Protein AF-0000000078080221 (afdb_homodimer)

Radius of gyration: 34.97 Å; Cα contacts (8 Å, |Δi|>4): 1311; chains: 2; bounding box: 66×114×72 Å

Secondary structure (DSSP, 8-state):
----HHHHHHHHHHHTB-SSSB-S-SSTTTTEEEHHIIIIIIHHHHHH-TTT--HHHHHHHHHHHHHT--TTSPPPSEEES-HHHHHHHHHHHHHHHTS--HHHHHHHTT-GGGS-TTB--HHHHHHHHHHHHHHHHHHH----THHHHHHHHHHHHHHHIIIIIEETTEE-BBSS-TT-GGGTTSB-HHHHHHHHHHHHHHHHHHHHHHHHHHHH-----GGG--HHHHHHHHHHHHHHHHHHTB-SSSBBSSTT---B-HHHHHHHHHTT-S-HHHHHHHHHHHHTTEETTEE-EES--PPPSSHHHHHHHHHHSEEB-HHHHHHHHHHHHTT--HHHHHHHHHHHHHHHHS-S--SEE-TTT--EESSTT-HHHHHHHHHHHHHHHTSPP-/----HHHHHHHHHHHTB-SSSB-S-SSTTTTEEEHHIIIIIIHHHHHH-TTT--HHHHHHHHHHHHHT--TTSPPPSEEES-HHHHHHHHHHHHHHHTS--HHHHHHHTT-GGGS-TTB--HHHHHHHHHHHHHHHHHHH----THHHHHHHHHHHHHHHIIIIIEETTEE-BBSS-TT-GGGTTSB-HHHHHHHHHHHHHHHHHHHHHHHHHHHH-----GGGG-HHHHHHHHHHHHHHHHHHTB-SSSBBSSTT---B-HHHHHHHHHTT-S-HHHHHHHHHHHHTTEETTEE-EES--PPPSSHHHHHHHHHHSEEB-HHHHHHHHHHHHTT--HHHHHHHHHHHHHHHHS-S--SEE-TTT--EESSTT-HHHHHHHHHHHHHHHTSPP-

Nearest PDB structures (foldseek):
  4wvb-assembly1_A  TM=6.548E-01  e=2.867E-08  Thermus thermophilus HB8
  4wva-assembly2_B  TM=7.108E-01  e=1.464E-07  Thermus thermophilus HB8
  4wva-assembly1_A  TM=6.804E-01  e=8.934E-08  Thermus thermophilus HB8
  4wvc-assembly1_A  TM=6.606E-01  e=2.284E-07  Thermus thermophilus HB8
  4wvb-assembly2_B  TM=6.445E-01  e=1.263E-07  Thermus thermophilus HB8

Structure (mmCIF, N/CA/C/O backbone):
data_AF-0000000078080221-model_v1
#
loop_
_entity.id
_entity.type
_entity.pdbx_description
1 polymer 'Glycogen debranching enzyme alpha-1,6-glucosidase'
#
loop_
_atom_site.group_PDB
_atom_site.id
_atom_site.type_symbol
_atom_site.label_atom_id
_atom_site.label_alt_id
_atom_site.label_comp_id
_atom_site.label_asym_id
_atom_site.label_entity_id
_atom_site.label_seq_id
_atom_site.pdbx_PDB_ins_code
_atom_site.Cartn_x
_atom_site.Cartn_y
_atom_site.Cartn_z
_atom_site.occupancy
_atom_site.B_iso_or_equiv
_atom_site.auth_seq_id
_atom_site.auth_comp_id
_atom_site.auth_asym_id
_atom_site.auth_atom_id
_atom_site.pdbx_PDB_model_num
ATOM 1 N N . MET A 1 1 ? 22.641 -38.875 10.961 1 31.67 1 MET A N 1
ATOM 2 C CA . MET A 1 1 ? 21.188 -39.031 11.008 1 31.67 1 MET A CA 1
ATOM 3 C C . MET A 1 1 ? 20.562 -38.875 9.625 1 31.67 1 MET A C 1
ATOM 5 O O . MET A 1 1 ? 20.875 -37.906 8.906 1 31.67 1 MET A O 1
ATOM 9 N N . SER A 1 2 ? 20.422 -39.812 8.773 1 41.62 2 SER A N 1
ATOM 10 C CA . SER A 1 2 ? 19.969 -39.844 7.391 1 41.62 2 SER A CA 1
ATOM 11 C C . SER A 1 2 ? 18.953 -38.719 7.113 1 41.62 2 SER A C 1
ATOM 13 O O . SER A 1 2 ? 17.938 -38.656 7.789 1 41.62 2 SER A O 1
ATOM 15 N N . PHE A 1 3 ? 19.375 -37.594 6.84 1 57.16 3 PHE A N 1
ATOM 16 C CA . PHE A 1 3 ? 18.609 -36.344 6.637 1 57.16 3 PHE A CA 1
ATOM 17 C C . PHE A 1 3 ? 17.344 -36.625 5.848 1 57.16 3 PHE A C 1
ATOM 19 O O . PHE A 1 3 ? 17.391 -37.125 4.723 1 57.16 3 PHE A O 1
ATOM 26 N N . ASP A 1 4 ? 16.094 -36.906 6.492 1 86.5 4 ASP A N 1
ATOM 27 C CA . ASP A 1 4 ? 14.781 -37.25 5.953 1 86.5 4 ASP A CA 1
ATOM 28 C C . ASP A 1 4 ? 14.266 -36.188 4.996 1 86.5 4 ASP A C 1
ATOM 30 O O . ASP A 1 4 ? 13.812 -35.125 5.426 1 86.5 4 ASP A O 1
ATOM 34 N N . LYS A 1 5 ? 14.758 -36.344 3.729 1 95 5 LYS A N 1
ATOM 35 C CA . LYS A 1 5 ? 14.391 -35.406 2.672 1 95 5 LYS A CA 1
ATOM 36 C C . LYS A 1 5 ? 12.883 -35.156 2.648 1 95 5 LYS A C 1
ATOM 38 O O . LYS A 1 5 ? 12.43 -34.062 2.328 1 95 5 LYS A O 1
ATOM 43 N N . LYS A 1 6 ? 12.156 -36.125 3.027 1 95.88 6 LYS A N 1
ATOM 44 C CA . LYS A 1 6 ? 10.711 -35.969 3.123 1 95.88 6 LYS A CA 1
ATOM 45 C C . LYS A 1 6 ? 10.336 -34.938 4.188 1 95.88 6 LYS A C 1
ATOM 47 O O . LYS A 1 6 ? 9.508 -34.062 3.947 1 95.88 6 LYS A O 1
ATOM 52 N N . LYS A 1 7 ? 10.945 -35.062 5.34 1 96.38 7 LYS A N 1
ATOM 53 C CA . LYS A 1 7 ? 10.695 -34.125 6.418 1 96.38 7 LYS A CA 1
ATOM 54 C C . LYS A 1 7 ? 11.109 -32.719 6.012 1 96.38 7 LYS A C 1
ATOM 56 O O . LYS A 1 7 ? 10.414 -31.734 6.324 1 96.38 7 LYS A O 1
ATOM 61 N N . GLN A 1 8 ? 12.234 -32.625 5.348 1 96.81 8 GLN A N 1
ATOM 62 C CA . GLN A 1 8 ? 12.695 -31.328 4.871 1 96.81 8 GLN A CA 1
ATOM 63 C C . GLN A 1 8 ? 11.68 -30.703 3.932 1 96.81 8 GLN A C 1
ATOM 65 O O . GLN A 1 8 ? 11.414 -29.5 4.016 1 96.81 8 GLN A O 1
ATOM 70 N N . ALA A 1 9 ? 11.188 -31.469 3.023 1 97.69 9 ALA A N 1
ATOM 71 C CA . ALA A 1 9 ? 10.188 -30.969 2.08 1 97.69 9 ALA A CA 1
ATOM 72 C C . ALA A 1 9 ? 8.938 -30.484 2.811 1 97.69 9 ALA A C 1
ATOM 74 O O . ALA A 1 9 ? 8.406 -29.422 2.504 1 97.69 9 ALA A O 1
ATOM 75 N N . ILE A 1 10 ? 8.461 -31.234 3.777 1 97.88 10 ILE A N 1
ATOM 76 C CA . ILE A 1 10 ? 7.285 -30.875 4.562 1 97.88 10 ILE A CA 1
ATOM 77 C C . ILE A 1 10 ? 7.551 -29.562 5.312 1 97.88 10 ILE A C 1
ATOM 79 O O . ILE A 1 10 ? 6.699 -28.672 5.336 1 97.88 10 ILE A O 1
ATOM 83 N N . ASP A 1 11 ? 8.703 -29.453 5.852 1 97.69 11 ASP A N 1
ATOM 84 C CA . ASP A 1 11 ? 9.07 -28.266 6.609 1 97.69 11 ASP A CA 1
ATOM 85 C C . ASP A 1 11 ? 9.094 -27.031 5.711 1 97.69 11 ASP A C 1
ATOM 87 O O . ASP A 1 11 ? 8.695 -25.938 6.129 1 97.69 11 ASP A O 1
ATOM 91 N N . ILE A 1 12 ? 9.586 -27.188 4.547 1 97.75 12 ILE A N 1
ATOM 92 C CA . ILE A 1 12 ? 9.633 -26.078 3.602 1 97.75 12 ILE A CA 1
ATOM 93 C C . ILE A 1 12 ? 8.211 -25.625 3.279 1 97.75 12 ILE A C 1
ATOM 95 O O . ILE A 1 12 ? 7.914 -24.422 3.309 1 97.75 12 ILE A O 1
ATOM 99 N N . ILE A 1 13 ? 7.316 -26.578 2.986 1 98.25 13 ILE A N 1
ATOM 100 C CA . ILE A 1 13 ? 5.934 -26.25 2.666 1 98.25 13 ILE A CA 1
ATOM 101 C C . ILE A 1 13 ? 5.297 -25.5 3.84 1 98.25 13 ILE A C 1
ATOM 103 O O . ILE A 1 13 ? 4.668 -24.453 3.656 1 98.25 13 ILE A O 1
ATOM 107 N N . LYS A 1 14 ? 5.488 -25.969 5.023 1 98.25 14 LYS A N 1
ATOM 108 C CA . LYS A 1 14 ? 4.91 -25.359 6.219 1 98.25 14 LYS A CA 1
ATOM 109 C C . LYS A 1 14 ? 5.473 -23.969 6.457 1 98.25 14 LYS A C 1
ATOM 111 O O . LYS A 1 14 ? 4.746 -23.062 6.871 1 98.25 14 LYS A O 1
ATOM 116 N N . SER A 1 15 ? 6.766 -23.828 6.172 1 98 15 SER A N 1
ATOM 117 C CA . SER A 1 15 ? 7.418 -22.531 6.406 1 98 15 SER A CA 1
ATOM 118 C C . SER A 1 15 ? 6.957 -21.484 5.402 1 98 15 SER A C 1
ATOM 120 O O . SER A 1 15 ? 7.168 -20.297 5.602 1 98 15 SER A O 1
ATOM 122 N N . CYS A 1 16 ? 6.289 -21.906 4.352 1 98.19 16 CYS A N 1
ATOM 123 C CA . CYS A 1 16 ? 5.84 -20.984 3.307 1 98.19 16 CYS A CA 1
ATOM 124 C C . CYS A 1 16 ? 4.379 -20.609 3.506 1 98.19 16 CYS A C 1
ATOM 126 O O . CYS A 1 16 ? 3.816 -19.859 2.711 1 98.19 16 CYS A O 1
ATOM 128 N N . ILE A 1 17 ? 3.732 -21.156 4.562 1 98.31 17 ILE A N 1
ATOM 129 C CA . ILE A 1 17 ? 2.344 -20.812 4.852 1 98.31 17 ILE A CA 1
ATOM 130 C C . ILE A 1 17 ? 2.275 -19.453 5.531 1 98.31 17 ILE A C 1
ATOM 132 O O . ILE A 1 17 ? 2.783 -19.281 6.641 1 98.31 17 ILE A O 1
ATOM 136 N N . GLY A 1 18 ? 1.7 -18.5 4.879 1 97.5 18 GLY A N 1
ATOM 137 C CA . GLY A 1 18 ? 1.503 -17.172 5.438 1 97.5 18 GLY A CA 1
ATOM 138 C C . GLY A 1 18 ? 0.118 -16.969 6.02 1 97.5 18 GLY A C 1
ATOM 139 O O . GLY A 1 18 ? -0.591 -17.938 6.301 1 97.5 18 GLY A O 1
ATOM 140 N N . LYS A 1 19 ? -0.291 -15.758 6.246 1 96.12 19 LYS A N 1
ATOM 141 C CA . LYS A 1 19 ? -1.579 -15.414 6.84 1 96.12 19 LYS A CA 1
ATOM 142 C C . LYS A 1 19 ? -2.715 -15.594 5.832 1 96.12 19 LYS A C 1
ATOM 144 O O . LYS A 1 19 ? -3.807 -16.031 6.195 1 96.12 19 LYS A O 1
ATOM 149 N N . ASN A 1 20 ? -2.385 -15.227 4.555 1 94.69 20 ASN A N 1
ATOM 150 C CA . ASN A 1 20 ? -3.459 -15.156 3.57 1 94.69 20 ASN A CA 1
ATOM 151 C C . ASN A 1 20 ? -3.26 -16.172 2.445 1 94.69 20 ASN A C 1
ATOM 153 O O . ASN A 1 20 ? -4.141 -16.344 1.604 1 94.69 20 ASN A O 1
ATOM 157 N N . GLY A 1 21 ? -2.137 -16.844 2.402 1 97.56 21 GLY A N 1
ATOM 158 C CA . GLY A 1 21 ? -1.833 -17.797 1.346 1 97.56 21 GLY A CA 1
ATOM 159 C C . GLY A 1 21 ? -0.464 -18.422 1.493 1 97.56 21 GLY A C 1
ATOM 160 O O . GLY A 1 21 ? 0.172 -18.312 2.543 1 97.56 21 GLY A O 1
ATOM 161 N N . VAL A 1 22 ? -0.02 -19.109 0.498 1 98.56 22 VAL A N 1
ATOM 162 C CA . VAL A 1 22 ? 1.23 -19.859 0.522 1 98.56 22 VAL A CA 1
ATOM 163 C C . VAL A 1 22 ? 2.258 -19.188 -0.384 1 98.56 22 VAL A C 1
ATOM 165 O O . VAL A 1 22 ? 1.988 -18.938 -1.562 1 98.56 22 VAL A O 1
ATOM 168 N N . TRP A 1 23 ? 3.404 -18.875 0.203 1 98.5 23 TRP A N 1
ATOM 169 C CA . TRP A 1 23 ? 4.488 -18.219 -0.526 1 98.5 23 TRP A CA 1
ATOM 170 C C . TRP A 1 23 ? 5.164 -19.203 -1.48 1 98.5 23 TRP A C 1
ATOM 172 O O . TRP A 1 23 ? 5.059 -20.422 -1.309 1 98.5 23 TRP A O 1
ATOM 182 N N . ALA A 1 24 ? 5.836 -18.688 -2.496 1 97.81 24 ALA A N 1
ATOM 183 C CA . ALA A 1 24 ? 6.523 -19.547 -3.455 1 97.81 24 ALA A CA 1
ATOM 184 C C . ALA A 1 24 ? 7.871 -20 -2.912 1 97.81 24 ALA A C 1
ATOM 186 O O . ALA A 1 24 ? 8.461 -20.953 -3.424 1 97.81 24 ALA A O 1
ATOM 187 N N . SER A 1 25 ? 8.398 -19.359 -1.951 1 97.31 25 SER A N 1
ATOM 188 C CA . SER A 1 25 ? 9.578 -19.734 -1.187 1 97.31 25 SER A CA 1
ATOM 189 C C . SER A 1 25 ? 9.75 -18.844 0.04 1 97.31 25 SER A C 1
ATOM 191 O O . SER A 1 25 ? 9.062 -17.828 0.181 1 97.31 25 SER A O 1
ATOM 193 N N . THR A 1 26 ? 10.641 -19.172 0.917 1 94.62 26 THR A N 1
ATOM 194 C CA . THR A 1 26 ? 10.844 -18.391 2.131 1 94.62 26 THR A CA 1
ATOM 195 C C . THR A 1 26 ? 11.898 -17.312 1.908 1 94.62 26 THR A C 1
ATOM 197 O O . THR A 1 26 ? 12.078 -16.438 2.756 1 94.62 26 THR A O 1
ATOM 200 N N . ASP A 1 27 ? 12.578 -17.391 0.81 1 91.25 27 ASP A N 1
ATOM 201 C CA . ASP A 1 27 ? 13.68 -16.453 0.581 1 91.25 27 ASP A CA 1
ATOM 202 C C . ASP A 1 27 ? 13.352 -15.484 -0.549 1 91.25 27 ASP A C 1
ATOM 204 O O . ASP A 1 27 ? 12.688 -14.469 -0.328 1 91.25 27 ASP A O 1
ATOM 208 N N . ARG A 1 28 ? 13.523 -15.891 -1.798 1 90.75 28 ARG A N 1
ATOM 209 C CA . ARG A 1 28 ? 13.359 -15.039 -2.973 1 90.75 28 ARG A CA 1
ATOM 210 C C . ARG A 1 28 ? 11.906 -14.609 -3.141 1 90.75 28 ARG A C 1
ATOM 212 O O . ARG A 1 28 ? 11.633 -13.477 -3.561 1 90.75 28 ARG A O 1
ATOM 219 N N . TYR A 1 29 ? 11.039 -15.492 -2.795 1 95.5 29 TYR A N 1
ATOM 220 C CA . TYR A 1 29 ? 9.625 -15.234 -3.043 1 95.5 29 TYR A CA 1
ATOM 221 C C . TYR A 1 29 ? 8.852 -15.133 -1.734 1 95.5 29 TYR A C 1
ATOM 223 O O . TYR A 1 29 ? 7.66 -15.453 -1.682 1 95.5 29 TYR A O 1
ATOM 231 N N . ALA A 1 30 ? 9.562 -14.703 -0.684 1 96.06 30 ALA A N 1
ATOM 232 C CA . ALA A 1 30 ? 8.891 -14.461 0.588 1 96.06 30 ALA A CA 1
ATOM 233 C C . ALA A 1 30 ? 7.742 -13.469 0.417 1 96.06 30 ALA A C 1
ATOM 235 O O . ALA A 1 30 ? 7.875 -12.477 -0.31 1 96.06 30 ALA A O 1
ATOM 236 N N . TYR A 1 31 ? 6.594 -13.812 1.03 1 97.5 31 TYR A N 1
ATOM 237 C CA . TYR A 1 31 ? 5.383 -13.008 1.087 1 97.5 31 TYR A CA 1
ATOM 238 C C . TYR A 1 31 ? 4.699 -12.945 -0.275 1 97.5 31 TYR A C 1
ATOM 240 O O . TYR A 1 31 ? 3.719 -12.227 -0.456 1 97.5 31 TYR A O 1
ATOM 248 N N . GLN A 1 32 ? 5.18 -13.648 -1.252 1 97.75 32 GLN A N 1
ATOM 249 C CA . GLN A 1 32 ? 4.578 -13.695 -2.58 1 97.75 32 GLN A CA 1
ATOM 250 C C . GLN A 1 32 ? 3.789 -14.984 -2.779 1 97.75 32 GLN A C 1
ATOM 252 O O . GLN A 1 32 ? 4.359 -16.078 -2.742 1 97.75 32 GLN A O 1
ATOM 257 N N . CYS A 1 33 ? 2.537 -14.828 -2.992 1 98.44 33 CYS A N 1
ATOM 258 C CA . CYS A 1 33 ? 1.66 -15.969 -3.26 1 98.44 33 CYS A CA 1
ATOM 259 C C . CYS A 1 33 ? 1.369 -16.094 -4.75 1 98.44 33 CYS A C 1
ATOM 261 O O . CYS A 1 33 ? 0.434 -15.469 -5.258 1 98.44 33 CYS A O 1
ATOM 263 N N . TRP A 1 34 ? 2.119 -16.875 -5.402 1 97.94 34 TRP A N 1
ATOM 264 C CA . TRP A 1 34 ? 1.994 -17.047 -6.844 1 97.94 34 TRP A CA 1
ATOM 265 C C . TRP A 1 34 ? 0.842 -17.984 -7.184 1 97.94 34 TRP A C 1
ATOM 267 O O . TRP A 1 34 ? 0.762 -19.094 -6.652 1 97.94 34 TRP A O 1
ATOM 277 N N . THR A 1 35 ? -0.024 -17.547 -8.078 1 98.25 35 THR A N 1
ATOM 278 C CA . THR A 1 35 ? -1.202 -18.312 -8.453 1 98.25 35 THR A CA 1
ATOM 279 C C . THR A 1 35 ? -0.801 -19.672 -9.031 1 98.25 35 THR A C 1
ATOM 281 O O . THR A 1 35 ? -1.319 -20.719 -8.609 1 98.25 35 THR A O 1
ATOM 284 N N . ARG A 1 36 ? 0.125 -19.672 -9.875 1 97.94 36 ARG A N 1
ATOM 285 C CA . ARG A 1 36 ? 0.559 -20.906 -10.531 1 97.94 36 ARG A CA 1
ATOM 286 C C . ARG A 1 36 ? 1.149 -21.891 -9.516 1 97.94 36 ARG A C 1
ATOM 288 O O . ARG A 1 36 ? 0.767 -23.062 -9.484 1 97.94 36 ARG A O 1
ATOM 295 N N . ASP A 1 37 ? 2.092 -21.406 -8.672 1 97.69 37 ASP A N 1
ATOM 296 C CA . ASP A 1 37 ? 2.785 -22.266 -7.727 1 97.69 37 ASP A CA 1
ATOM 297 C C . ASP A 1 37 ? 1.798 -22.969 -6.793 1 97.69 37 ASP A C 1
ATOM 299 O O . ASP A 1 37 ? 1.928 -24.156 -6.52 1 97.69 37 ASP A O 1
ATOM 303 N N . PHE A 1 38 ? 0.861 -22.219 -6.395 1 98.56 38 PHE A N 1
ATOM 304 C CA . PHE A 1 38 ? -0.135 -22.766 -5.488 1 98.56 38 PHE A CA 1
ATOM 305 C C . PHE A 1 38 ? -1.037 -23.766 -6.215 1 98.56 38 PHE A C 1
ATOM 307 O O . PHE A 1 38 ? -1.249 -24.875 -5.742 1 98.56 38 PHE A O 1
ATOM 314 N N . CYS A 1 39 ? -1.528 -23.406 -7.359 1 98.5 39 CYS A N 1
ATOM 315 C CA . CYS A 1 39 ? -2.576 -24.172 -8.031 1 98.5 39 CYS A CA 1
ATOM 316 C C . CYS A 1 39 ? -2.014 -25.453 -8.641 1 98.5 39 CYS A C 1
ATOM 318 O O . CYS A 1 39 ? -2.637 -26.5 -8.562 1 98.5 39 CYS A O 1
ATOM 320 N N . ILE A 1 40 ? -0.868 -25.359 -9.203 1 97.31 40 ILE A N 1
ATOM 321 C CA . ILE A 1 40 ? -0.384 -26.5 -9.969 1 97.31 40 ILE A CA 1
ATOM 322 C C . ILE A 1 40 ? 0.37 -27.453 -9.055 1 97.31 40 ILE A C 1
ATOM 324 O O . ILE A 1 40 ? 0.428 -28.656 -9.32 1 97.31 40 ILE A O 1
ATOM 328 N N . ALA A 1 41 ? 0.916 -26.922 -7.934 1 96.12 41 ALA A N 1
ATOM 329 C CA . ALA A 1 41 ? 1.847 -27.766 -7.184 1 96.12 41 ALA A CA 1
ATOM 330 C C . ALA A 1 41 ? 1.385 -27.953 -5.742 1 96.12 41 ALA A C 1
ATOM 332 O O . ALA A 1 41 ? 1.009 -29.047 -5.336 1 96.12 41 ALA A O 1
ATOM 333 N N . THR A 1 42 ? 1.152 -26.938 -5.023 1 96.38 42 THR A N 1
ATOM 334 C CA . THR A 1 42 ? 1.076 -27.031 -3.568 1 96.38 42 THR A CA 1
ATOM 335 C C . THR A 1 42 ? -0.344 -27.359 -3.121 1 96.38 42 THR A C 1
ATOM 337 O O . THR A 1 42 ? -0.541 -28.031 -2.111 1 96.38 42 THR A O 1
ATOM 340 N N . SER A 1 43 ? -1.343 -26.922 -3.824 1 97.75 43 SER A N 1
ATOM 341 C CA . SER A 1 43 ? -2.729 -27.125 -3.408 1 97.75 43 SER A CA 1
ATOM 342 C C . SER A 1 43 ? -3.041 -28.594 -3.203 1 97.75 43 SER A C 1
ATOM 344 O O . SER A 1 43 ? -3.752 -28.953 -2.262 1 97.75 43 SER A O 1
ATOM 346 N N . TYR A 1 44 ? -2.51 -29.438 -4.074 1 96.12 44 TYR A N 1
ATOM 347 C CA . TYR A 1 44 ? -2.74 -30.875 -3.99 1 96.12 44 TYR A CA 1
ATOM 348 C C . TYR A 1 44 ? -2.355 -31.406 -2.615 1 96.12 44 TYR A C 1
ATOM 350 O O . TYR A 1 44 ? -3.047 -32.281 -2.061 1 96.12 44 TYR A O 1
ATOM 358 N N . LEU A 1 45 ? -1.249 -30.922 -2.098 1 97.44 45 LEU A N 1
ATOM 359 C CA . LEU A 1 45 ? -0.767 -31.391 -0.807 1 97.44 45 LEU A CA 1
ATOM 360 C C . LEU A 1 45 ? -1.735 -31.016 0.309 1 97.44 45 LEU A C 1
ATOM 362 O O . LEU A 1 45 ? -2.014 -31.828 1.197 1 97.44 45 LEU A O 1
ATOM 366 N N . PHE A 1 46 ? -2.252 -29.844 0.255 1 97.38 46 PHE A N 1
ATOM 367 C CA . PHE A 1 46 ? -3.145 -29.344 1.299 1 97.38 46 PHE A CA 1
ATOM 368 C C . PHE A 1 46 ? -4.508 -30.031 1.204 1 97.38 46 PHE A C 1
ATOM 370 O O . PHE A 1 46 ? -5.277 -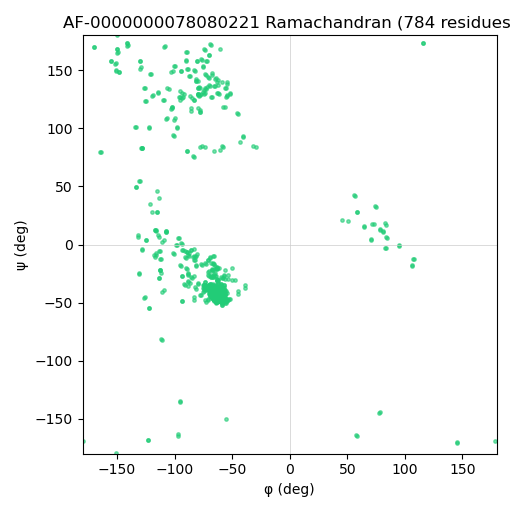30.016 2.166 1 97.38 46 PHE A O 1
ATOM 377 N N . LEU A 1 47 ? -4.781 -30.641 0.094 1 95.25 47 LEU A N 1
ATOM 378 C CA . LEU A 1 47 ? -6.047 -31.344 -0.075 1 95.25 47 LEU A CA 1
ATOM 379 C C . LEU A 1 47 ? -5.906 -32.812 0.335 1 95.25 47 LEU A C 1
ATOM 381 O O . LEU A 1 47 ? -6.816 -33.375 0.939 1 95.25 47 LEU A O 1
ATOM 385 N N . TYR A 1 48 ? -4.676 -33.438 0.089 1 93 48 TYR A N 1
ATOM 386 C CA . TYR A 1 48 ? -4.691 -34.906 0.102 1 93 48 TYR A CA 1
ATOM 387 C C . TYR A 1 48 ? -3.564 -35.438 0.966 1 93 48 TYR A C 1
ATOM 389 O O . TYR A 1 48 ? -3.6 -36.625 1.375 1 93 48 TYR A O 1
ATOM 397 N N . HIS A 1 49 ? -2.537 -34.688 1.124 1 95 49 HIS A N 1
ATOM 398 C CA . HIS A 1 49 ? -1.379 -35.219 1.826 1 95 49 HIS A CA 1
ATOM 399 C C . HIS A 1 49 ? -1.637 -35.312 3.326 1 95 49 HIS A C 1
ATOM 401 O O . HIS A 1 49 ? -2.008 -34.312 3.959 1 95 49 HIS A O 1
ATOM 407 N N . GLU A 1 50 ? -1.404 -36.344 3.936 1 93.31 50 GLU A N 1
ATOM 408 C CA . GLU A 1 50 ? -1.779 -36.656 5.309 1 93.31 50 GLU A CA 1
ATOM 409 C C . GLU A 1 50 ? -1.15 -35.656 6.293 1 93.31 50 GLU A C 1
ATOM 411 O O . GLU A 1 50 ? -1.789 -35.25 7.262 1 93.31 50 GLU A O 1
ATOM 416 N N . ASP A 1 51 ? 0.055 -35.25 6.047 1 94.31 51 ASP A N 1
ATOM 417 C CA . ASP A 1 51 ? 0.785 -34.406 6.988 1 94.31 51 ASP A CA 1
ATOM 418 C C . ASP A 1 51 ? 0.499 -32.906 6.738 1 94.31 51 ASP A C 1
ATOM 420 O O . ASP A 1 51 ? 0.837 -32.062 7.566 1 94.31 51 ASP A O 1
ATOM 424 N N . LEU A 1 52 ? -0.204 -32.656 5.586 1 97.12 52 LEU A N 1
ATOM 425 C CA . LEU A 1 52 ? -0.265 -31.25 5.191 1 97.12 52 LEU A CA 1
ATOM 426 C C . LEU A 1 52 ? -1.705 -30.812 4.93 1 97.12 52 LEU A C 1
ATOM 428 O O . LEU A 1 52 ? -1.982 -29.625 4.766 1 97.12 52 LEU A O 1
ATOM 432 N N . LYS A 1 53 ? -2.617 -31.75 5.012 1 95.25 53 LYS A N 1
ATOM 433 C CA . LYS A 1 53 ? -4.012 -31.453 4.695 1 95.25 53 LYS A CA 1
ATOM 434 C C . LYS A 1 53 ? -4.508 -30.234 5.48 1 95.25 53 LYS A C 1
ATOM 436 O O . LYS A 1 53 ? -4.301 -30.156 6.695 1 95.25 53 LYS A O 1
ATOM 441 N N . ASN A 1 54 ? -5.102 -29.312 4.789 1 95.12 54 ASN A N 1
ATOM 442 C CA . ASN A 1 54 ? -5.594 -28.047 5.332 1 95.12 54 ASN A CA 1
ATOM 443 C C . ASN A 1 54 ? -6.562 -27.359 4.371 1 95.12 54 ASN A C 1
ATOM 445 O O . ASN A 1 54 ? -6.199 -26.391 3.699 1 95.12 54 ASN A O 1
ATOM 449 N N . LEU A 1 55 ? -7.809 -27.812 4.355 1 91.69 55 LEU A N 1
ATOM 450 C CA . LEU A 1 55 ? -8.82 -27.344 3.414 1 91.69 55 LEU A CA 1
ATOM 451 C C . LEU A 1 55 ? -9.086 -25.859 3.59 1 91.69 55 LEU A C 1
ATOM 453 O O . LEU A 1 55 ? -9.211 -25.125 2.605 1 91.69 55 LEU A O 1
ATOM 457 N N . PRO A 1 56 ? -9.141 -25.328 4.801 1 91.75 56 PRO A N 1
ATOM 458 C CA . PRO A 1 56 ? -9.359 -23.891 4.984 1 91.75 56 PRO A CA 1
ATOM 459 C C . PRO A 1 56 ? -8.266 -23.031 4.352 1 91.75 56 PRO A C 1
ATOM 461 O O . PRO A 1 56 ? -8.539 -21.953 3.842 1 91.75 56 PRO A O 1
ATOM 464 N N . LEU A 1 57 ? -7.051 -23.516 4.398 1 96.12 57 LEU A N 1
ATOM 465 C CA . LEU A 1 57 ? -5.945 -22.797 3.775 1 96.12 57 LEU A CA 1
ATOM 466 C C . LEU A 1 57 ? -6.141 -22.688 2.266 1 96.12 57 LEU A C 1
ATOM 468 O O . LEU A 1 57 ? -5.879 -21.641 1.668 1 96.12 57 LEU A O 1
ATOM 472 N N . VAL A 1 58 ? -6.578 -23.812 1.68 1 96.31 58 VAL A N 1
ATOM 473 C CA . VAL A 1 58 ? -6.84 -23.812 0.244 1 96.31 58 VAL A CA 1
ATOM 474 C C . VAL A 1 58 ? -7.941 -22.812 -0.085 1 96.31 58 VAL A C 1
ATOM 476 O O . VAL A 1 58 ? -7.805 -22 -1.011 1 96.31 58 VAL A O 1
ATOM 479 N N . GLN A 1 59 ? -8.969 -22.844 0.696 1 92.94 59 GLN A N 1
ATOM 480 C CA . GLN A 1 59 ? -10.086 -21.922 0.508 1 92.94 59 GLN A CA 1
ATOM 481 C C . GLN A 1 59 ? -9.617 -20.469 0.595 1 92.94 59 GLN A C 1
ATOM 483 O O . GLN A 1 59 ? -9.953 -19.656 -0.262 1 92.94 59 GLN A O 1
ATOM 488 N N . LYS A 1 60 ? -8.906 -20.203 1.618 1 95.31 60 LYS A N 1
ATOM 489 C CA . LYS A 1 60 ? -8.438 -18.844 1.854 1 95.31 60 LYS A CA 1
ATOM 490 C C . LYS A 1 60 ? -7.582 -18.344 0.692 1 95.31 60 LYS A C 1
ATOM 492 O O . LYS A 1 60 ? -7.746 -17.219 0.234 1 95.31 60 LYS A O 1
ATOM 497 N N . HIS A 1 61 ? -6.637 -19.188 0.227 1 97.88 61 HIS A N 1
ATOM 498 C CA . HIS A 1 61 ? -5.781 -18.812 -0.893 1 97.88 61 HIS A CA 1
ATOM 499 C C . HIS A 1 61 ? -6.602 -18.547 -2.15 1 97.88 61 HIS A C 1
ATOM 501 O O . HIS A 1 61 ? -6.387 -17.547 -2.842 1 97.88 61 HIS A O 1
ATOM 507 N N . LEU A 1 62 ? -7.543 -19.375 -2.4 1 97.06 62 LEU A N 1
ATOM 508 C CA . LEU A 1 62 ? -8.375 -19.25 -3.588 1 97.06 62 LEU A CA 1
ATOM 509 C C . LEU A 1 62 ? -9.25 -18 -3.506 1 97.06 62 LEU A C 1
ATOM 511 O O . LEU A 1 62 ? -9.43 -17.297 -4.504 1 97.06 62 LEU A O 1
ATOM 515 N N . PHE A 1 63 ? -9.766 -17.672 -2.373 1 95.38 63 PHE A N 1
ATOM 516 C CA . PHE A 1 63 ? -10.57 -16.469 -2.188 1 95.38 63 PHE A CA 1
ATOM 517 C C . PHE A 1 63 ? -9.742 -15.219 -2.447 1 95.38 63 PHE A C 1
ATOM 519 O O . PHE A 1 63 ? -10.234 -14.258 -3.029 1 95.38 63 PHE A O 1
ATOM 526 N N . ASN A 1 64 ? -8.547 -15.305 -1.98 1 96.75 64 ASN A N 1
ATOM 527 C CA . ASN A 1 64 ? -7.684 -14.141 -2.193 1 96.75 64 ASN A CA 1
ATOM 528 C C . ASN A 1 64 ? -7.375 -13.938 -3.674 1 96.75 64 ASN A C 1
ATOM 530 O O . ASN A 1 64 ? -7.23 -12.805 -4.129 1 96.75 64 ASN A O 1
ATOM 534 N N . ILE A 1 65 ? -7.266 -15.031 -4.414 1 97.5 65 ILE A N 1
ATOM 535 C CA . ILE A 1 65 ? -7.086 -14.922 -5.855 1 97.5 65 ILE A CA 1
ATOM 536 C C . ILE A 1 65 ? -8.32 -14.273 -6.48 1 97.5 65 ILE A C 1
ATOM 538 O O . ILE A 1 65 ? -8.203 -13.305 -7.242 1 97.5 65 ILE A O 1
ATOM 542 N N . VAL A 1 66 ? -9.5 -14.656 -6.098 1 95.06 66 VAL A N 1
ATOM 543 C CA . VAL A 1 66 ? -10.75 -14.188 -6.672 1 95.06 66 VAL A CA 1
ATOM 544 C C . VAL A 1 66 ? -10.945 -12.703 -6.359 1 95.06 66 VAL A C 1
ATOM 546 O O . VAL A 1 66 ? -11.391 -11.938 -7.215 1 95.06 66 VAL A O 1
ATOM 549 N N . HIS A 1 67 ? -10.656 -12.375 -5.195 1 94.44 67 HIS A N 1
ATOM 550 C CA . HIS A 1 67 ? -10.898 -11.016 -4.73 1 94.44 67 HIS A CA 1
ATOM 551 C C . HIS A 1 67 ? -10 -10.016 -5.453 1 94.44 67 HIS A C 1
ATOM 553 O O . HIS A 1 67 ? -10.266 -8.812 -5.449 1 94.44 67 HIS A O 1
ATOM 559 N N . LYS A 1 68 ? -9.008 -10.484 -6.051 1 95.38 68 LYS A N 1
ATOM 560 C CA . LYS A 1 68 ? -8.062 -9.602 -6.719 1 95.38 68 LYS A CA 1
ATOM 561 C C . LYS A 1 68 ? -8.195 -9.688 -8.234 1 95.38 68 LYS A C 1
ATOM 563 O O . LYS A 1 68 ? -7.324 -9.219 -8.969 1 95.38 68 LYS A O 1
ATOM 568 N N . ARG A 1 69 ? -9.25 -10.32 -8.672 1 95.81 69 ARG A N 1
ATOM 569 C CA . ARG A 1 69 ? -9.562 -10.453 -10.094 1 95.81 69 ARG A CA 1
ATOM 570 C C . ARG A 1 69 ? -9.852 -9.094 -10.719 1 95.81 69 ARG A C 1
ATOM 572 O O . ARG A 1 69 ? -10.477 -8.234 -10.094 1 95.81 69 ARG A O 1
ATOM 579 N N . ARG A 1 70 ? -9.445 -8.867 -11.922 1 94.44 70 ARG A N 1
ATOM 580 C CA . ARG A 1 70 ? -9.789 -7.672 -12.688 1 94.44 70 ARG A CA 1
ATOM 581 C C . ARG A 1 70 ? -11.242 -7.727 -13.164 1 94.44 70 ARG A C 1
ATOM 583 O O . ARG A 1 70 ? -11.867 -8.789 -13.141 1 94.44 70 ARG A O 1
ATOM 590 N N . ASP A 1 71 ? -11.727 -6.625 -13.625 1 91.12 71 ASP A N 1
ATOM 591 C CA . ASP A 1 71 ? -13.117 -6.504 -14.047 1 91.12 71 ASP A CA 1
ATOM 592 C C . ASP A 1 71 ? -13.422 -7.438 -15.211 1 91.12 71 ASP A C 1
ATOM 594 O O . ASP A 1 71 ? -14.539 -7.961 -15.32 1 91.12 71 ASP A O 1
ATOM 598 N N . ASN A 1 72 ? -12.477 -7.719 -16.031 1 92.62 72 ASN A N 1
ATOM 599 C CA . ASN A 1 72 ? -12.703 -8.547 -17.203 1 92.62 72 ASN A CA 1
ATOM 600 C C . ASN A 1 72 ? -12.578 -10.031 -16.875 1 92.62 72 ASN A C 1
ATOM 602 O O . ASN A 1 72 ? -12.773 -10.883 -17.75 1 92.62 72 ASN A O 1
ATOM 606 N N . GLY A 1 73 ? -12.195 -10.391 -15.625 1 94.75 73 GLY A N 1
ATOM 607 C CA . GLY A 1 73 ? -12.117 -11.781 -15.203 1 94.75 73 GLY A CA 1
ATOM 608 C C . GLY A 1 73 ? -10.695 -12.289 -15.07 1 94.75 73 GLY A C 1
ATOM 609 O O . GLY A 1 73 ? -10.469 -13.375 -14.531 1 94.75 73 GLY A O 1
ATOM 610 N N . LYS A 1 74 ? -9.734 -11.516 -15.586 1 96.5 74 LYS A N 1
ATOM 611 C CA . LYS A 1 74 ? -8.336 -11.914 -15.5 1 96.5 74 LYS A CA 1
ATOM 612 C C . LYS A 1 74 ? -7.879 -12.008 -14.047 1 96.5 74 LYS A C 1
ATOM 614 O O . LYS A 1 74 ? -8.172 -11.117 -13.242 1 96.5 74 LYS A O 1
ATOM 619 N N . LEU A 1 75 ? -7.262 -13.094 -13.719 1 97.81 75 LEU A N 1
ATOM 620 C CA . LEU A 1 75 ? -6.785 -13.312 -12.359 1 97.81 75 LEU A CA 1
ATOM 621 C C . LEU A 1 75 ? -5.359 -12.797 -12.195 1 97.81 75 LEU A C 1
ATOM 623 O O . LEU A 1 75 ? -4.633 -12.641 -13.18 1 97.81 75 LEU A O 1
ATOM 627 N N . PRO A 1 76 ? -4.98 -12.531 -10.977 1 97.62 76 PRO A N 1
ATOM 628 C CA . PRO A 1 76 ? -3.609 -12.078 -10.734 1 97.62 76 PRO A CA 1
ATOM 629 C C . PRO A 1 76 ? -2.586 -13.203 -10.875 1 97.62 76 PRO A C 1
ATOM 631 O O . PRO A 1 76 ? -2.861 -14.344 -10.492 1 97.62 76 PRO A O 1
ATOM 634 N N . ILE A 1 77 ? -1.457 -12.883 -11.328 1 96.81 77 ILE A N 1
ATOM 635 C CA . ILE A 1 77 ? -0.361 -13.844 -11.391 1 96.81 77 ILE A CA 1
ATOM 636 C C . ILE A 1 77 ? 0.134 -14.156 -9.977 1 96.81 77 ILE A C 1
ATOM 638 O O . ILE A 1 77 ? 0.591 -15.266 -9.703 1 96.81 77 ILE A O 1
ATOM 642 N N . LEU A 1 78 ? 0.092 -13.102 -9.125 1 97.5 78 LEU A N 1
ATOM 643 C CA . LEU A 1 78 ? 0.444 -13.258 -7.719 1 97.5 78 LEU A CA 1
ATOM 644 C C . LEU A 1 78 ? -0.232 -12.188 -6.867 1 97.5 78 LEU A C 1
ATOM 646 O O . LEU A 1 78 ? -0.71 -11.18 -7.391 1 97.5 78 LEU A O 1
ATOM 650 N N . PHE A 1 79 ? -0.378 -12.422 -5.656 1 97.75 79 PHE A N 1
ATOM 651 C CA . PHE A 1 79 ? -0.74 -11.406 -4.676 1 97.75 79 PHE A CA 1
ATOM 652 C C . PHE A 1 79 ? 0.206 -11.445 -3.482 1 97.75 79 PHE A C 1
ATOM 654 O O . PHE A 1 79 ? 0.892 -12.445 -3.26 1 97.75 79 PHE A O 1
ATOM 661 N N . LEU A 1 80 ? 0.295 -10.406 -2.797 1 97.69 80 LEU A N 1
ATOM 662 C CA . LEU A 1 80 ? 1.198 -10.305 -1.655 1 97.69 80 LEU A CA 1
ATOM 663 C C . LEU A 1 80 ? 0.479 -10.664 -0.36 1 97.69 80 LEU A C 1
ATOM 665 O O . LEU A 1 80 ? -0.611 -10.156 -0.088 1 97.69 80 LEU A O 1
ATOM 669 N N . ASP A 1 81 ? 1.099 -11.617 0.351 1 98 81 ASP A N 1
ATOM 670 C CA . ASP A 1 81 ? 0.572 -12.023 1.65 1 98 81 ASP A CA 1
ATOM 671 C C . ASP A 1 81 ? 0.665 -10.883 2.66 1 98 81 ASP A C 1
ATOM 673 O O . ASP A 1 81 ? -0.271 -10.648 3.43 1 98 81 ASP A O 1
ATOM 677 N N . ASN A 1 82 ? 1.785 -10.266 2.73 1 95.81 82 ASN A N 1
ATOM 678 C CA . ASN A 1 82 ? 2.109 -9.125 3.574 1 95.81 82 ASN A CA 1
ATOM 679 C C . ASN A 1 82 ? 2.855 -8.047 2.793 1 95.81 82 ASN A C 1
ATOM 681 O O . ASN A 1 82 ? 4.066 -8.141 2.6 1 95.81 82 ASN A O 1
ATOM 685 N N . LYS A 1 83 ? 2.143 -7.062 2.426 1 94.75 83 LYS A N 1
ATOM 686 C CA . LYS A 1 83 ? 2.65 -6.023 1.534 1 94.75 83 LYS A CA 1
ATOM 687 C C . LYS A 1 83 ? 3.805 -5.262 2.18 1 94.75 83 LYS A C 1
ATOM 689 O O . LYS A 1 83 ? 4.828 -5.012 1.538 1 94.75 83 LYS A O 1
ATOM 694 N N . LEU A 1 84 ? 3.715 -4.906 3.463 1 94.88 84 LEU A N 1
ATOM 695 C CA . LEU A 1 84 ? 4.715 -4.086 4.137 1 94.88 84 LEU A CA 1
ATOM 696 C C . LEU A 1 84 ? 6.02 -4.859 4.312 1 94.88 84 LEU A C 1
ATOM 698 O O . LEU A 1 84 ? 7.105 -4.305 4.113 1 94.88 84 LEU A O 1
ATOM 702 N N . LYS A 1 85 ? 5.922 -6.121 4.656 1 95.31 85 LYS A N 1
ATOM 703 C CA . LYS A 1 85 ? 7.125 -6.93 4.824 1 95.31 85 LYS A CA 1
ATOM 704 C C . LYS A 1 85 ? 7.797 -7.203 3.48 1 95.31 85 LYS A C 1
ATOM 706 O O . LYS A 1 85 ? 9.023 -7.23 3.389 1 95.31 85 LYS A O 1
ATOM 711 N N . PHE A 1 86 ? 7.008 -7.367 2.457 1 96.62 86 PHE A N 1
ATOM 712 C CA . PHE A 1 86 ? 7.535 -7.5 1.103 1 96.62 86 PHE A CA 1
ATOM 713 C C . PHE A 1 86 ? 8.32 -6.258 0.706 1 96.62 86 PHE A C 1
ATOM 715 O O . PHE A 1 86 ? 9.453 -6.363 0.222 1 96.62 86 PHE A O 1
ATOM 722 N N . LEU A 1 87 ? 7.68 -5.098 0.943 1 96.38 87 LEU A N 1
ATOM 723 C CA . LEU A 1 87 ? 8.32 -3.834 0.6 1 96.38 87 LEU A CA 1
ATOM 724 C C . LEU A 1 87 ? 9.609 -3.646 1.393 1 96.38 87 LEU A C 1
ATOM 726 O O . LEU A 1 87 ? 10.641 -3.264 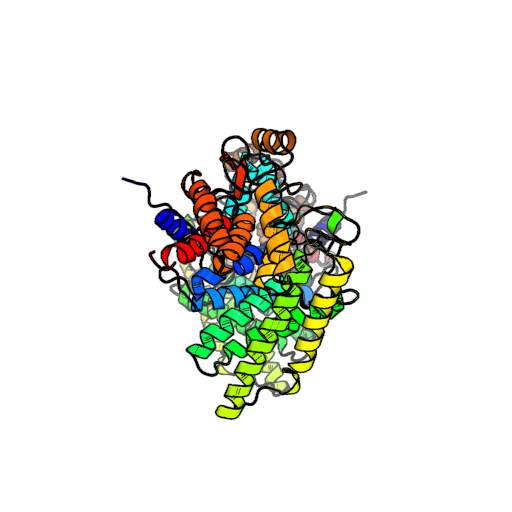0.831 1 96.38 87 LEU A O 1
ATOM 730 N N . GLU A 1 88 ? 9.523 -3.898 2.686 1 96.25 88 GLU A N 1
ATOM 731 C CA . GLU A 1 88 ? 10.703 -3.75 3.535 1 96.25 88 GLU A CA 1
ATOM 732 C C . GLU A 1 88 ? 11.867 -4.59 3.018 1 96.25 88 GLU A C 1
ATOM 734 O O . GLU A 1 88 ? 12.992 -4.094 2.885 1 96.25 88 GLU A O 1
ATOM 739 N N . ASP A 1 89 ? 11.578 -5.824 2.705 1 95.31 89 ASP A N 1
ATOM 740 C CA . ASP A 1 89 ? 12.594 -6.742 2.201 1 95.31 89 ASP A CA 1
ATOM 741 C C . ASP A 1 89 ? 13.195 -6.234 0.893 1 95.31 89 ASP A C 1
ATOM 743 O O . ASP A 1 89 ? 14.422 -6.203 0.735 1 95.31 89 ASP A O 1
ATOM 747 N N . LYS A 1 90 ? 12.359 -5.824 -0.065 1 95.56 90 LYS A N 1
ATOM 748 C CA . LYS A 1 90 ? 12.82 -5.375 -1.376 1 95.56 90 LYS A CA 1
ATOM 749 C C . LYS A 1 90 ? 13.562 -4.047 -1.272 1 95.56 90 LYS A C 1
ATOM 751 O O . LYS A 1 90 ? 14.547 -3.822 -1.987 1 95.56 90 LYS A O 1
ATOM 756 N N . ILE A 1 91 ? 13.109 -3.145 -0.407 1 96.06 91 ILE A N 1
ATOM 757 C CA . ILE A 1 91 ? 13.742 -1.841 -0.222 1 96.06 91 ILE A CA 1
ATOM 758 C C . ILE A 1 91 ? 15.133 -2.021 0.388 1 96.06 91 ILE A C 1
ATOM 760 O O . ILE A 1 91 ? 16.109 -1.434 -0.087 1 96.06 91 ILE A O 1
ATOM 764 N N . ASP A 1 92 ? 15.258 -2.854 1.449 1 95.31 92 ASP A N 1
ATOM 765 C CA . ASP A 1 92 ? 16.547 -3.107 2.084 1 95.31 92 ASP A CA 1
ATOM 766 C C . ASP A 1 92 ? 17.547 -3.662 1.079 1 95.31 92 ASP A C 1
ATOM 768 O O . ASP A 1 92 ? 18.703 -3.234 1.049 1 95.31 92 ASP A O 1
ATOM 772 N N . LYS A 1 93 ? 17.109 -4.602 0.305 1 92.12 93 LYS A N 1
ATOM 773 C CA . LYS A 1 93 ? 17.969 -5.172 -0.723 1 92.12 93 LYS A CA 1
ATOM 774 C C . LYS A 1 93 ? 18.375 -4.117 -1.749 1 92.12 93 LYS A C 1
ATOM 776 O O . LYS A 1 93 ? 19.531 -4.078 -2.186 1 92.12 93 LYS A O 1
ATOM 781 N N . SER A 1 94 ? 17.469 -3.256 -2.148 1 93.62 94 SER A N 1
ATOM 782 C CA . SER A 1 94 ? 17.734 -2.217 -3.139 1 93.62 94 SER A CA 1
ATOM 783 C C . SER A 1 94 ? 18.719 -1.184 -2.611 1 93.62 94 SER A C 1
ATOM 785 O O . SER A 1 94 ? 19.562 -0.692 -3.359 1 93.62 94 SER A O 1
ATOM 787 N N . ILE A 1 95 ? 18.562 -0.836 -1.388 1 94.38 95 ILE A N 1
ATOM 788 C CA . ILE A 1 95 ? 19.5 0.101 -0.77 1 94.38 95 ILE A CA 1
ATOM 789 C C . ILE A 1 95 ? 20.906 -0.502 -0.758 1 94.38 95 ILE A C 1
ATOM 791 O O . ILE A 1 95 ? 21.875 0.169 -1.11 1 94.38 95 ILE A O 1
ATOM 795 N N . LYS A 1 96 ? 21 -1.793 -0.377 1 92.69 96 LYS A N 1
ATOM 796 C CA . LYS A 1 96 ? 22.281 -2.494 -0.332 1 92.69 96 LYS A CA 1
ATOM 797 C C . LYS A 1 96 ? 22.906 -2.588 -1.721 1 92.69 96 LYS A C 1
ATOM 799 O O . LYS A 1 96 ? 24.125 -2.408 -1.877 1 92.69 96 LYS A O 1
ATOM 804 N N . CYS A 1 97 ? 22.109 -2.783 -2.77 1 91.5 97 CYS A N 1
ATOM 805 C CA . CYS A 1 97 ? 22.594 -2.99 -4.133 1 91.5 97 CYS A CA 1
ATOM 806 C C . CYS A 1 97 ? 22.75 -1.662 -4.863 1 91.5 97 CYS A C 1
ATOM 808 O O . CYS A 1 97 ? 23.391 -1.595 -5.91 1 91.5 97 CYS A O 1
ATOM 810 N N . GLY A 1 98 ? 22.031 -0.542 -4.371 1 93.38 98 GLY A N 1
ATOM 811 C CA . GLY A 1 98 ? 22.125 0.777 -4.977 1 93.38 98 GLY A CA 1
ATOM 812 C C . GLY A 1 98 ? 21.188 0.952 -6.156 1 93.38 98 GLY A C 1
ATOM 813 O O . GLY A 1 98 ? 21.281 1.938 -6.891 1 93.38 98 GLY A O 1
ATOM 814 N N . LYS A 1 99 ? 20.344 -0.063 -6.391 1 93.62 99 LYS A N 1
ATOM 815 C CA . LYS A 1 99 ? 19.375 0 -7.48 1 93.62 99 LYS A CA 1
ATOM 816 C C . LYS A 1 99 ? 18.109 -0.768 -7.129 1 93.62 99 LYS A C 1
ATOM 818 O O . LYS A 1 99 ? 18.156 -1.76 -6.398 1 93.62 99 LYS A O 1
ATOM 823 N N . LYS A 1 100 ? 17 -0.318 -7.625 1 94.12 100 LYS A N 1
ATOM 824 C CA . LYS A 1 100 ? 15.727 -0.998 -7.391 1 94.12 100 LYS A CA 1
ATOM 825 C C . LYS A 1 100 ? 15.711 -2.377 -8.039 1 94.12 100 LYS A C 1
ATOM 827 O O . LYS A 1 100 ? 16.188 -2.541 -9.172 1 94.12 100 LYS A O 1
ATOM 832 N N . SER A 1 101 ? 15.219 -3.357 -7.348 1 90.69 101 SER A N 1
ATOM 833 C CA . SER A 1 101 ? 15.016 -4.68 -7.93 1 90.69 101 SER A CA 1
ATOM 834 C C . SER A 1 101 ? 13.875 -4.668 -8.945 1 90.69 101 SER A C 1
ATOM 836 O O . SER A 1 101 ? 13.062 -3.742 -8.969 1 90.69 101 SER A O 1
ATOM 838 N N . PHE A 1 102 ? 13.867 -5.68 -9.719 1 89.38 102 PHE A N 1
ATOM 839 C CA . PHE A 1 102 ? 12.82 -5.836 -10.719 1 89.38 102 PHE A CA 1
ATOM 840 C C . PHE A 1 102 ? 11.445 -5.859 -10.07 1 89.38 102 PHE A C 1
ATOM 842 O O . PHE A 1 102 ? 10.531 -5.152 -10.516 1 89.38 102 PHE A O 1
ATOM 849 N N . MET A 1 103 ? 11.281 -6.605 -9.031 1 92.94 103 MET A N 1
ATOM 850 C CA . MET A 1 103 ? 9.992 -6.766 -8.367 1 92.94 103 MET A CA 1
ATOM 851 C C . MET A 1 103 ? 9.539 -5.457 -7.73 1 92.94 103 MET A C 1
ATOM 853 O O . MET A 1 103 ? 8.352 -5.117 -7.766 1 92.94 103 MET A O 1
ATOM 857 N N . LEU A 1 104 ? 10.469 -4.742 -7.098 1 95.31 104 LEU A N 1
ATOM 858 C CA . LEU A 1 104 ? 10.148 -3.465 -6.473 1 95.31 104 LEU A CA 1
ATOM 859 C C . LEU A 1 104 ? 9.688 -2.453 -7.52 1 95.31 104 LEU A C 1
ATOM 861 O O . LEU A 1 104 ? 8.719 -1.727 -7.301 1 95.31 104 LEU A O 1
ATOM 865 N N . GLU A 1 105 ? 10.359 -2.348 -8.656 1 95.56 105 GLU A N 1
ATOM 866 C CA . GLU A 1 105 ? 9.977 -1.45 -9.734 1 95.56 105 GLU A CA 1
ATOM 867 C C . GLU A 1 105 ? 8.562 -1.754 -10.234 1 95.56 105 GLU A C 1
ATOM 869 O O . GLU A 1 105 ? 7.766 -0.839 -10.461 1 95.56 105 GLU A O 1
ATOM 874 N N . ARG A 1 106 ? 8.305 -3.023 -10.398 1 95.19 106 ARG A N 1
ATOM 875 C CA . ARG A 1 106 ? 6.992 -3.424 -10.883 1 95.19 106 ARG A CA 1
ATOM 876 C C . ARG A 1 106 ? 5.91 -3.109 -9.859 1 95.19 106 ARG A C 1
ATOM 878 O O . ARG A 1 106 ? 4.789 -2.74 -10.219 1 95.19 106 ARG A O 1
ATOM 885 N N . TYR A 1 107 ? 6.227 -3.293 -8.57 1 96.5 107 TYR A N 1
ATOM 886 C CA . TYR A 1 107 ? 5.293 -2.916 -7.52 1 96.5 107 TYR A CA 1
ATOM 887 C C . TYR A 1 107 ? 4.953 -1.432 -7.598 1 96.5 107 TYR A C 1
ATOM 889 O O . TYR A 1 107 ? 3.781 -1.054 -7.535 1 96.5 107 TYR A O 1
ATOM 897 N N . LEU A 1 108 ? 5.98 -0.618 -7.754 1 95.88 108 LEU A N 1
ATOM 898 C CA . LEU A 1 108 ? 5.816 0.832 -7.758 1 95.88 108 LEU A CA 1
ATOM 899 C C . LEU A 1 108 ? 5.031 1.287 -8.984 1 95.88 108 LEU A C 1
ATOM 901 O O . LEU A 1 108 ? 4.434 2.367 -8.977 1 95.88 108 LEU A O 1
ATOM 905 N N . LYS A 1 109 ? 4.996 0.499 -10 1 94.81 109 LYS A N 1
ATOM 906 C CA . LYS A 1 109 ? 4.242 0.812 -11.211 1 94.81 109 LYS A CA 1
ATOM 907 C C . LYS A 1 109 ? 2.84 0.209 -11.156 1 94.81 109 LYS A C 1
ATOM 909 O O . LYS A 1 109 ? 2.053 0.371 -12.094 1 94.81 109 LYS A O 1
ATOM 914 N N . GLY A 1 110 ? 2.527 -0.581 -10.109 1 92.75 110 GLY A N 1
ATOM 915 C CA . GLY A 1 110 ? 1.226 -1.215 -9.961 1 92.75 110 GLY A CA 1
ATOM 916 C C . GLY A 1 110 ? 1.032 -2.395 -10.898 1 92.75 110 GLY A C 1
ATOM 917 O O . GLY A 1 110 ? -0.09 -2.684 -11.32 1 92.75 110 GLY A O 1
ATOM 918 N N . GLU A 1 111 ? 2.127 -3.105 -11.188 1 93.44 111 GLU A N 1
ATOM 919 C CA . GLU A 1 111 ? 2.068 -4.102 -12.258 1 93.44 111 GLU A CA 1
ATOM 920 C C . GLU A 1 111 ? 2.312 -5.504 -11.711 1 93.44 111 GLU A C 1
ATOM 922 O O . GLU A 1 111 ? 2.496 -6.449 -12.484 1 93.44 111 GLU A O 1
ATOM 927 N N . LEU A 1 112 ? 2.301 -5.727 -10.43 1 93.75 112 LEU A N 1
ATOM 928 C CA . LEU A 1 112 ? 2.652 -7.02 -9.852 1 93.75 112 LEU A CA 1
ATOM 929 C C . LEU A 1 112 ? 1.623 -8.078 -10.234 1 93.75 112 LEU A C 1
ATOM 931 O O . LEU A 1 112 ? 1.977 -9.234 -10.477 1 93.75 112 LEU A O 1
ATOM 935 N N . LYS A 1 113 ? 0.352 -7.668 -10.273 1 92.56 113 LYS A N 1
ATOM 936 C CA . LYS A 1 113 ? -0.718 -8.625 -10.547 1 92.56 113 LYS A CA 1
ATOM 937 C C . LYS A 1 113 ? -0.637 -9.141 -11.984 1 92.56 113 LYS A C 1
ATOM 939 O O . LYS A 1 113 ? -1.213 -10.188 -12.305 1 92.56 113 LYS A O 1
ATOM 944 N N . ASP A 1 114 ? 0.034 -8.359 -12.828 1 93.31 114 ASP A N 1
ATOM 945 C CA . ASP A 1 114 ? 0.205 -8.719 -14.227 1 93.31 114 ASP A CA 1
ATOM 946 C C . ASP A 1 114 ? 1.666 -8.586 -14.656 1 93.31 114 ASP A C 1
ATOM 948 O O . ASP A 1 114 ? 1.976 -7.895 -15.625 1 93.31 114 ASP A O 1
ATOM 952 N N . LEU A 1 115 ? 2.502 -9.258 -13.922 1 93.19 115 LEU A N 1
ATOM 953 C CA . LEU A 1 115 ? 3.949 -9.164 -14.07 1 93.19 115 LEU A CA 1
ATOM 954 C C . LEU A 1 115 ? 4.387 -9.656 -15.453 1 93.19 115 LEU A C 1
ATOM 956 O O . LEU A 1 115 ? 5.332 -9.117 -16.031 1 93.19 115 LEU A O 1
ATOM 960 N N . THR A 1 116 ? 3.754 -10.727 -15.93 1 92.81 116 THR A N 1
ATOM 961 C CA . THR A 1 116 ? 4.039 -11.352 -17.219 1 92.81 116 THR A CA 1
ATOM 962 C C . THR A 1 116 ? 2.758 -11.547 -18.016 1 92.81 116 THR A C 1
ATOM 964 O O . THR A 1 116 ? 2.229 -12.656 -18.094 1 92.81 116 THR A O 1
ATOM 967 N N . PRO A 1 117 ? 2.361 -10.492 -18.688 1 91.88 117 PRO A N 1
ATOM 968 C CA . PRO A 1 117 ? 1.055 -10.5 -19.344 1 91.88 117 PRO A CA 1
ATOM 969 C C . PRO A 1 117 ? 0.953 -11.57 -20.438 1 91.88 117 PRO A C 1
ATOM 971 O O . PRO A 1 117 ? -0.15 -12.008 -20.781 1 91.88 117 PRO A O 1
ATOM 974 N N . HIS A 1 118 ? 2.062 -12.07 -20.953 1 94.75 118 HIS A N 1
ATOM 975 C CA . HIS A 1 118 ? 2.047 -13.078 -22.016 1 94.75 118 HIS A CA 1
ATOM 976 C C . HIS A 1 118 ? 1.858 -14.477 -21.438 1 94.75 118 HIS A C 1
ATOM 978 O O . HIS A 1 118 ? 1.62 -15.43 -22.188 1 94.75 118 HIS A O 1
ATOM 984 N N . THR A 1 119 ? 2.004 -14.633 -20.141 1 95.06 119 THR A N 1
ATOM 985 C CA . THR A 1 119 ? 1.741 -15.906 -19.469 1 95.06 119 THR A CA 1
ATOM 986 C C . THR A 1 119 ? 0.253 -16.062 -19.172 1 95.06 119 THR A C 1
ATOM 988 O O . THR A 1 119 ? -0.347 -15.203 -18.516 1 95.06 119 THR A O 1
ATOM 991 N N . ARG A 1 120 ? -0.378 -17.141 -19.625 1 96.62 120 ARG A N 1
ATOM 992 C CA . ARG A 1 120 ? -1.835 -17.234 -19.594 1 96.62 120 ARG A CA 1
ATOM 993 C C . ARG A 1 120 ? -2.291 -18.578 -19.047 1 96.62 120 ARG A C 1
ATOM 995 O O . ARG A 1 120 ? -3.17 -19.219 -19.625 1 96.62 120 ARG A O 1
ATOM 1002 N N . ASP A 1 121 ? -1.749 -18.984 -17.922 1 97.25 121 ASP A N 1
ATOM 1003 C CA . ASP A 1 121 ? -2.125 -20.266 -17.312 1 97.25 121 ASP A CA 1
ATOM 1004 C C . ASP A 1 121 ? -2.848 -20.062 -15.992 1 97.25 121 ASP A C 1
ATOM 1006 O O . ASP A 1 121 ? -3.359 -21.016 -15.398 1 97.25 121 ASP A O 1
ATOM 1010 N N . SER A 1 122 ? -2.963 -18.828 -15.484 1 97.88 122 SER A N 1
ATOM 1011 C CA . SER A 1 122 ? -3.492 -18.578 -14.148 1 97.88 122 SER A CA 1
ATOM 1012 C C . SER A 1 122 ? -4.953 -19.016 -14.039 1 97.88 122 SER A C 1
ATOM 1014 O O . SER A 1 122 ? -5.332 -19.719 -13.109 1 97.88 122 SER A O 1
ATOM 1016 N N . GLU A 1 123 ? -5.773 -18.625 -14.992 1 98.06 123 GLU A N 1
ATOM 1017 C CA . GLU A 1 123 ? -7.215 -18.844 -14.922 1 98.06 123 GLU A CA 1
ATOM 1018 C C . GLU A 1 123 ? -7.551 -20.328 -15 1 98.06 123 GLU A C 1
ATOM 1020 O O . GLU A 1 123 ? -8.375 -20.828 -14.227 1 98.06 123 GLU A O 1
ATOM 1025 N N . ILE A 1 124 ? -6.926 -21.047 -15.859 1 98.06 124 ILE A N 1
ATOM 1026 C CA . ILE A 1 124 ? -7.258 -22.453 -16.031 1 98.06 124 ILE A CA 1
ATOM 1027 C C . ILE A 1 124 ? -6.727 -23.25 -14.844 1 98.06 124 ILE A C 1
ATOM 1029 O O . ILE A 1 124 ? -7.363 -24.219 -14.406 1 98.06 124 ILE A O 1
ATOM 1033 N N . LEU A 1 125 ? -5.586 -22.844 -14.312 1 98.56 125 LEU A N 1
ATOM 1034 C CA . LEU A 1 125 ? -5.07 -23.484 -13.102 1 98.56 125 LEU A CA 1
ATOM 1035 C C . LEU A 1 125 ? -5.996 -23.219 -11.914 1 98.56 125 LEU A C 1
ATOM 1037 O O . LEU A 1 125 ? -6.266 -24.141 -11.125 1 98.56 125 LEU A O 1
ATOM 1041 N N . PHE A 1 126 ? -6.449 -22.047 -11.836 1 98.5 126 PHE A N 1
ATOM 1042 C CA . PHE A 1 126 ? -7.383 -21.672 -10.773 1 98.5 126 PHE A CA 1
ATOM 1043 C C . PHE A 1 126 ? -8.656 -22.5 -10.859 1 98.5 126 PHE A C 1
ATOM 1045 O O . PHE A 1 126 ? -9.109 -23.062 -9.852 1 98.5 126 PHE A O 1
ATOM 1052 N N . ILE A 1 127 ? -9.242 -22.594 -12.039 1 97.38 127 ILE A N 1
ATOM 1053 C CA . ILE A 1 127 ? -10.477 -23.344 -12.25 1 97.38 127 ILE A CA 1
ATOM 1054 C C . ILE A 1 127 ? -10.273 -24.797 -11.797 1 97.38 127 ILE A C 1
ATOM 1056 O O . ILE A 1 127 ? -11.086 -25.328 -11.047 1 97.38 127 ILE A O 1
ATOM 1060 N N . SER A 1 128 ? -9.203 -25.391 -12.227 1 97.94 128 SER A N 1
ATOM 1061 C CA . SER A 1 128 ? -8.914 -26.781 -11.875 1 97.94 128 SER A CA 1
ATOM 1062 C C . SER A 1 128 ? -8.789 -26.953 -10.367 1 97.94 128 SER A C 1
ATOM 1064 O O . SER A 1 128 ? -9.305 -27.922 -9.805 1 97.94 128 SER A O 1
ATOM 1066 N N . THR A 1 129 ? -8.141 -26.031 -9.758 1 97.94 129 THR A N 1
ATOM 1067 C CA . THR A 1 129 ? -7.918 -26.125 -8.312 1 97.94 129 THR A CA 1
ATOM 1068 C C . THR A 1 129 ? -9.227 -25.922 -7.551 1 97.94 129 THR A C 1
ATOM 1070 O O . THR A 1 129 ? -9.484 -26.609 -6.559 1 97.94 129 THR A O 1
ATOM 1073 N N . VAL A 1 130 ? -10.008 -24.969 -7.984 1 95.69 130 VAL A N 1
ATOM 1074 C CA . VAL A 1 130 ? -11.32 -24.766 -7.383 1 95.69 130 VAL A CA 1
ATOM 1075 C C . VAL A 1 130 ? -12.141 -26.047 -7.473 1 95.69 130 VAL A C 1
ATOM 1077 O O . VAL A 1 130 ? -12.781 -26.453 -6.5 1 95.69 130 VAL A O 1
ATOM 1080 N N . CYS A 1 131 ? -12.109 -26.688 -8.633 1 93.81 131 CYS A N 1
ATOM 1081 C CA . CYS A 1 131 ? -12.859 -27.938 -8.82 1 93.81 131 CYS A CA 1
ATOM 1082 C C . CYS A 1 131 ? -12.367 -29.016 -7.879 1 93.81 131 CYS A C 1
ATOM 1084 O O . CYS A 1 131 ? -13.164 -29.719 -7.258 1 93.81 131 CYS A O 1
ATOM 1086 N N . ASP A 1 132 ? -11.055 -29.156 -7.773 1 94.88 132 ASP A N 1
ATOM 1087 C CA . ASP A 1 132 ? -10.5 -30.141 -6.844 1 94.88 132 ASP A CA 1
ATOM 1088 C C . ASP A 1 132 ? -10.938 -29.844 -5.41 1 94.88 132 ASP A C 1
ATOM 1090 O O . ASP A 1 132 ? -11.273 -30.766 -4.66 1 94.88 132 ASP A O 1
ATOM 1094 N N . TYR A 1 133 ? -10.859 -28.609 -5.062 1 94 133 TYR A N 1
ATOM 1095 C CA . TYR A 1 133 ? -11.281 -28.188 -3.732 1 94 133 TYR A CA 1
ATOM 1096 C C . TYR A 1 133 ? -12.742 -28.531 -3.488 1 94 133 TYR A C 1
ATOM 1098 O O . TYR A 1 133 ? -13.094 -29.094 -2.445 1 94 133 TYR A O 1
ATOM 1106 N N . LEU A 1 134 ? -13.586 -28.203 -4.445 1 88.44 134 LEU A N 1
ATOM 1107 C CA . LEU A 1 134 ? -15.016 -28.438 -4.305 1 88.44 134 LEU A CA 1
ATOM 1108 C C . LEU A 1 134 ? -15.32 -29.938 -4.215 1 88.44 134 LEU A C 1
ATOM 1110 O O . LEU A 1 134 ? -16.172 -30.344 -3.428 1 88.44 134 LEU A O 1
ATOM 1114 N N . LEU A 1 135 ? -14.656 -30.719 -4.988 1 87.62 135 LEU A N 1
ATOM 1115 C CA . LEU A 1 135 ? -14.875 -32.156 -4.957 1 87.62 135 LEU A CA 1
ATOM 1116 C C . LEU A 1 135 ? -14.43 -32.75 -3.617 1 87.62 135 LEU A C 1
ATOM 1118 O O . LEU A 1 135 ? -15.047 -33.688 -3.105 1 87.62 135 LEU A O 1
ATOM 1122 N N . CYS A 1 136 ? -13.352 -32.25 -3.074 1 85.25 136 CYS A N 1
ATOM 1123 C CA . CYS A 1 136 ? -12.906 -32.656 -1.752 1 85.25 136 CYS A CA 1
ATOM 1124 C C . CYS A 1 136 ? -13.875 -32.188 -0.674 1 85.25 136 CYS A C 1
ATOM 1126 O O . CYS A 1 136 ? -14.195 -32.938 0.247 1 85.25 136 CYS A O 1
ATOM 1128 N N . TYR A 1 137 ? -14.297 -30.938 -0.784 1 78 137 TYR A N 1
ATOM 1129 C CA . TYR A 1 137 ? -15.211 -30.344 0.177 1 78 137 TYR A CA 1
ATOM 1130 C C . TYR A 1 137 ? -16.562 -31.047 0.165 1 78 137 TYR A C 1
ATOM 1132 O O . TYR A 1 137 ? -17.141 -31.328 1.221 1 78 137 TYR A O 1
ATOM 1140 N N . LEU A 1 138 ? -17.109 -31.203 -1.059 1 68 138 LEU A N 1
ATOM 1141 C CA . LEU A 1 138 ? -18.406 -31.844 -1.219 1 68 138 LEU A CA 1
ATOM 1142 C C . LEU A 1 138 ? -18.406 -33.25 -0.614 1 68 138 LEU A C 1
ATOM 1144 O O . LEU A 1 138 ? -19.453 -33.781 -0.238 1 68 138 LEU A O 1
ATOM 1148 N N . GLN A 1 139 ? -17.328 -33.781 -0.598 1 61.66 139 GLN A N 1
ATOM 1149 C CA . GLN A 1 139 ? -17.219 -35.062 0.048 1 61.66 139 GLN A CA 1
ATOM 1150 C C . GLN A 1 139 ? -17.406 -34.969 1.558 1 61.66 139 GLN A C 1
ATOM 1152 O O . GLN A 1 139 ? -17.938 -35.875 2.197 1 61.66 139 GLN A O 1
ATOM 1157 N N . TYR A 1 140 ? -17.047 -33.781 2.008 1 58.66 140 TYR A N 1
ATOM 1158 C CA . TYR A 1 140 ? -17.031 -33.688 3.463 1 58.66 140 TYR A CA 1
ATOM 1159 C C . TYR A 1 140 ? -18.172 -32.812 3.969 1 58.66 140 TYR A C 1
ATOM 1161 O O . TYR A 1 140 ? -18.641 -33 5.098 1 58.66 140 TYR A O 1
ATOM 1169 N N . TYR A 1 141 ? -18.422 -31.734 3.232 1 58.78 141 TYR A N 1
ATOM 1170 C CA . TYR A 1 141 ? -19.344 -30.766 3.805 1 58.78 141 TYR A CA 1
ATOM 1171 C C . TYR A 1 141 ? -20.578 -30.594 2.914 1 58.78 141 TYR A C 1
ATOM 1173 O O . TYR A 1 141 ? -20.469 -30.688 1.688 1 58.78 141 TYR A O 1
ATOM 1181 N N . LEU A 1 142 ? -21.719 -30.719 3.512 1 50.12 142 LEU A N 1
ATOM 1182 C CA . LEU A 1 142 ? -22.969 -30.375 2.816 1 50.12 142 LEU A CA 1
ATOM 1183 C C . LEU A 1 142 ? -22.969 -28.906 2.406 1 50.12 142 LEU A C 1
ATOM 1185 O O . LEU A 1 142 ? -22.438 -28.062 3.119 1 50.12 142 LEU A O 1
ATOM 1189 N N . TYR A 1 143 ? -23.812 -28.312 1.594 1 48.25 143 TYR A N 1
ATOM 1190 C CA . TYR A 1 143 ? -24 -27.094 0.81 1 48.25 143 TYR A CA 1
ATOM 1191 C C . TYR A 1 143 ? -23.594 -25.875 1.604 1 48.25 143 TYR A C 1
ATOM 1193 O O . TYR A 1 143 ? -24.047 -25.672 2.736 1 48.25 143 TYR A O 1
ATOM 1201 N N . ASP A 1 144 ? -22.438 -25.359 1.671 1 55 144 ASP A N 1
ATOM 1202 C CA . ASP A 1 144 ? -22.203 -24.031 2.23 1 55 144 ASP A CA 1
ATOM 1203 C C . ASP A 1 144 ? -22.172 -22.969 1.133 1 55 144 ASP A C 1
ATOM 1205 O O . ASP A 1 144 ? -21.625 -23.203 0.055 1 55 144 ASP A O 1
ATOM 1209 N N . PRO A 1 145 ? -23.047 -21.906 1.278 1 51.09 145 PRO A N 1
ATOM 1210 C CA . PRO A 1 145 ? -23.094 -20.734 0.403 1 51.09 145 PRO A CA 1
ATOM 1211 C C . PRO A 1 145 ? -21.703 -20.266 -0.025 1 51.09 145 PRO A C 1
ATOM 1213 O O . PRO A 1 145 ? -21.562 -19.531 -1.012 1 51.09 145 PRO A O 1
ATOM 1216 N N . LEU A 1 146 ? -20.75 -20.359 0.906 1 52.38 146 LEU A N 1
ATOM 1217 C CA . LEU A 1 146 ? -19.406 -19.891 0.605 1 52.38 146 LEU A CA 1
ATOM 1218 C C . LEU A 1 146 ? -18.906 -20.469 -0.711 1 52.38 146 LEU A C 1
ATOM 1220 O O . LEU A 1 146 ? -18.172 -19.812 -1.445 1 52.38 146 LEU A O 1
ATOM 1224 N N . ASP A 1 147 ? -19.531 -21.641 -1.22 1 62.38 147 ASP A N 1
ATOM 1225 C CA . ASP A 1 147 ? -19.156 -22.484 -2.35 1 62.38 147 ASP A CA 1
ATOM 1226 C C . ASP A 1 147 ? -19.672 -21.906 -3.664 1 62.38 147 ASP A C 1
ATOM 1228 O O . ASP A 1 147 ? -19.031 -22.062 -4.711 1 62.38 147 ASP A O 1
ATOM 1232 N N . THR A 1 148 ? -20.406 -20.797 -3.305 1 72.62 148 THR A N 1
ATOM 1233 C CA . THR A 1 148 ? -20.984 -20.141 -4.477 1 72.62 148 THR A CA 1
ATOM 1234 C C . THR A 1 148 ? -20.016 -19.109 -5.051 1 72.62 148 THR A C 1
ATOM 1236 O O . THR A 1 148 ? -19.906 -18.953 -6.27 1 72.62 148 THR A O 1
ATOM 1239 N N . HIS A 1 149 ? -19.172 -18.594 -4.195 1 81.06 149 HIS A N 1
ATOM 1240 C CA . HIS A 1 149 ? -18.234 -17.562 -4.633 1 81.06 149 HIS A CA 1
ATOM 1241 C C . HIS A 1 149 ? -17.109 -18.156 -5.484 1 81.06 149 HIS A C 1
ATOM 1243 O O . HIS A 1 149 ? -16.703 -17.562 -6.484 1 81.06 149 HIS A O 1
ATOM 1249 N N . LEU A 1 150 ? -16.656 -19.328 -5.109 1 88.5 150 LEU A N 1
ATOM 1250 C CA . LEU A 1 150 ? -15.578 -19.953 -5.852 1 88.5 150 LEU A CA 1
ATOM 1251 C C . LEU A 1 150 ? -16.078 -20.531 -7.172 1 88.5 150 LEU A C 1
ATOM 1253 O O . LEU A 1 150 ? -15.383 -20.484 -8.188 1 88.5 150 LEU A O 1
ATOM 1257 N N . VAL A 1 151 ? -17.312 -21.031 -7.133 1 85.31 151 VAL A N 1
ATOM 1258 C CA . VAL A 1 151 ? -17.906 -21.516 -8.367 1 85.31 151 VAL A CA 1
ATOM 1259 C C . VAL A 1 151 ? -18.094 -20.359 -9.344 1 85.31 151 VAL A C 1
ATOM 1261 O O . VAL A 1 151 ? -17.75 -20.484 -10.523 1 85.31 151 VAL A O 1
ATOM 1264 N N . LYS A 1 152 ? -18.641 -19.312 -8.773 1 87.56 152 LYS A N 1
ATOM 1265 C CA . LYS A 1 152 ? -18.812 -18.125 -9.602 1 87.56 152 LYS A CA 1
ATOM 1266 C C . LYS A 1 152 ? -17.469 -17.625 -10.125 1 87.56 152 LYS A C 1
ATOM 1268 O O . LYS A 1 152 ? -17.359 -17.219 -11.281 1 87.56 152 LYS A O 1
ATOM 1273 N N . GLY A 1 153 ? -16.484 -17.672 -9.242 1 91.81 153 GLY A N 1
ATOM 1274 C CA . GLY A 1 153 ? -15.148 -17.266 -9.656 1 91.81 153 GLY A CA 1
ATOM 1275 C C . GLY A 1 153 ? -14.594 -18.109 -10.781 1 91.81 153 GLY A C 1
ATOM 1276 O O . GLY A 1 153 ? -14 -17.578 -11.727 1 91.81 153 GLY A O 1
ATOM 1277 N N . ALA A 1 154 ? -14.812 -19.375 -10.711 1 93.31 154 ALA A N 1
ATOM 1278 C CA . ALA A 1 154 ? -14.352 -20.297 -11.758 1 93.31 154 ALA A CA 1
ATOM 1279 C C . ALA A 1 154 ? -15.055 -20.016 -13.078 1 93.31 154 ALA A C 1
ATOM 1281 O O . ALA A 1 154 ? -14.422 -20.016 -14.141 1 93.31 154 ALA A O 1
ATOM 1282 N N . ASN A 1 155 ? -16.312 -19.688 -12.992 1 91.5 155 ASN A N 1
ATOM 1283 C CA . ASN A 1 155 ? -17.078 -19.406 -14.195 1 91.5 155 ASN A CA 1
ATOM 1284 C C . ASN A 1 155 ? -16.625 -18.094 -14.852 1 91.5 155 ASN A C 1
ATOM 1286 O O . ASN A 1 155 ? -16.547 -18.016 -16.078 1 91.5 155 ASN A O 1
ATOM 1290 N N . ILE A 1 156 ? -16.422 -17.172 -14.062 1 94.56 156 ILE A N 1
ATOM 1291 C CA . ILE A 1 156 ? -15.953 -15.891 -14.586 1 94.56 156 ILE A CA 1
ATOM 1292 C C . ILE A 1 156 ? -14.586 -16.062 -15.242 1 94.56 156 ILE A C 1
ATOM 1294 O O . ILE A 1 156 ? -14.336 -15.516 -16.328 1 94.56 156 ILE A O 1
ATOM 1298 N N . SER A 1 157 ? -13.727 -16.828 -14.617 1 96.25 157 SER A N 1
ATOM 1299 C CA . SER A 1 157 ? -12.406 -17.094 -15.18 1 96.25 157 SER A CA 1
ATOM 1300 C C . SER A 1 157 ? -12.516 -17.844 -16.5 1 96.25 157 SER A C 1
ATOM 1302 O O . SER A 1 157 ? -11.781 -17.562 -17.453 1 96.25 157 SER A O 1
ATOM 1304 N N . LEU A 1 158 ? -13.406 -18.797 -16.547 1 95.25 158 LEU A N 1
ATOM 1305 C CA . LEU A 1 158 ? -13.602 -19.531 -17.781 1 95.25 158 LEU A CA 1
ATOM 1306 C C . LEU A 1 158 ? -14.102 -18.625 -18.891 1 95.25 158 LEU A C 1
ATOM 1308 O O . LEU A 1 158 ? -13.656 -18.734 -20.047 1 95.25 158 LEU A O 1
ATOM 1312 N N . ASN A 1 159 ? -15.047 -17.797 -18.516 1 94.56 159 ASN A N 1
ATOM 1313 C CA . ASN A 1 159 ? -15.547 -16.828 -19.484 1 94.56 159 ASN A CA 1
ATOM 1314 C C . ASN A 1 159 ? -14.422 -15.953 -20.031 1 94.56 159 ASN A C 1
ATOM 1316 O O . ASN A 1 159 ? -14.359 -15.688 -21.234 1 94.56 159 ASN A O 1
ATOM 1320 N N . TYR A 1 160 ? -13.586 -15.516 -19.203 1 96.75 160 TYR A N 1
ATOM 1321 C CA . TYR A 1 160 ? -12.43 -14.734 -19.625 1 96.75 160 TYR A CA 1
ATOM 1322 C C . TYR A 1 160 ? -11.555 -15.516 -20.594 1 96.75 160 TYR A C 1
ATOM 1324 O O . TYR A 1 160 ? -11.141 -14.992 -21.625 1 96.75 160 TYR A O 1
ATOM 1332 N N . VAL A 1 161 ? -11.258 -16.75 -20.25 1 97.06 161 VAL A N 1
ATOM 1333 C CA . VAL A 1 161 ? -10.406 -17.609 -21.078 1 97.06 161 VAL A CA 1
ATOM 1334 C C . VAL A 1 161 ? -11.023 -17.766 -22.469 1 97.06 161 VAL A C 1
ATOM 1336 O O . VAL A 1 161 ? -10.352 -17.531 -23.469 1 97.06 161 VAL A O 1
ATOM 1339 N N . GLU A 1 162 ? -12.258 -18.031 -22.516 1 95.5 162 GLU A N 1
ATOM 1340 C CA . GLU A 1 162 ? -12.922 -18.359 -23.766 1 95.5 162 GLU A CA 1
ATOM 1341 C C . GLU A 1 162 ? -13.102 -17.125 -24.641 1 95.5 162 GLU A C 1
ATOM 1343 O O . GLU A 1 162 ? -13.016 -17.203 -25.859 1 95.5 162 GLU A O 1
ATOM 1348 N N . LYS A 1 163 ? -13.289 -16.016 -24 1 94.5 163 LYS A N 1
ATOM 1349 C CA . LYS A 1 163 ? -13.609 -14.812 -24.766 1 94.5 163 LYS A CA 1
ATOM 1350 C C . LYS A 1 163 ? -12.352 -14.016 -25.094 1 94.5 163 LYS A C 1
ATOM 1352 O O . LYS A 1 163 ? -12.289 -13.336 -26.109 1 94.5 163 LYS A O 1
ATOM 1357 N N . CYS A 1 164 ? -11.352 -14.172 -24.25 1 93.38 164 CYS A N 1
ATOM 1358 C CA . CYS A 1 164 ? -10.281 -13.188 -24.359 1 93.38 164 CYS A CA 1
ATOM 1359 C C . CYS A 1 164 ? -8.984 -13.836 -24.844 1 93.38 164 CYS A C 1
ATOM 1361 O O . CYS A 1 164 ? -8.156 -13.18 -25.469 1 93.38 164 CYS A O 1
ATOM 1363 N N . ILE A 1 165 ? -8.797 -15.125 -24.531 1 93.75 165 ILE A N 1
ATOM 1364 C CA . ILE A 1 165 ? -7.434 -15.578 -24.812 1 93.75 165 ILE A CA 1
ATOM 1365 C C . ILE A 1 165 ? -7.477 -16.891 -25.578 1 93.75 165 ILE A C 1
ATOM 1367 O O . ILE A 1 165 ? -6.453 -17.562 -25.734 1 93.75 165 ILE A O 1
ATOM 1371 N N . THR A 1 166 ? -8.609 -17.359 -26.031 1 93.69 166 THR A N 1
ATOM 1372 C CA . THR A 1 166 ? -8.703 -18.578 -26.828 1 93.69 166 THR A CA 1
ATOM 1373 C C . THR A 1 166 ? -8.984 -18.234 -28.297 1 93.69 166 THR A C 1
ATOM 1375 O O . THR A 1 166 ? -9.781 -17.344 -28.578 1 93.69 166 THR A O 1
ATOM 1378 N N . THR A 1 167 ? -8.25 -18.906 -29.125 1 88.75 167 THR A N 1
ATOM 1379 C CA . THR A 1 167 ? -8.508 -18.906 -30.562 1 88.75 167 THR A CA 1
ATOM 1380 C C . THR A 1 167 ? -8.656 -20.328 -31.078 1 88.75 167 THR A C 1
ATOM 1382 O O . THR A 1 167 ? -7.777 -21.172 -30.859 1 88.75 167 THR A O 1
ATOM 1385 N N . ASN A 1 168 ? -9.766 -20.641 -31.703 1 87.81 168 ASN A N 1
ATOM 1386 C CA . ASN A 1 168 ? -10.07 -21.969 -32.25 1 87.81 168 ASN A CA 1
ATOM 1387 C C . ASN A 1 168 ? -10.031 -23.031 -31.172 1 87.81 168 ASN A C 1
ATOM 1389 O O . ASN A 1 168 ? -9.516 -24.141 -31.391 1 87.81 168 ASN A O 1
ATOM 1393 N N . GLY A 1 169 ? -10.305 -22.656 -29.953 1 91.69 169 GLY A N 1
ATOM 1394 C CA . GLY A 1 169 ? -10.477 -23.625 -28.875 1 91.69 169 GLY A CA 1
ATOM 1395 C C . GLY A 1 169 ? -9.203 -23.859 -28.078 1 91.69 169 GLY A C 1
ATOM 1396 O O . GLY A 1 169 ? -9.188 -24.656 -27.156 1 91.69 169 GLY A O 1
ATOM 1397 N N . LEU A 1 170 ? -8.141 -23.188 -28.469 1 96.38 170 LEU A N 1
ATOM 1398 C CA . LEU A 1 170 ? -6.887 -23.312 -27.75 1 96.38 170 LEU A CA 1
ATOM 1399 C C . LEU A 1 170 ? -6.418 -21.969 -27.203 1 96.38 170 LEU A C 1
ATOM 1401 O O . LEU A 1 170 ? -6.617 -20.938 -27.844 1 96.38 170 LEU A O 1
ATOM 1405 N N . ILE A 1 171 ? -5.785 -21.984 -26.094 1 96.69 171 ILE A N 1
ATOM 1406 C CA . ILE A 1 171 ? -5.301 -20.766 -25.438 1 96.69 171 ILE A CA 1
ATOM 1407 C C . ILE A 1 171 ? -4.004 -20.312 -26.094 1 96.69 171 ILE A C 1
ATOM 1409 O O . ILE A 1 171 ? -3.1 -21.125 -26.328 1 96.69 171 ILE A O 1
ATOM 1413 N N . HIS A 1 172 ? -3.869 -19.062 -26.375 1 95.81 172 HIS A N 1
ATOM 1414 C CA . HIS A 1 172 ? -2.607 -18.5 -26.828 1 95.81 172 HIS A CA 1
ATOM 1415 C C . HIS A 1 172 ? -1.803 -17.922 -25.656 1 95.81 172 HIS A C 1
ATOM 1417 O O . HIS A 1 172 ? -2.375 -17.422 -24.688 1 95.81 172 HIS A O 1
ATOM 1423 N N . GLY A 1 173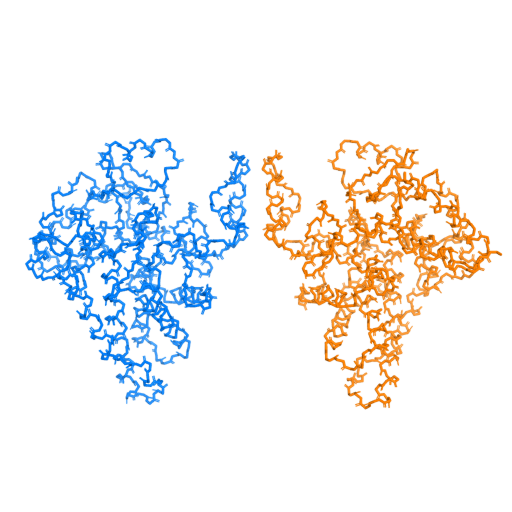 ? -0.517 -18.016 -25.859 1 95.94 173 GLY A N 1
ATOM 1424 C CA . GLY A 1 173 ? 0.349 -17.438 -24.844 1 95.94 173 GLY A CA 1
ATOM 1425 C C . GLY A 1 173 ? 1.21 -18.469 -24.125 1 95.94 173 GLY A C 1
ATOM 1426 O O . GLY A 1 173 ? 1.002 -19.672 -24.281 1 95.94 173 GLY A O 1
ATOM 1427 N N . ALA A 1 174 ? 2.092 -17.969 -23.297 1 95.62 174 ALA A N 1
ATOM 1428 C CA . ALA A 1 174 ? 3.047 -18.812 -22.594 1 95.62 174 ALA A CA 1
ATOM 1429 C C . ALA A 1 174 ? 2.406 -19.469 -21.375 1 95.62 174 ALA A C 1
ATOM 1431 O O . ALA A 1 174 ? 1.352 -19.016 -20.906 1 95.62 174 ALA A O 1
ATOM 1432 N N . ASP A 1 175 ? 2.971 -20.547 -20.938 1 95.94 175 ASP A N 1
ATOM 1433 C CA . ASP A 1 175 ? 2.646 -21.25 -19.703 1 95.94 175 ASP A CA 1
ATOM 1434 C C . ASP A 1 175 ? 3.572 -20.812 -18.562 1 95.94 175 ASP A C 1
ATOM 1436 O O . ASP A 1 175 ? 3.846 -19.609 -18.406 1 95.94 175 ASP A O 1
ATOM 1440 N N . TRP A 1 176 ? 4.113 -21.703 -17.766 1 95.19 176 TRP A N 1
ATOM 1441 C CA . TRP A 1 176 ? 4.945 -21.406 -16.609 1 95.19 176 TRP A CA 1
ATOM 1442 C C . TRP A 1 176 ? 6.262 -20.766 -17.031 1 95.19 176 TRP A C 1
ATOM 1444 O O . TRP A 1 176 ? 6.992 -20.219 -16.203 1 95.19 176 TRP A O 1
ATOM 1454 N N . ARG A 1 177 ? 6.531 -20.766 -18.312 1 94.5 177 ARG A N 1
ATOM 1455 C CA . ARG A 1 177 ? 7.766 -20.203 -18.844 1 94.5 177 ARG A CA 1
ATOM 1456 C C . ARG A 1 177 ? 7.633 -18.703 -19.047 1 94.5 177 ARG A C 1
ATOM 1458 O O . ARG A 1 177 ? 7.672 -18.219 -20.172 1 94.5 177 ARG A O 1
ATOM 1465 N N . ASP A 1 178 ? 7.699 -17.953 -17.984 1 90.25 178 ASP A N 1
ATOM 1466 C CA . ASP A 1 178 ? 7.367 -16.531 -17.875 1 90.25 178 ASP A CA 1
ATOM 1467 C C . ASP A 1 178 ? 8.32 -15.68 -18.719 1 90.25 178 ASP A C 1
ATOM 1469 O O . ASP A 1 178 ? 7.969 -14.57 -19.125 1 90.25 178 ASP A O 1
ATOM 1473 N N . VAL A 1 179 ? 9.484 -16.141 -18.938 1 87.75 179 VAL A N 1
ATOM 1474 C CA . VAL A 1 179 ? 10.492 -15.305 -19.578 1 87.75 179 VAL A CA 1
ATOM 1475 C C . VAL A 1 179 ? 10.43 -15.492 -21.094 1 87.75 179 VAL A C 1
ATOM 1477 O O . VAL A 1 179 ? 11.133 -14.812 -21.844 1 87.75 179 VAL A O 1
ATOM 1480 N N . ARG A 1 180 ? 9.602 -16.422 -21.516 1 91.62 180 ARG A N 1
ATOM 1481 C CA . ARG A 1 180 ? 9.531 -16.75 -22.938 1 91.62 180 ARG A CA 1
ATOM 1482 C C . ARG A 1 180 ? 8.5 -15.875 -23.641 1 91.62 180 ARG A C 1
ATOM 1484 O O . ARG A 1 180 ? 7.438 -16.359 -24.047 1 91.62 180 ARG A O 1
ATOM 1491 N N . LEU A 1 181 ? 8.883 -14.719 -23.953 1 92.06 181 LEU A N 1
ATOM 1492 C CA . LEU A 1 181 ? 8.023 -13.75 -24.625 1 92.06 181 LEU A CA 1
ATOM 1493 C C . LEU A 1 181 ? 7.66 -14.227 -26.031 1 92.06 181 LEU A C 1
ATOM 1495 O O . LEU A 1 181 ? 6.605 -13.875 -26.562 1 92.06 181 LEU A O 1
ATOM 1499 N N . ASP A 1 182 ? 8.5 -15.062 -26.594 1 92.94 182 ASP A N 1
ATOM 1500 C CA . ASP A 1 182 ? 8.305 -15.562 -27.953 1 92.94 182 ASP A CA 1
ATOM 1501 C C . ASP A 1 182 ? 7.105 -16.5 -28.031 1 92.94 182 ASP A C 1
ATOM 1503 O O . ASP A 1 182 ? 6.602 -16.797 -29.109 1 92.94 182 ASP A O 1
ATOM 1507 N N . LEU A 1 183 ? 6.57 -16.906 -26.922 1 94.56 183 LEU A N 1
ATOM 1508 C CA . LEU A 1 183 ? 5.449 -17.844 -26.906 1 94.56 183 LEU A CA 1
ATOM 1509 C C . LEU A 1 183 ? 4.121 -17.094 -26.828 1 94.56 183 LEU A C 1
ATOM 1511 O O . LEU A 1 183 ? 3.057 -17.719 -26.828 1 94.56 183 LEU A O 1
ATOM 1515 N N . ASP A 1 184 ? 4.164 -15.805 -26.812 1 95.38 184 ASP A N 1
ATOM 1516 C CA . ASP A 1 184 ? 2.979 -14.984 -26.609 1 95.38 184 ASP A CA 1
ATOM 1517 C C . ASP A 1 184 ? 1.905 -15.297 -27.656 1 95.38 184 ASP A C 1
ATOM 1519 O O . ASP A 1 184 ? 0.711 -15.266 -27.344 1 95.38 184 ASP A O 1
ATOM 1523 N N . ASP A 1 185 ? 2.264 -15.602 -28.812 1 94 185 ASP A N 1
ATOM 1524 C CA . ASP A 1 185 ? 1.303 -15.812 -29.891 1 94 185 ASP A CA 1
ATOM 1525 C C . ASP A 1 185 ? 1.187 -17.297 -30.25 1 94 185 ASP A C 1
ATOM 1527 O O . ASP A 1 185 ? 0.62 -17.641 -31.281 1 94 185 ASP A O 1
ATOM 1531 N N . LYS A 1 186 ? 1.746 -18.188 -29.453 1 95.88 186 LYS A N 1
ATOM 1532 C CA . LYS A 1 186 ? 1.693 -19.625 -29.688 1 95.88 186 LYS A CA 1
ATOM 1533 C C . LYS A 1 186 ? 0.617 -20.281 -28.844 1 95.88 186 LYS A C 1
ATOM 1535 O O . LYS A 1 186 ? 0.192 -19.734 -27.828 1 95.88 186 LYS A O 1
ATOM 1540 N N . THR A 1 187 ? 0.127 -21.375 -29.328 1 97.12 187 THR A N 1
ATOM 1541 C CA . THR A 1 187 ? -0.681 -22.281 -28.516 1 97.12 187 THR A CA 1
ATOM 1542 C C . THR A 1 187 ? 0.17 -23.422 -27.984 1 97.12 187 THR A C 1
ATOM 1544 O O . THR A 1 187 ? 0.469 -24.375 -28.703 1 97.12 187 THR A O 1
ATOM 1547 N N . VAL A 1 188 ? 0.532 -23.312 -26.781 1 97.19 188 VAL A N 1
ATOM 1548 C CA . VAL A 1 188 ? 1.493 -24.281 -26.25 1 97.19 188 VAL A CA 1
ATOM 1549 C C . VAL A 1 188 ? 0.755 -25.484 -25.672 1 97.19 188 VAL A C 1
ATOM 1551 O O . VAL A 1 188 ? -0.379 -25.359 -25.203 1 97.19 188 VAL A O 1
ATOM 1554 N N . LEU A 1 189 ? 1.369 -26.641 -25.688 1 98.19 189 LEU A N 1
ATOM 1555 C CA . LEU A 1 189 ? 0.792 -27.922 -25.281 1 98.19 189 LEU A CA 1
ATOM 1556 C C . LEU A 1 189 ? 0.322 -27.859 -23.828 1 98.19 189 LEU A C 1
ATOM 1558 O O . LEU A 1 189 ? -0.785 -28.312 -23.516 1 98.19 189 LEU A O 1
ATOM 1562 N N . THR A 1 190 ? 1.141 -27.312 -22.938 1 98.12 190 THR A N 1
ATOM 1563 C CA . THR A 1 190 ? 0.823 -27.25 -21.516 1 98.12 190 THR A CA 1
ATOM 1564 C C . THR A 1 190 ? -0.514 -26.547 -21.297 1 98.12 190 THR A C 1
ATOM 1566 O O . THR A 1 190 ? -1.395 -27.078 -20.625 1 98.12 190 THR A O 1
ATOM 1569 N N . ASN A 1 191 ? -0.673 -25.406 -21.891 1 98.38 191 ASN A N 1
ATOM 1570 C CA . ASN A 1 191 ? -1.917 -24.656 -21.719 1 98.38 191 ASN A CA 1
ATOM 1571 C C . ASN A 1 191 ? -3.104 -25.406 -22.312 1 98.38 191 ASN A C 1
ATOM 1573 O O . ASN A 1 191 ? -4.211 -25.359 -21.781 1 98.38 191 ASN A O 1
ATOM 1577 N N . ALA A 1 192 ? -2.873 -26.062 -23.453 1 98.44 192 ALA A N 1
ATOM 1578 C CA . ALA A 1 192 ? -3.938 -26.844 -24.062 1 98.44 192 ALA A CA 1
ATOM 1579 C C . ALA A 1 192 ? -4.387 -27.984 -23.156 1 98.44 192 ALA A C 1
ATOM 1581 O O . ALA A 1 192 ? -5.586 -28.188 -22.969 1 98.44 192 ALA A O 1
ATOM 1582 N N . CYS A 1 193 ? -3.441 -28.672 -22.594 1 98.62 193 CYS A N 1
ATOM 1583 C CA . CYS A 1 193 ? -3.76 -29.766 -21.688 1 98.62 193 CYS A CA 1
ATOM 1584 C C . CYS A 1 193 ? -4.465 -29.25 -20.438 1 98.62 193 CYS A C 1
ATOM 1586 O O . CYS A 1 193 ? -5.414 -29.875 -19.953 1 98.62 193 CYS A O 1
ATOM 1588 N N . LEU A 1 194 ? -3.998 -28.141 -19.938 1 98.56 194 LEU A N 1
ATOM 1589 C CA . LEU A 1 194 ? -4.609 -27.578 -18.75 1 98.56 194 LEU A CA 1
ATOM 1590 C C . LEU A 1 194 ? -6.035 -27.109 -19.031 1 98.56 194 LEU A C 1
ATOM 1592 O O . LEU A 1 194 ? -6.902 -27.203 -18.156 1 98.56 194 LEU A O 1
ATOM 1596 N N . LEU A 1 195 ? -6.242 -26.562 -20.188 1 98.44 195 LEU A N 1
ATOM 1597 C CA . LEU A 1 195 ? -7.594 -26.172 -20.578 1 98.44 195 LEU A CA 1
ATOM 1598 C C . LEU A 1 195 ? -8.516 -27.391 -20.625 1 98.44 195 LEU A C 1
ATOM 1600 O O . LEU A 1 195 ? -9.633 -27.344 -20.109 1 98.44 195 LEU A O 1
ATOM 1604 N N . TYR A 1 196 ? -8.055 -28.469 -21.266 1 98.38 196 TYR A N 1
ATOM 1605 C CA . TYR A 1 196 ? -8.797 -29.719 -21.281 1 98.38 196 TYR A CA 1
ATOM 1606 C C . TYR A 1 196 ? -9.148 -30.156 -19.859 1 98.38 196 TYR A C 1
ATOM 1608 O O . TYR A 1 196 ? -10.289 -30.531 -19.594 1 98.38 196 TYR A O 1
ATOM 1616 N N . GLN A 1 197 ? -8.203 -30.094 -19.031 1 98.06 197 GLN A N 1
ATOM 1617 C CA . GLN A 1 197 ? -8.391 -30.5 -17.641 1 98.06 197 GLN A CA 1
ATOM 1618 C C . GLN A 1 197 ? -9.445 -29.625 -16.953 1 98.06 197 GLN A C 1
ATOM 1620 O O . GLN A 1 197 ? -10.266 -30.125 -16.188 1 98.06 197 GLN A O 1
ATOM 1625 N N . ALA A 1 198 ? -9.359 -28.328 -17.172 1 97.38 198 ALA A N 1
ATOM 1626 C CA . ALA A 1 198 ? -10.312 -27.406 -16.578 1 97.38 198 ALA A CA 1
ATOM 1627 C C . ALA A 1 198 ? -11.742 -27.75 -16.984 1 97.38 198 ALA A C 1
ATOM 1629 O O . ALA A 1 198 ? -12.641 -27.828 -16.141 1 97.38 198 ALA A O 1
ATOM 1630 N N . TYR A 1 199 ? -11.953 -28 -18.281 1 96.88 199 TYR A N 1
ATOM 1631 C CA . TYR A 1 199 ? -13.273 -28.391 -18.766 1 96.88 199 TYR A CA 1
ATOM 1632 C C . TYR A 1 199 ? -13.734 -29.688 -18.125 1 96.88 199 TYR A C 1
ATOM 1634 O O . TYR A 1 199 ? -14.883 -29.797 -17.688 1 96.88 199 TYR A O 1
ATOM 1642 N N . THR A 1 200 ? -12.875 -30.641 -18.062 1 96.69 200 THR A N 1
ATOM 1643 C CA . THR A 1 200 ? -13.227 -31.953 -17.562 1 96.69 200 THR A CA 1
ATOM 1644 C C . THR A 1 200 ? -13.555 -31.906 -16.062 1 96.69 200 THR A C 1
ATOM 1646 O O . THR A 1 200 ? -14.539 -32.5 -15.625 1 96.69 200 THR A O 1
ATOM 1649 N N . LYS A 1 201 ? -12.75 -31.219 -15.352 1 94.69 201 LYS A N 1
ATOM 1650 C CA . LYS A 1 201 ? -12.984 -31.125 -13.914 1 94.69 201 LYS A CA 1
ATOM 1651 C C . LYS A 1 201 ? -14.25 -30.328 -13.617 1 94.69 201 LYS A C 1
ATOM 1653 O O . LYS A 1 201 ? -14.992 -30.656 -12.688 1 94.69 201 LYS A O 1
ATOM 1658 N N . LEU A 1 202 ? -14.422 -29.266 -14.375 1 92 202 LEU A N 1
ATOM 1659 C CA . LEU A 1 202 ? -15.648 -28.5 -14.203 1 92 202 LEU A CA 1
ATOM 1660 C C . LEU A 1 202 ? -16.875 -29.375 -14.453 1 92 202 LEU A C 1
ATOM 1662 O O . LEU A 1 202 ? -17.875 -29.281 -13.727 1 92 202 LEU A O 1
ATOM 1666 N N . THR A 1 203 ? -16.812 -30.172 -15.469 1 91.56 203 THR A N 1
ATOM 1667 C CA . THR A 1 203 ? -17.891 -31.094 -15.781 1 91.56 203 THR A CA 1
ATOM 1668 C C . THR A 1 203 ? -18.156 -32.031 -14.609 1 91.56 203 THR A C 1
ATOM 1670 O O . THR A 1 203 ? -19.312 -32.25 -14.242 1 91.56 203 THR A O 1
ATOM 1673 N N . LYS A 1 204 ? -17.125 -32.562 -14.047 1 89.19 204 LYS A N 1
ATOM 1674 C CA . LYS A 1 204 ? -17.266 -33.469 -12.906 1 89.19 204 LYS A CA 1
ATOM 1675 C C . LYS A 1 204 ? -17.938 -32.75 -11.727 1 89.19 204 LYS A C 1
ATOM 1677 O O . LYS A 1 204 ? -18.766 -33.344 -11.031 1 89.19 204 LYS A O 1
ATOM 1682 N N . VAL A 1 205 ? -17.547 -31.562 -11.484 1 86.75 205 VAL A N 1
ATOM 1683 C CA . VAL A 1 205 ? -18.109 -30.797 -10.383 1 86.75 205 VAL A CA 1
ATOM 1684 C C . VAL A 1 205 ? -19.594 -30.547 -10.633 1 86.75 205 VAL A C 1
ATOM 1686 O O . VAL A 1 205 ? -20.422 -30.703 -9.727 1 86.75 205 VAL A O 1
ATOM 1689 N N . TYR A 1 206 ? -19.875 -30.172 -11.867 1 83.75 206 TYR A N 1
ATOM 1690 C CA . TYR A 1 206 ? -21.266 -29.922 -12.203 1 83.75 206 TYR A CA 1
ATOM 1691 C C . TYR A 1 206 ? -22.094 -31.188 -12.07 1 83.75 206 TYR A C 1
ATOM 1693 O O . TYR A 1 206 ? -23.219 -31.141 -11.562 1 83.75 206 TYR A O 1
ATOM 1701 N N . GLU A 1 207 ? -21.578 -32.25 -12.492 1 83.44 207 GLU A N 1
ATOM 1702 C CA . GLU A 1 207 ? -22.266 -33.531 -12.344 1 83.44 207 GLU A CA 1
ATOM 1703 C C . GLU A 1 207 ? -22.469 -33.875 -10.875 1 83.44 207 GLU A C 1
ATOM 1705 O O . GLU A 1 207 ? -23.516 -34.375 -10.492 1 83.44 207 GLU A O 1
ATOM 1710 N N . ALA A 1 208 ? -21.453 -33.625 -10.07 1 80.25 208 ALA A N 1
ATOM 1711 C CA . ALA A 1 208 ? -21.547 -33.906 -8.633 1 80.25 208 ALA A CA 1
ATOM 1712 C C . ALA A 1 208 ? -22.609 -33.031 -7.984 1 80.25 208 ALA A C 1
ATOM 1714 O O . ALA A 1 208 ? -23.359 -33.469 -7.117 1 80.25 208 ALA A O 1
ATOM 1715 N N . ILE A 1 209 ? -22.625 -31.797 -8.367 1 74.62 209 ILE A N 1
ATOM 1716 C CA . ILE A 1 209 ? -23.594 -30.859 -7.816 1 74.62 209 ILE A CA 1
ATOM 1717 C C . ILE A 1 209 ? -25.016 -31.266 -8.234 1 74.62 209 ILE A C 1
ATOM 1719 O O . ILE A 1 209 ? -25.938 -31.25 -7.414 1 74.62 209 ILE A O 1
ATOM 1723 N N . MET A 1 210 ? -25.156 -31.562 -9.492 1 73.5 210 MET A N 1
ATOM 1724 C CA . MET A 1 210 ? -26.469 -31.984 -10.008 1 73.5 210 MET A CA 1
ATOM 1725 C C . MET A 1 210 ? -26.969 -33.219 -9.297 1 73.5 210 MET A C 1
ATOM 1727 O O . MET A 1 210 ? -28.156 -33.375 -9.016 1 73.5 210 MET A O 1
ATOM 1731 N N . THR A 1 211 ? -26.109 -34.094 -9.094 1 71.88 211 THR A N 1
ATOM 1732 C CA . THR A 1 211 ? -26.484 -35.312 -8.398 1 71.88 211 THR A CA 1
ATOM 1733 C C . THR A 1 211 ? -26.938 -35.031 -6.973 1 71.88 211 THR A C 1
ATOM 1735 O O . THR A 1 211 ? -27.891 -35.625 -6.473 1 71.88 211 THR A O 1
ATOM 1738 N N . ARG A 1 212 ? -26.375 -34 -6.434 1 67.06 212 ARG A N 1
ATOM 1739 C CA . ARG A 1 212 ? -26.703 -33.656 -5.047 1 67.06 212 ARG A CA 1
ATOM 1740 C C . ARG A 1 212 ? -27.969 -32.844 -4.965 1 67.06 212 ARG A C 1
ATOM 1742 O O . ARG A 1 212 ? -28.781 -33 -4.043 1 67.06 212 ARG A O 1
ATOM 1749 N N . VAL A 1 213 ? -27.984 -31.797 -5.875 1 60.5 213 VAL A N 1
ATOM 1750 C CA . VAL A 1 213 ? -29.188 -30.969 -5.906 1 60.5 213 VAL A CA 1
ATOM 1751 C C . VAL A 1 213 ? -30.422 -31.859 -6.145 1 60.5 213 VAL A C 1
ATOM 1753 O O . VAL A 1 213 ? -31.484 -31.625 -5.566 1 60.5 213 VAL A O 1
ATOM 1756 N N . HIS A 1 214 ? -30.281 -32.656 -7.109 1 56.34 214 HIS A N 1
ATOM 1757 C CA . HIS A 1 214 ? -31.375 -33.562 -7.344 1 56.34 214 HIS A CA 1
ATOM 1758 C C . HIS A 1 214 ? -31.734 -34.344 -6.074 1 56.34 214 HIS A C 1
ATOM 1760 O O . HIS A 1 214 ? -32.906 -34.625 -5.828 1 56.34 214 HIS A O 1
ATOM 1766 N N . ASN A 1 215 ? -30.609 -34.406 -5.32 1 54.5 215 ASN A N 1
ATOM 1767 C CA . ASN A 1 215 ? -30.875 -35.156 -4.094 1 54.5 215 ASN A CA 1
ATOM 1768 C C . ASN A 1 215 ? -31.391 -34.219 -2.988 1 54.5 215 ASN A C 1
ATOM 1770 O O . ASN A 1 215 ? -32.188 -34.656 -2.143 1 54.5 215 ASN A O 1
ATOM 1774 N N . TYR A 1 216 ? -30.797 -32.906 -3.014 1 50 216 TYR A N 1
ATOM 1775 C CA . TYR A 1 216 ? -31.141 -32.062 -1.863 1 50 216 TYR A CA 1
ATOM 1776 C C . TYR A 1 216 ? -31.828 -30.781 -2.303 1 50 216 TYR A C 1
ATOM 1778 O O . TYR A 1 216 ? -32.125 -29.906 -1.479 1 50 216 TYR A O 1
ATOM 1786 N N . GLU A 1 217 ? -32.656 -30.594 -3.303 1 44.06 217 GLU A N 1
ATOM 1787 C CA . GLU A 1 217 ? -33.438 -29.453 -3.793 1 44.06 217 GLU A CA 1
ATOM 1788 C C . GLU A 1 217 ? -32.594 -28.188 -3.826 1 44.06 217 GLU A C 1
ATOM 1790 O O . GLU A 1 217 ? -33.062 -27.094 -3.49 1 44.06 217 GLU A O 1
ATOM 1795 N N . VAL A 1 218 ? -31.266 -28.203 -3.852 1 47.31 218 VAL A N 1
ATOM 1796 C CA . VAL A 1 218 ? -30.531 -26.938 -3.834 1 47.31 218 VAL A CA 1
ATOM 1797 C C . VAL A 1 218 ? -30.562 -26.297 -5.223 1 47.31 218 VAL A C 1
ATOM 1799 O O . VAL A 1 218 ? -30.328 -26.984 -6.227 1 47.31 218 VAL A O 1
ATOM 1802 N N . TYR A 1 219 ? -31.234 -25.047 -5.359 1 41.94 219 TYR A N 1
ATOM 1803 C CA . TYR A 1 219 ? -31.406 -24.281 -6.586 1 41.94 219 TYR A CA 1
ATOM 1804 C C . TYR A 1 219 ? -30.062 -23.781 -7.113 1 41.94 219 TYR A C 1
ATOM 1806 O O . TYR A 1 219 ? -29.391 -23.016 -6.445 1 41.94 219 TYR A O 1
ATOM 1814 N N . PHE A 1 220 ? -29.266 -24.562 -7.797 1 53.78 220 PHE A N 1
ATOM 1815 C CA . PHE A 1 220 ? -28.188 -23.969 -8.586 1 53.78 220 PHE A CA 1
ATOM 1816 C C . PHE A 1 220 ? -28.688 -23.562 -9.969 1 53.78 220 PHE A C 1
ATOM 1818 O O . PHE A 1 220 ? -29.422 -24.312 -10.609 1 53.78 220 PHE A O 1
ATOM 1825 N N . PRO A 1 221 ? -28.656 -22.281 -10.305 1 49.91 221 PRO A N 1
ATOM 1826 C CA . PRO A 1 221 ? -29.156 -21.938 -11.641 1 49.91 221 PRO A CA 1
ATOM 1827 C C . PRO A 1 221 ? -28.625 -22.875 -12.727 1 49.91 221 PRO A C 1
ATOM 1829 O O . PRO A 1 221 ? -27.422 -23.094 -12.812 1 49.91 221 PRO A O 1
ATOM 1832 N N . GLU A 1 222 ? -29.562 -23.656 -13.312 1 49.94 222 GLU A N 1
ATOM 1833 C CA . GLU A 1 222 ? -29.344 -24.656 -14.352 1 49.94 222 GLU A CA 1
ATOM 1834 C C . GLU A 1 222 ? -28.422 -24.109 -15.453 1 49.94 222 GLU A C 1
ATOM 1836 O O . GLU A 1 222 ? -27.609 -24.859 -16.016 1 49.94 222 GLU A O 1
ATOM 1841 N N . LYS A 1 223 ? -28.719 -22.891 -15.695 1 50.78 223 LYS A N 1
ATOM 1842 C CA . LYS A 1 223 ? -28.031 -22.328 -16.859 1 50.78 223 LYS A CA 1
ATOM 1843 C C . LYS A 1 223 ? -26.516 -22.406 -16.703 1 50.78 223 LYS A C 1
ATOM 1845 O O . LYS A 1 223 ? -25.797 -22.516 -17.688 1 50.78 223 LYS A O 1
ATOM 1850 N N . CYS A 1 224 ? -26.062 -22.375 -15.539 1 54.06 224 CYS A N 1
ATOM 1851 C CA . CYS A 1 224 ? -24.641 -22.266 -15.258 1 54.06 224 CYS A CA 1
ATOM 1852 C C . CYS A 1 224 ? -23.953 -23.625 -15.359 1 54.06 224 CYS A C 1
ATOM 1854 O O . CYS A 1 224 ? -22.734 -23.703 -15.445 1 54.06 224 CYS A O 1
ATOM 1856 N N . LEU A 1 225 ? -24.891 -24.656 -15.469 1 59.38 225 LEU A N 1
ATOM 1857 C CA . LEU A 1 225 ? -24.312 -26 -15.328 1 59.38 225 LEU A CA 1
ATOM 1858 C C . LEU A 1 225 ? -24.453 -26.781 -16.625 1 59.38 225 LEU A C 1
ATOM 1860 O O . LEU A 1 225 ? -25.047 -27.859 -16.656 1 59.38 225 LEU A O 1
ATOM 1864 N N . ASP A 1 226 ? -24.125 -26.109 -17.688 1 68.56 226 ASP A N 1
ATOM 1865 C CA . ASP A 1 226 ? -24.203 -26.859 -18.922 1 68.56 226 ASP A CA 1
ATOM 1866 C C . ASP A 1 226 ? -23.016 -27.812 -19.062 1 68.56 226 ASP A C 1
ATOM 1868 O O . ASP A 1 226 ? -22.031 -27.5 -19.719 1 68.56 226 ASP A O 1
ATOM 1872 N N . CYS A 1 227 ? -23.078 -28.953 -18.516 1 72.88 227 CYS A N 1
ATOM 1873 C CA . CYS A 1 227 ? -22.062 -30 -18.531 1 72.88 227 CYS A CA 1
ATOM 1874 C C . CYS A 1 227 ? -21.797 -30.484 -19.953 1 72.88 227 CYS A C 1
ATOM 1876 O O . CYS A 1 227 ? -20.656 -30.766 -20.312 1 72.88 227 CYS A O 1
ATOM 1878 N N . TYR A 1 228 ? -22.797 -30.5 -20.781 1 72.5 228 TYR A N 1
ATOM 1879 C CA . TYR A 1 228 ? -22.656 -30.984 -22.141 1 72.5 228 TYR A CA 1
ATOM 1880 C C . TYR A 1 228 ? -21.734 -30.078 -22.953 1 72.5 228 TYR A C 1
ATOM 1882 O O . TYR A 1 228 ? -20.844 -30.547 -23.656 1 72.5 228 TYR A O 1
ATOM 1890 N N . ASP A 1 229 ? -21.891 -28.922 -22.781 1 87.12 229 ASP A N 1
ATOM 1891 C CA . ASP A 1 229 ? -21.078 -27.938 -23.5 1 87.12 229 ASP A CA 1
ATOM 1892 C C . ASP A 1 229 ? -19.594 -28.062 -23.109 1 87.12 229 ASP A C 1
ATOM 1894 O O . ASP A 1 229 ? -18.719 -28.062 -23.984 1 87.12 229 ASP A O 1
ATOM 1898 N N . LYS A 1 230 ? -19.375 -28.281 -21.828 1 90.81 230 LYS A N 1
ATOM 1899 C CA . LYS A 1 230 ? -18 -28.391 -21.359 1 90.81 230 LYS A CA 1
ATOM 1900 C C . LYS A 1 230 ? -17.359 -29.688 -21.828 1 90.81 230 LYS A C 1
ATOM 1902 O O . LYS A 1 230 ? -16.156 -29.719 -22.125 1 90.81 230 LYS A O 1
ATOM 1907 N N . LYS A 1 231 ? -18.109 -30.719 -21.891 1 92.94 231 LYS A N 1
ATOM 1908 C CA . LYS A 1 231 ? -17.609 -32 -22.406 1 92.94 231 LYS A CA 1
ATOM 1909 C C . LYS A 1 231 ? -17.234 -31.891 -23.875 1 92.94 231 LYS A C 1
ATOM 1911 O O . LYS A 1 231 ? -16.203 -32.406 -24.297 1 92.94 231 LYS A O 1
ATOM 1916 N N . GLN A 1 232 ? -18.062 -31.234 -24.609 1 94.5 232 GLN A N 1
ATOM 1917 C CA . GLN A 1 232 ? -17.781 -31.047 -26.031 1 94.5 232 GLN A CA 1
ATOM 1918 C C . GLN A 1 232 ? -16.547 -30.188 -26.25 1 94.5 232 GLN A C 1
ATOM 1920 O O . GLN A 1 232 ? -15.742 -30.453 -27.141 1 94.5 232 GLN A O 1
ATOM 1925 N N . LYS A 1 233 ? -16.438 -29.234 -25.469 1 95.62 233 LYS A N 1
ATOM 1926 C CA . LYS A 1 233 ? -15.281 -28.359 -25.578 1 95.62 233 LYS A CA 1
ATOM 1927 C C . LYS A 1 233 ? -14 -29.094 -25.203 1 95.62 233 LYS A C 1
ATOM 1929 O O . LYS A 1 233 ? -12.961 -28.891 -25.844 1 95.62 233 LYS A O 1
ATOM 1934 N N . ALA A 1 234 ? -14.039 -29.922 -24.156 1 97.06 234 ALA A N 1
ATOM 1935 C CA . ALA A 1 234 ? -12.891 -30.75 -23.781 1 97.06 234 ALA A CA 1
ATOM 1936 C C . ALA A 1 234 ? -12.492 -31.672 -24.938 1 97.06 234 ALA A C 1
ATOM 1938 O O . ALA A 1 234 ? -11.305 -31.781 -25.266 1 97.06 234 ALA A O 1
ATOM 1939 N N . GLU A 1 235 ? -13.484 -32.25 -25.516 1 96.81 235 GLU A N 1
ATOM 1940 C CA . GLU A 1 235 ? -13.219 -33.156 -26.641 1 96.81 235 GLU A CA 1
ATOM 1941 C C . GLU A 1 235 ? -12.602 -32.406 -27.812 1 96.81 235 GLU A C 1
ATOM 1943 O O . GLU A 1 235 ? -11.734 -32.938 -28.516 1 96.81 235 GLU A O 1
ATOM 1948 N N . HIS A 1 236 ? -13.141 -31.266 -28.031 1 97.19 236 HIS A N 1
ATOM 1949 C CA . HIS A 1 236 ? -12.578 -30.438 -29.094 1 97.19 236 HIS A CA 1
ATOM 1950 C C . HIS A 1 236 ? -11.109 -30.141 -28.844 1 97.19 236 HIS A C 1
ATOM 1952 O O . HIS A 1 236 ? -10.289 -30.234 -29.766 1 97.19 236 HIS A O 1
ATOM 1958 N N . VAL A 1 237 ? -10.734 -29.781 -27.641 1 98.06 237 VAL A N 1
ATOM 1959 C CA . VAL A 1 237 ? -9.344 -29.5 -27.297 1 98.06 237 VAL A CA 1
ATOM 1960 C C . VAL A 1 237 ? -8.492 -30.75 -27.516 1 98.06 237 VAL A C 1
ATOM 1962 O O . VAL A 1 237 ? -7.414 -30.672 -28.109 1 98.06 237 VAL A O 1
ATOM 1965 N N . LYS A 1 238 ? -8.969 -31.875 -27.047 1 98.12 238 LYS A N 1
ATOM 1966 C CA . LYS A 1 238 ? -8.258 -33.125 -27.219 1 98.12 238 LYS A CA 1
ATOM 1967 C C . LYS A 1 238 ? -8.016 -33.438 -28.703 1 98.12 238 LYS A C 1
ATOM 1969 O O . LYS A 1 238 ? -6.914 -33.812 -29.078 1 98.12 238 LYS A O 1
ATOM 1974 N N . ASP A 1 239 ? -9.055 -33.188 -29.484 1 97.75 239 ASP A N 1
ATOM 1975 C CA . ASP A 1 239 ? -8.953 -33.406 -30.922 1 97.75 239 ASP A CA 1
ATOM 1976 C C . ASP A 1 239 ? -7.891 -32.5 -31.547 1 97.75 239 ASP A C 1
ATOM 1978 O O . ASP A 1 239 ? -7.129 -32.938 -32.406 1 97.75 239 ASP A O 1
ATOM 1982 N N . GLN A 1 240 ? -7.906 -31.281 -31.156 1 97.56 240 GLN A N 1
ATOM 1983 C CA . GLN A 1 240 ? -6.922 -30.328 -31.656 1 97.56 240 GLN A CA 1
ATOM 1984 C C . GLN A 1 240 ? -5.504 -30.766 -31.281 1 97.56 240 GLN A C 1
ATOM 1986 O O . GLN A 1 240 ? -4.582 -30.656 -32.094 1 97.56 240 GLN A O 1
ATOM 1991 N N . ILE A 1 241 ? -5.316 -31.25 -30.062 1 98.19 241 ILE A N 1
ATOM 1992 C CA . ILE A 1 241 ? -4.004 -31.703 -29.625 1 98.19 241 ILE A CA 1
ATOM 1993 C C . ILE A 1 241 ? -3.559 -32.906 -30.453 1 98.19 241 ILE A C 1
ATOM 1995 O O . ILE A 1 241 ? -2.443 -32.906 -30.984 1 98.19 241 ILE A O 1
ATOM 1999 N N . GLN A 1 242 ? -4.441 -33.844 -30.703 1 98.19 242 GLN A N 1
ATOM 2000 C CA . GLN A 1 242 ? -4.125 -35.062 -31.469 1 98.19 242 GLN A CA 1
ATOM 2001 C C . GLN A 1 242 ? -3.754 -34.719 -32.906 1 98.19 242 GLN A C 1
ATOM 2003 O O . GLN A 1 242 ? -2.807 -35.281 -33.469 1 98.19 242 GLN A O 1
ATOM 2008 N N . LYS A 1 243 ? -4.445 -33.75 -33.406 1 97.12 243 LYS A N 1
ATOM 2009 C CA . LYS A 1 243 ? -4.309 -33.438 -34.812 1 97.12 243 LYS A CA 1
ATOM 2010 C C . LYS A 1 243 ? -3.074 -32.562 -35.062 1 97.12 243 LYS A C 1
ATOM 2012 O O . LYS A 1 243 ? -2.371 -32.781 -36.062 1 97.12 243 LYS A O 1
ATOM 2017 N N . HIS A 1 244 ? -2.807 -31.672 -34.156 1 97.12 244 HIS A N 1
ATOM 2018 C CA . HIS A 1 244 ? -1.853 -30.641 -34.531 1 97.12 244 HIS A CA 1
ATOM 2019 C C . HIS A 1 244 ? -0.556 -30.781 -33.719 1 97.12 244 HIS A C 1
ATOM 2021 O O . HIS A 1 244 ? 0.46 -30.172 -34.094 1 97.12 244 HIS A O 1
ATOM 2027 N N . PHE A 1 245 ? -0.525 -31.594 -32.656 1 98.31 245 PHE A N 1
ATOM 2028 C CA . PHE A 1 245 ? 0.645 -31.578 -31.797 1 98.31 245 PHE A CA 1
ATOM 2029 C C . PHE A 1 245 ? 1.416 -32.906 -31.891 1 98.31 245 PHE A C 1
ATOM 2031 O O . PHE A 1 245 ? 2.59 -32.969 -31.531 1 98.31 245 PHE A O 1
ATOM 2038 N N . TRP A 1 246 ? 0.808 -34 -32.312 1 98.5 246 TRP A N 1
ATOM 2039 C CA . TRP A 1 246 ? 1.477 -35.281 -32.344 1 98.5 246 TRP A CA 1
ATOM 2040 C C . TRP A 1 246 ? 2.426 -35.375 -33.531 1 98.5 246 TRP A C 1
ATOM 2042 O O . TRP A 1 246 ? 2.021 -35.125 -34.688 1 98.5 246 TRP A O 1
ATOM 2052 N N . ASN A 1 247 ? 3.643 -35.75 -33.344 1 98.25 247 ASN A N 1
ATOM 2053 C CA . ASN A 1 247 ? 4.602 -35.781 -34.438 1 98.25 247 ASN A CA 1
ATOM 2054 C C . ASN A 1 247 ? 5.027 -37.219 -34.75 1 98.25 247 ASN A C 1
ATOM 2056 O O . ASN A 1 247 ? 6.012 -37.438 -35.469 1 98.25 247 ASN A O 1
ATOM 2060 N N . GLY A 1 248 ? 4.383 -38.156 -34.094 1 97.88 248 GLY A N 1
ATOM 2061 C CA . GLY A 1 248 ? 4.723 -39.562 -34.312 1 97.88 248 GLY A CA 1
ATOM 2062 C C . GLY A 1 248 ? 5.492 -40.156 -33.156 1 97.88 248 GLY A C 1
ATOM 2063 O O . GLY A 1 248 ? 5.527 -41.406 -33 1 97.88 248 GLY A O 1
ATOM 2064 N N . THR A 1 249 ? 6.074 -39.312 -32.281 1 98.44 249 THR A N 1
ATOM 2065 C CA . THR A 1 249 ? 6.867 -39.781 -31.156 1 98.44 249 THR A CA 1
ATOM 2066 C C . THR A 1 249 ? 6.363 -39.188 -29.859 1 98.44 249 THR A C 1
ATOM 2068 O O . THR A 1 249 ? 6.25 -39.875 -28.844 1 98.44 249 THR A O 1
ATOM 2071 N N . TYR A 1 250 ? 6.148 -38 -29.891 1 98.62 250 TYR A N 1
ATOM 2072 C CA . TYR A 1 250 ? 5.617 -37.25 -28.766 1 98.62 250 TYR A CA 1
ATOM 2073 C C . TYR A 1 250 ? 4.781 -36.062 -29.234 1 98.62 250 TYR A C 1
ATOM 2075 O O . TYR A 1 250 ? 4.742 -35.75 -30.438 1 98.62 250 TYR A O 1
ATOM 2083 N N . PHE A 1 251 ? 4.012 -35.406 -28.328 1 98.62 251 PHE A N 1
ATOM 2084 C CA . PHE A 1 251 ? 3.338 -34.125 -28.641 1 98.62 251 PHE A CA 1
ATOM 2085 C C . PHE A 1 251 ? 4.316 -32.969 -28.578 1 98.62 251 PHE A C 1
ATOM 2087 O O . PHE A 1 251 ? 5.004 -32.781 -27.578 1 98.62 251 PHE A O 1
ATOM 2094 N N . VAL A 1 252 ? 4.309 -32.219 -29.625 1 98.31 252 VAL A N 1
ATOM 2095 C CA . VAL A 1 252 ? 5.25 -31.094 -29.719 1 98.31 252 VAL A CA 1
ATOM 2096 C C . VAL A 1 252 ? 4.781 -29.938 -28.844 1 98.31 252 VAL A C 1
ATOM 2098 O O . VAL A 1 252 ? 3.605 -29.875 -28.469 1 98.31 252 VAL A O 1
ATOM 2101 N N . ASP A 1 253 ? 5.695 -29.094 -28.516 1 97.25 253 ASP A N 1
ATOM 2102 C CA . ASP A 1 253 ? 5.473 -27.969 -27.625 1 97.25 253 ASP A CA 1
ATOM 2103 C C . ASP A 1 253 ? 4.383 -27.047 -28.172 1 97.25 253 ASP A C 1
ATOM 2105 O O . ASP A 1 253 ? 3.494 -26.625 -27.422 1 97.25 253 ASP A O 1
ATOM 2109 N N . TYR A 1 254 ? 4.473 -26.719 -29.391 1 96.94 254 TYR A N 1
ATOM 2110 C CA . TYR A 1 254 ? 3.465 -25.984 -30.156 1 96.94 254 TYR A CA 1
ATOM 2111 C C . TYR A 1 254 ? 3.535 -26.344 -31.625 1 96.94 254 TYR A C 1
ATOM 2113 O O . TYR A 1 254 ? 4.566 -26.828 -32.125 1 96.94 254 TYR A O 1
ATOM 2121 N N . PRO A 1 255 ? 2.412 -26.172 -32.375 1 95.44 255 PRO A N 1
ATOM 2122 C CA . PRO A 1 255 ? 2.377 -26.609 -33.75 1 95.44 255 PRO A CA 1
ATOM 2123 C C . PRO A 1 255 ? 3.521 -26.031 -34.594 1 95.44 255 PRO A C 1
ATOM 2125 O O . PRO A 1 255 ? 3.895 -24.875 -34.406 1 95.44 255 PRO A O 1
ATOM 2128 N N . GLU A 1 256 ? 4.098 -26.859 -35.438 1 90.69 256 GLU A N 1
ATOM 2129 C CA . GLU A 1 256 ? 5.125 -26.547 -36.438 1 90.69 256 GLU A CA 1
ATOM 2130 C C . GLU A 1 256 ? 6.5 -26.422 -35.781 1 90.69 256 GLU A C 1
ATOM 2132 O O . GLU A 1 256 ? 7.41 -25.812 -36.344 1 90.69 256 GLU A O 1
ATOM 2137 N N . THR A 1 257 ? 6.602 -26.875 -34.5 1 94.75 257 THR A N 1
ATOM 2138 C CA . THR A 1 257 ? 7.91 -27 -33.875 1 94.75 257 THR A CA 1
ATOM 2139 C C . THR A 1 257 ? 8.289 -28.469 -33.719 1 94.75 257 THR A C 1
ATOM 2141 O O . THR A 1 257 ? 7.508 -29.359 -34.062 1 94.75 257 THR A O 1
ATOM 2144 N N . ASP A 1 258 ? 9.5 -28.703 -33.344 1 94.19 258 ASP A N 1
ATOM 2145 C CA . ASP A 1 258 ? 9.922 -30.062 -33 1 94.19 258 ASP A CA 1
ATOM 2146 C C . ASP A 1 258 ? 10.328 -30.172 -31.531 1 94.19 258 ASP A C 1
ATOM 2148 O O . ASP A 1 258 ? 10.859 -31.203 -31.109 1 94.19 258 ASP A O 1
ATOM 2152 N N . LYS A 1 259 ? 10.023 -29.188 -30.828 1 94.56 259 LYS A N 1
ATOM 2153 C CA . LYS A 1 259 ? 10.484 -29.109 -29.453 1 94.56 259 LYS A CA 1
ATOM 2154 C C . LYS A 1 259 ? 9.602 -29.938 -28.531 1 94.56 259 LYS A C 1
ATOM 2156 O O . LYS A 1 259 ? 8.383 -29.984 -28.703 1 94.56 259 LYS A O 1
ATOM 2161 N N . PHE A 1 260 ? 10.242 -30.609 -27.562 1 96.31 260 PHE A N 1
ATOM 2162 C CA . PHE A 1 260 ? 9.562 -31.438 -26.578 1 96.31 260 PHE A CA 1
ATOM 2163 C C . PHE A 1 260 ? 9.258 -30.625 -25.312 1 96.31 260 PHE A C 1
ATOM 2165 O O . PHE A 1 260 ? 10.133 -29.953 -24.781 1 96.31 260 PHE A O 1
ATOM 2172 N N . ASP A 1 261 ? 8.07 -30.719 -24.906 1 96.25 261 ASP A N 1
ATOM 2173 C CA . ASP A 1 261 ? 7.617 -30.094 -23.672 1 96.25 261 ASP A CA 1
ATOM 2174 C C . ASP A 1 261 ? 7.371 -31.141 -22.594 1 96.25 261 ASP A C 1
ATOM 2176 O O . ASP A 1 261 ? 6.355 -31.844 -22.609 1 96.25 261 ASP A O 1
ATOM 2180 N N . LEU A 1 262 ? 8.25 -31.172 -21.625 1 97.44 262 LEU A N 1
ATOM 2181 C CA . LEU A 1 262 ? 8.195 -32.188 -20.594 1 97.44 262 LEU A CA 1
ATOM 2182 C C . LEU A 1 262 ? 6.902 -32.094 -19.797 1 97.44 262 LEU A C 1
ATOM 2184 O O . LEU A 1 262 ? 6.215 -33.094 -19.594 1 97.44 262 LEU A O 1
ATOM 2188 N N . LEU A 1 263 ? 6.551 -30.922 -19.344 1 97.81 263 LEU A N 1
ATOM 2189 C CA . LEU A 1 263 ? 5.332 -30.734 -18.562 1 97.81 263 LEU A CA 1
ATOM 2190 C C . LEU A 1 263 ? 4.098 -31.016 -19.406 1 97.81 263 LEU A C 1
ATOM 2192 O O . LEU A 1 263 ? 3.207 -31.766 -18.984 1 97.81 263 LEU A O 1
ATOM 2196 N N . GLY A 1 264 ? 4.094 -30.453 -20.578 1 98.25 264 GLY A N 1
ATOM 2197 C CA . GLY A 1 264 ? 2.959 -30.656 -21.469 1 98.25 264 GLY A CA 1
ATOM 2198 C C . GLY A 1 264 ? 2.674 -32.125 -21.734 1 98.25 264 GLY A C 1
ATOM 2199 O O . GLY A 1 264 ? 1.523 -32.562 -21.672 1 98.25 264 GLY A O 1
ATOM 2200 N N . ASN A 1 265 ? 3.695 -32.844 -22.031 1 98.69 265 ASN A N 1
ATOM 2201 C CA . ASN A 1 265 ? 3.506 -34.281 -22.328 1 98.69 265 ASN A CA 1
ATOM 2202 C C . ASN A 1 265 ? 3.102 -35.062 -21.078 1 98.69 265 ASN A C 1
ATOM 2204 O O . ASN A 1 265 ? 2.33 -36 -21.172 1 98.69 265 ASN A O 1
ATOM 2208 N N . SER A 1 266 ? 3.646 -34.719 -19.953 1 98.56 266 SER A N 1
ATOM 2209 C CA . SER A 1 266 ? 3.199 -35.312 -18.703 1 98.56 266 SER A CA 1
ATOM 2210 C C . SER A 1 266 ? 1.706 -35.094 -18.484 1 98.56 266 SER A C 1
ATOM 2212 O O . SER A 1 266 ? 0.991 -36.031 -18.094 1 98.56 266 SER A O 1
ATOM 2214 N N . LEU A 1 267 ? 1.271 -33.906 -18.75 1 98.69 267 LEU A N 1
ATOM 2215 C CA . LEU A 1 267 ? -0.135 -33.562 -18.578 1 98.69 267 LEU A CA 1
ATOM 2216 C C . LEU A 1 267 ? -1.003 -34.281 -19.609 1 98.69 267 LEU A C 1
ATOM 2218 O O . LEU A 1 267 ? -2.104 -34.719 -19.281 1 98.69 267 LEU A O 1
ATOM 2222 N N . ALA A 1 268 ? -0.518 -34.375 -20.828 1 98.81 268 ALA A N 1
ATOM 2223 C CA . ALA A 1 268 ? -1.259 -35.062 -21.859 1 98.81 268 ALA A CA 1
ATOM 2224 C C . ALA A 1 268 ? -1.531 -36.531 -21.453 1 98.81 268 ALA A C 1
ATOM 2226 O O . ALA A 1 268 ? -2.617 -37.062 -21.703 1 98.81 268 ALA A O 1
ATOM 2227 N N . ILE A 1 269 ? -0.591 -37.125 -20.828 1 98.75 269 ILE A N 1
ATOM 2228 C CA . ILE A 1 269 ? -0.727 -38.5 -20.375 1 98.75 269 ILE A CA 1
ATOM 2229 C C . ILE A 1 269 ? -1.671 -38.562 -19.172 1 98.75 269 ILE A C 1
ATOM 2231 O O . ILE A 1 269 ? -2.621 -39.344 -19.172 1 98.75 269 ILE A O 1
ATOM 2235 N N . SER A 1 270 ? -1.468 -37.688 -18.203 1 97.69 270 SER A N 1
ATOM 2236 C CA . SER A 1 270 ? -2.217 -37.75 -16.953 1 97.69 270 SER A CA 1
ATOM 2237 C C . SER A 1 270 ? -3.686 -37.406 -17.172 1 97.69 270 SER A C 1
ATOM 2239 O O . SER A 1 270 ? -4.559 -37.875 -16.453 1 97.69 270 SER A O 1
ATOM 2241 N N . CYS A 1 271 ? -3.949 -36.594 -18.203 1 97 271 CYS A N 1
ATOM 2242 C CA . CYS A 1 271 ? -5.316 -36.188 -18.469 1 97 271 CYS A CA 1
ATOM 2243 C C . CYS A 1 271 ? -6.027 -37.188 -19.375 1 97 271 CYS A C 1
ATOM 2245 O O . CYS A 1 271 ? -7.219 -37.031 -19.672 1 97 271 CYS A O 1
ATOM 2247 N N . GLY A 1 272 ? -5.262 -38.156 -19.875 1 97.06 272 GLY A N 1
ATOM 2248 C CA . GLY A 1 272 ? -5.875 -39.156 -20.734 1 97.06 272 GLY A CA 1
ATOM 2249 C C . GLY A 1 272 ? -5.996 -38.719 -22.188 1 97.06 272 GLY A C 1
ATOM 2250 O O . GLY A 1 272 ? -6.805 -39.25 -22.938 1 97.06 272 GLY A O 1
ATOM 2251 N N . ILE A 1 273 ? -5.285 -37.75 -22.516 1 98.5 273 ILE A N 1
ATOM 2252 C CA . ILE A 1 273 ? -5.262 -37.281 -23.906 1 98.5 273 ILE A CA 1
ATOM 2253 C C . ILE A 1 273 ? -4.414 -38.219 -24.75 1 98.5 273 ILE A C 1
ATOM 2255 O O . ILE A 1 273 ? -4.793 -38.594 -25.875 1 98.5 273 ILE A O 1
ATOM 2259 N N . ALA A 1 274 ? -3.287 -38.625 -24.25 1 98.75 274 ALA A N 1
ATOM 2260 C CA . ALA A 1 274 ? -2.395 -39.531 -24.938 1 98.75 274 ALA A CA 1
ATOM 2261 C C . ALA A 1 274 ? -2.949 -40.969 -24.906 1 98.75 274 ALA A C 1
ATOM 2263 O O . ALA A 1 274 ? -3.385 -41.438 -23.859 1 98.75 274 ALA A O 1
ATOM 2264 N N . SER A 1 275 ? -2.947 -41.594 -26 1 98 275 SER A N 1
ATOM 2265 C CA . SER A 1 275 ? -3.275 -43.031 -26.031 1 98 275 SER A CA 1
ATOM 2266 C C . SER A 1 275 ? -2.191 -43.844 -25.359 1 98 275 SER A C 1
ATOM 2268 O O . SER A 1 275 ? -1.117 -43.344 -25.031 1 98 275 SER A O 1
ATOM 2270 N N . ASP A 1 276 ? -2.508 -45.156 -25.188 1 97.44 276 ASP A N 1
ATOM 2271 C CA . ASP A 1 276 ? -1.534 -46.062 -24.578 1 97.44 276 ASP A CA 1
ATOM 2272 C C . ASP A 1 276 ? -0.254 -46.125 -25.406 1 97.44 276 ASP A C 1
ATOM 2274 O O . ASP A 1 276 ? 0.85 -46.094 -24.859 1 97.44 276 ASP A O 1
ATOM 2278 N N . ASP A 1 277 ? -0.453 -46.188 -26.688 1 98.19 277 ASP A N 1
ATOM 2279 C CA . ASP A 1 277 ? 0.704 -46.219 -27.578 1 98.19 277 ASP A CA 1
ATOM 2280 C C . ASP A 1 277 ? 1.498 -44.938 -27.531 1 98.19 277 ASP A C 1
ATOM 2282 O O . ASP A 1 277 ? 2.73 -44.938 -27.531 1 98.19 277 ASP A O 1
ATOM 2286 N N . GLN A 1 278 ? 0.822 -43.875 -27.516 1 98.69 278 GLN A N 1
ATOM 2287 C CA . GLN A 1 278 ? 1.469 -42.594 -27.438 1 98.69 278 GLN A CA 1
ATOM 2288 C C . GLN A 1 278 ? 2.219 -42.438 -26.125 1 98.69 278 GLN A C 1
ATOM 2290 O O . GLN A 1 278 ? 3.348 -41.938 -26.094 1 98.69 278 GLN A O 1
ATOM 2295 N N . ARG A 1 279 ? 1.568 -42.812 -25.062 1 98.62 279 ARG A N 1
ATOM 2296 C CA . ARG A 1 279 ? 2.201 -42.781 -23.75 1 98.62 279 ARG A CA 1
ATOM 2297 C C . ARG A 1 279 ? 3.512 -43.562 -23.75 1 98.62 279 ARG A C 1
ATOM 2299 O O . ARG A 1 279 ? 4.535 -43.062 -23.266 1 98.62 279 ARG A O 1
ATOM 2306 N N . GLU A 1 280 ? 3.457 -44.781 -24.328 1 98.5 280 GLU A N 1
ATOM 2307 C CA . GLU A 1 280 ? 4.656 -45.594 -24.406 1 98.5 280 GLU A CA 1
ATOM 2308 C C . GLU A 1 280 ? 5.758 -44.906 -25.203 1 98.5 280 GLU A C 1
ATOM 2310 O O . GLU A 1 280 ? 6.922 -44.906 -24.797 1 98.5 280 GLU A O 1
ATOM 2315 N N . SER A 1 281 ? 5.34 -44.312 -26.266 1 98.75 281 SER A N 1
ATOM 2316 C CA . SER A 1 281 ? 6.289 -43.594 -27.109 1 98.75 281 SER A CA 1
ATOM 2317 C C . SER A 1 281 ? 6.902 -42.406 -26.375 1 98.75 281 SER A C 1
ATOM 2319 O O . SER A 1 281 ? 8.117 -42.219 -26.422 1 98.75 281 SER A O 1
ATOM 2321 N N . ILE A 1 282 ? 6.098 -41.688 -25.688 1 98.81 282 ILE A N 1
ATOM 2322 C CA . ILE A 1 282 ? 6.539 -40.5 -24.953 1 98.81 282 ILE A CA 1
ATOM 2323 C C . ILE A 1 282 ? 7.496 -40.906 -23.844 1 98.81 282 ILE A C 1
ATOM 2325 O O . ILE A 1 282 ? 8.562 -40.312 -23.672 1 98.81 282 ILE A O 1
ATOM 2329 N N . PHE A 1 283 ? 7.125 -41.938 -23.062 1 98.75 283 PHE A N 1
ATOM 2330 C CA . PHE A 1 283 ? 7.977 -42.406 -21.984 1 98.75 283 PHE A CA 1
ATOM 2331 C C . PHE A 1 283 ? 9.336 -42.844 -22.516 1 98.75 283 PHE A C 1
ATOM 2333 O O . PHE A 1 283 ? 10.375 -42.5 -21.938 1 98.75 283 PHE A O 1
ATOM 2340 N N . ASN A 1 284 ? 9.305 -43.562 -23.594 1 98.62 284 ASN A N 1
ATOM 2341 C CA . ASN A 1 284 ? 10.562 -44 -24.203 1 98.62 284 ASN A CA 1
ATOM 2342 C C . ASN A 1 284 ? 11.414 -42.812 -24.609 1 98.62 284 ASN A C 1
ATOM 2344 O O . ASN A 1 284 ? 12.633 -42.812 -24.422 1 98.62 284 ASN A O 1
ATOM 2348 N N . TYR A 1 285 ? 10.836 -41.844 -25.156 1 98.38 285 TYR A N 1
ATOM 2349 C CA . TYR A 1 285 ? 11.578 -40.625 -25.547 1 98.38 285 TYR A CA 1
ATOM 2350 C C . TYR A 1 285 ? 12.188 -39.938 -24.344 1 98.38 285 TYR A C 1
ATOM 2352 O O . TYR A 1 285 ? 13.336 -39.5 -24.391 1 98.38 285 TYR A O 1
ATOM 2360 N N . VAL A 1 286 ? 11.461 -39.875 -23.25 1 98.19 286 VAL A N 1
ATOM 2361 C CA . VAL A 1 286 ? 11.914 -39.188 -22.031 1 98.19 286 VAL A CA 1
ATOM 2362 C C . VAL A 1 286 ? 13.172 -39.875 -21.5 1 98.19 286 VAL A C 1
ATOM 2364 O O . VAL A 1 286 ? 14.062 -39.219 -20.969 1 98.19 286 VAL A O 1
ATOM 2367 N N . THR A 1 287 ? 13.289 -41.188 -21.672 1 97.75 287 THR A N 1
ATOM 2368 C CA . THR A 1 287 ? 14.453 -41.906 -21.188 1 97.75 287 THR A CA 1
ATOM 2369 C C . THR A 1 287 ? 15.719 -41.438 -21.875 1 97.75 287 THR A C 1
ATOM 2371 O O . THR A 1 287 ? 16.828 -41.594 -21.359 1 97.75 287 THR A O 1
ATOM 2374 N N . THR A 1 288 ? 15.539 -40.812 -23.062 1 96.81 288 THR A N 1
ATOM 2375 C CA . THR A 1 288 ? 16.703 -40.312 -23.812 1 96.81 288 THR A CA 1
ATOM 2376 C C . THR A 1 288 ? 17.125 -38.938 -23.281 1 96.81 288 THR A C 1
ATOM 2378 O O . THR A 1 288 ? 18.203 -38.438 -23.609 1 96.81 288 THR A O 1
ATOM 2381 N N . LEU A 1 289 ? 16.312 -38.344 -22.438 1 95.62 289 LEU A N 1
ATOM 2382 C CA . LEU A 1 289 ? 16.578 -37 -21.969 1 95.62 289 LEU A CA 1
ATOM 2383 C C . LEU A 1 289 ? 17.172 -37.031 -20.562 1 95.62 289 LEU A C 1
ATOM 2385 O O . LEU A 1 289 ? 17.609 -35.969 -20.047 1 95.62 289 LEU A O 1
ATOM 2389 N N . THR A 1 290 ? 17.234 -38.125 -19.922 1 94.69 290 THR A N 1
ATOM 2390 C CA . THR A 1 290 ? 17.625 -38.219 -18.516 1 94.69 290 THR A CA 1
ATOM 2391 C C . THR A 1 290 ? 19.141 -38.188 -18.375 1 94.69 290 THR A C 1
ATOM 2393 O O . THR A 1 290 ? 19.875 -38.594 -19.281 1 94.69 290 THR A O 1
ATOM 2396 N N . GLY A 1 291 ? 19.641 -37.531 -17.344 1 93.5 291 GLY A N 1
ATOM 2397 C CA . GLY A 1 291 ? 21.031 -37.5 -16.938 1 93.5 291 GLY A CA 1
ATOM 2398 C C . GLY A 1 291 ? 21.25 -37.969 -15.516 1 93.5 291 GLY A C 1
ATOM 2399 O O . GLY A 1 291 ? 20.359 -38.562 -14.898 1 93.5 291 GLY A O 1
ATOM 2400 N N . PRO A 1 292 ? 22.422 -37.75 -15.023 1 95.06 292 PRO A N 1
ATOM 2401 C CA . PRO A 1 292 ? 22.766 -38.281 -13.703 1 95.06 292 PRO A CA 1
ATOM 2402 C C . PRO A 1 292 ? 21.953 -37.625 -12.586 1 95.06 292 PRO A C 1
ATOM 2404 O O . PRO A 1 292 ? 21.812 -38.219 -11.5 1 95.06 292 PRO A O 1
ATOM 2407 N N . HIS A 1 293 ? 21.344 -36.531 -12.867 1 96.25 293 HIS A N 1
ATOM 2408 C CA . HIS A 1 293 ? 20.703 -35.812 -11.781 1 96.25 293 HIS A CA 1
ATOM 2409 C C . HIS A 1 293 ? 19.219 -35.562 -12.07 1 96.25 293 HIS A C 1
ATOM 2411 O O . HIS A 1 293 ? 18.547 -34.875 -11.297 1 96.25 293 HIS A O 1
ATOM 2417 N N . GLY A 1 294 ? 18.703 -36.062 -13.172 1 96.69 294 GLY A N 1
ATOM 2418 C CA . GLY A 1 294 ? 17.281 -35.906 -13.492 1 96.69 294 GLY A CA 1
ATOM 2419 C C . GLY A 1 294 ? 17.031 -35.75 -14.984 1 96.69 294 GLY A C 1
ATOM 2420 O O . GLY A 1 294 ? 17.938 -35.906 -15.797 1 96.69 294 GLY A O 1
ATOM 2421 N N . ILE A 1 295 ? 15.812 -35.406 -15.297 1 96.62 295 ILE A N 1
ATOM 2422 C CA . ILE A 1 295 ? 15.391 -35.219 -16.688 1 96.62 295 ILE A CA 1
ATOM 2423 C C . ILE A 1 295 ? 15.703 -33.781 -17.109 1 96.62 295 ILE A C 1
ATOM 2425 O O . ILE A 1 295 ? 15.281 -32.812 -16.453 1 96.62 295 ILE A O 1
ATOM 2429 N N . LYS A 1 296 ? 16.375 -33.656 -18.188 1 94.31 296 LYS A N 1
ATOM 2430 C CA . LYS A 1 296 ? 16.812 -32.344 -18.672 1 94.31 296 LYS A CA 1
ATOM 2431 C C . LYS A 1 296 ? 15.664 -31.609 -19.359 1 94.31 296 LYS A C 1
ATOM 2433 O O . LYS A 1 296 ? 14.867 -32.219 -20.078 1 94.31 296 LYS A O 1
ATOM 2438 N N . THR A 1 297 ? 15.508 -30.391 -19.078 1 90.62 297 THR A N 1
ATOM 2439 C CA . THR A 1 297 ? 14.586 -29.5 -19.781 1 90.62 297 THR A CA 1
ATOM 2440 C C . THR A 1 297 ? 15.359 -28.422 -20.516 1 90.62 297 THR A C 1
ATOM 2442 O O . THR A 1 297 ? 16.172 -27.703 -19.938 1 90.62 297 THR A O 1
ATOM 2445 N N . THR A 1 298 ? 15.016 -28.25 -21.781 1 82 298 THR A N 1
ATOM 2446 C CA . THR A 1 298 ? 15.781 -27.344 -22.625 1 82 298 THR A CA 1
ATOM 2447 C C . THR A 1 298 ? 15.031 -26.016 -22.812 1 82 298 THR A C 1
ATOM 2449 O O . THR A 1 298 ? 13.805 -25.984 -22.75 1 82 298 THR A O 1
ATOM 2452 N N . GLU A 1 299 ? 15.742 -24.938 -22.953 1 69.88 299 GLU A N 1
ATOM 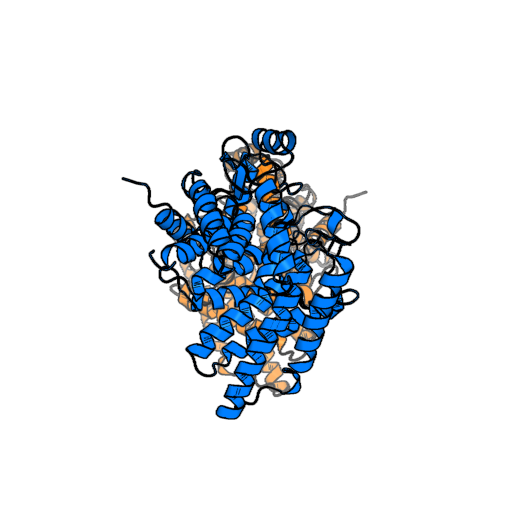2453 C CA . GLU A 1 299 ? 15.32 -23.656 -23.5 1 69.88 299 GLU A CA 1
ATOM 2454 C C . GLU A 1 299 ? 14.414 -22.906 -22.531 1 69.88 299 GLU A C 1
ATOM 2456 O O . GLU A 1 299 ? 13.562 -22.109 -22.938 1 69.88 299 GLU A O 1
ATOM 2461 N N . THR A 1 300 ? 14.398 -23.25 -21.312 1 75.19 300 THR A N 1
ATOM 2462 C CA . THR A 1 300 ? 13.664 -22.469 -20.328 1 75.19 300 THR A CA 1
ATOM 2463 C C . THR A 1 300 ? 14.594 -22 -19.219 1 75.19 300 THR A C 1
ATOM 2465 O O . THR A 1 300 ? 14.969 -22.797 -18.344 1 75.19 300 THR A O 1
ATOM 2468 N N . PHE A 1 301 ? 15 -20.719 -19.359 1 78.06 301 PHE A N 1
ATOM 2469 C CA . PHE A 1 301 ? 15.953 -20.203 -18.391 1 78.06 301 PHE A CA 1
ATOM 2470 C C . PHE A 1 301 ? 15.43 -18.922 -17.75 1 78.06 301 PHE A C 1
ATOM 2472 O O . PHE A 1 301 ? 14.812 -18.094 -18.422 1 78.06 301 PHE A O 1
ATOM 2479 N N . LEU A 1 302 ? 15.531 -18.812 -16.469 1 74.81 302 LEU A N 1
ATOM 2480 C CA . LEU A 1 302 ? 15.281 -17.562 -15.773 1 74.81 302 LEU A CA 1
ATOM 2481 C C . LEU A 1 302 ? 16.453 -16.594 -15.961 1 74.81 302 LEU A C 1
ATOM 2483 O O . LEU A 1 302 ? 17.578 -17.031 -16.25 1 74.81 302 LEU A O 1
ATOM 2487 N N . PRO A 1 303 ? 16.125 -15.289 -15.867 1 75.81 303 PRO A N 1
ATOM 2488 C CA . PRO A 1 303 ? 17.281 -14.383 -15.82 1 75.81 303 PRO A CA 1
ATOM 2489 C C . PRO A 1 303 ? 18.266 -14.734 -14.703 1 75.81 303 PRO A C 1
ATOM 2491 O O . PRO A 1 303 ? 17.859 -14.93 -13.555 1 75.81 303 PRO A O 1
ATOM 2494 N N . PRO A 1 304 ? 19.438 -14.828 -15.117 1 80.75 304 PRO A N 1
ATOM 2495 C CA . PRO A 1 304 ? 20.422 -15.258 -14.117 1 80.75 304 PRO A CA 1
ATOM 2496 C C . PRO A 1 304 ? 20.562 -14.266 -12.961 1 80.75 304 PRO A C 1
ATOM 2498 O O . PRO A 1 304 ? 20.547 -13.055 -13.188 1 80.75 304 PRO A O 1
ATOM 2501 N N . LEU A 1 305 ? 20.688 -14.773 -11.805 1 76.81 305 LEU A N 1
ATOM 2502 C CA . LEU A 1 305 ? 20.859 -13.961 -10.602 1 76.81 305 LEU A CA 1
ATOM 2503 C C . LEU A 1 305 ? 22.328 -13.562 -10.414 1 76.81 305 LEU A C 1
ATOM 2505 O O . LEU A 1 305 ? 22.625 -12.594 -9.711 1 76.81 305 LEU A O 1
ATOM 2509 N N . ASN A 1 306 ? 23.219 -14.43 -10.961 1 81.38 306 ASN A N 1
ATOM 2510 C CA . ASN A 1 306 ? 24.656 -14.195 -10.867 1 81.38 306 ASN A CA 1
ATOM 2511 C C . ASN A 1 306 ? 25.406 -14.797 -12.047 1 81.38 306 ASN A C 1
ATOM 2513 O O . ASN A 1 306 ? 24.797 -15.422 -12.914 1 81.38 306 ASN A O 1
ATOM 2517 N N . ASP A 1 307 ? 26.609 -14.648 -12.039 1 86.62 307 ASP A N 1
ATOM 2518 C CA . ASP A 1 307 ? 27.438 -15.086 -13.156 1 86.62 307 ASP A CA 1
ATOM 2519 C C . ASP A 1 307 ? 27.5 -16.609 -13.234 1 86.62 307 ASP A C 1
ATOM 2521 O O . ASP A 1 307 ? 27.547 -17.188 -14.32 1 86.62 307 ASP A O 1
ATOM 2525 N N . LYS A 1 308 ? 27.484 -17.156 -12.133 1 87.19 308 LYS A N 1
ATOM 2526 C CA . LYS A 1 308 ? 27.547 -18.609 -12.109 1 87.19 308 LYS A CA 1
ATOM 2527 C C . LYS A 1 308 ? 26.297 -19.234 -12.734 1 87.19 308 LYS A C 1
ATOM 2529 O O . LYS A 1 308 ? 26.391 -20.188 -13.508 1 87.19 308 LYS A O 1
ATOM 2534 N N . GLU A 1 309 ? 25.172 -18.719 -12.422 1 87.5 309 GLU A N 1
ATOM 2535 C CA . GLU A 1 309 ? 23.922 -19.188 -13.031 1 87.5 309 GLU A CA 1
ATOM 2536 C C . GLU A 1 309 ? 23.953 -19 -14.547 1 87.5 309 GLU A C 1
ATOM 2538 O O . GLU A 1 309 ? 23.547 -19.906 -15.289 1 87.5 309 GLU A O 1
ATOM 2543 N N . LYS A 1 310 ? 24.453 -17.875 -14.938 1 87.75 310 LYS A N 1
ATOM 2544 C CA . LYS A 1 310 ? 24.562 -17.609 -16.375 1 87.75 310 LYS A CA 1
ATOM 2545 C C . LYS A 1 310 ? 25.453 -18.625 -17.062 1 87.75 310 LYS A C 1
ATOM 2547 O O . LYS A 1 310 ? 25.125 -19.156 -18.125 1 87.75 310 LYS A O 1
ATOM 2552 N N . GLU A 1 311 ? 26.5 -18.922 -16.453 1 89.38 311 GLU A N 1
ATOM 2553 C CA . GLU A 1 311 ? 27.453 -19.891 -17 1 89.38 311 GLU A CA 1
ATOM 2554 C C . GLU A 1 311 ? 26.828 -21.266 -17.156 1 89.38 311 GLU A C 1
ATOM 2556 O O . GLU A 1 311 ? 27 -21.922 -18.188 1 89.38 311 GLU A O 1
ATOM 2561 N N . VAL A 1 312 ? 26.094 -21.703 -16.188 1 87.81 312 VAL A N 1
ATOM 2562 C CA . VAL A 1 312 ? 25.469 -23.016 -16.203 1 87.81 312 VAL A CA 1
ATOM 2563 C C . VAL A 1 312 ? 24.422 -23.094 -17.297 1 87.81 312 VAL A C 1
ATOM 2565 O O . VAL A 1 312 ? 24.359 -24.062 -18.047 1 87.81 312 VAL A O 1
ATOM 2568 N N . MET A 1 313 ? 23.672 -22.078 -17.422 1 85.94 313 MET A N 1
ATOM 2569 C CA . MET A 1 313 ? 22.594 -22.047 -18.406 1 85.94 313 MET A CA 1
ATOM 2570 C C . MET A 1 313 ? 23.156 -21.984 -19.812 1 85.94 313 MET A C 1
ATOM 2572 O O . MET A 1 313 ? 22.641 -22.656 -20.719 1 85.94 313 MET A O 1
ATOM 2576 N N . ASP A 1 314 ? 24.188 -21.25 -19.984 1 85.75 314 ASP A N 1
ATOM 2577 C CA . ASP A 1 314 ? 24.781 -21.078 -21.297 1 85.75 314 ASP A CA 1
ATOM 2578 C C . ASP A 1 314 ? 25.547 -22.328 -21.719 1 85.75 314 ASP A C 1
ATOM 2580 O O . ASP A 1 314 ? 25.594 -22.672 -22.906 1 85.75 314 ASP A O 1
ATOM 2584 N N . ARG A 1 315 ? 26.141 -22.984 -20.828 1 86.38 315 ARG A N 1
ATOM 2585 C CA . ARG A 1 315 ? 27 -24.125 -21.094 1 86.38 315 ARG A CA 1
ATOM 2586 C C . ARG A 1 315 ? 26.203 -25.297 -21.688 1 86.38 315 ARG A C 1
ATOM 2588 O O . ARG A 1 315 ? 26.594 -25.875 -22.688 1 86.38 315 ARG A O 1
ATOM 2595 N N . ASP A 1 316 ? 25.062 -25.641 -21.172 1 82.81 316 ASP A N 1
ATOM 2596 C CA . ASP A 1 316 ? 24.391 -26.891 -21.484 1 82.81 316 ASP A CA 1
ATOM 2597 C C . ASP A 1 316 ? 23.094 -26.641 -22.266 1 82.81 316 ASP A C 1
ATOM 2599 O O . ASP A 1 316 ? 22.578 -27.547 -22.922 1 82.81 316 ASP A O 1
ATOM 2603 N N . GLY A 1 317 ? 22.625 -25.453 -22.109 1 85.38 317 GLY A N 1
ATOM 2604 C CA . GLY A 1 317 ? 21.359 -25.141 -22.734 1 85.38 317 GLY A CA 1
ATOM 2605 C C . GLY A 1 317 ? 20.203 -25.953 -22.156 1 85.38 317 GLY A C 1
ATOM 2606 O O . GLY A 1 317 ? 19.219 -26.203 -22.844 1 85.38 317 GLY A O 1
ATOM 2607 N N . ALA A 1 318 ? 20.438 -26.547 -21 1 91.12 318 ALA A N 1
ATOM 2608 C CA . ALA A 1 318 ? 19.422 -27.359 -20.328 1 91.12 318 ALA A CA 1
ATOM 2609 C C . ALA A 1 318 ? 19.625 -27.328 -18.812 1 91.12 318 ALA A C 1
ATOM 2611 O O . ALA A 1 318 ? 20.75 -27.141 -18.328 1 91.12 318 ALA A O 1
ATOM 2612 N N . VAL A 1 319 ? 18.562 -27.453 -18.109 1 93.81 319 VAL A N 1
ATOM 2613 C CA . VAL A 1 319 ? 18.609 -27.547 -16.656 1 93.81 319 VAL A CA 1
ATOM 2614 C C . VAL A 1 319 ? 17.562 -28.562 -16.172 1 93.81 319 VAL A C 1
ATOM 2616 O O . VAL A 1 319 ? 16.797 -29.109 -16.984 1 93.81 319 VAL A O 1
ATOM 2619 N N . ILE A 1 320 ? 17.625 -28.875 -14.922 1 95.25 320 ILE A N 1
ATOM 2620 C CA . ILE A 1 320 ? 16.641 -29.75 -14.312 1 95.25 320 ILE A CA 1
ATOM 2621 C C . ILE A 1 320 ? 15.641 -28.906 -13.508 1 95.25 320 ILE A C 1
ATOM 2623 O O . ILE A 1 320 ? 16.031 -28.219 -12.555 1 95.25 320 ILE A O 1
ATOM 2627 N N . TRP A 1 321 ? 14.445 -28.953 -13.906 1 95.12 321 TRP A N 1
ATOM 2628 C CA . TRP A 1 321 ? 13.352 -28.359 -13.141 1 95.12 321 TRP A CA 1
ATOM 2629 C C . TRP A 1 321 ? 12.602 -29.422 -12.352 1 95.12 321 TRP A C 1
ATOM 2631 O O . TRP A 1 321 ? 11.82 -30.203 -12.93 1 95.12 321 TRP A O 1
ATOM 2641 N N . PRO A 1 322 ? 12.758 -29.469 -11.086 1 95.31 322 PRO A N 1
ATOM 2642 C CA . PRO A 1 322 ? 12.109 -30.531 -10.312 1 95.31 322 PRO A CA 1
ATOM 2643 C C . PRO A 1 322 ? 10.594 -30.547 -10.5 1 95.31 322 PRO A C 1
ATOM 2645 O O . PRO A 1 322 ? 9.984 -31.625 -10.547 1 95.31 322 PRO A O 1
ATOM 2648 N N . PHE A 1 323 ? 10.008 -29.422 -10.617 1 94.44 323 PHE A N 1
ATOM 2649 C CA . PHE A 1 323 ? 8.555 -29.359 -10.711 1 94.44 323 PHE A CA 1
ATOM 2650 C C . PHE A 1 323 ? 8.062 -30.047 -11.977 1 94.44 323 PHE A C 1
ATOM 2652 O O . PHE A 1 323 ? 7.125 -30.844 -11.93 1 94.44 323 PHE A O 1
ATOM 2659 N N . THR A 1 324 ? 8.688 -29.875 -13.164 1 96.62 324 THR A N 1
ATOM 2660 C CA . THR A 1 324 ? 8.258 -30.547 -14.391 1 96.62 324 THR A CA 1
ATOM 2661 C C . THR A 1 324 ? 8.641 -32.031 -14.359 1 96.62 324 THR A C 1
ATOM 2663 O O . THR A 1 324 ? 7.887 -32.875 -14.836 1 96.62 324 THR A O 1
ATOM 2666 N N . ASN A 1 325 ? 9.852 -32.312 -13.797 1 97.88 325 ASN A N 1
ATOM 2667 C CA . ASN A 1 325 ? 10.242 -33.719 -13.617 1 97.88 325 ASN A CA 1
ATOM 2668 C C . ASN A 1 325 ? 9.219 -34.469 -12.797 1 97.88 325 ASN A C 1
ATOM 2670 O O . ASN A 1 325 ? 8.883 -35.625 -13.117 1 97.88 325 ASN A O 1
ATOM 2674 N N . GLY A 1 326 ? 8.758 -33.844 -11.766 1 98.19 326 GLY A N 1
ATOM 2675 C CA . GLY A 1 326 ? 7.789 -34.469 -10.891 1 98.19 326 GLY A CA 1
ATOM 2676 C C . GLY A 1 326 ? 6.52 -34.906 -11.602 1 98.19 326 GLY A C 1
ATOM 2677 O O . GLY A 1 326 ? 5.996 -36 -11.367 1 98.19 326 GLY A O 1
ATOM 2678 N N . PHE A 1 327 ? 6.051 -34.094 -12.477 1 98.5 327 PHE A N 1
ATOM 2679 C CA . PHE A 1 327 ? 4.84 -34.406 -13.227 1 98.5 327 PHE A CA 1
ATOM 2680 C C . PHE A 1 327 ? 5.051 -35.656 -14.102 1 98.5 327 PHE A C 1
ATOM 2682 O O . PHE A 1 327 ? 4.168 -36.5 -14.211 1 98.5 327 PHE A O 1
ATOM 2689 N N . MET A 1 328 ? 6.203 -35.75 -14.711 1 98.69 328 MET A N 1
ATOM 2690 C CA . MET A 1 328 ? 6.484 -36.875 -15.578 1 98.69 328 MET A CA 1
ATOM 2691 C C . MET A 1 328 ? 6.621 -38.156 -14.758 1 98.69 328 MET A C 1
ATOM 2693 O O . MET A 1 328 ? 6.102 -39.219 -15.141 1 98.69 328 MET A O 1
ATOM 2697 N N . LEU A 1 329 ? 7.293 -38.031 -13.648 1 98.62 329 LEU A N 1
ATOM 2698 C CA . LEU A 1 329 ? 7.422 -39.188 -12.781 1 98.62 329 LEU A CA 1
ATOM 2699 C C . LEU A 1 329 ? 6.059 -39.656 -12.281 1 98.62 329 LEU A C 1
ATOM 2701 O O . LEU A 1 329 ? 5.781 -40.844 -12.219 1 98.62 329 LEU A O 1
ATOM 2705 N N . GLU A 1 330 ? 5.242 -38.688 -11.922 1 98.31 330 GLU A N 1
ATOM 2706 C CA . GLU A 1 330 ? 3.883 -39.031 -11.523 1 98.31 330 GLU A CA 1
ATOM 2707 C C . GLU A 1 330 ? 3.152 -39.781 -12.633 1 98.31 330 GLU A C 1
ATOM 2709 O O . GLU A 1 330 ? 2.453 -40.781 -12.375 1 98.31 330 GLU A O 1
ATOM 2714 N N . ALA A 1 331 ? 3.297 -39.312 -13.828 1 98.56 331 ALA A N 1
ATOM 2715 C CA . ALA A 1 331 ? 2.648 -39.938 -14.969 1 98.56 331 ALA A CA 1
ATOM 2716 C C . ALA A 1 331 ? 3.131 -41.375 -15.141 1 98.56 331 ALA A C 1
ATOM 2718 O O . ALA A 1 331 ? 2.332 -42.281 -15.383 1 98.56 331 ALA A O 1
ATOM 2719 N N . MET A 1 332 ? 4.402 -41.594 -14.945 1 98.69 332 MET A N 1
ATOM 2720 C CA . MET A 1 332 ? 4.98 -42.938 -15.078 1 98.69 332 MET A CA 1
ATOM 2721 C C . MET A 1 332 ? 4.492 -43.844 -13.953 1 98.69 332 MET A C 1
ATOM 2723 O O . MET A 1 332 ? 4.113 -45 -14.203 1 98.69 332 MET A O 1
ATOM 2727 N N . LEU A 1 333 ? 4.488 -43.344 -12.797 1 98.25 333 LEU A N 1
ATOM 2728 C CA . LEU A 1 333 ? 4.09 -44.094 -11.625 1 98.25 333 LEU A CA 1
ATOM 2729 C C . LEU A 1 333 ? 2.625 -44.531 -11.727 1 98.25 333 LEU A C 1
ATOM 2731 O O . LEU A 1 333 ? 2.244 -45.594 -11.242 1 98.25 333 LEU A O 1
ATOM 2735 N N . ASN A 1 334 ? 1.846 -43.75 -12.383 1 97 334 ASN A N 1
ATOM 2736 C CA . ASN A 1 334 ? 0.415 -44.031 -12.484 1 97 334 ASN A CA 1
ATOM 2737 C C . ASN A 1 334 ? 0.069 -44.75 -13.773 1 97 334 ASN A C 1
ATOM 2739 O O . ASN A 1 334 ? -1.106 -44.938 -14.094 1 97 334 ASN A O 1
ATOM 2743 N N . SER A 1 335 ? 1.046 -45.125 -14.555 1 95.5 335 SER A N 1
ATOM 2744 C CA . SER A 1 335 ? 0.829 -45.75 -15.859 1 95.5 335 SER A CA 1
ATOM 2745 C C . SER A 1 335 ? 0.268 -47.156 -15.727 1 95.5 335 SER A C 1
ATOM 2747 O O . SER A 1 335 ? -0.284 -47.688 -16.688 1 95.5 335 SER A O 1
ATOM 2749 N N . GLY A 1 336 ? 0.482 -47.844 -14.523 1 90.62 336 GLY A N 1
ATOM 2750 C CA . GLY A 1 336 ? 0.075 -49.219 -14.328 1 90.62 336 GLY A CA 1
ATOM 2751 C C . GLY A 1 336 ? 1.074 -50.219 -14.883 1 90.62 336 GLY A C 1
ATOM 2752 O O . GLY A 1 336 ? 0.892 -51.438 -14.742 1 90.62 336 GLY A O 1
ATOM 2753 N N . SER A 1 337 ? 2.09 -49.75 -15.484 1 95 337 SER A N 1
ATOM 2754 C CA . SER A 1 337 ? 3.131 -50.594 -16.047 1 95 337 SER A CA 1
ATOM 2755 C C . SER A 1 337 ? 4.297 -50.75 -15.086 1 95 337 SER A C 1
ATOM 2757 O O . SER A 1 337 ? 4.93 -49.781 -14.688 1 95 337 SER A O 1
ATOM 2759 N N . ASP A 1 338 ? 4.652 -51.969 -14.812 1 96.25 338 ASP A N 1
ATOM 2760 C CA . ASP A 1 338 ? 5.777 -52.219 -13.922 1 96.25 338 ASP A CA 1
ATOM 2761 C C . ASP A 1 338 ? 7.066 -51.594 -14.469 1 96.25 338 ASP A C 1
ATOM 2763 O O . ASP A 1 338 ? 7.902 -51.125 -13.703 1 96.25 338 ASP A O 1
ATOM 2767 N N . LYS A 1 339 ? 7.125 -51.625 -15.719 1 97.56 339 LYS A N 1
ATOM 2768 C CA . LYS A 1 339 ? 8.305 -51.062 -16.391 1 97.56 339 LYS A CA 1
ATOM 2769 C C . LYS A 1 339 ? 8.484 -49.594 -16.047 1 97.56 339 LYS A C 1
ATOM 2771 O O . LYS A 1 339 ? 9.555 -49.188 -15.578 1 97.56 339 LYS A O 1
ATOM 2776 N N . TRP A 1 340 ? 7.512 -48.938 -16.219 1 98.25 340 TRP A N 1
ATOM 2777 C CA . TRP A 1 340 ? 7.609 -47.469 -16.062 1 98.25 340 TRP A CA 1
ATOM 2778 C C . TRP A 1 340 ? 7.562 -47.094 -14.578 1 98.25 340 TRP A C 1
ATOM 2780 O O . TRP A 1 340 ? 8.195 -46.125 -14.172 1 98.25 340 TRP A O 1
ATOM 2790 N N . ILE A 1 341 ? 6.828 -47.812 -13.758 1 98.06 341 ILE A N 1
ATOM 2791 C CA . ILE A 1 341 ? 6.852 -47.594 -12.32 1 98.06 341 ILE A CA 1
ATOM 2792 C C . ILE A 1 341 ? 8.273 -47.781 -11.789 1 98.06 341 ILE A C 1
ATOM 2794 O O . ILE A 1 341 ? 8.789 -46.906 -11.078 1 98.06 341 ILE A O 1
ATOM 2798 N N . ASN A 1 342 ? 8.906 -48.844 -12.242 1 97.69 342 ASN A N 1
ATOM 2799 C CA . ASN A 1 342 ? 10.281 -49.094 -11.812 1 97.69 342 ASN A CA 1
ATOM 2800 C C . ASN A 1 342 ? 11.234 -48.031 -12.32 1 97.69 342 ASN A C 1
ATOM 2802 O O . ASN A 1 342 ? 12.148 -47.625 -11.602 1 97.69 342 ASN A O 1
ATOM 2806 N N . TYR A 1 343 ? 11.039 -47.625 -13.531 1 97.94 343 TYR A N 1
ATOM 2807 C CA . TYR A 1 343 ? 11.867 -46.562 -14.078 1 97.94 343 TYR A CA 1
ATOM 2808 C C . TYR A 1 343 ? 11.734 -45.281 -13.25 1 97.94 343 TYR A C 1
ATOM 2810 O O . TYR A 1 343 ? 12.734 -44.656 -12.906 1 97.94 343 TYR A O 1
ATOM 2818 N N . ALA A 1 344 ? 10.492 -44.969 -12.953 1 98.25 344 ALA A N 1
ATOM 2819 C CA . ALA A 1 344 ? 10.219 -43.719 -12.203 1 98.25 344 ALA A CA 1
ATOM 2820 C C . ALA A 1 344 ? 10.82 -43.812 -10.805 1 98.25 344 ALA A C 1
ATOM 2822 O O . ALA A 1 344 ? 11.359 -42.812 -10.305 1 98.25 344 ALA A O 1
ATOM 2823 N N . VAL A 1 345 ? 10.727 -44.938 -10.164 1 97.88 345 VAL A N 1
ATOM 2824 C CA . VAL A 1 345 ? 11.289 -45.125 -8.828 1 97.88 345 VAL A CA 1
ATOM 2825 C C . VAL A 1 345 ? 12.805 -44.906 -8.875 1 97.88 345 VAL A C 1
ATOM 2827 O O . VAL A 1 345 ? 13.375 -44.25 -8.008 1 97.88 345 VAL A O 1
ATOM 2830 N N . ASN A 1 346 ? 13.414 -45.469 -9.875 1 97.38 346 ASN A N 1
ATOM 2831 C CA . ASN A 1 346 ? 14.859 -45.312 -10.023 1 97.38 346 ASN A CA 1
ATOM 2832 C C . ASN A 1 346 ? 15.25 -43.875 -10.336 1 97.38 346 ASN A C 1
ATOM 2834 O O . ASN A 1 346 ? 16.25 -43.375 -9.82 1 97.38 346 ASN A O 1
ATOM 2838 N N . GLU A 1 347 ? 14.523 -43.312 -11.242 1 97.31 347 GLU A N 1
ATOM 2839 C CA . GLU A 1 347 ? 14.766 -41.906 -11.555 1 97.31 347 GLU A CA 1
ATOM 2840 C C . GLU A 1 347 ? 14.617 -41.031 -10.32 1 97.31 347 GLU A C 1
ATOM 2842 O O . GLU A 1 347 ? 15.383 -40.094 -10.125 1 97.31 347 GLU A O 1
ATOM 2847 N N . PHE A 1 348 ? 13.656 -41.312 -9.453 1 97.44 348 PHE A N 1
ATOM 2848 C CA . PHE A 1 348 ? 13.359 -40.531 -8.258 1 97.44 348 PHE A CA 1
ATOM 2849 C C . PHE A 1 348 ? 14.508 -40.625 -7.258 1 97.44 348 PHE A C 1
ATOM 2851 O O . PHE A 1 348 ? 14.727 -39.719 -6.461 1 97.44 348 PHE A O 1
ATOM 2858 N N . LYS A 1 349 ? 15.266 -41.719 -7.258 1 96.44 349 LYS A N 1
ATOM 2859 C CA . LYS A 1 349 ? 16.422 -41.875 -6.367 1 96.44 349 LYS A CA 1
ATOM 2860 C C . LYS A 1 349 ? 17.438 -40.781 -6.602 1 96.44 349 LYS A C 1
ATOM 2862 O O . LYS A 1 349 ? 18.172 -40.375 -5.68 1 96.44 349 LYS A O 1
ATOM 2867 N N . LYS A 1 350 ? 17.453 -40.312 -7.82 1 95.75 350 LYS A N 1
ATOM 2868 C CA . LYS A 1 350 ? 18.359 -39.188 -8.133 1 95.75 350 LYS A CA 1
ATOM 2869 C C . LYS A 1 350 ? 17.984 -37.938 -7.348 1 95.75 350 LYS A C 1
ATOM 2871 O O . LYS A 1 350 ? 18.859 -37.188 -6.906 1 95.75 350 LYS A O 1
ATOM 2876 N N . TRP A 1 351 ? 16.609 -37.688 -7.133 1 93.75 351 TRP A N 1
ATOM 2877 C CA . TRP A 1 351 ? 16.125 -36.531 -6.375 1 93.75 351 TRP A CA 1
ATOM 2878 C C . TRP A 1 351 ? 16.562 -36.625 -4.914 1 93.75 351 TRP A C 1
ATOM 2880 O O . TRP A 1 351 ? 16.875 -35.625 -4.293 1 93.75 351 TRP A O 1
ATOM 2890 N N . GLU A 1 352 ? 16.578 -37.812 -4.453 1 94.12 352 GLU A N 1
ATOM 2891 C CA . GLU A 1 352 ? 16.953 -38.031 -3.062 1 94.12 352 GLU A CA 1
ATOM 2892 C C . GLU A 1 352 ? 18.391 -37.625 -2.809 1 94.12 352 GLU A C 1
ATOM 2894 O O . GLU A 1 352 ? 18.766 -37.281 -1.685 1 94.12 352 GLU A O 1
ATOM 2899 N N . LYS A 1 353 ? 19.156 -37.562 -3.828 1 94 353 LYS A N 1
ATOM 2900 C CA . LYS A 1 353 ? 20.578 -37.25 -3.697 1 94 353 LYS A CA 1
ATOM 2901 C C . LYS A 1 353 ? 20.844 -35.75 -3.891 1 94 353 LYS A C 1
ATOM 2903 O O . LYS A 1 353 ? 21.922 -35.281 -3.549 1 94 353 LYS A O 1
ATOM 2908 N N . LEU A 1 354 ? 19.922 -35.031 -4.484 1 95.69 354 LEU A N 1
ATOM 2909 C CA . LEU A 1 354 ? 20.094 -33.594 -4.699 1 95.69 354 LEU A CA 1
ATOM 2910 C C . LEU A 1 354 ? 20.094 -32.844 -3.373 1 95.69 354 LEU A C 1
ATOM 2912 O O . LEU A 1 354 ? 19.328 -33.188 -2.465 1 95.69 354 LEU A O 1
ATOM 2916 N N . ASP A 1 355 ? 20.828 -31.812 -3.324 1 94.75 355 ASP A N 1
ATOM 2917 C CA . ASP A 1 355 ? 20.859 -30.969 -2.127 1 94.75 355 ASP A CA 1
ATOM 2918 C C . ASP A 1 355 ? 19.656 -30.031 -2.09 1 94.75 355 ASP A C 1
ATOM 2920 O O . ASP A 1 355 ? 19.359 -29.359 -3.08 1 94.75 355 ASP A O 1
ATOM 2924 N N . GLY A 1 356 ? 18.984 -30.047 -0.997 1 95.62 356 GLY A N 1
ATOM 2925 C CA . GLY A 1 356 ? 17.922 -29.078 -0.768 1 95.62 356 GLY A CA 1
ATOM 2926 C C . GLY A 1 356 ? 16.844 -29.125 -1.829 1 95.62 356 GLY A C 1
ATOM 2927 O O . GLY A 1 356 ? 16.641 -30.156 -2.482 1 95.62 356 GLY A O 1
ATOM 2928 N N . PHE A 1 357 ? 16.062 -28.109 -1.879 1 97.56 357 PHE A N 1
ATOM 2929 C CA . PHE A 1 357 ? 14.977 -27.938 -2.842 1 97.56 357 PHE A CA 1
ATOM 2930 C C . PHE A 1 357 ? 15.07 -26.594 -3.535 1 97.56 357 PHE A C 1
ATOM 2932 O O . PHE A 1 357 ? 14.391 -25.641 -3.15 1 97.56 357 PHE A O 1
ATOM 2939 N N . TYR A 1 358 ? 15.875 -26.562 -4.535 1 96.44 358 TYR A N 1
ATOM 2940 C CA . TYR A 1 358 ? 16.109 -25.359 -5.32 1 96.44 358 TYR A CA 1
ATOM 2941 C C . TYR A 1 358 ? 15.125 -25.266 -6.484 1 96.44 358 TYR A C 1
ATOM 2943 O O . TYR A 1 358 ? 14.461 -26.25 -6.82 1 96.44 358 TYR A O 1
ATOM 2951 N N . GLU A 1 359 ? 15.07 -24.156 -7.035 1 95.12 359 GLU A N 1
ATOM 2952 C CA . GLU A 1 359 ? 14.203 -23.906 -8.188 1 95.12 359 GLU A CA 1
ATOM 2953 C C . GLU A 1 359 ? 14.617 -24.781 -9.375 1 95.12 359 GLU A C 1
ATOM 2955 O O . GLU A 1 359 ? 13.758 -25.312 -10.086 1 95.12 359 GLU A O 1
ATOM 2960 N N . TRP A 1 360 ? 15.891 -24.828 -9.617 1 95.12 360 TRP A N 1
ATOM 2961 C CA . TRP A 1 360 ? 16.422 -25.688 -10.672 1 95.12 360 TRP A CA 1
ATOM 2962 C C . TRP A 1 360 ? 17.828 -26.156 -10.336 1 95.12 360 TRP A C 1
ATOM 2964 O O . TRP A 1 360 ? 18.438 -25.703 -9.367 1 95.12 360 TRP A O 1
ATOM 2974 N N . TYR A 1 361 ? 18.281 -27.219 -11.094 1 96.06 361 TYR A N 1
ATOM 2975 C CA . TYR A 1 361 ? 19.578 -27.828 -10.82 1 96.06 361 TYR A CA 1
ATOM 2976 C C . TYR A 1 361 ? 20.406 -27.938 -12.102 1 96.06 361 TYR A C 1
ATOM 2978 O O . TYR A 1 361 ? 19.844 -28.031 -13.195 1 96.06 361 TYR A O 1
ATOM 2986 N N . ASP A 1 362 ? 21.672 -27.922 -11.906 1 94.94 362 ASP A N 1
ATOM 2987 C CA . ASP A 1 362 ? 22.625 -28.141 -12.984 1 94.94 362 ASP A CA 1
ATOM 2988 C C . ASP A 1 362 ? 22.594 -29.594 -13.453 1 94.94 362 ASP A C 1
ATOM 2990 O O . ASP A 1 362 ? 22.609 -30.516 -12.625 1 94.94 362 ASP A O 1
ATOM 2994 N N . ILE A 1 363 ? 22.625 -29.812 -14.75 1 94.25 363 ILE A N 1
ATOM 2995 C CA . ILE A 1 363 ? 22.5 -31.172 -15.289 1 94.25 363 ILE A CA 1
ATOM 2996 C C . ILE A 1 363 ? 23.828 -31.906 -15.117 1 94.25 363 ILE A C 1
ATOM 2998 O O . ILE A 1 363 ? 23.875 -33.125 -15.211 1 94.25 363 ILE A O 1
ATOM 3002 N N . VAL A 1 364 ? 24.891 -31.219 -14.883 1 93.56 364 VAL A N 1
ATOM 3003 C CA . VAL A 1 364 ? 26.234 -31.812 -14.883 1 93.56 364 VAL A CA 1
ATOM 3004 C C . VAL A 1 364 ? 26.625 -32.219 -13.461 1 93.56 364 VAL A C 1
ATOM 3006 O O . VAL A 1 364 ? 26.969 -33.375 -13.195 1 93.56 364 VAL A O 1
ATOM 3009 N N . ASP A 1 365 ? 26.438 -31.328 -12.516 1 94.31 365 ASP A N 1
ATOM 3010 C CA . ASP A 1 365 ? 26.953 -31.625 -11.188 1 94.31 365 ASP A CA 1
ATOM 3011 C C . ASP A 1 365 ? 25.844 -31.703 -10.148 1 94.31 365 ASP A C 1
ATOM 3013 O O . ASP A 1 365 ? 26.078 -32.031 -8.992 1 94.31 365 ASP A O 1
ATOM 3017 N N . GLY A 1 366 ? 24.641 -31.312 -10.547 1 95.19 366 GLY A N 1
ATOM 3018 C CA . GLY A 1 366 ? 23.5 -31.453 -9.656 1 95.19 366 GLY A CA 1
ATOM 3019 C C . GLY A 1 366 ? 23.406 -30.328 -8.633 1 95.19 366 GLY A C 1
ATOM 3020 O O . GLY A 1 366 ? 22.625 -30.406 -7.691 1 95.19 366 GLY A O 1
ATOM 3021 N N . ASN A 1 367 ? 24.219 -29.234 -8.805 1 95.69 367 ASN A N 1
ATOM 3022 C CA . ASN A 1 367 ? 24.109 -28.094 -7.895 1 95.69 367 ASN A CA 1
ATOM 3023 C C . ASN A 1 367 ? 22.797 -27.328 -8.109 1 95.69 367 ASN A C 1
ATOM 3025 O O . ASN A 1 367 ? 22.344 -27.188 -9.242 1 95.69 367 ASN A O 1
ATOM 3029 N N . GLY A 1 368 ? 22.266 -26.859 -6.957 1 95.56 368 GLY A N 1
ATOM 3030 C CA . GLY A 1 368 ? 21.016 -26.141 -7.004 1 95.56 368 GLY A CA 1
ATOM 3031 C C . GLY A 1 368 ? 21.172 -24.656 -7.266 1 95.56 368 GLY A C 1
ATOM 3032 O O . GLY A 1 368 ? 22.141 -24.047 -6.789 1 95.56 368 GLY A O 1
ATOM 3033 N N . TYR A 1 369 ? 20.219 -24.094 -8 1 94.31 369 TYR A N 1
ATOM 3034 C CA . TYR A 1 369 ? 20.25 -22.672 -8.328 1 94.31 369 TYR A CA 1
ATOM 3035 C C . TYR A 1 369 ? 18.844 -22.078 -8.281 1 94.31 369 TYR A C 1
ATOM 3037 O O . TYR A 1 369 ? 17.859 -22.797 -8.031 1 94.31 369 TYR A O 1
ATOM 3045 N N . GLY A 1 370 ? 18.75 -20.75 -8.438 1 92.44 370 GLY A N 1
ATOM 3046 C CA . GLY A 1 370 ? 17.469 -20.047 -8.312 1 92.44 370 GLY A CA 1
ATOM 3047 C C . GLY A 1 370 ? 17.047 -19.859 -6.867 1 92.44 370 GLY A C 1
ATOM 3048 O O . GLY A 1 370 ? 17.891 -19.656 -5.988 1 92.44 370 GLY A O 1
ATOM 3049 N N . SER A 1 371 ? 15.812 -19.922 -6.629 1 93.44 371 SER A N 1
ATOM 3050 C CA . SER A 1 371 ? 15.273 -19.766 -5.281 1 93.44 371 SER A CA 1
ATOM 3051 C C . SER A 1 371 ? 15.57 -20.969 -4.414 1 93.44 371 SER A C 1
ATOM 3053 O O . SER A 1 371 ? 15.453 -22.109 -4.867 1 93.44 371 SER A O 1
ATOM 3055 N N . VAL A 1 372 ? 15.984 -20.688 -3.236 1 94.62 372 VAL A N 1
ATOM 3056 C CA . VAL A 1 372 ? 16.141 -21.75 -2.252 1 94.62 372 VAL A CA 1
ATOM 3057 C C . VAL A 1 372 ? 14.789 -22.047 -1.598 1 94.62 372 VAL A C 1
ATOM 3059 O O . VAL A 1 372 ? 13.922 -21.172 -1.529 1 94.62 372 VAL A O 1
ATOM 3062 N N . ASN A 1 373 ? 14.609 -23.297 -1.187 1 96.56 373 ASN A N 1
ATOM 3063 C CA . ASN A 1 373 ? 13.359 -23.703 -0.551 1 96.56 373 ASN A CA 1
ATOM 3064 C C . ASN A 1 373 ? 12.156 -23.406 -1.441 1 96.56 373 ASN A C 1
ATOM 3066 O O . ASN A 1 373 ? 11.156 -22.859 -0.98 1 96.56 373 ASN A O 1
ATOM 3070 N N . GLN A 1 374 ? 12.289 -23.688 -2.709 1 97.06 374 GLN A N 1
ATOM 3071 C CA . GLN A 1 374 ? 11.234 -23.469 -3.693 1 97.06 374 GLN A CA 1
ATOM 3072 C C . GLN A 1 374 ? 10.062 -24.422 -3.451 1 97.06 374 GLN A C 1
ATOM 3074 O O . GLN A 1 374 ? 10.227 -25.641 -3.477 1 97.06 374 GLN A O 1
ATOM 3079 N N . VAL A 1 375 ? 8.945 -23.906 -3.348 1 97.44 375 VAL A N 1
ATOM 3080 C CA . VAL A 1 375 ? 7.805 -24.672 -2.854 1 97.44 375 VAL A CA 1
ATOM 3081 C C . VAL A 1 375 ? 7.383 -25.703 -3.9 1 97.44 375 VAL A C 1
ATOM 3083 O O . VAL A 1 375 ? 6.973 -26.812 -3.559 1 97.44 375 VAL A O 1
ATOM 3086 N N . TRP A 1 376 ? 7.406 -25.344 -5.172 1 96.88 376 TRP A N 1
ATOM 3087 C CA . TRP A 1 376 ? 6.91 -26.312 -6.148 1 96.88 376 TRP A CA 1
ATOM 3088 C C . TRP A 1 376 ? 7.871 -27.484 -6.277 1 96.88 376 TRP A C 1
ATOM 3090 O O . TRP A 1 376 ? 7.461 -28.594 -6.645 1 96.88 376 TRP A O 1
ATOM 3100 N N . SER A 1 377 ? 9.219 -27.312 -5.996 1 97.69 377 SER A N 1
ATOM 3101 C CA . SER A 1 377 ? 10.172 -28.406 -5.953 1 97.69 377 SER A CA 1
ATOM 3102 C C . SER A 1 377 ? 9.875 -29.344 -4.781 1 97.69 377 SER A C 1
ATOM 3104 O O . SER A 1 377 ? 9.836 -30.562 -4.949 1 97.69 377 SER A O 1
ATOM 3106 N N . ALA A 1 378 ? 9.648 -28.75 -3.656 1 98.06 378 ALA A N 1
ATOM 3107 C CA . ALA A 1 378 ? 9.312 -29.531 -2.473 1 98.06 378 ALA A CA 1
ATOM 3108 C C . ALA A 1 378 ? 7.977 -30.25 -2.646 1 98.06 378 ALA A C 1
ATOM 3110 O O . ALA A 1 378 ? 7.832 -31.406 -2.275 1 98.06 378 ALA A O 1
ATOM 3111 N N . ALA A 1 379 ? 7.043 -29.578 -3.197 1 98.38 379 ALA A N 1
ATOM 3112 C CA . ALA A 1 379 ? 5.699 -30.125 -3.363 1 98.38 379 ALA A CA 1
ATOM 3113 C C . ALA A 1 379 ? 5.715 -31.344 -4.285 1 98.38 379 ALA A C 1
ATOM 3115 O O . ALA A 1 379 ? 5.125 -32.375 -3.967 1 98.38 379 ALA A O 1
ATOM 3116 N N . LEU A 1 380 ? 6.344 -31.203 -5.434 1 98.31 380 LEU A N 1
ATOM 3117 C CA . LEU A 1 380 ? 6.336 -32.312 -6.375 1 98.31 380 LEU A CA 1
ATOM 3118 C C . LEU A 1 380 ? 7.156 -33.5 -5.836 1 98.31 380 LEU A C 1
ATOM 3120 O O . LEU A 1 380 ? 6.836 -34.656 -6.105 1 98.31 380 LEU A O 1
ATOM 3124 N N . TYR A 1 381 ? 8.25 -33.156 -5.082 1 98 381 TYR A N 1
ATOM 3125 C CA . TYR A 1 381 ? 8.953 -34.25 -4.387 1 98 381 TYR A CA 1
ATOM 3126 C C . TYR A 1 381 ? 7.996 -35.031 -3.5 1 98 381 TYR A C 1
ATOM 3128 O O . TYR A 1 381 ? 7.969 -36.25 -3.553 1 98 381 TYR A O 1
ATOM 3136 N N . LEU A 1 382 ? 7.23 -34.344 -2.723 1 97.94 382 LEU A N 1
ATOM 3137 C CA . LEU A 1 382 ? 6.324 -35 -1.778 1 97.94 382 LEU A CA 1
ATOM 3138 C C . LEU A 1 382 ? 5.234 -35.75 -2.514 1 97.94 382 LEU A C 1
ATOM 3140 O O . LEU A 1 382 ? 4.832 -36.844 -2.074 1 97.94 382 LEU A O 1
ATOM 3144 N N . ARG A 1 383 ? 4.734 -35.219 -3.59 1 97.5 383 ARG A N 1
ATOM 3145 C CA . ARG A 1 383 ? 3.707 -35.906 -4.367 1 97.5 383 ARG A CA 1
ATOM 3146 C C . ARG A 1 383 ? 4.227 -37.219 -4.922 1 97.5 383 ARG A C 1
ATOM 3148 O O . ARG A 1 383 ? 3.57 -38.25 -4.785 1 97.5 383 ARG A O 1
ATOM 3155 N N . VAL A 1 384 ? 5.395 -37.188 -5.504 1 97.75 384 VAL A N 1
ATOM 3156 C CA . VAL A 1 384 ? 5.988 -38.375 -6.094 1 97.75 384 VAL A CA 1
ATOM 3157 C C . VAL A 1 384 ? 6.328 -39.375 -4.992 1 97.75 384 VAL A C 1
ATOM 3159 O O . VAL A 1 384 ? 6.02 -40.562 -5.109 1 97.75 384 VAL A O 1
ATOM 3162 N N . LYS A 1 385 ? 6.949 -38.875 -3.918 1 96.81 385 LYS A N 1
ATOM 3163 C CA . LYS A 1 385 ? 7.301 -39.719 -2.787 1 96.81 385 LYS A CA 1
ATOM 3164 C C . LYS A 1 385 ? 6.07 -40.438 -2.219 1 96.81 385 LYS A C 1
ATOM 3166 O O . LYS A 1 385 ? 6.129 -41.594 -1.859 1 96.81 385 LYS A O 1
ATOM 3171 N N . ASN A 1 386 ? 5.035 -39.75 -2.102 1 95.69 386 ASN A N 1
ATOM 3172 C CA . ASN A 1 386 ? 3.799 -40.312 -1.572 1 95.69 386 ASN A CA 1
ATOM 3173 C C . ASN A 1 386 ? 3.311 -41.469 -2.416 1 95.69 386 ASN A C 1
ATOM 3175 O O . ASN A 1 386 ? 2.84 -42.469 -1.879 1 95.69 386 ASN A O 1
ATOM 3179 N N . ILE A 1 387 ? 3.355 -41.375 -3.744 1 96.25 387 ILE A N 1
ATOM 3180 C CA . ILE A 1 387 ? 2.943 -42.438 -4.629 1 96.25 387 ILE A CA 1
ATOM 3181 C C . ILE A 1 387 ? 3.869 -43.656 -4.441 1 96.25 387 ILE A C 1
ATOM 3183 O O . ILE A 1 387 ? 3.404 -44.781 -4.309 1 96.25 387 ILE A O 1
ATOM 3187 N N . ILE A 1 388 ? 5.148 -43.375 -4.363 1 96.44 388 ILE A N 1
ATOM 3188 C CA . ILE A 1 388 ? 6.141 -44.438 -4.254 1 96.44 388 ILE A CA 1
ATOM 3189 C C . ILE A 1 388 ? 5.965 -45.188 -2.932 1 96.44 388 ILE A C 1
ATOM 3191 O O . ILE A 1 388 ? 6.02 -46.406 -2.893 1 96.44 388 ILE A O 1
ATOM 3195 N N . ASP A 1 389 ? 5.734 -44.406 -1.897 1 94.12 389 ASP A N 1
ATOM 3196 C CA . ASP A 1 389 ? 5.578 -44.969 -0.57 1 94.12 389 ASP A CA 1
ATOM 3197 C C . ASP A 1 389 ? 4.336 -45.875 -0.503 1 94.12 389 ASP A C 1
ATOM 3199 O O . ASP A 1 389 ? 4.227 -46.719 0.369 1 94.12 389 ASP A O 1
ATOM 3203 N N . ASN A 1 390 ? 3.422 -45.719 -1.407 1 92.38 390 ASN A N 1
ATOM 3204 C CA . ASN A 1 390 ? 2.166 -46.438 -1.351 1 92.38 390 ASN A CA 1
ATOM 3205 C C . ASN A 1 390 ? 2.086 -47.5 -2.453 1 92.38 390 ASN A C 1
ATOM 3207 O O . ASN A 1 390 ? 1.023 -48.094 -2.689 1 92.38 390 ASN A O 1
ATOM 3211 N N . LEU A 1 391 ? 3.18 -47.656 -3.215 1 92.38 391 LEU A N 1
ATOM 3212 C CA . LEU A 1 391 ? 3.234 -48.719 -4.184 1 92.38 391 LEU A CA 1
ATOM 3213 C C . LEU A 1 391 ? 3.133 -50.094 -3.486 1 92.38 391 LEU A C 1
ATOM 3215 O O . LEU A 1 391 ? 3.65 -50.25 -2.381 1 92.38 391 LEU A O 1
ATOM 3219 N N . PRO A 1 392 ? 2.348 -50.938 -4.105 1 84.25 392 PRO A N 1
ATOM 3220 C CA . PRO A 1 392 ? 2.275 -52.281 -3.504 1 84.25 392 PRO A CA 1
ATOM 3221 C C . PRO A 1 392 ? 3.648 -52.938 -3.34 1 84.25 392 PRO A C 1
ATOM 3223 O O . PRO A 1 392 ? 4.523 -52.75 -4.195 1 84.25 392 PRO A O 1
ATOM 3226 N N . LYS A 1 393 ? 3.953 -53.406 -2.057 1 70 393 LYS A N 1
ATOM 3227 C CA . LYS A 1 393 ? 5.191 -54.125 -1.781 1 70 393 LYS A CA 1
ATOM 3228 C C . LYS A 1 393 ? 5.262 -55.406 -2.588 1 70 393 LYS A C 1
ATOM 3230 O O . LYS A 1 393 ? 4.246 -56.094 -2.793 1 70 393 LYS A O 1
ATOM 3235 N N . PRO A 1 394 ? 6.496 -55.688 -3.396 1 57.03 394 PRO A N 1
ATOM 3236 C CA . PRO A 1 394 ? 6.578 -56.969 -4.066 1 57.03 394 PRO A CA 1
ATOM 3237 C C . PRO A 1 394 ? 6.258 -58.156 -3.137 1 57.03 394 PRO A C 1
ATOM 3239 O O . PRO A 1 394 ? 6.477 -58.062 -1.926 1 57.03 394 PRO A O 1
ATOM 3242 N N . MET B 1 1 ? 10.906 42.656 -13.727 1 31.11 1 MET B N 1
ATOM 3243 C CA . MET B 1 1 ? 9.469 42.438 -13.578 1 31.11 1 MET B CA 1
ATOM 3244 C C . MET B 1 1 ? 9.117 42.156 -12.117 1 31.11 1 MET B C 1
ATOM 3246 O O . MET B 1 1 ? 9.742 41.312 -11.469 1 31.11 1 MET B O 1
ATOM 3250 N N . SER B 1 2 ? 8.844 43.031 -11.258 1 41.47 2 SER B N 1
ATOM 3251 C CA . SER B 1 2 ? 8.602 42.969 -9.82 1 41.47 2 SER B CA 1
ATOM 3252 C C . SER B 1 2 ? 7.945 41.656 -9.422 1 41.47 2 SER B C 1
ATOM 3254 O O . SER B 1 2 ? 6.883 41.312 -9.945 1 41.47 2 SER B O 1
ATOM 3256 N N . PHE B 1 3 ? 8.672 40.688 -9.227 1 57.22 3 PHE B N 1
ATOM 3257 C CA . PHE B 1 3 ? 8.258 39.312 -8.938 1 57.22 3 PHE B CA 1
ATOM 3258 C C . PHE B 1 3 ? 7.066 39.281 -7.984 1 57.22 3 PHE B C 1
ATOM 3260 O O . PHE B 1 3 ? 7.148 39.812 -6.871 1 57.22 3 PHE B O 1
ATOM 3267 N N . ASP B 1 4 ? 5.734 39.219 -8.453 1 86.44 4 ASP B N 1
ATOM 3268 C CA .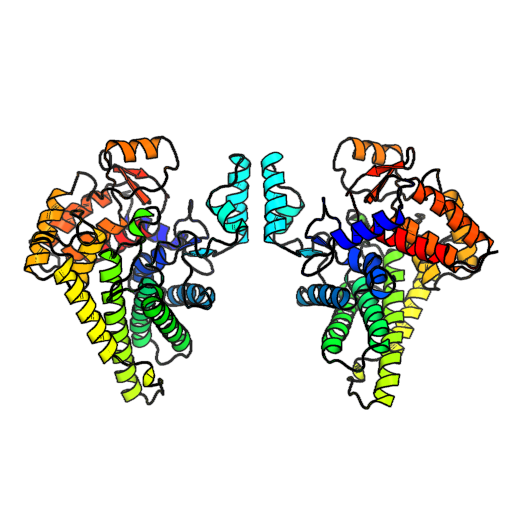 ASP B 1 4 ? 4.465 39.25 -7.734 1 86.44 4 ASP B CA 1
ATOM 3269 C C . ASP B 1 4 ? 4.363 38.125 -6.73 1 86.44 4 ASP B C 1
ATOM 3271 O O . ASP B 1 4 ? 4.105 36.969 -7.109 1 86.44 4 ASP B O 1
ATOM 3275 N N . LYS B 1 5 ? 4.949 38.438 -5.543 1 95 5 LYS B N 1
ATOM 3276 C CA . LYS B 1 5 ? 4.973 37.438 -4.461 1 95 5 LYS B CA 1
ATOM 3277 C C . LYS B 1 5 ? 3.586 36.844 -4.223 1 95 5 LYS B C 1
ATOM 3279 O O . LYS B 1 5 ? 3.457 35.688 -3.855 1 95 5 LYS B O 1
ATOM 3284 N N . LYS B 1 6 ? 2.609 37.625 -4.469 1 95.81 6 LYS B N 1
ATOM 3285 C CA . LYS B 1 6 ? 1.242 37.125 -4.352 1 95.81 6 LYS B CA 1
ATOM 3286 C C . LYS B 1 6 ? 0.972 36.031 -5.367 1 95.81 6 LYS B C 1
ATOM 3288 O O . LYS B 1 6 ? 0.419 34.969 -5.023 1 95.81 6 LYS B O 1
ATOM 3293 N N . LYS B 1 7 ? 1.355 36.25 -6.59 1 96.38 7 LYS B N 1
ATOM 3294 C CA . LYS B 1 7 ? 1.188 35.25 -7.633 1 96.38 7 LYS B CA 1
ATOM 3295 C C . LYS B 1 7 ? 1.982 34 -7.312 1 96.38 7 LYS B C 1
ATOM 3297 O O . LYS B 1 7 ? 1.506 32.875 -7.539 1 96.38 7 LYS B O 1
ATOM 3302 N N . GLN B 1 8 ? 3.186 34.219 -6.824 1 96.88 8 GLN B N 1
ATOM 3303 C CA . GLN B 1 8 ? 4.008 33.062 -6.438 1 96.88 8 GLN B CA 1
ATOM 3304 C C . GLN B 1 8 ? 3.314 32.219 -5.371 1 96.88 8 GLN B C 1
ATOM 3306 O O . GLN B 1 8 ? 3.338 30.984 -5.438 1 96.88 8 GLN B O 1
ATOM 3311 N N . ALA B 1 9 ? 2.793 32.875 -4.391 1 97.69 9 ALA B N 1
ATOM 3312 C CA . ALA B 1 9 ? 2.084 32.156 -3.322 1 97.69 9 ALA B CA 1
ATOM 3313 C C . ALA B 1 9 ? 0.894 31.375 -3.871 1 97.69 9 ALA B C 1
ATOM 3315 O O . ALA B 1 9 ? 0.682 30.219 -3.504 1 97.69 9 ALA B O 1
ATOM 3316 N N . ILE B 1 10 ? 0.122 31.969 -4.746 1 97.94 10 ILE B N 1
ATOM 3317 C CA . ILE B 1 10 ? -1.032 31.328 -5.359 1 97.94 10 ILE B CA 1
ATOM 3318 C C . ILE B 1 10 ? -0.575 30.109 -6.16 1 97.94 10 ILE B C 1
ATOM 3320 O O . ILE B 1 10 ? -1.182 29.031 -6.074 1 97.94 10 ILE B O 1
ATOM 3324 N N . ASP B 1 11 ? 0.473 30.266 -6.867 1 97.75 11 ASP B N 1
ATOM 3325 C CA . ASP B 1 11 ? 1 29.188 -7.688 1 97.75 11 ASP B CA 1
ATOM 3326 C C . ASP B 1 11 ? 1.448 28 -6.824 1 97.75 11 ASP B C 1
ATOM 3328 O O . ASP B 1 11 ? 1.266 26.844 -7.199 1 97.75 11 ASP B O 1
ATOM 3332 N N . ILE B 1 12 ? 2.057 28.297 -5.734 1 97.81 12 ILE B N 1
ATOM 3333 C CA . ILE B 1 12 ? 2.498 27.25 -4.82 1 97.81 12 ILE B CA 1
ATOM 3334 C C . ILE B 1 12 ? 1.289 26.484 -4.305 1 97.81 12 ILE B C 1
ATOM 3336 O O . ILE B 1 12 ? 1.288 25.25 -4.305 1 97.81 12 ILE B O 1
ATOM 3340 N N . ILE B 1 13 ? 0.245 27.188 -3.869 1 98.25 13 ILE B N 1
ATOM 3341 C CA . ILE B 1 13 ? -0.956 26.547 -3.357 1 98.25 13 ILE B CA 1
ATOM 3342 C C . ILE B 1 13 ? -1.56 25.641 -4.438 1 98.25 13 ILE B C 1
ATOM 3344 O O . ILE B 1 13 ? -1.893 24.484 -4.18 1 98.25 13 ILE B O 1
ATOM 3348 N N . LYS B 1 14 ? -1.655 26.125 -5.637 1 98.25 14 LYS B N 1
ATOM 3349 C CA . LYS B 1 14 ? -2.236 25.375 -6.746 1 98.25 14 LYS B CA 1
ATOM 3350 C C . LYS B 1 14 ? -1.396 24.141 -7.082 1 98.25 14 LYS B C 1
ATOM 3352 O O . LYS B 1 14 ? -1.937 23.078 -7.402 1 98.25 14 LYS B O 1
ATOM 3357 N N . SER B 1 15 ? -0.086 24.328 -6.988 1 98 15 SER B N 1
ATOM 3358 C CA . SER B 1 15 ? 0.814 23.234 -7.332 1 98 15 SER B CA 1
ATOM 3359 C C . SER B 1 15 ? 0.765 22.125 -6.285 1 98 15 SER B C 1
ATOM 3361 O O . SER B 1 15 ? 1.222 21 -6.535 1 98 15 SER B O 1
ATOM 3363 N N . CYS B 1 16 ? 0.181 22.391 -5.141 1 98.25 16 CYS B N 1
ATOM 3364 C CA . CYS B 1 16 ? 0.121 21.406 -4.059 1 98.25 16 CYS B CA 1
ATOM 3365 C C . CYS B 1 16 ? -1.22 20.688 -4.051 1 98.25 16 CYS B C 1
ATOM 3367 O O . CYS B 1 16 ? -1.463 19.828 -3.193 1 98.25 16 CYS B O 1
ATOM 3369 N N . ILE B 1 17 ? -2.119 21.047 -4.988 1 98.31 17 ILE B N 1
ATOM 3370 C CA . ILE B 1 17 ? -3.414 20.375 -5.078 1 98.31 17 ILE B CA 1
ATOM 3371 C C . ILE B 1 17 ? -3.25 19.016 -5.758 1 98.31 17 ILE B C 1
ATOM 3373 O O . ILE B 1 17 ? -2.885 18.938 -6.934 1 98.31 17 ILE B O 1
ATOM 3377 N N . GLY B 1 18 ? -3.475 17.969 -5.047 1 97.5 18 GLY B N 1
ATOM 3378 C CA . GLY B 1 18 ? -3.424 16.609 -5.59 1 97.5 18 GLY B CA 1
ATOM 3379 C C . GLY B 1 18 ? -4.789 16.078 -5.973 1 97.5 18 GLY B C 1
ATOM 3380 O O . GLY B 1 18 ? -5.742 16.844 -6.137 1 97.5 18 GLY B O 1
ATOM 3381 N N . LYS B 1 19 ? -4.914 14.797 -6.172 1 96.19 19 LYS B N 1
ATOM 3382 C CA . LYS B 1 19 ? -6.152 14.141 -6.578 1 96.19 19 LYS B CA 1
ATOM 3383 C C . LYS B 1 19 ? -7.141 14.062 -5.418 1 96.19 19 LYS B C 1
ATOM 3385 O O . LYS B 1 19 ? -8.344 14.219 -5.613 1 96.19 19 LYS B O 1
ATOM 3390 N N . ASN B 1 20 ? -6.562 13.805 -4.207 1 94.75 20 ASN B N 1
ATOM 3391 C CA . ASN B 1 20 ? -7.434 13.492 -3.08 1 94.75 20 ASN B CA 1
ATOM 3392 C C . ASN B 1 20 ? -7.332 14.555 -1.983 1 94.75 20 ASN B C 1
ATOM 3394 O O . ASN B 1 20 ? -8.117 14.539 -1.031 1 94.75 20 ASN B O 1
ATOM 3398 N N . GLY B 1 21 ? -6.395 15.461 -2.078 1 97.56 21 GLY B N 1
ATOM 3399 C CA . GLY B 1 21 ? -6.188 16.484 -1.063 1 97.56 21 GLY B CA 1
ATOM 3400 C C . GLY B 1 21 ? -5.047 17.438 -1.396 1 97.56 21 GLY B C 1
ATOM 3401 O O . GLY B 1 21 ? -4.559 17.453 -2.525 1 97.56 21 GLY B O 1
ATOM 3402 N N . VAL B 1 22 ? -4.652 18.234 -0.46 1 98.62 22 VAL B N 1
ATOM 3403 C CA . VAL B 1 22 ? -3.637 19.266 -0.652 1 98.62 22 VAL B CA 1
ATOM 3404 C C . VAL B 1 22 ? -2.359 18.875 0.089 1 98.62 22 VAL B C 1
ATOM 3406 O O . VAL B 1 22 ? -2.391 18.594 1.29 1 98.62 22 VAL B O 1
ATOM 3409 N N . TRP B 1 23 ? -1.263 18.828 -0.662 1 98.5 23 TRP B N 1
ATOM 3410 C CA . TRP B 1 23 ? 0.04 18.484 -0.105 1 98.5 23 TRP B CA 1
ATOM 3411 C C . TRP B 1 23 ? 0.586 19.609 0.757 1 98.5 23 TRP B C 1
ATOM 3413 O O . TRP B 1 23 ? 0.166 20.766 0.619 1 98.5 23 TRP B O 1
ATOM 3423 N N . ALA B 1 24 ? 1.501 19.281 1.654 1 97.88 24 ALA B N 1
ATOM 3424 C CA . ALA B 1 24 ? 2.088 20.312 2.52 1 97.88 24 ALA B CA 1
ATOM 3425 C C . ALA B 1 24 ? 3.199 21.062 1.796 1 97.88 24 ALA B C 1
ATOM 3427 O O . ALA B 1 24 ? 3.604 22.141 2.23 1 97.88 24 ALA B O 1
ATOM 3428 N N . SER B 1 25 ? 3.719 20.547 0.764 1 97.44 25 SER B N 1
ATOM 3429 C CA . SER B 1 25 ? 4.656 21.172 -0.155 1 97.44 25 SER B CA 1
ATOM 3430 C C . SER B 1 25 ? 4.867 20.328 -1.407 1 97.44 25 SER B C 1
ATOM 3432 O O . SER B 1 25 ? 4.422 19.188 -1.468 1 97.44 25 SER B O 1
ATOM 3434 N N . THR B 1 26 ? 5.523 20.859 -2.395 1 94.75 26 THR B N 1
ATOM 3435 C CA . THR B 1 26 ? 5.73 20.125 -3.639 1 94.75 26 THR B CA 1
ATOM 3436 C C . THR B 1 26 ? 7.027 19.312 -3.584 1 94.75 26 THR B C 1
ATOM 3438 O O . THR B 1 26 ? 7.289 18.484 -4.457 1 94.75 26 THR B O 1
ATOM 3441 N N . ASP B 1 27 ? 7.824 19.578 -2.6 1 91.44 27 ASP B N 1
ATOM 3442 C CA . ASP B 1 27 ? 9.133 18.938 -2.545 1 91.44 27 ASP B CA 1
ATOM 3443 C C . ASP B 1 27 ? 9.211 17.938 -1.395 1 91.44 27 ASP B C 1
ATOM 3445 O O . ASP B 1 27 ? 8.758 16.797 -1.526 1 91.44 27 ASP B O 1
ATOM 3449 N N . ARG B 1 28 ? 9.469 18.406 -0.179 1 90.94 28 ARG B N 1
ATOM 3450 C CA . ARG B 1 28 ? 9.68 17.562 0.995 1 90.94 28 ARG B CA 1
ATOM 3451 C C . ARG B 1 28 ? 8.414 16.797 1.361 1 90.94 28 ARG B C 1
ATOM 3453 O O . ARG B 1 28 ? 8.477 15.648 1.801 1 90.94 28 ARG B O 1
ATOM 3460 N N . TYR B 1 29 ? 7.316 17.453 1.163 1 95.69 29 TYR B N 1
ATOM 3461 C CA . TYR B 1 29 ? 6.059 16.859 1.606 1 95.69 29 TYR B CA 1
ATOM 3462 C C . TYR B 1 29 ? 5.152 16.547 0.42 1 95.69 29 TYR B C 1
ATOM 3464 O O . TYR B 1 29 ? 3.928 16.578 0.542 1 95.69 29 TYR B O 1
ATOM 3472 N N . ALA B 1 30 ? 5.793 16.297 -0.723 1 96.06 30 ALA B N 1
ATOM 3473 C CA . ALA B 1 30 ? 5.023 15.867 -1.89 1 96.06 30 ALA B CA 1
ATOM 3474 C C . ALA B 1 30 ? 4.184 14.633 -1.574 1 96.06 30 ALA B C 1
ATOM 3476 O O . ALA B 1 30 ? 4.648 13.719 -0.888 1 96.06 30 ALA B O 1
ATOM 3477 N N . TYR B 1 31 ? 2.912 14.672 -2.018 1 97.5 31 TYR B N 1
ATOM 3478 C CA . TYR B 1 31 ? 1.931 13.594 -1.915 1 97.5 31 TYR B CA 1
ATOM 3479 C C . TYR B 1 31 ? 1.48 13.406 -0.472 1 97.5 31 TYR B C 1
ATOM 3481 O O . TYR B 1 31 ? 0.736 12.469 -0.166 1 97.5 31 TYR B O 1
ATOM 3489 N N . GLN B 1 32 ? 1.911 14.219 0.437 1 97.81 32 GLN B N 1
ATOM 3490 C CA . GLN B 1 32 ? 1.508 14.148 1.837 1 97.81 32 GLN B CA 1
ATOM 3491 C C . GLN B 1 32 ? 0.467 15.211 2.164 1 97.81 32 GLN B C 1
ATOM 3493 O O . GLN B 1 32 ? 0.744 16.406 2.062 1 97.81 32 GLN B O 1
ATOM 3498 N N . CYS B 1 33 ? -0.669 14.773 2.553 1 98.44 33 CYS B N 1
ATOM 3499 C CA . CYS B 1 33 ? -1.746 15.664 2.961 1 98.44 33 CYS B CA 1
ATOM 3500 C C . CYS B 1 33 ? -1.842 15.75 4.48 1 98.44 33 CYS B C 1
ATOM 3502 O O . CYS B 1 33 ? -2.52 14.93 5.109 1 98.44 33 CYS B O 1
ATOM 3504 N N . TRP B 1 34 ? -1.205 16.703 5.023 1 97.94 34 TRP B N 1
ATOM 3505 C CA . TRP B 1 34 ? -1.157 16.859 6.473 1 97.94 34 TRP B CA 1
ATOM 3506 C C . TRP B 1 34 ? -2.439 17.516 6.988 1 97.94 34 TRP B C 1
ATOM 3508 O O . TRP B 1 34 ? -2.859 18.562 6.492 1 97.94 34 TRP B O 1
ATOM 3518 N N . THR B 1 35 ? -3.037 16.906 7.988 1 98.25 35 THR B N 1
ATOM 3519 C CA . THR B 1 35 ? -4.297 17.375 8.547 1 98.25 35 THR B CA 1
ATOM 3520 C C . THR B 1 35 ? -4.156 18.797 9.078 1 98.25 35 THR B C 1
ATOM 3522 O O . THR B 1 35 ? -4.965 19.672 8.75 1 98.25 35 THR B O 1
ATOM 3525 N N . ARG B 1 36 ? -3.143 19.031 9.781 1 98 36 ARG B N 1
ATOM 3526 C CA . ARG B 1 36 ? -2.928 20.344 10.383 1 98 36 ARG B CA 1
ATOM 3527 C C . ARG B 1 36 ? -2.736 21.422 9.312 1 98 36 ARG B C 1
ATOM 3529 O O . ARG B 1 36 ? -3.383 22.469 9.352 1 98 36 ARG B O 1
ATOM 3536 N N . ASP B 1 37 ? -1.845 21.156 8.328 1 97.75 37 ASP B N 1
ATOM 3537 C CA . ASP B 1 37 ? -1.521 22.141 7.309 1 97.75 37 ASP B CA 1
ATOM 3538 C C . ASP B 1 37 ? -2.771 22.562 6.535 1 97.75 37 ASP B C 1
ATOM 3540 O O . ASP B 1 37 ? -2.971 23.75 6.266 1 97.75 37 ASP B O 1
ATOM 3544 N N . PHE B 1 38 ? -3.551 21.594 6.27 1 98.62 38 PHE B N 1
ATOM 3545 C CA . PHE B 1 38 ? -4.77 21.875 5.52 1 98.62 38 PHE B CA 1
ATOM 3546 C C . PHE B 1 38 ? -5.773 22.641 6.383 1 98.62 38 PHE B C 1
ATOM 3548 O O . PHE B 1 38 ? -6.312 23.656 5.961 1 98.62 38 PHE B O 1
ATOM 3555 N N . CYS B 1 39 ? -5.988 22.203 7.582 1 98.56 39 CYS B N 1
ATOM 3556 C CA . CYS B 1 39 ? -7.082 22.703 8.406 1 98.56 39 CYS B CA 1
ATOM 3557 C C . CYS B 1 39 ? -6.762 24.094 8.945 1 98.56 39 CYS B C 1
ATOM 3559 O O . CYS B 1 39 ? -7.625 24.984 8.961 1 98.56 39 CYS B O 1
ATOM 3561 N N . ILE B 1 40 ? -5.562 24.297 9.344 1 97.38 40 ILE B N 1
ATOM 3562 C CA . ILE B 1 40 ? -5.266 25.531 10.055 1 97.38 40 ILE B CA 1
ATOM 3563 C C . ILE B 1 40 ? -4.898 26.625 9.062 1 97.38 40 ILE B C 1
ATOM 3565 O O . ILE B 1 40 ? -5.09 27.812 9.336 1 97.38 40 ILE B O 1
ATOM 3569 N N . ALA B 1 41 ? -4.406 26.219 7.867 1 96.31 41 ALA B N 1
ATOM 3570 C CA . ALA B 1 41 ? -3.818 27.234 7.004 1 96.31 41 ALA B CA 1
ATOM 3571 C C . ALA B 1 41 ? -4.512 27.281 5.645 1 96.31 41 ALA B C 1
ATOM 3573 O O . ALA B 1 41 ? -5.191 28.25 5.312 1 96.31 41 ALA B O 1
ATOM 3574 N N . THR B 1 42 ? -4.598 26.219 4.949 1 96.38 42 THR B N 1
ATOM 3575 C CA . THR B 1 42 ? -4.902 26.266 3.523 1 96.38 42 THR B CA 1
ATOM 3576 C C . THR B 1 42 ? -6.41 26.234 3.291 1 96.38 42 THR B C 1
ATOM 3578 O O . THR B 1 42 ? -6.902 26.828 2.326 1 96.38 42 THR B O 1
ATOM 3581 N N . SER B 1 43 ? -7.164 25.594 4.121 1 97.81 43 SER B N 1
ATOM 3582 C CA . SER B 1 43 ? -8.602 25.438 3.908 1 97.81 43 SER B CA 1
ATOM 3583 C C . SER B 1 43 ? -9.289 26.781 3.773 1 97.81 43 SER B C 1
ATOM 3585 O O . SER B 1 43 ? -10.195 26.953 2.957 1 97.81 43 SER B O 1
ATOM 3587 N N . TYR B 1 44 ? -8.852 27.766 4.574 1 96.19 44 TYR B N 1
ATOM 3588 C CA . TYR B 1 44 ? -9.43 29.094 4.547 1 96.19 44 TYR B CA 1
ATOM 3589 C C . TYR B 1 44 ? -9.391 29.688 3.141 1 96.19 44 TYR B C 1
ATOM 3591 O O . TYR B 1 44 ? -10.344 30.344 2.705 1 96.19 44 TYR B O 1
ATOM 3599 N N . LEU B 1 45 ? -8.281 29.453 2.463 1 97.56 45 LEU B N 1
ATOM 3600 C CA . LEU B 1 45 ? -8.117 30.016 1.123 1 97.56 45 LEU B CA 1
ATOM 3601 C C . LEU B 1 45 ? -9.117 29.391 0.152 1 97.56 45 LEU B C 1
ATOM 3603 O O . LEU B 1 45 ? -9.703 30.094 -0.679 1 97.56 45 LEU B O 1
ATOM 3607 N N . PHE B 1 46 ? -9.32 28.125 0.263 1 97.5 46 PHE B N 1
ATOM 3608 C CA . PHE B 1 46 ? -10.211 27.422 -0.649 1 97.5 46 PHE B CA 1
ATOM 3609 C C . PHE B 1 46 ? -11.664 27.75 -0.35 1 97.5 46 PHE B C 1
ATOM 3611 O O . PHE B 1 46 ? -12.539 27.531 -1.194 1 97.5 46 PHE B O 1
ATOM 3618 N N . LEU B 1 47 ? -11.914 28.297 0.79 1 95.44 47 LEU B N 1
ATOM 3619 C CA . LEU B 1 47 ? -13.273 28.688 1.148 1 95.44 47 LEU B CA 1
ATOM 3620 C C . LEU B 1 47 ? -13.547 30.125 0.741 1 95.44 47 LEU B C 1
ATOM 3622 O O . LEU B 1 47 ? -14.648 30.453 0.284 1 95.44 47 LEU B O 1
ATOM 3626 N N . TYR B 1 48 ? -12.492 31.031 0.821 1 93.25 48 TYR B N 1
ATOM 3627 C CA . TYR B 1 48 ? -12.859 32.438 0.833 1 93.25 48 TYR B CA 1
ATOM 3628 C C . TYR B 1 48 ? -12.031 33.219 -0.176 1 93.25 48 TYR B C 1
ATOM 3630 O O . TYR B 1 48 ? -12.406 34.344 -0.56 1 93.25 48 TYR B O 1
ATOM 3638 N N . HIS B 1 49 ? -10.891 32.719 -0.494 1 95.12 49 HIS B N 1
ATOM 3639 C CA . HIS B 1 49 ? -10.008 33.531 -1.347 1 95.12 49 HIS B CA 1
ATOM 3640 C C . HIS B 1 49 ? -10.5 33.531 -2.793 1 95.12 49 HIS B C 1
ATOM 3642 O O . HIS B 1 49 ? -10.711 32.469 -3.379 1 95.12 49 HIS B O 1
ATOM 3648 N N . GLU B 1 50 ? -10.609 34.562 -3.408 1 93.44 50 GLU B N 1
ATOM 3649 C CA . GLU B 1 50 ? -11.234 34.75 -4.711 1 93.44 50 GLU B CA 1
ATOM 3650 C C . GLU B 1 50 ? -10.539 33.906 -5.789 1 93.44 50 GLU B C 1
ATOM 3652 O O . GLU B 1 50 ? -11.195 33.344 -6.664 1 93.44 50 GLU B O 1
ATOM 3657 N N . ASP B 1 51 ? -9.242 33.812 -5.723 1 94.38 51 ASP B N 1
ATOM 3658 C CA . ASP B 1 51 ? -8.477 33.156 -6.773 1 94.38 51 ASP B CA 1
ATOM 3659 C C . ASP B 1 51 ? -8.367 31.641 -6.508 1 94.38 51 ASP B C 1
ATOM 3661 O O . ASP B 1 51 ? -7.961 30.875 -7.391 1 94.38 51 ASP B O 1
ATOM 3665 N N . LEU B 1 52 ? -8.805 31.234 -5.266 1 97.19 52 LEU B N 1
ATOM 3666 C CA . LEU B 1 52 ? -8.469 29.859 -4.887 1 97.19 52 LEU B CA 1
ATOM 3667 C C . LEU B 1 52 ? -9.711 29.109 -4.426 1 97.19 52 LEU B C 1
ATOM 3669 O O . LEU B 1 52 ? -9.672 27.891 -4.242 1 97.19 52 LEU B O 1
ATOM 3673 N N . LYS B 1 53 ? -10.82 29.797 -4.355 1 95.38 53 LYS B N 1
ATOM 3674 C CA . LYS B 1 53 ? -12.039 29.188 -3.848 1 95.38 53 LYS B CA 1
ATOM 3675 C C . LYS B 1 53 ? -12.336 27.875 -4.574 1 95.38 53 LYS B C 1
ATOM 3677 O O . LYS B 1 53 ? -12.297 27.812 -5.805 1 95.38 53 LYS B O 1
ATOM 3682 N N . ASN B 1 54 ? -12.586 26.844 -3.826 1 95.38 54 ASN B N 1
ATOM 3683 C CA . ASN B 1 54 ? -12.836 25.484 -4.312 1 95.38 54 ASN B CA 1
ATOM 3684 C C . ASN B 1 54 ? -13.469 24.609 -3.232 1 95.38 54 ASN B C 1
ATOM 3686 O O . ASN B 1 54 ? -12.789 23.766 -2.637 1 95.38 54 ASN B O 1
ATOM 3690 N N . LEU B 1 55 ? -14.766 24.75 -3.041 1 91.88 55 LEU B N 1
ATOM 3691 C CA . LEU B 1 55 ? -15.492 24.078 -1.97 1 91.88 55 LEU B CA 1
ATOM 3692 C C . LEU B 1 55 ? -15.414 22.562 -2.125 1 91.88 55 LEU B C 1
ATOM 3694 O O . LEU B 1 55 ? -15.227 21.844 -1.143 1 91.88 55 LEU B O 1
ATOM 3698 N N . PRO B 1 56 ? -15.516 22 -3.324 1 91.75 56 PRO B N 1
ATOM 3699 C CA . PRO B 1 56 ? -15.414 20.547 -3.494 1 91.75 56 PRO B CA 1
ATOM 3700 C C . PRO B 1 56 ? -14.062 20 -3.039 1 91.75 56 PRO B C 1
ATOM 3702 O O . PRO B 1 56 ? -13.992 18.891 -2.514 1 91.75 56 PRO B O 1
ATOM 3705 N N . LEU B 1 57 ? -13.016 20.75 -3.246 1 96.31 57 LEU B N 1
ATOM 3706 C CA . LEU B 1 57 ? -11.695 20.328 -2.803 1 96.31 57 LEU B CA 1
ATOM 3707 C C . LEU B 1 57 ? -11.633 20.219 -1.283 1 96.31 57 LEU B C 1
ATOM 3709 O O . LEU B 1 57 ? -11.047 19.281 -0.746 1 96.31 57 LEU B O 1
ATOM 3713 N N . VAL B 1 58 ? -12.234 21.203 -0.625 1 96.44 58 VAL B N 1
ATOM 3714 C CA . VAL B 1 58 ? -12.281 21.188 0.833 1 96.44 58 VAL B CA 1
ATOM 3715 C C . VAL B 1 58 ? -13.055 19.953 1.303 1 96.44 58 VAL B C 1
ATOM 3717 O O . VAL B 1 58 ? -12.594 19.219 2.186 1 96.44 58 VAL B O 1
ATOM 3720 N N . GLN B 1 59 ? -14.164 19.719 0.683 1 93 59 GLN B N 1
ATOM 3721 C CA . GLN B 1 59 ? -14.977 18.562 1.018 1 93 59 GLN B CA 1
ATOM 3722 C C . GLN B 1 59 ? -14.195 17.266 0.843 1 93 59 GLN B C 1
ATOM 3724 O O . GLN B 1 59 ? -14.195 16.406 1.728 1 93 59 GLN B O 1
ATOM 3729 N N . LYS B 1 60 ? -13.602 17.156 -0.285 1 95.5 60 LYS B N 1
ATOM 3730 C CA . LYS B 1 60 ? -12.859 15.938 -0.608 1 95.5 60 LYS B CA 1
ATOM 3731 C C . LYS B 1 60 ? -11.75 15.68 0.413 1 95.5 60 LYS B C 1
ATOM 3733 O O . LYS B 1 60 ? -11.57 14.555 0.872 1 95.5 60 LYS B O 1
ATOM 3738 N N . HIS B 1 61 ? -10.977 16.734 0.753 1 97.88 61 HIS B N 1
ATOM 3739 C CA . HIS B 1 61 ? -9.906 16.594 1.731 1 97.88 61 HIS B CA 1
ATOM 3740 C C . HIS B 1 61 ? -10.453 16.172 3.09 1 97.88 61 HIS B C 1
ATOM 3742 O O . HIS B 1 61 ? -9.898 15.266 3.73 1 97.88 61 HIS B O 1
ATOM 3748 N N . LEU B 1 62 ? -11.516 16.766 3.49 1 97.19 62 LEU B N 1
ATOM 3749 C CA . LEU B 1 62 ? -12.117 16.453 4.785 1 97.19 62 LEU B CA 1
ATOM 3750 C C . LEU B 1 62 ? -12.664 15.039 4.809 1 97.19 62 LEU B C 1
ATOM 3752 O O . LEU B 1 62 ? -12.531 14.328 5.809 1 97.19 62 LEU B O 1
ATOM 3756 N N . PHE B 1 63 ? -13.25 14.578 3.754 1 95.5 63 PHE B N 1
ATOM 3757 C CA . PHE B 1 63 ? -13.758 13.211 3.668 1 95.5 63 PHE B CA 1
ATOM 3758 C C . PHE B 1 63 ? -12.625 12.203 3.787 1 95.5 63 PHE B C 1
ATOM 3760 O O . PHE B 1 63 ? -12.781 11.156 4.418 1 95.5 63 PHE B O 1
ATOM 3767 N N . ASN B 1 64 ? -11.562 12.547 3.148 1 96.75 64 ASN B N 1
ATOM 3768 C CA . ASN B 1 64 ? -10.422 11.633 3.217 1 96.75 64 ASN B CA 1
ATOM 3769 C C . ASN B 1 64 ? -9.867 11.531 4.633 1 96.75 64 ASN B C 1
ATOM 3771 O O . ASN B 1 64 ? -9.391 10.477 5.047 1 96.75 64 ASN B O 1
ATOM 3775 N N . ILE B 1 65 ? -9.914 12.641 5.371 1 97.5 65 ILE B N 1
ATOM 3776 C CA . ILE B 1 65 ? -9.516 12.602 6.773 1 97.5 65 ILE B CA 1
ATOM 3777 C C . ILE B 1 65 ? -10.453 11.688 7.555 1 97.5 65 ILE B C 1
ATOM 3779 O O . ILE B 1 65 ? -10 10.797 8.281 1 97.5 65 ILE B O 1
ATOM 3783 N N . VAL B 1 66 ? -11.734 11.773 7.344 1 95 66 VAL B N 1
ATOM 3784 C CA . VAL B 1 66 ? -12.75 11.031 8.086 1 95 66 VAL B CA 1
ATOM 3785 C C . VAL B 1 66 ? -12.625 9.539 7.777 1 95 66 VAL B C 1
ATOM 3787 O O . VAL B 1 66 ? -12.742 8.703 8.68 1 95 66 VAL B O 1
ATOM 3790 N N . HIS B 1 67 ? -12.414 9.266 6.574 1 94.31 67 HIS B N 1
ATOM 3791 C CA . HIS B 1 67 ? -12.391 7.875 6.137 1 94.31 67 HIS B CA 1
ATOM 3792 C C . HIS B 1 67 ? -11.18 7.137 6.703 1 94.31 67 HIS B C 1
ATOM 3794 O O . HIS B 1 67 ? -11.148 5.906 6.719 1 94.31 67 HIS B O 1
ATOM 3800 N N . LYS B 1 68 ? -10.266 7.844 7.164 1 95.31 68 LYS B N 1
ATOM 3801 C CA . LYS B 1 68 ? -9.039 7.227 7.672 1 95.31 68 LYS B CA 1
ATOM 3802 C C . LYS B 1 68 ? -8.977 7.305 9.195 1 95.31 68 LYS B C 1
ATOM 3804 O O . LYS B 1 68 ? -7.926 7.074 9.789 1 95.31 68 LYS B O 1
ATOM 3809 N N . ARG B 1 69 ? -10.078 7.691 9.789 1 95.75 69 ARG B N 1
ATOM 3810 C CA . ARG B 1 69 ? -10.203 7.777 11.242 1 95.75 69 ARG B CA 1
ATOM 3811 C C . ARG B 1 69 ? -10.07 6.398 11.883 1 95.75 69 ARG B C 1
ATOM 3813 O O . ARG B 1 69 ? -10.555 5.406 11.336 1 95.75 69 ARG B O 1
ATOM 3820 N N . ARG B 1 70 ? -9.453 6.297 13.016 1 94.38 70 ARG B N 1
ATOM 3821 C CA . ARG B 1 70 ? -9.383 5.066 13.797 1 94.38 70 ARG B CA 1
ATOM 3822 C C . ARG B 1 70 ? -10.719 4.777 14.477 1 94.38 70 ARG B C 1
ATOM 3824 O O . ARG B 1 70 ? -11.578 5.66 14.57 1 94.38 70 ARG B O 1
ATOM 3831 N N . ASP B 1 71 ? -10.859 3.613 14.992 1 91.19 71 ASP B N 1
ATOM 3832 C CA . ASP B 1 71 ? -12.102 3.168 15.609 1 91.19 71 ASP B CA 1
ATOM 3833 C C . ASP B 1 71 ? -12.453 4.02 16.828 1 91.19 71 ASP B C 1
ATOM 3835 O O . ASP B 1 71 ? -13.633 4.258 17.109 1 91.19 71 ASP B O 1
ATOM 3839 N N . ASN B 1 72 ? -11.484 4.523 17.5 1 92.69 72 ASN B N 1
ATOM 3840 C CA . ASN B 1 72 ? -11.734 5.297 18.719 1 92.69 72 ASN B CA 1
ATOM 3841 C C . ASN B 1 72 ? -12.023 6.762 18.391 1 92.69 72 ASN B C 1
ATOM 3843 O O . ASN B 1 72 ? -12.281 7.559 19.297 1 92.69 72 ASN B O 1
ATOM 3847 N N . GLY B 1 73 ? -11.922 7.184 17.109 1 94.75 73 GLY B N 1
ATOM 3848 C CA . GLY B 1 73 ? -12.25 8.539 16.703 1 94.75 73 GLY B CA 1
ATOM 3849 C C . GLY B 1 73 ? -11.023 9.375 16.359 1 94.75 73 GLY B C 1
ATOM 3850 O O . GLY B 1 73 ? -11.148 10.469 15.82 1 94.75 73 GLY B O 1
ATOM 3851 N N . LYS B 1 74 ? -9.836 8.859 16.719 1 96.5 74 LYS B N 1
ATOM 3852 C CA . LYS B 1 74 ? -8.602 9.586 16.438 1 96.5 74 LYS B CA 1
ATOM 3853 C C . LYS B 1 74 ? -8.391 9.75 14.938 1 96.5 74 LYS B C 1
ATOM 3855 O O . LYS B 1 74 ? -8.578 8.805 14.164 1 96.5 74 LYS B O 1
ATOM 3860 N N . LEU B 1 75 ? -8.117 10.945 14.547 1 97.81 75 LEU B N 1
ATOM 3861 C CA . LEU B 1 75 ? -7.906 11.242 13.133 1 97.81 75 LEU B CA 1
ATOM 3862 C C . LEU B 1 75 ? -6.441 11.086 12.758 1 97.81 75 LEU B C 1
ATOM 3864 O O . LEU B 1 75 ? -5.562 11.133 13.625 1 97.81 75 LEU B O 1
ATOM 3868 N N . PRO B 1 76 ? -6.184 10.883 11.492 1 97.62 76 PRO B N 1
ATOM 3869 C CA . PRO B 1 76 ? -4.789 10.773 11.055 1 97.62 76 PRO B CA 1
ATOM 3870 C C . PRO B 1 76 ? -4.062 12.117 11.062 1 97.62 76 PRO B C 1
ATOM 3872 O O . PRO B 1 76 ? -4.656 13.148 10.734 1 97.62 76 PRO B O 1
ATOM 3875 N N . ILE B 1 77 ? -2.84 12.102 11.352 1 96.81 77 ILE B N 1
ATOM 3876 C CA . ILE B 1 77 ? -2.016 13.305 11.266 1 96.81 77 ILE B CA 1
ATOM 3877 C C . ILE B 1 77 ? -1.813 13.688 9.805 1 96.81 77 ILE B C 1
ATOM 3879 O O . ILE B 1 77 ? -1.684 14.867 9.477 1 96.81 77 ILE B O 1
ATOM 3883 N N . LEU B 1 78 ? -1.718 12.625 8.953 1 97.56 78 LEU B N 1
ATOM 3884 C CA . LEU B 1 78 ? -1.619 12.836 7.512 1 97.56 78 LEU B CA 1
ATOM 3885 C C . LEU B 1 78 ? -2.133 11.617 6.75 1 97.56 78 LEU B C 1
ATOM 3887 O O . LEU B 1 78 ? -2.271 10.531 7.324 1 97.56 78 LEU B O 1
ATOM 3891 N N . PHE B 1 79 ? -2.508 11.781 5.578 1 97.75 79 PHE B N 1
ATOM 3892 C CA . PHE B 1 79 ? -2.752 10.688 4.645 1 97.75 79 PHE B CA 1
ATOM 3893 C C . PHE B 1 79 ? -2.025 10.93 3.326 1 97.75 79 PHE B C 1
ATOM 3895 O O . PHE B 1 79 ? -1.639 12.055 3.021 1 97.75 79 PHE B O 1
ATOM 3902 N N . LEU B 1 80 ? -1.785 9.922 2.619 1 97.69 80 LEU B N 1
ATOM 3903 C CA . LEU B 1 80 ? -1.057 10.023 1.359 1 97.69 80 LEU B CA 1
ATOM 3904 C C . LEU B 1 80 ? -2.02 10.18 0.187 1 97.69 80 LEU B C 1
ATOM 3906 O O . LEU B 1 80 ? -2.984 9.422 0.066 1 97.69 80 LEU B O 1
ATOM 3910 N N . ASP B 1 81 ? -1.749 11.234 -0.594 1 98 81 ASP B N 1
ATOM 3911 C CA . ASP B 1 81 ? -2.537 11.477 -1.798 1 98 81 ASP B CA 1
ATOM 3912 C C . ASP B 1 81 ? -2.322 10.367 -2.828 1 98 81 ASP B C 1
ATOM 3914 O O . ASP B 1 81 ? -3.275 9.906 -3.459 1 98 81 ASP B O 1
ATOM 3918 N N . ASN B 1 82 ? -1.111 10.047 -3.07 1 95.88 82 ASN B N 1
ATOM 3919 C CA . ASN B 1 82 ? -0.65 9 -3.971 1 95.88 82 ASN B CA 1
ATOM 3920 C C . ASN B 1 82 ? 0.435 8.141 -3.324 1 95.88 82 ASN B C 1
ATOM 3922 O O . ASN B 1 82 ? 1.605 8.523 -3.303 1 95.88 82 ASN B O 1
ATOM 3926 N N . LYS B 1 83 ? 0.039 7.016 -2.869 1 94.81 83 LYS B N 1
ATOM 3927 C CA . LYS B 1 83 ? 0.903 6.145 -2.078 1 94.81 83 LYS B CA 1
ATOM 3928 C C . LYS B 1 83 ? 2.102 5.668 -2.893 1 94.81 83 LYS B C 1
ATOM 3930 O O . LYS B 1 83 ? 3.234 5.684 -2.408 1 94.81 83 LYS B O 1
ATOM 3935 N N . LEU B 1 84 ? 1.917 5.281 -4.156 1 94.94 84 LEU B N 1
ATOM 3936 C CA . LEU B 1 84 ? 2.979 4.711 -4.98 1 94.94 84 LEU B CA 1
ATOM 3937 C C . LEU B 1 84 ? 4.023 5.77 -5.328 1 94.94 84 LEU B C 1
ATOM 3939 O O . LEU B 1 84 ? 5.223 5.496 -5.293 1 94.94 84 LEU B O 1
ATOM 3943 N N . LYS B 1 85 ? 3.572 6.965 -5.637 1 95.38 85 LYS B N 1
ATOM 3944 C CA . LYS B 1 85 ? 4.508 8.039 -5.957 1 95.38 85 LYS B CA 1
ATOM 3945 C C . LYS B 1 85 ? 5.281 8.484 -4.719 1 95.38 85 LYS B C 1
ATOM 3947 O O . LYS B 1 85 ? 6.469 8.812 -4.805 1 95.38 85 LYS B O 1
ATOM 3952 N N . PHE B 1 86 ? 4.637 8.477 -3.59 1 96.75 86 PHE B N 1
ATOM 3953 C CA . PHE B 1 86 ? 5.301 8.758 -2.324 1 96.75 86 PHE B CA 1
ATOM 3954 C C . PHE B 1 86 ? 6.414 7.75 -2.064 1 96.75 86 PHE B C 1
ATOM 3956 O O . PHE B 1 86 ? 7.543 8.133 -1.744 1 96.75 86 PHE B O 1
ATOM 3963 N N . LEU B 1 87 ? 6.043 6.469 -2.227 1 96.44 87 LEU B N 1
ATOM 3964 C CA . LEU B 1 87 ? 7.012 5.402 -1.998 1 96.44 87 LEU B CA 1
ATOM 3965 C C . LEU B 1 87 ? 8.18 5.516 -2.971 1 96.44 87 LEU B C 1
ATOM 3967 O O . LEU B 1 87 ? 9.344 5.398 -2.568 1 96.44 87 LEU B O 1
ATOM 3971 N N . GLU B 1 88 ? 7.852 5.715 -4.234 1 96.25 88 GLU B N 1
ATOM 3972 C CA . GLU B 1 88 ? 8.898 5.836 -5.246 1 96.25 88 GLU B CA 1
ATOM 3973 C C . GLU B 1 88 ? 9.891 6.938 -4.883 1 96.25 88 GLU B C 1
ATOM 3975 O O . GLU B 1 88 ? 11.102 6.727 -4.922 1 96.25 88 GLU B O 1
ATOM 3980 N N . ASP B 1 89 ? 9.359 8.086 -4.512 1 95.38 89 ASP B N 1
ATOM 3981 C CA . ASP B 1 89 ? 10.188 9.227 -4.145 1 95.38 89 ASP B CA 1
ATOM 3982 C C . ASP B 1 89 ? 11.078 8.898 -2.943 1 95.38 89 ASP B C 1
ATOM 3984 O O . ASP B 1 89 ? 12.281 9.164 -2.963 1 95.38 89 ASP B O 1
ATOM 3988 N N . LYS B 1 90 ? 10.508 8.312 -1.891 1 95.69 90 LYS B N 1
ATOM 3989 C CA . LYS B 1 90 ? 11.242 8.016 -0.667 1 95.69 90 LYS B CA 1
ATOM 3990 C C . LYS B 1 90 ? 12.266 6.898 -0.898 1 95.69 90 LYS B C 1
ATOM 3992 O O . LYS B 1 90 ? 13.359 6.926 -0.333 1 95.69 90 LYS B O 1
ATOM 3997 N N . ILE B 1 91 ? 11.93 5.902 -1.703 1 96.12 91 ILE B N 1
ATOM 3998 C CA . ILE B 1 91 ? 12.82 4.789 -1.999 1 96.12 91 ILE B CA 1
ATOM 3999 C C . ILE B 1 91 ? 14.023 5.285 -2.797 1 96.12 91 ILE B C 1
ATOM 4001 O O . ILE B 1 91 ? 15.164 4.961 -2.477 1 96.12 91 ILE B O 1
ATOM 4005 N N . ASP B 1 92 ? 13.781 6.102 -3.854 1 95.38 92 ASP B N 1
ATOM 4006 C CA . ASP B 1 92 ? 14.867 6.648 -4.66 1 95.38 92 ASP B CA 1
ATOM 4007 C C . ASP B 1 92 ? 15.844 7.445 -3.799 1 95.38 92 ASP B C 1
ATOM 4009 O O . ASP B 1 92 ? 17.062 7.309 -3.941 1 95.38 92 ASP B O 1
ATOM 4013 N N . LYS B 1 93 ? 15.305 8.266 -2.951 1 92.12 93 LYS B N 1
ATOM 4014 C CA . LYS B 1 93 ? 16.156 9.047 -2.045 1 92.12 93 LYS B CA 1
ATOM 4015 C C . LYS B 1 93 ? 16.938 8.133 -1.11 1 92.12 93 LYS B C 1
ATOM 4017 O O . LYS B 1 93 ? 18.109 8.383 -0.841 1 92.12 93 LYS B O 1
ATOM 4022 N N . SER B 1 94 ? 16.328 7.09 -0.596 1 93.69 94 SER B N 1
ATOM 4023 C CA . SER B 1 94 ? 16.969 6.156 0.326 1 93.69 94 SER B CA 1
ATOM 4024 C C . SER B 1 94 ? 18.094 5.387 -0.358 1 93.69 94 SER B C 1
ATOM 4026 O O . SER B 1 94 ? 19.125 5.121 0.25 1 93.69 94 SER B O 1
ATOM 4028 N N . ILE B 1 95 ? 17.844 4.988 -1.56 1 94.38 95 ILE B N 1
ATOM 4029 C CA . ILE B 1 95 ? 18.875 4.293 -2.324 1 94.38 95 ILE B CA 1
ATOM 4030 C C . ILE B 1 95 ? 20.078 5.219 -2.525 1 94.38 95 ILE B C 1
ATOM 4032 O O . ILE B 1 95 ? 21.219 4.809 -2.332 1 94.38 95 ILE B O 1
ATOM 4036 N N . LYS B 1 96 ? 19.812 6.492 -2.889 1 92.69 96 LYS B N 1
ATOM 4037 C CA . LYS B 1 96 ? 20.859 7.48 -3.107 1 92.69 96 LYS B CA 1
ATOM 4038 C C . LYS B 1 96 ? 21.641 7.746 -1.822 1 92.69 96 LYS B C 1
ATOM 4040 O O . LYS B 1 96 ? 22.875 7.871 -1.849 1 92.69 96 LYS B O 1
ATOM 4045 N N . CYS B 1 97 ? 21 7.754 -0.664 1 91.62 97 CYS B N 1
ATOM 4046 C CA . CYS B 1 97 ? 21.609 8.094 0.616 1 91.62 97 CYS B CA 1
ATOM 4047 C C . CYS B 1 97 ? 22.172 6.852 1.294 1 91.62 97 CYS B C 1
ATOM 4049 O O . CYS B 1 97 ? 22.969 6.957 2.234 1 91.62 97 CYS B O 1
ATOM 4051 N N . GLY B 1 98 ? 21.688 5.594 0.881 1 93.44 98 GLY B N 1
ATOM 4052 C CA . GLY B 1 98 ? 22.172 4.34 1.444 1 93.44 98 GLY B CA 1
ATOM 4053 C C . GLY B 1 98 ? 21.484 3.969 2.744 1 93.44 98 GLY B C 1
ATOM 4054 O O . GLY B 1 98 ? 21.922 3.057 3.447 1 93.44 98 GLY B O 1
ATOM 4055 N N . LYS B 1 99 ? 20.469 4.754 3.115 1 93.62 99 LYS B N 1
ATOM 4056 C CA . LYS B 1 99 ? 19.703 4.48 4.332 1 93.62 99 LYS B CA 1
ATOM 4057 C C . LYS B 1 99 ? 18.25 4.914 4.18 1 93.62 99 LYS B C 1
ATOM 4059 O O . LYS B 1 99 ? 17.953 5.871 3.465 1 93.62 99 LYS B O 1
ATOM 4064 N N . LYS B 1 100 ? 17.375 4.223 4.828 1 94.06 100 LYS B N 1
ATOM 4065 C CA . LYS B 1 100 ? 15.961 4.566 4.789 1 94.06 100 LYS B CA 1
ATOM 4066 C C . LYS B 1 100 ? 15.703 5.918 5.449 1 94.06 100 LYS B C 1
ATOM 4068 O O . LYS B 1 100 ? 16.266 6.215 6.504 1 94.06 100 LYS B O 1
ATOM 4073 N N . SER B 1 101 ? 14.883 6.75 4.844 1 90.62 101 SER B N 1
ATOM 4074 C CA . SER B 1 101 ? 14.453 7.996 5.465 1 90.62 101 SER B CA 1
ATOM 4075 C C . SER B 1 101 ? 13.508 7.734 6.633 1 90.62 101 SER B C 1
ATOM 4077 O O . SER B 1 101 ? 12.945 6.641 6.75 1 90.62 101 SER B O 1
ATOM 4079 N N . PHE B 1 102 ? 13.367 8.711 7.414 1 89.38 102 PHE B N 1
ATOM 4080 C CA . PHE B 1 102 ? 12.477 8.633 8.562 1 89.38 102 PHE B CA 1
ATOM 4081 C C . PHE B 1 102 ? 11.055 8.312 8.117 1 89.38 102 PHE B C 1
ATOM 4083 O O . PHE B 1 102 ? 10.406 7.422 8.68 1 89.38 102 PHE B O 1
ATOM 4090 N N . MET B 1 103 ? 10.57 8.984 7.133 1 93.06 103 MET B N 1
ATOM 4091 C CA . MET B 1 103 ? 9.195 8.82 6.668 1 93.06 103 MET B CA 1
ATOM 4092 C C . MET B 1 103 ? 8.984 7.434 6.078 1 93.06 103 MET B C 1
ATOM 4094 O O . MET B 1 103 ? 7.93 6.824 6.277 1 93.06 103 MET B O 1
ATOM 4098 N N . LEU B 1 104 ? 9.961 6.945 5.301 1 95.38 104 LEU B N 1
ATOM 4099 C CA . LEU B 1 104 ? 9.859 5.613 4.711 1 95.38 104 LEU B CA 1
ATOM 4100 C C . LEU B 1 104 ? 9.812 4.543 5.797 1 95.38 104 LEU B C 1
ATOM 4102 O O . LEU B 1 104 ? 9.023 3.604 5.711 1 95.38 1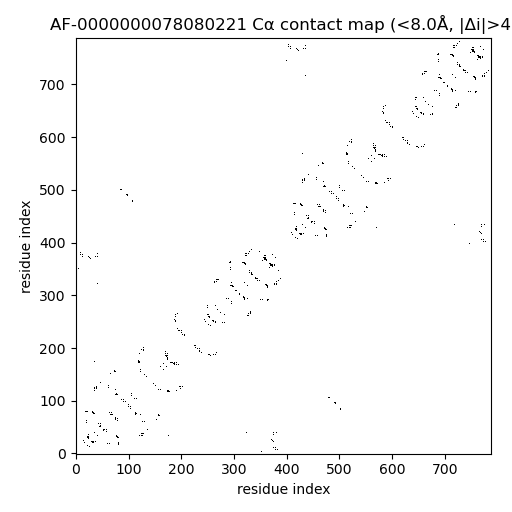04 LEU B O 1
ATOM 4106 N N . GLU B 1 105 ? 10.648 4.625 6.82 1 95.56 105 GLU B N 1
ATOM 4107 C CA . GLU B 1 105 ? 10.648 3.682 7.934 1 95.56 105 GLU B CA 1
ATOM 4108 C C . GLU B 1 105 ? 9.289 3.652 8.633 1 95.56 105 GLU B C 1
ATOM 4110 O O . GLU B 1 105 ? 8.781 2.578 8.961 1 95.56 105 GLU B O 1
ATOM 4115 N N . ARG B 1 106 ? 8.758 4.824 8.859 1 95.25 106 ARG B N 1
ATOM 4116 C CA . ARG B 1 106 ? 7.473 4.91 9.531 1 95.25 106 ARG B CA 1
ATOM 4117 C C . ARG B 1 106 ? 6.359 4.324 8.664 1 95.25 106 ARG B C 1
ATOM 4119 O O . ARG B 1 106 ? 5.426 3.707 9.18 1 95.25 106 ARG B O 1
ATOM 4126 N N . TYR B 1 107 ? 6.441 4.559 7.352 1 96.56 107 TYR B N 1
ATOM 4127 C CA . TYR B 1 107 ? 5.48 3.951 6.438 1 96.56 107 TYR B CA 1
ATOM 4128 C C . TYR B 1 107 ? 5.52 2.43 6.543 1 96.56 107 TYR B C 1
ATOM 4130 O O . TYR B 1 107 ? 4.473 1.783 6.645 1 96.56 107 TYR B O 1
ATOM 4138 N N . LEU B 1 108 ? 6.723 1.881 6.543 1 95.94 108 LEU B N 1
ATOM 4139 C CA . LEU B 1 108 ? 6.91 0.434 6.547 1 95.94 108 LEU B CA 1
ATOM 4140 C C . LEU B 1 108 ? 6.438 -0.172 7.863 1 95.94 108 LEU B C 1
ATOM 4142 O O . LEU B 1 108 ? 6.117 -1.361 7.926 1 95.94 108 LEU B O 1
ATOM 4146 N N . LYS B 1 109 ? 6.367 0.606 8.891 1 94.81 109 LYS B N 1
ATOM 4147 C CA . LYS B 1 109 ? 5.887 0.145 10.188 1 94.81 109 LYS B CA 1
ATOM 4148 C C . LYS B 1 109 ? 4.391 0.398 10.344 1 94.81 109 LYS B C 1
ATOM 4150 O O . LYS B 1 109 ? 3.805 0.072 11.375 1 94.81 109 LYS B O 1
ATOM 4155 N N . GLY B 1 110 ? 3.756 1.07 9.367 1 92.81 110 GLY B N 1
ATOM 4156 C CA . GLY B 1 110 ? 2.336 1.378 9.422 1 92.81 110 GLY B CA 1
ATOM 4157 C C . GLY B 1 110 ? 2.006 2.494 10.398 1 92.81 110 GLY B C 1
ATOM 4158 O O . GLY B 1 110 ? 0.92 2.514 10.977 1 92.81 110 GLY B O 1
ATOM 4159 N N . GLU B 1 111 ? 2.922 3.451 10.539 1 93.44 111 GLU B N 1
ATOM 4160 C CA . GLU B 1 111 ? 2.783 4.422 11.625 1 93.44 111 GLU B CA 1
ATOM 4161 C C . GLU B 1 111 ? 2.611 5.836 11.078 1 93.44 111 GLU B C 1
ATOM 4163 O O . GLU B 1 111 ? 2.672 6.809 11.828 1 93.44 111 GLU B O 1
ATOM 4168 N N . LEU B 1 112 ? 2.365 6.016 9.797 1 93.75 112 LEU B N 1
ATOM 4169 C CA . LEU B 1 112 ? 2.311 7.348 9.203 1 93.75 112 LEU B CA 1
ATOM 4170 C C . LEU B 1 112 ? 1.124 8.141 9.75 1 93.75 112 LEU B C 1
ATOM 4172 O O . LEU B 1 112 ? 1.222 9.352 9.961 1 93.75 112 LEU B O 1
ATOM 4176 N N . LYS B 1 113 ? 0.008 7.43 9.953 1 92.56 113 LYS B N 1
ATOM 4177 C CA . LYS B 1 113 ? -1.211 8.102 10.391 1 92.56 113 LYS B CA 1
ATOM 4178 C C . LYS B 1 113 ? -1.054 8.656 11.805 1 92.56 113 LYS B C 1
ATOM 4180 O O . LYS B 1 113 ? -1.797 9.555 12.211 1 92.56 113 LYS B O 1
ATOM 4185 N N . ASP B 1 114 ? -0.11 8.078 12.539 1 93.19 114 ASP B N 1
ATOM 4186 C CA . ASP B 1 114 ? 0.169 8.492 13.906 1 93.19 114 ASP B CA 1
ATOM 4187 C C . ASP B 1 114 ? 1.663 8.727 14.117 1 93.19 114 ASP B C 1
ATOM 4189 O O . ASP B 1 114 ? 2.266 8.148 15.023 1 93.19 114 ASP B O 1
ATOM 4193 N N . LEU B 1 115 ? 2.197 9.57 13.273 1 93.19 115 LEU B N 1
ATOM 4194 C CA . LEU B 1 115 ? 3.631 9.828 13.211 1 93.19 115 LEU B CA 1
ATOM 4195 C C . LEU B 1 115 ? 4.133 10.422 14.523 1 93.19 115 LEU B C 1
ATOM 4197 O O . LEU B 1 115 ? 5.254 10.141 14.953 1 93.19 115 LEU B O 1
ATOM 4201 N N . THR B 1 116 ? 3.332 11.336 15.094 1 92.81 116 THR B N 1
ATOM 4202 C CA . THR B 1 116 ? 3.645 12.023 16.344 1 92.81 116 THR B CA 1
ATOM 4203 C C . THR B 1 116 ? 2.482 11.922 17.328 1 92.81 116 THR B C 1
ATOM 4205 O O . THR B 1 116 ? 1.72 12.875 17.5 1 92.81 116 THR B O 1
ATOM 4208 N N . PRO B 1 117 ? 2.447 10.812 18.016 1 91.88 117 PRO B N 1
ATOM 4209 C CA . PRO B 1 117 ? 1.284 10.523 18.859 1 91.88 117 PRO B CA 1
ATOM 4210 C C . PRO B 1 117 ? 1.084 11.555 19.969 1 91.88 117 PRO B C 1
ATOM 4212 O O . PRO B 1 117 ? -0.031 11.719 20.469 1 91.88 117 PRO B O 1
ATOM 4215 N N . HIS B 1 118 ? 2.105 12.32 20.344 1 94.81 118 HIS B N 1
ATOM 4216 C CA . HIS B 1 118 ? 2.002 13.305 21.406 1 94.81 118 HIS B CA 1
ATOM 4217 C C . HIS B 1 118 ? 1.402 14.617 20.891 1 94.81 118 HIS B C 1
ATOM 4219 O O . HIS B 1 118 ? 1.056 15.492 21.688 1 94.81 118 HIS B O 1
ATOM 4225 N N . THR B 1 119 ? 1.329 14.766 19.578 1 95.06 119 THR B N 1
ATOM 4226 C CA . THR B 1 119 ? 0.678 15.922 18.969 1 95.06 119 THR B CA 1
ATOM 4227 C C . THR B 1 119 ? -0.832 15.711 18.891 1 95.06 119 THR B C 1
ATOM 4229 O O . THR B 1 119 ? -1.298 14.727 18.328 1 95.06 119 THR B O 1
ATOM 4232 N N . ARG B 1 120 ? -1.637 16.625 19.453 1 96.62 120 ARG B N 1
ATOM 4233 C CA . ARG B 1 120 ? -3.061 16.359 19.625 1 96.62 120 ARG B CA 1
ATOM 4234 C C . ARG B 1 120 ? -3.9 17.547 19.172 1 96.62 120 ARG B C 1
ATOM 4236 O O . ARG B 1 120 ? -4.824 17.969 19.875 1 96.62 120 ARG B O 1
ATOM 4243 N N . ASP B 1 121 ? -3.629 18.062 17.984 1 97.19 121 ASP B N 1
ATOM 4244 C CA . ASP B 1 121 ? -4.383 19.203 17.469 1 97.19 121 ASP B CA 1
ATOM 4245 C C . ASP B 1 121 ? -5.219 18.797 16.266 1 97.19 121 ASP B C 1
ATOM 4247 O O . ASP B 1 121 ? -6.027 19.594 15.766 1 97.19 121 ASP B O 1
ATOM 4251 N N . SER B 1 122 ? -5.102 17.562 15.75 1 97.88 122 SER B N 1
ATOM 4252 C CA . SER B 1 122 ? -5.742 17.172 14.5 1 97.88 122 SER B CA 1
ATOM 4253 C C . SER B 1 122 ? -7.262 17.234 14.617 1 97.88 122 SER B C 1
ATOM 4255 O O . SER B 1 122 ? -7.93 17.812 13.758 1 97.88 122 SER B O 1
ATOM 4257 N N . GLU B 1 123 ? -7.82 16.688 15.672 1 98.06 123 GLU B N 1
ATOM 4258 C CA . GLU B 1 123 ? -9.266 16.547 15.805 1 98.06 123 GLU B CA 1
ATOM 4259 C C . GLU B 1 123 ? -9.938 17.922 15.961 1 98.06 123 GLU B C 1
ATOM 4261 O O . GLU B 1 123 ? -10.953 18.188 15.32 1 98.06 123 GLU B O 1
ATOM 4266 N N . ILE B 1 124 ? -9.383 18.781 16.734 1 98.06 124 ILE B N 1
ATOM 4267 C CA . ILE B 1 124 ? -10.016 20.062 16.984 1 98.06 124 ILE B CA 1
ATOM 4268 C C . ILE B 1 124 ? -9.875 20.953 15.742 1 98.06 124 ILE B C 1
ATOM 4270 O O . ILE B 1 124 ? -10.773 21.719 15.414 1 98.06 124 ILE B O 1
ATOM 4274 N N . LEU B 1 125 ? -8.758 20.828 15.039 1 98.56 125 LEU B N 1
ATOM 4275 C CA . LEU B 1 125 ? -8.586 21.531 13.781 1 98.56 125 LEU B CA 1
ATOM 4276 C C . LEU B 1 125 ? -9.586 21.047 12.734 1 98.56 125 LEU B C 1
ATOM 4278 O O . LEU B 1 125 ? -10.172 21.844 12.008 1 98.56 125 LEU B O 1
ATOM 4282 N N . PHE B 1 126 ? -9.742 19.781 12.695 1 98.5 126 PHE B N 1
ATOM 4283 C CA . PHE B 1 126 ? -10.703 19.188 11.781 1 98.5 126 PHE B CA 1
ATOM 4284 C C . PHE B 1 126 ? -12.109 19.688 12.055 1 98.5 126 PHE B C 1
ATOM 4286 O O . PHE B 1 126 ? -12.82 20.094 11.141 1 98.5 126 PHE B O 1
ATOM 4293 N N . ILE B 1 127 ? -12.531 19.656 13.305 1 97.44 127 ILE B N 1
ATOM 4294 C CA . ILE B 1 127 ? -13.859 20.094 13.711 1 97.44 127 ILE B CA 1
ATOM 4295 C C . ILE B 1 127 ? -14.078 21.547 13.258 1 97.44 127 ILE B C 1
ATOM 4297 O O . ILE B 1 127 ? -15.094 21.859 12.641 1 97.44 127 ILE B O 1
ATOM 4301 N N . SER B 1 128 ? -13.125 22.391 13.547 1 98 128 SER B N 1
ATOM 4302 C CA . SER B 1 128 ? -13.234 23.797 13.188 1 98 128 SER B CA 1
ATOM 4303 C C . SER B 1 128 ? -13.367 23.969 11.672 1 98 128 SER B C 1
ATOM 4305 O O . SER B 1 128 ? -14.18 24.781 11.203 1 98 128 SER B O 1
ATOM 4307 N N . THR B 1 129 ? -12.609 23.219 10.961 1 98 129 THR B N 1
ATOM 4308 C CA . THR B 1 129 ? -12.625 23.328 9.508 1 98 129 THR B CA 1
ATOM 4309 C C . THR B 1 129 ? -13.938 22.797 8.93 1 98 129 THR B C 1
ATOM 4311 O O . THR B 1 129 ? -14.492 23.391 7.996 1 98 129 THR B O 1
ATOM 4314 N N . VAL B 1 130 ? -14.406 21.703 9.453 1 95.75 130 VAL B N 1
ATOM 4315 C CA . VAL B 1 130 ? -15.703 21.172 9.047 1 95.75 130 VAL B CA 1
ATOM 4316 C C . VAL B 1 130 ? -16.781 22.219 9.273 1 95.75 130 VAL B C 1
ATOM 4318 O O . VAL B 1 130 ? -17.641 22.438 8.414 1 95.75 130 VAL B O 1
ATOM 4321 N N . CYS B 1 131 ? -16.734 22.891 10.422 1 94.06 131 CYS B N 1
ATOM 4322 C CA . CYS B 1 131 ? -17.734 23.906 10.734 1 94.06 131 CYS B CA 1
ATOM 4323 C C . CYS B 1 131 ? -17.656 25.062 9.75 1 94.06 131 CYS B C 1
ATOM 4325 O O . CYS B 1 131 ? -18.672 25.531 9.25 1 94.06 131 CYS B O 1
ATOM 4327 N N . ASP B 1 132 ? -16.438 25.516 9.461 1 94.94 132 ASP B N 1
ATOM 4328 C CA . ASP B 1 132 ? -16.281 26.578 8.477 1 94.94 132 ASP B CA 1
ATOM 4329 C C . ASP B 1 132 ? -16.828 26.156 7.117 1 94.94 132 ASP B C 1
ATOM 4331 O O . ASP B 1 132 ? -17.484 26.953 6.438 1 94.94 132 ASP B O 1
ATOM 4335 N N . TYR B 1 133 ? -16.5 24.969 6.75 1 94.31 133 TYR B N 1
ATOM 4336 C CA . TYR B 1 133 ? -17 24.422 5.488 1 94.31 133 TYR B CA 1
ATOM 4337 C C . TYR B 1 133 ? -18.531 24.406 5.461 1 94.31 133 TYR B C 1
ATOM 4339 O O . TYR B 1 133 ? -19.141 24.828 4.484 1 94.31 133 TYR B O 1
ATOM 4347 N N . LEU B 1 134 ? -19.109 23.906 6.52 1 88.69 134 LEU B N 1
ATOM 4348 C CA . LEU B 1 134 ? -20.562 23.781 6.586 1 88.69 134 LEU B CA 1
ATOM 4349 C C . LEU B 1 134 ? -21.234 25.141 6.559 1 88.69 134 LEU B C 1
ATOM 4351 O O . LEU B 1 134 ? -22.266 25.328 5.906 1 88.69 134 LEU B O 1
ATOM 4355 N N . LEU B 1 135 ? -20.688 26.094 7.258 1 87.88 135 LEU B N 1
ATOM 4356 C CA . LEU B 1 135 ? -21.25 27.438 7.27 1 87.88 135 LEU B CA 1
ATOM 4357 C C . LEU B 1 135 ? -21.172 28.078 5.883 1 87.88 135 LEU B C 1
ATOM 4359 O O . LEU B 1 135 ? -22.094 28.797 5.477 1 87.88 135 LEU B O 1
ATOM 4363 N N . CYS B 1 136 ? -20.094 27.828 5.176 1 85.81 136 CYS B N 1
ATOM 4364 C CA . CYS B 1 136 ? -19.953 28.312 3.803 1 85.81 136 CYS B CA 1
ATOM 4365 C C . CYS B 1 136 ? -20.938 27.594 2.879 1 85.81 136 CYS B C 1
ATOM 4367 O O . CYS B 1 136 ? -21.562 28.219 2.031 1 85.81 136 CYS B O 1
ATOM 4369 N N . TYR B 1 137 ? -21.016 26.297 3.055 1 78.81 137 TYR B N 1
ATOM 4370 C CA . TYR B 1 137 ? -21.875 25.469 2.23 1 78.81 137 TYR B CA 1
ATOM 4371 C C . TYR B 1 137 ? -23.344 25.828 2.436 1 78.81 137 TYR B C 1
ATOM 4373 O O . TYR B 1 137 ? -24.109 25.906 1.474 1 78.81 137 TYR B O 1
ATOM 4381 N N . LEU B 1 138 ? -23.75 25.891 3.697 1 71.62 138 LEU B N 1
ATOM 4382 C CA . LEU B 1 138 ? -25.141 26.188 4.051 1 71.62 138 LEU B CA 1
ATOM 4383 C C . LEU B 1 138 ? -25.562 27.531 3.451 1 71.62 138 LEU B C 1
ATOM 4385 O O . LEU B 1 138 ? -26.766 27.766 3.256 1 71.62 138 LEU B O 1
ATOM 4389 N N . GLN B 1 139 ? -24.641 28.297 3.27 1 64.56 139 GLN B N 1
ATOM 4390 C CA . GLN B 1 139 ? -24.984 29.547 2.611 1 64.56 139 GLN B CA 1
ATOM 4391 C C . GLN B 1 139 ? -25.391 29.312 1.157 1 64.56 139 GLN B C 1
ATOM 4393 O O . GLN B 1 139 ? -26.234 30.047 0.619 1 64.56 139 GLN B O 1
ATOM 4398 N N . TYR B 1 140 ? -24.859 28.234 0.643 1 61.03 140 TYR B N 1
ATOM 4399 C CA . TYR B 1 140 ? -25.062 28.062 -0.791 1 61.03 140 TYR B CA 1
ATOM 4400 C C . TYR B 1 140 ? -26 26.891 -1.071 1 61.03 140 TYR B C 1
ATOM 4402 O O . TYR B 1 140 ? -26.688 26.875 -2.088 1 61.03 140 TYR B O 1
ATOM 4410 N N . TYR B 1 141 ? -25.766 25.812 -0.274 1 59.84 141 TYR B N 1
ATOM 4411 C CA . TYR B 1 141 ? -26.469 24.594 -0.642 1 59.84 141 TYR B CA 1
ATOM 4412 C C . TYR B 1 141 ? -27.391 24.125 0.484 1 59.84 141 TYR B C 1
ATOM 4414 O O . TYR B 1 141 ? -27.094 24.344 1.662 1 59.84 141 TYR B O 1
ATOM 4422 N N . LEU B 1 142 ? -28.578 23.906 0.165 1 52.69 142 LEU B N 1
ATOM 4423 C CA . LEU B 1 142 ? -29.5 23.375 1.157 1 52.69 142 LEU B CA 1
ATOM 4424 C C . LEU B 1 142 ? -28.969 22.078 1.774 1 52.69 142 LEU B C 1
ATOM 4426 O O . LEU B 1 142 ? -27.906 21.594 1.378 1 52.69 142 LEU B O 1
ATOM 4430 N N . TYR B 1 143 ? -29.75 21.078 2.25 1 49.81 143 TYR B N 1
ATOM 4431 C CA . TYR B 1 143 ? -29.5 19.875 3.033 1 49.81 143 TYR B CA 1
ATOM 4432 C C . TYR B 1 143 ? -28.906 18.766 2.162 1 49.81 143 TYR B C 1
ATOM 4434 O O . TYR B 1 143 ? -29.469 18.438 1.109 1 49.81 143 TYR B O 1
ATOM 4442 N N . ASP B 1 144 ? -27.641 18.688 1.896 1 56.53 144 ASP B N 1
ATOM 4443 C CA . ASP B 1 144 ? -27.203 17.438 1.262 1 56.53 144 ASP B CA 1
ATOM 4444 C C . ASP B 1 144 ? -26.672 16.453 2.297 1 56.53 144 ASP B C 1
ATOM 4446 O O . ASP B 1 144 ? -26.062 16.844 3.285 1 56.53 144 ASP B O 1
ATOM 4450 N N . PRO B 1 145 ? -27.156 15.18 2.182 1 55.41 145 PRO B N 1
ATOM 4451 C CA . PRO B 1 145 ? -26.719 14.047 2.994 1 55.41 145 PRO B CA 1
ATOM 4452 C C . PRO B 1 145 ? -25.203 14.07 3.258 1 55.41 145 PRO B C 1
ATOM 4454 O O . PRO B 1 145 ? -24.75 13.578 4.293 1 55.41 145 PRO B O 1
ATOM 4457 N N . LEU B 1 146 ? -24.438 14.539 2.271 1 54.12 146 LEU B N 1
ATOM 4458 C CA . LEU B 1 146 ? -22.984 14.562 2.438 1 54.12 146 LEU B CA 1
ATOM 4459 C C . LEU B 1 146 ? -22.594 15.344 3.688 1 54.12 146 LEU B C 1
ATOM 4461 O O . LEU B 1 146 ? -21.672 14.945 4.406 1 54.12 146 LEU B O 1
ATOM 4465 N N . ASP B 1 147 ? -23.453 16.172 4.121 1 61.66 147 ASP B N 1
ATOM 4466 C CA . ASP B 1 147 ? -23.234 17.094 5.234 1 61.66 147 ASP B CA 1
ATOM 4467 C C . ASP B 1 147 ? -23.453 16.391 6.574 1 61.66 147 ASP B C 1
ATOM 4469 O O . ASP B 1 147 ? -22.734 16.641 7.543 1 61.66 147 ASP B O 1
ATOM 4473 N N . THR B 1 148 ? -24.031 15.172 6.285 1 73.81 148 THR B N 1
ATOM 4474 C CA . THR B 1 148 ? -24.281 14.422 7.512 1 73.81 148 THR B CA 1
ATOM 4475 C C . THR B 1 148 ? -23.047 13.641 7.93 1 73.81 148 THR B C 1
ATOM 4477 O O . THR B 1 148 ? -22.766 13.492 9.125 1 73.81 148 THR B O 1
ATOM 4480 N N . HIS B 1 149 ? -22.266 13.305 6.922 1 81.31 149 HIS B N 1
ATOM 4481 C CA . HIS B 1 149 ? -21.078 12.523 7.207 1 81.31 149 HIS B CA 1
ATOM 4482 C C . HIS B 1 149 ? -20.016 13.367 7.902 1 81.31 149 HIS B C 1
ATOM 4484 O O . HIS B 1 149 ? -19.344 12.891 8.828 1 81.31 149 HIS B O 1
ATOM 4490 N N . LEU B 1 150 ? -19.891 14.609 7.473 1 88.81 150 LEU B N 1
ATOM 4491 C CA . LEU B 1 150 ? -18.891 15.484 8.062 1 88.81 150 LEU B CA 1
ATOM 4492 C C . LEU B 1 150 ? -19.328 15.945 9.453 1 88.81 150 LEU B C 1
ATOM 4494 O O . LEU B 1 150 ? -18.484 16.078 10.352 1 88.81 150 LEU B O 1
ATOM 4498 N N . VAL B 1 151 ? -20.625 16.141 9.602 1 85.56 151 VAL B N 1
ATOM 4499 C CA . VAL B 1 151 ? -21.141 16.5 10.914 1 85.56 151 VAL B CA 1
ATOM 4500 C C . VAL B 1 151 ? -20.906 15.352 11.898 1 85.56 151 VAL B C 1
ATOM 4502 O O . VAL B 1 151 ? -20.453 15.57 13.016 1 85.56 151 VAL B O 1
ATOM 4505 N N . LYS B 1 152 ? -21.266 14.188 11.398 1 87.81 152 LYS B N 1
ATOM 4506 C CA . LYS B 1 152 ? -21.031 13 12.219 1 87.81 152 LYS B CA 1
ATOM 4507 C C . LYS B 1 152 ? -19.547 12.844 12.531 1 87.81 152 LYS B C 1
ATOM 4509 O O . LYS B 1 152 ? -19.172 12.492 13.656 1 87.81 152 LYS B O 1
ATOM 4514 N N . GLY B 1 153 ? -18.734 13.102 11.523 1 92.12 153 GLY B N 1
ATOM 4515 C CA . GLY B 1 153 ? -17.297 13.031 11.727 1 92.12 153 GLY B CA 1
ATOM 4516 C C . GLY B 1 153 ? -16.797 14 12.773 1 92.12 153 GLY B C 1
ATOM 4517 O O . GLY B 1 153 ? -15.961 13.641 13.609 1 92.12 153 GLY B O 1
ATOM 4518 N N . ALA B 1 154 ? -17.312 15.188 12.75 1 93.5 154 ALA B N 1
ATOM 4519 C CA . ALA B 1 154 ? -16.938 16.203 13.727 1 93.5 154 ALA B CA 1
ATOM 4520 C C . ALA B 1 154 ? -17.344 15.789 15.141 1 93.5 154 ALA B C 1
ATOM 4522 O O . ALA B 1 154 ? -16.594 15.969 16.094 1 93.5 154 ALA B O 1
ATOM 4523 N N . ASN B 1 155 ? -18.484 15.18 15.227 1 91.81 155 ASN B N 1
ATOM 4524 C CA . ASN B 1 155 ? -18.984 14.742 16.531 1 91.81 155 ASN B CA 1
ATOM 4525 C C . ASN B 1 155 ? -18.156 13.594 17.094 1 91.81 155 ASN B C 1
ATOM 4527 O O . ASN B 1 155 ? -17.875 13.555 18.297 1 91.81 155 ASN B O 1
ATOM 4531 N N . ILE B 1 156 ? -17.828 12.727 16.266 1 94.75 156 ILE B N 1
ATOM 4532 C CA . ILE B 1 156 ? -17.016 11.602 16.703 1 94.75 156 ILE B CA 1
ATOM 4533 C C . ILE B 1 156 ? -15.641 12.109 17.156 1 94.75 156 ILE B C 1
ATOM 4535 O O . ILE B 1 156 ? -15.117 11.656 18.172 1 94.75 156 ILE B O 1
ATOM 4539 N N . SER B 1 157 ? -15.086 13.031 16.422 1 96.31 157 SER B N 1
ATOM 4540 C CA . SER B 1 157 ? -13.805 13.633 16.781 1 96.31 157 SER B CA 1
ATOM 4541 C C . SER B 1 157 ? -13.898 14.359 18.125 1 96.31 157 SER B C 1
ATOM 4543 O O . SER B 1 157 ? -12.984 14.266 18.953 1 96.31 157 SER B O 1
ATOM 4545 N N . LEU B 1 158 ? -14.977 15.07 18.312 1 95.38 158 LEU B N 1
ATOM 4546 C CA . LEU B 1 158 ? -15.164 15.773 19.578 1 95.38 158 LEU B CA 1
ATOM 4547 C C . LEU B 1 158 ? -15.266 14.789 20.734 1 95.38 158 LEU B C 1
ATOM 4549 O O . LEU B 1 158 ? -14.703 15.031 21.812 1 95.38 158 LEU B O 1
ATOM 4553 N N . ASN B 1 159 ? -16.031 13.75 20.484 1 94.62 159 ASN B N 1
ATOM 4554 C CA . ASN B 1 159 ? -16.141 12.711 21.5 1 94.62 159 ASN B CA 1
ATOM 4555 C C . ASN B 1 159 ? -14.766 12.133 21.859 1 94.62 159 ASN B C 1
ATOM 4557 O O . ASN B 1 159 ? -14.477 11.914 23.047 1 94.62 159 ASN B O 1
ATOM 4561 N N . TYR B 1 160 ? -13.984 11.898 20.922 1 96.75 160 TYR B N 1
ATOM 4562 C CA . TYR B 1 160 ? -12.625 11.422 21.156 1 96.75 160 TYR B CA 1
ATOM 4563 C C . TYR B 1 160 ? -11.836 12.414 22 1 96.75 160 TYR B C 1
ATOM 4565 O O . TYR B 1 160 ? -11.156 12.023 22.953 1 96.75 160 TYR B O 1
ATOM 4573 N N . VAL B 1 161 ? -11.891 13.68 21.641 1 97 161 VAL B N 1
ATOM 4574 C CA . VAL B 1 161 ? -11.164 14.727 22.344 1 97 161 VAL B CA 1
ATOM 4575 C C . VAL B 1 161 ? -11.586 14.766 23.812 1 97 161 VAL B C 1
ATOM 4577 O O . VAL B 1 161 ? -10.75 14.719 24.703 1 97 161 VAL B O 1
ATOM 4580 N N . GLU B 1 162 ? -12.836 14.734 24.031 1 95.44 162 GLU B N 1
ATOM 4581 C CA . GLU B 1 162 ? -13.375 14.922 25.375 1 95.44 162 GLU B CA 1
ATOM 4582 C C . GLU B 1 162 ? -13.133 13.688 26.25 1 95.44 162 GLU B C 1
ATOM 4584 O O . GLU B 1 162 ? -12.891 13.812 27.453 1 95.44 162 GLU B O 1
ATOM 4589 N N . LYS B 1 163 ? -13.133 12.562 25.641 1 94.5 163 LYS B N 1
ATOM 4590 C CA . LYS B 1 163 ? -13.039 11.328 26.422 1 94.5 163 LYS B CA 1
ATOM 4591 C C . LYS B 1 163 ? -11.594 10.867 26.547 1 94.5 163 LYS B C 1
ATOM 4593 O O . LYS B 1 163 ? -11.227 10.242 27.547 1 94.5 163 LYS B O 1
ATOM 4598 N N . CYS B 1 164 ? -10.797 11.234 25.578 1 93.62 164 CYS B N 1
ATOM 4599 C CA . CYS B 1 164 ? -9.516 10.531 25.516 1 93.62 164 CYS B CA 1
ATOM 4600 C C . CYS B 1 164 ? -8.359 11.477 25.812 1 93.62 164 CYS B C 1
ATOM 4602 O O . CYS B 1 164 ? -7.316 11.047 26.312 1 93.62 164 CYS B O 1
ATOM 4604 N N . ILE B 1 165 ? -8.531 12.766 25.5 1 93.94 165 ILE B N 1
ATOM 4605 C CA . ILE B 1 165 ? -7.297 13.539 25.578 1 93.94 165 ILE B CA 1
ATOM 4606 C C . ILE B 1 165 ? -7.539 14.82 26.375 1 93.94 165 ILE B C 1
ATOM 4608 O O . ILE B 1 165 ? -6.699 15.719 26.375 1 93.94 165 ILE B O 1
ATOM 4612 N N . THR B 1 166 ? -8.672 15.016 26.969 1 93.75 166 THR B N 1
ATOM 4613 C CA . THR B 1 166 ? -8.945 16.188 27.797 1 93.75 166 THR B CA 1
ATOM 4614 C C . THR B 1 166 ? -8.93 15.828 29.281 1 93.75 166 THR B C 1
ATOM 4616 O O . THR B 1 166 ? -9.445 14.773 29.672 1 93.75 166 THR B O 1
ATOM 4619 N N . THR B 1 167 ? -8.25 16.656 30.016 1 88.81 167 THR B N 1
ATOM 4620 C CA . THR B 1 167 ? -8.305 16.625 31.469 1 88.81 167 THR B CA 1
ATOM 4621 C C . THR B 1 167 ? -8.703 17.984 32.031 1 88.81 167 THR B C 1
ATOM 4623 O O . THR B 1 167 ? -8.094 19 31.703 1 88.81 167 THR B O 1
ATOM 4626 N N . ASN B 1 168 ? -9.75 18.031 32.812 1 87.88 168 ASN B N 1
ATOM 4627 C CA . ASN B 1 168 ? -10.281 19.25 33.438 1 87.88 168 ASN B CA 1
ATOM 4628 C C . ASN B 1 168 ? -10.648 20.281 32.375 1 87.88 168 ASN B C 1
ATOM 4630 O O . ASN B 1 168 ? -10.383 21.484 32.531 1 87.88 168 ASN B O 1
ATOM 4634 N N . GLY B 1 169 ? -10.992 19.844 31.203 1 91.62 169 GLY B N 1
ATOM 4635 C CA . GLY B 1 169 ? -11.539 20.719 30.188 1 91.62 169 GLY B CA 1
ATOM 4636 C C . GLY B 1 169 ? -10.484 21.234 29.219 1 91.62 169 GLY B C 1
ATOM 4637 O O . GLY B 1 169 ? -10.797 22 28.297 1 91.62 169 GLY B O 1
ATOM 4638 N N . LEU B 1 170 ? -9.258 20.828 29.438 1 96.38 170 LEU B N 1
ATOM 4639 C CA . LEU B 1 170 ? -8.188 21.25 28.531 1 96.38 170 LEU B CA 1
ATOM 4640 C C . LEU B 1 170 ? -7.492 20.031 27.906 1 96.38 170 LEU B C 1
ATOM 4642 O O . LEU B 1 170 ? -7.344 19 28.562 1 96.38 170 LEU B O 1
ATOM 4646 N N . ILE B 1 171 ? -7.055 20.172 26.719 1 96.62 171 ILE B N 1
ATOM 4647 C CA . ILE B 1 171 ? -6.395 19.109 25.984 1 96.62 171 ILE B CA 1
ATOM 4648 C C . ILE B 1 171 ? -4.941 18.984 26.422 1 96.62 171 ILE B C 1
ATOM 4650 O O . ILE B 1 171 ? -4.234 19.984 26.531 1 96.62 171 ILE B O 1
ATOM 4654 N N . HIS B 1 172 ? -4.477 17.812 26.656 1 95.81 172 HIS B N 1
ATOM 4655 C CA . HIS B 1 172 ? -3.061 17.578 26.922 1 95.81 172 HIS B CA 1
ATOM 4656 C C . HIS B 1 172 ? -2.322 17.188 25.641 1 95.81 172 HIS B C 1
ATOM 4658 O O . HIS B 1 172 ? -2.896 16.562 24.75 1 95.81 172 HIS B O 1
ATOM 4664 N N . GLY B 1 173 ? -1.076 17.578 25.656 1 96 173 GLY B N 1
ATOM 4665 C CA . GLY B 1 173 ? -0.252 17.203 24.516 1 96 173 GLY B CA 1
ATOM 4666 C C . GLY B 1 173 ? 0.23 18.391 23.703 1 96 173 GLY B C 1
ATOM 4667 O O . GLY B 1 173 ? -0.221 19.516 23.922 1 96 173 GLY B O 1
ATOM 4668 N N . ALA B 1 174 ? 1.075 18.094 22.75 1 95.69 174 ALA B N 1
ATOM 4669 C CA . ALA B 1 174 ? 1.693 19.141 21.922 1 95.69 174 ALA B CA 1
ATOM 4670 C C . ALA B 1 174 ? 0.747 19.594 20.812 1 95.69 174 ALA B C 1
ATOM 4672 O O . ALA B 1 174 ? -0.236 18.906 20.516 1 95.69 174 ALA B O 1
ATOM 4673 N N . ASP B 1 175 ? 0.974 20.766 20.328 1 95.88 175 ASP B N 1
ATOM 4674 C CA . ASP B 1 175 ? 0.317 21.344 19.156 1 95.88 175 ASP B CA 1
ATOM 4675 C C . ASP B 1 175 ? 1.145 21.125 17.891 1 95.88 175 ASP B C 1
ATOM 4677 O O . ASP B 1 175 ? 1.662 20.016 17.672 1 95.88 175 ASP B O 1
ATOM 4681 N N . TRP B 1 176 ? 1.331 22.109 17.031 1 95.25 176 TRP B N 1
ATOM 4682 C CA . TRP B 1 176 ? 2.039 21.984 15.758 1 95.25 176 TRP B CA 1
ATOM 4683 C C . TRP B 1 176 ? 3.516 21.688 15.984 1 95.25 176 TRP B C 1
ATOM 4685 O O . TRP B 1 176 ? 4.23 21.312 15.047 1 95.25 176 TRP B O 1
ATOM 4695 N N . ARG B 1 177 ? 3.957 21.797 17.219 1 94.5 177 ARG B N 1
ATOM 4696 C CA . ARG B 1 177 ? 5.352 21.547 17.562 1 94.5 177 ARG B CA 1
ATOM 4697 C C . ARG B 1 177 ? 5.613 20.062 17.75 1 94.5 177 ARG B C 1
ATOM 4699 O O . ARG B 1 177 ? 5.93 19.609 18.859 1 94.5 177 ARG B O 1
ATOM 4706 N N . ASP B 1 178 ? 5.684 19.312 16.688 1 90.38 178 ASP B N 1
ATOM 4707 C CA . ASP B 1 178 ? 5.688 17.859 16.609 1 90.38 178 ASP B CA 1
ATOM 4708 C C . ASP B 1 178 ? 6.93 17.281 17.281 1 90.38 178 ASP B C 1
ATOM 4710 O O . ASP B 1 178 ? 6.918 16.125 17.734 1 90.38 178 ASP B O 1
ATOM 4714 N N . VAL B 1 179 ? 7.98 18 17.328 1 87.75 179 VAL B N 1
ATOM 4715 C CA . VAL B 1 179 ? 9.242 17.453 17.797 1 87.75 179 VAL B CA 1
ATOM 4716 C C . VAL B 1 179 ? 9.359 17.641 19.312 1 87.75 179 VAL B C 1
ATOM 4718 O O . VAL B 1 179 ? 10.305 17.156 19.938 1 87.75 179 VAL B O 1
ATOM 4721 N N . ARG B 1 180 ? 8.406 18.359 19.859 1 91.69 180 ARG B N 1
ATOM 4722 C CA . ARG B 1 180 ? 8.461 18.672 21.281 1 91.69 180 ARG B CA 1
ATOM 4723 C C . ARG B 1 180 ? 7.777 17.609 22.125 1 91.69 180 ARG B C 1
ATOM 4725 O O . ARG B 1 180 ? 6.699 17.828 22.672 1 91.69 180 ARG B O 1
ATOM 4732 N N . LEU B 1 181 ? 8.469 16.562 22.359 1 92.12 181 LEU B N 1
ATOM 4733 C CA . LEU B 1 181 ? 7.965 15.438 23.141 1 92.12 181 LEU B CA 1
ATOM 4734 C C . LEU B 1 181 ? 7.707 15.844 24.594 1 92.12 181 LEU B C 1
ATOM 4736 O O . LEU B 1 181 ? 6.848 15.266 25.25 1 92.12 181 LEU B O 1
ATOM 4740 N N . ASP B 1 182 ? 8.391 16.875 25.031 1 92.94 182 ASP B N 1
ATOM 4741 C CA . ASP B 1 182 ? 8.281 17.344 26.406 1 92.94 182 ASP B CA 1
ATOM 4742 C C . ASP B 1 182 ? 6.914 17.969 26.672 1 92.94 182 ASP B C 1
ATOM 4744 O O . ASP B 1 182 ? 6.52 18.156 27.828 1 92.94 182 ASP B O 1
ATOM 4748 N N . LEU B 1 183 ? 6.145 18.219 25.672 1 94.56 183 LEU B N 1
ATOM 4749 C CA . LEU B 1 183 ? 4.844 18.859 25.828 1 94.56 183 LEU B CA 1
ATOM 4750 C C . LEU B 1 183 ? 3.736 17.812 25.938 1 94.56 183 LEU B C 1
ATOM 4752 O O . LEU B 1 183 ? 2.564 18.156 26.109 1 94.56 183 LEU B O 1
ATOM 4756 N N . ASP B 1 184 ? 4.094 16.562 25.891 1 95.38 184 ASP B N 1
ATOM 4757 C CA . ASP B 1 184 ? 3.121 15.477 25.844 1 95.38 184 ASP B CA 1
ATOM 4758 C C . ASP B 1 184 ? 2.166 15.547 27.047 1 95.38 184 ASP B C 1
ATOM 4760 O O . ASP B 1 184 ? 0.983 15.219 26.922 1 95.38 184 ASP B O 1
ATOM 4764 N N . ASP B 1 185 ? 2.609 15.953 28.156 1 94.12 185 ASP B N 1
ATOM 4765 C CA . ASP B 1 185 ? 1.792 15.945 29.359 1 94.12 185 ASP B CA 1
ATOM 4766 C C . ASP B 1 185 ? 1.379 17.359 29.75 1 94.12 185 ASP B C 1
ATOM 4768 O O . ASP B 1 185 ? 0.901 17.594 30.859 1 94.12 185 ASP B O 1
ATOM 4772 N N . LYS B 1 186 ? 1.578 18.344 28.891 1 95.88 186 LYS B N 1
ATOM 4773 C CA . LYS B 1 186 ? 1.221 19.734 29.156 1 95.88 186 LYS B CA 1
ATOM 4774 C C . LYS B 1 186 ? -0.095 20.109 28.484 1 95.88 186 LYS B C 1
ATOM 4776 O O . LYS B 1 186 ? -0.519 19.453 27.531 1 95.88 186 LYS B O 1
ATOM 4781 N N . THR B 1 187 ? -0.753 21.062 29.047 1 97.19 187 THR B N 1
ATOM 4782 C CA . THR B 1 187 ? -1.862 21.734 28.391 1 97.19 187 THR B CA 1
ATOM 4783 C C . THR B 1 187 ? -1.396 23.047 27.75 1 97.19 187 THR B C 1
ATOM 4785 O O . THR B 1 187 ? -1.231 24.062 28.438 1 97.19 187 THR B O 1
ATOM 4788 N N . VAL B 1 188 ? -1.196 22.984 26.5 1 97.19 188 VAL B N 1
ATOM 4789 C CA . VAL B 1 188 ? -0.58 24.141 25.844 1 97.19 188 VAL B CA 1
ATOM 4790 C C . VAL B 1 188 ? -1.658 25.125 25.406 1 97.19 188 VAL B C 1
ATOM 4792 O O . VAL B 1 188 ? -2.787 24.734 25.109 1 97.19 188 VAL B O 1
ATOM 4795 N N . LEU B 1 189 ? -1.343 26.391 25.344 1 98.19 189 LEU B N 1
ATOM 4796 C CA . LEU B 1 189 ? -2.262 27.484 25.047 1 98.19 189 LEU B CA 1
ATOM 4797 C C . LEU B 1 189 ? -2.908 27.297 23.688 1 98.19 189 LEU B C 1
ATOM 4799 O O . LEU B 1 189 ? -4.121 27.469 23.531 1 98.19 189 LEU B O 1
ATOM 4803 N N . THR B 1 190 ? -2.119 26.938 22.688 1 98.06 190 THR B N 1
ATOM 4804 C CA . THR B 1 190 ? -2.613 26.766 21.312 1 98.06 190 THR B CA 1
ATOM 4805 C C . THR B 1 190 ? -3.764 25.766 21.281 1 98.06 190 THR B C 1
ATOM 4807 O O . THR B 1 190 ? -4.832 26.062 20.734 1 98.06 190 THR B O 1
ATOM 4810 N N . ASN B 1 191 ? -3.557 24.625 21.875 1 98.38 191 ASN B N 1
ATOM 4811 C CA . ASN B 1 191 ? -4.598 23.609 21.859 1 98.38 191 ASN B CA 1
ATOM 4812 C C . ASN B 1 191 ? -5.828 24.062 22.641 1 98.38 191 ASN B C 1
ATOM 4814 O O . ASN B 1 191 ? -6.961 23.734 22.266 1 98.38 191 ASN B O 1
ATOM 4818 N N . ALA B 1 192 ? -5.605 24.781 23.734 1 98.44 192 ALA B N 1
ATOM 4819 C CA . ALA B 1 192 ? -6.727 25.297 24.516 1 98.44 192 ALA B CA 1
ATOM 4820 C C . ALA B 1 192 ? -7.559 26.281 23.688 1 98.44 192 ALA B C 1
ATOM 4822 O O . ALA B 1 192 ? -8.789 26.203 23.688 1 98.44 192 ALA B O 1
ATOM 4823 N N . CYS B 1 193 ? -6.895 27.156 23.016 1 98.62 193 CYS B N 1
ATOM 4824 C CA . CYS B 1 193 ? -7.594 28.125 22.188 1 98.62 193 CYS B CA 1
ATOM 4825 C C . CYS B 1 193 ? -8.328 27.438 21.047 1 98.62 193 CYS B C 1
ATOM 4827 O O . CYS B 1 193 ? -9.453 27.812 20.703 1 98.62 193 CYS B O 1
ATOM 4829 N N . LEU B 1 194 ? -7.676 26.453 20.469 1 98.56 194 LEU B N 1
ATOM 4830 C CA . LEU B 1 194 ? -8.297 25.734 19.359 1 98.56 194 LEU B CA 1
ATOM 4831 C C . LEU B 1 194 ? -9.516 24.953 19.828 1 98.56 194 LEU B C 1
ATOM 4833 O O . LEU B 1 194 ? -10.492 24.812 19.094 1 98.56 194 LEU B O 1
ATOM 4837 N N . LEU B 1 195 ? -9.422 24.391 21 1 98.44 195 LEU B N 1
ATOM 4838 C CA . LEU B 1 195 ? -10.57 23.703 21.578 1 98.44 195 LEU B CA 1
ATOM 4839 C C . LEU B 1 195 ? -11.734 24.656 21.766 1 98.44 195 LEU B C 1
ATOM 4841 O O . LEU B 1 195 ? -12.875 24.344 21.422 1 98.44 195 LEU B O 1
ATOM 4845 N N . TYR B 1 196 ? -11.469 25.828 22.359 1 98.38 196 TYR B N 1
ATOM 4846 C CA . TYR B 1 196 ? -12.477 26.875 22.5 1 98.38 196 TYR B CA 1
ATOM 4847 C C . TYR B 1 196 ? -13.125 27.188 21.156 1 98.38 196 TYR B C 1
ATOM 4849 O O . TYR B 1 196 ? -14.344 27.281 21.047 1 98.38 196 TYR B O 1
ATOM 4857 N N . GLN B 1 197 ? -12.32 27.344 20.188 1 98.06 197 GLN B N 1
ATOM 4858 C CA . GLN B 1 197 ? -12.797 27.656 18.844 1 98.06 197 GLN B CA 1
ATOM 4859 C C . GLN B 1 197 ? -13.695 26.547 18.312 1 98.06 197 GLN B C 1
ATOM 4861 O O . GLN B 1 197 ? -14.719 26.828 17.672 1 98.06 197 GLN B O 1
ATOM 4866 N N . ALA B 1 198 ? -13.273 25.312 18.5 1 97.44 198 ALA B N 1
ATOM 4867 C CA . ALA B 1 198 ? -14.055 24.172 18.016 1 97.44 198 ALA B CA 1
ATOM 4868 C C . ALA B 1 198 ? -15.453 24.172 18.641 1 97.44 198 ALA B C 1
ATOM 4870 O O . ALA B 1 198 ? -16.453 24 17.938 1 97.44 198 ALA B O 1
ATOM 4871 N N . TYR B 1 199 ? -15.516 24.391 19.953 1 96.94 199 TYR B N 1
ATOM 4872 C CA . TYR B 1 199 ? -16.812 24.453 20.641 1 96.94 199 TYR B CA 1
ATOM 4873 C C . TYR B 1 199 ? -17.656 25.594 20.078 1 96.94 199 TYR B C 1
ATOM 4875 O O . TYR B 1 199 ? -18.859 25.422 19.828 1 96.94 199 TYR B O 1
ATOM 4883 N N . THR B 1 200 ? -17.062 26.719 19.906 1 96.69 200 THR B N 1
ATOM 4884 C CA . THR B 1 200 ? -17.797 27.922 19.484 1 96.69 200 THR B CA 1
ATOM 4885 C C . THR B 1 200 ? -18.312 27.75 18.062 1 96.69 200 THR B C 1
ATOM 4887 O O . THR B 1 200 ? -19.453 28.094 17.766 1 96.69 200 THR B O 1
ATOM 4890 N N . LYS B 1 201 ? -17.484 27.266 17.219 1 94.81 201 LYS B N 1
ATOM 4891 C CA . LYS B 1 201 ? -17.875 27.078 15.828 1 94.81 201 LYS B CA 1
ATOM 4892 C C . LYS B 1 201 ? -18.953 26.016 15.703 1 94.81 201 LYS B C 1
ATOM 4894 O O . LYS B 1 201 ? -19.875 26.125 14.891 1 94.81 201 LYS B O 1
ATOM 4899 N N . LEU B 1 202 ? -18.75 24.953 16.469 1 92.19 202 LEU B N 1
ATOM 4900 C CA . LEU B 1 202 ? -19.766 23.906 16.453 1 92.19 202 LEU B CA 1
ATOM 4901 C C . LEU B 1 202 ? -21.125 24.469 16.891 1 92.19 202 LEU B C 1
ATOM 4903 O O . LEU B 1 202 ? -22.156 24.125 16.312 1 92.19 202 LEU B O 1
ATOM 4907 N N . THR B 1 203 ? -21.109 25.281 17.906 1 91.69 203 THR B N 1
ATOM 4908 C CA . THR B 1 203 ? -22.328 25.922 18.391 1 91.69 203 THR B CA 1
ATOM 4909 C C . THR B 1 203 ? -22.969 26.75 17.281 1 91.69 203 THR B C 1
ATOM 4911 O O . THR B 1 203 ? -24.188 26.688 17.078 1 91.69 203 THR B O 1
ATOM 4914 N N . LYS B 1 204 ? -22.188 27.484 16.578 1 89.44 204 LYS B N 1
ATOM 4915 C CA . LYS B 1 204 ? -22.703 28.312 15.492 1 89.44 204 LYS B CA 1
ATOM 4916 C C . LYS B 1 204 ? -23.344 27.453 14.406 1 89.44 204 LYS B C 1
ATOM 4918 O O . LYS B 1 204 ? -24.375 27.828 13.844 1 89.44 204 LYS B O 1
ATOM 4923 N N . VAL B 1 205 ? -22.719 26.375 14.086 1 86.88 205 VAL B N 1
ATOM 4924 C CA . VAL B 1 205 ? -23.234 25.469 13.055 1 86.88 205 VAL B CA 1
ATOM 4925 C C . VAL B 1 205 ? -24.562 24.891 13.508 1 86.88 205 VAL B C 1
ATOM 4927 O O . VAL B 1 205 ? -25.516 24.812 12.727 1 86.88 205 VAL B O 1
ATOM 4930 N N . TYR B 1 206 ? -24.562 24.469 14.758 1 84 206 TYR B N 1
ATOM 4931 C CA . TYR B 1 206 ? -25.797 23.906 15.289 1 84 206 TYR B CA 1
ATOM 4932 C C . TYR B 1 206 ? -26.922 24.938 15.289 1 84 206 TYR B C 1
ATOM 4934 O O . TYR B 1 206 ? -28.062 24.609 14.945 1 84 206 TYR B O 1
ATOM 4942 N N . GLU B 1 207 ? -26.594 26.094 15.641 1 83.69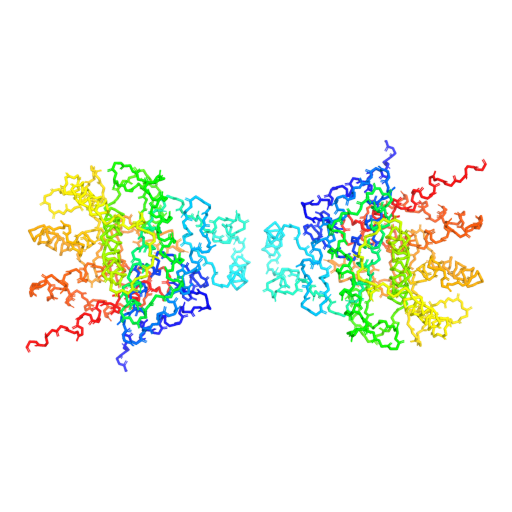 207 GLU B N 1
ATOM 4943 C CA . GLU B 1 207 ? -27.578 27.172 15.617 1 83.69 207 GLU B CA 1
ATOM 4944 C C . GLU B 1 207 ? -28.062 27.453 14.195 1 83.69 207 GLU B C 1
ATOM 4946 O O . GLU B 1 207 ? -29.25 27.688 13.969 1 83.69 207 GLU B O 1
ATOM 4951 N N . ALA B 1 208 ? -27.156 27.422 13.266 1 80.56 208 ALA B N 1
ATOM 4952 C CA . ALA B 1 208 ? -27.5 27.641 11.859 1 80.56 208 ALA B CA 1
ATOM 4953 C C . ALA B 1 208 ? -28.406 26.516 11.344 1 80.56 208 ALA B C 1
ATOM 4955 O O . ALA B 1 208 ? -29.359 26.766 10.602 1 80.56 208 ALA B O 1
ATOM 4956 N N . ILE B 1 209 ? -28.062 25.344 11.711 1 74.44 209 ILE B N 1
ATOM 4957 C CA . ILE B 1 209 ? -28.844 24.188 11.281 1 74.44 209 ILE B CA 1
ATOM 4958 C C . ILE B 1 209 ? -30.25 24.25 11.891 1 74.44 209 ILE B C 1
ATOM 4960 O O . ILE B 1 209 ? -31.25 24.016 11.211 1 74.44 209 ILE B O 1
ATOM 4964 N N . MET B 1 210 ? -30.281 24.531 13.164 1 73.5 210 MET B N 1
ATOM 4965 C CA . MET B 1 210 ? -31.562 24.625 13.859 1 73.5 210 MET B CA 1
ATOM 4966 C C . MET B 1 210 ? -32.438 25.719 13.258 1 73.5 210 MET B C 1
ATOM 4968 O O . MET B 1 210 ? -33.656 25.547 13.148 1 73.5 210 MET B O 1
ATOM 4972 N N . THR B 1 211 ? -31.859 26.75 12.961 1 71.88 211 THR B N 1
ATOM 4973 C CA . THR B 1 211 ? -32.625 27.844 12.352 1 71.88 211 THR B CA 1
ATOM 4974 C C . THR B 1 211 ? -33.188 27.422 11 1 71.88 211 THR B C 1
ATOM 4976 O O . THR B 1 211 ? -34.312 27.781 10.648 1 71.88 211 THR B O 1
ATOM 4979 N N . ARG B 1 212 ? -32.438 26.562 10.375 1 67.06 212 ARG B N 1
ATOM 4980 C CA . ARG B 1 212 ? -32.875 26.141 9.047 1 67.06 212 ARG B CA 1
ATOM 4981 C C . ARG B 1 212 ? -33.906 25.016 9.125 1 67.06 212 ARG B C 1
ATOM 4983 O O . ARG B 1 212 ? -34.844 24.984 8.32 1 67.06 212 ARG B O 1
ATOM 4990 N N . VAL B 1 213 ? -33.562 24.047 10.008 1 60.44 213 VAL B N 1
ATOM 4991 C CA . VAL B 1 213 ? -34.531 22.953 10.195 1 60.44 213 VAL B CA 1
ATOM 4992 C C . VAL B 1 213 ? -35.875 23.531 10.625 1 60.44 213 VAL B C 1
ATOM 4994 O O . VAL B 1 213 ? -36.938 23.047 10.195 1 60.44 213 VAL B O 1
ATOM 4997 N N . HIS B 1 214 ? -35.812 24.344 11.531 1 55.94 214 HIS B N 1
ATOM 4998 C CA . HIS B 1 214 ? -37.031 24.984 11.945 1 55.94 214 HIS B CA 1
ATOM 4999 C C . HIS B 1 214 ? -37.75 25.641 10.758 1 55.94 214 HIS B C 1
ATOM 5001 O O . HIS B 1 214 ? -38.969 25.641 10.672 1 55.94 214 HIS B O 1
ATOM 5007 N N . ASN B 1 215 ? -36.781 26 9.891 1 54.72 215 ASN B N 1
ATOM 5008 C CA . ASN B 1 215 ? -37.406 26.672 8.742 1 54.72 215 ASN B CA 1
ATOM 5009 C C . ASN B 1 215 ? -37.844 25.672 7.684 1 54.72 215 ASN B C 1
ATOM 5011 O O . ASN B 1 215 ? -38.812 25.906 6.973 1 54.72 215 ASN B O 1
ATOM 5015 N N . TYR B 1 216 ? -37 24.5 7.566 1 50.56 216 TYR B N 1
ATOM 5016 C CA . TYR B 1 216 ? -37.312 23.641 6.441 1 50.56 216 TYR B CA 1
ATOM 5017 C C . TYR B 1 216 ? -37.688 22.234 6.926 1 50.56 216 TYR B C 1
ATOM 5019 O O . TYR B 1 216 ? -37.938 21.328 6.117 1 50.56 216 TYR B O 1
ATOM 5027 N N . GLU B 1 217 ? -38.219 21.844 8.055 1 44.09 217 GLU B N 1
ATOM 5028 C CA . GLU B 1 217 ? -38.656 20.578 8.617 1 44.09 217 GLU B CA 1
ATOM 5029 C C . GLU B 1 217 ? -37.562 19.516 8.492 1 44.09 217 GLU B C 1
ATOM 5031 O O . GLU B 1 217 ? -37.875 18.344 8.242 1 44.09 217 GLU B O 1
ATOM 5036 N N . VAL B 1 218 ? -36.281 19.766 8.305 1 46.84 218 VAL B N 1
ATOM 5037 C CA . VAL B 1 218 ? -35.344 18.672 8.133 1 46.84 218 VAL B CA 1
ATOM 5038 C C . VAL B 1 218 ? -35 18.078 9.492 1 46.84 218 VAL B C 1
ATOM 5040 O O . VAL B 1 218 ? -34.75 18.797 10.461 1 46.84 218 VAL B O 1
ATOM 5043 N N . TYR B 1 219 ? -35.375 16.703 9.688 1 41.72 219 TYR B N 1
ATOM 5044 C CA . TYR B 1 219 ? -35.125 15.922 10.898 1 41.72 219 TYR B CA 1
ATOM 5045 C C . TYR B 1 219 ? -33.656 15.812 11.211 1 41.72 219 TYR B C 1
ATOM 5047 O O . TYR B 1 219 ? -32.875 15.258 10.422 1 41.72 219 TYR B O 1
ATOM 5055 N N . PHE B 1 220 ? -33 16.75 11.812 1 53.09 220 PHE B N 1
ATOM 5056 C CA . PHE B 1 220 ? -31.703 16.484 12.398 1 53.09 220 PHE B CA 1
ATOM 5057 C C . PHE B 1 220 ? -31.844 15.938 13.812 1 53.09 220 PHE B C 1
ATOM 5059 O O . PHE B 1 220 ? -32.656 16.438 14.602 1 53.09 220 PHE B O 1
ATOM 5066 N N . PRO B 1 221 ? -31.453 14.719 14.078 1 49.28 221 PRO B N 1
ATOM 5067 C CA . PRO B 1 221 ? -31.641 14.227 15.445 1 49.28 221 PRO B CA 1
ATOM 5068 C C . PRO B 1 221 ? -31.203 15.258 16.5 1 49.28 221 PRO B C 1
ATOM 5070 O O . PRO B 1 221 ? -30.109 15.82 16.406 1 49.28 221 PRO B O 1
ATOM 5073 N N . GLU B 1 222 ? -32.188 15.766 17.234 1 48.38 222 GLU B N 1
ATOM 5074 C CA . GLU B 1 222 ? -32.094 16.797 18.266 1 48.38 222 GLU B CA 1
ATOM 5075 C C . GLU B 1 222 ? -30.906 16.547 19.203 1 48.38 222 GLU B C 1
ATOM 5077 O O . GLU B 1 222 ? -30.281 17.484 19.688 1 48.38 222 GLU B O 1
ATOM 5082 N N . LYS B 1 223 ? -30.828 15.281 19.5 1 49.19 223 LYS B N 1
ATOM 5083 C CA . LYS B 1 223 ? -29.891 14.977 20.562 1 49.19 223 LYS B CA 1
ATOM 5084 C C . LYS B 1 223 ? -28.5 15.492 20.234 1 49.19 223 LYS B C 1
ATOM 5086 O O . LYS B 1 223 ? -27.719 15.805 21.141 1 49.19 223 LYS B O 1
ATOM 5091 N N . CYS B 1 224 ? -28.141 15.57 19.047 1 53.69 224 CYS B N 1
ATOM 5092 C CA . CYS B 1 224 ? -26.766 15.828 18.594 1 53.69 224 CYS B CA 1
ATOM 5093 C C . CYS B 1 224 ? -26.453 17.312 18.656 1 53.69 224 CYS B C 1
ATOM 5095 O O . CYS B 1 224 ? -25.297 17.719 18.547 1 53.69 224 CYS B O 1
ATOM 5097 N N . LEU B 1 225 ? -27.562 18.094 18.938 1 58.03 225 LEU B N 1
ATOM 5098 C CA . LEU B 1 225 ? -27.406 19.531 18.75 1 58.03 225 LEU B CA 1
ATOM 5099 C C . LEU B 1 225 ? -27.5 20.266 20.094 1 58.03 225 LEU B C 1
ATOM 5101 O O . LEU B 1 225 ? -28.219 21.266 20.203 1 58.03 225 LEU B O 1
ATOM 5105 N N . ASP B 1 226 ? -26.891 19.641 21.062 1 66.31 226 ASP B N 1
ATOM 5106 C CA . ASP B 1 226 ? -26.938 20.375 22.328 1 66.31 226 ASP B CA 1
ATOM 5107 C C . ASP B 1 226 ? -26 21.578 22.297 1 66.31 226 ASP B C 1
ATOM 5109 O O . ASP B 1 226 ? -24.875 21.516 22.797 1 66.31 226 ASP B O 1
ATOM 5113 N N . CYS B 1 227 ? -26.391 22.672 21.781 1 72.62 227 CYS B N 1
ATOM 5114 C CA . CYS B 1 227 ? -25.672 23.922 21.672 1 72.62 227 CYS B CA 1
ATOM 5115 C C . CYS B 1 227 ? -25.328 24.484 23.047 1 72.62 227 CYS B C 1
ATOM 5117 O O . CYS B 1 227 ? -24.25 25.047 23.25 1 72.62 227 CYS B O 1
ATOM 5119 N N . TYR B 1 228 ? -26.188 24.25 24 1 72.31 228 TYR B N 1
ATOM 5120 C CA . TYR B 1 228 ? -25.969 24.781 25.344 1 72.31 228 TYR B CA 1
ATOM 5121 C C . TYR B 1 228 ? -24.75 24.141 26 1 72.31 228 TYR B C 1
ATOM 5123 O O . TYR B 1 228 ? -23.906 24.844 26.562 1 72.31 228 TYR B O 1
ATOM 5131 N N . ASP B 1 229 ? -24.625 22.984 25.859 1 86.88 229 ASP B N 1
ATOM 5132 C CA . ASP B 1 229 ? -23.5 22.234 26.438 1 86.88 229 ASP B CA 1
ATOM 5133 C C . ASP B 1 229 ? -22.172 22.719 25.844 1 86.88 229 ASP B C 1
ATOM 5135 O O . ASP B 1 229 ? -21.203 22.938 26.562 1 86.88 229 ASP B O 1
ATOM 5139 N N . LYS B 1 230 ? -22.188 22.953 24.547 1 90.81 230 LYS B N 1
ATOM 5140 C CA . LYS B 1 230 ? -20.969 23.375 23.875 1 90.81 230 LYS B CA 1
ATOM 5141 C C . LYS B 1 230 ? -20.594 24.797 24.266 1 90.81 230 LYS B C 1
ATOM 5143 O O . LYS B 1 230 ? -19.406 25.125 24.391 1 90.81 230 LYS B O 1
ATOM 5148 N N . LYS B 1 231 ? -21.562 25.625 24.453 1 92.75 231 LYS B N 1
ATOM 5149 C CA . LYS B 1 231 ? -21.328 27 24.906 1 92.75 231 LYS B CA 1
ATOM 5150 C C . LYS B 1 231 ? -20.719 27.016 26.312 1 92.75 231 LYS B C 1
ATOM 5152 O O . LYS B 1 231 ? -19.797 27.781 26.578 1 92.75 231 LYS B O 1
ATOM 5157 N N . GLN B 1 232 ? -21.25 26.188 27.156 1 94.44 232 GLN B N 1
ATOM 5158 C CA . GLN B 1 232 ? -20.75 26.094 28.516 1 94.44 232 GLN B CA 1
ATOM 5159 C C . GLN B 1 232 ? -19.312 25.578 28.531 1 94.44 232 GLN B C 1
ATOM 5161 O O . GLN B 1 232 ? -18.484 26.047 29.312 1 94.44 232 GLN B O 1
ATOM 5166 N N . LYS B 1 233 ? -19.094 24.672 27.734 1 95.56 233 LYS B N 1
ATOM 5167 C CA . LYS B 1 233 ? -17.766 24.094 27.656 1 95.56 233 LYS B CA 1
ATOM 5168 C C . LYS B 1 233 ? -16.75 25.109 27.125 1 95.56 233 LYS B C 1
ATOM 5170 O O . LYS B 1 233 ? -15.617 25.172 27.594 1 95.56 233 LYS B O 1
ATOM 5175 N N . ALA B 1 234 ? -17.141 25.875 26.094 1 96.94 234 ALA B N 1
ATOM 5176 C CA . ALA B 1 234 ? -16.297 26.953 25.578 1 96.94 234 ALA B CA 1
ATOM 5177 C C . ALA B 1 234 ? -15.961 27.969 26.672 1 96.94 234 ALA B C 1
ATOM 5179 O O . ALA B 1 234 ? -14.805 28.359 26.828 1 96.94 234 ALA B O 1
ATOM 5180 N N . GLU B 1 235 ? -16.984 28.312 27.391 1 96.81 235 GLU B N 1
ATOM 5181 C CA . GLU B 1 235 ? -16.781 29.266 28.469 1 96.81 235 GLU B CA 1
ATOM 5182 C C . GLU B 1 235 ? -15.836 28.719 29.547 1 96.81 235 GLU B C 1
ATOM 5184 O O . GLU B 1 235 ? -15.039 29.453 30.109 1 96.81 235 GLU B O 1
ATOM 5189 N N . HIS B 1 236 ? -16.047 27.469 29.828 1 97.06 236 HIS B N 1
ATOM 5190 C CA . HIS B 1 236 ? -15.164 26.828 30.781 1 97.06 236 HIS B CA 1
ATOM 5191 C C . HIS B 1 236 ? -13.711 26.891 30.328 1 97.06 236 HIS B C 1
ATOM 5193 O O . HIS B 1 236 ? -12.812 27.188 31.125 1 97.06 236 HIS B O 1
ATOM 5199 N N . VAL B 1 237 ? -13.43 26.594 29.078 1 98.06 237 VAL B N 1
ATOM 5200 C CA . VAL B 1 237 ? -12.086 26.656 28.516 1 98.06 237 VAL B CA 1
ATOM 5201 C C . VAL B 1 237 ? -11.531 28.078 28.641 1 98.06 237 VAL B C 1
ATOM 5203 O O . VAL B 1 237 ? -10.391 28.266 29.078 1 98.06 237 VAL B O 1
ATOM 5206 N N . LYS B 1 238 ? -12.32 29.047 28.25 1 98.19 238 LYS B N 1
ATOM 5207 C CA . LYS B 1 238 ? -11.922 30.438 28.344 1 98.19 238 LYS B CA 1
ATOM 5208 C C . LYS B 1 238 ? -11.547 30.812 29.781 1 98.19 238 LYS B C 1
ATOM 5210 O O . LYS B 1 238 ? -10.531 31.469 30.016 1 98.19 238 LYS B O 1
ATOM 5215 N N . ASP B 1 239 ? -12.367 30.344 30.703 1 97.75 239 ASP B N 1
ATOM 5216 C CA . ASP B 1 239 ? -12.117 30.609 32.125 1 97.75 239 ASP B CA 1
ATOM 5217 C C . ASP B 1 239 ? -10.789 30 32.562 1 97.75 239 ASP B C 1
ATOM 5219 O O . ASP B 1 239 ? -10.039 30.625 33.312 1 97.75 239 ASP B O 1
ATOM 5223 N N . GLN B 1 240 ? -10.578 28.797 32.156 1 97.56 240 GLN B N 1
ATOM 5224 C CA . GLN B 1 240 ? -9.328 28.125 32.5 1 97.56 240 GLN B CA 1
ATOM 5225 C C . GLN B 1 240 ? -8.125 28.875 31.938 1 97.56 240 GLN B C 1
ATOM 5227 O O . GLN B 1 240 ? -7.098 29 32.594 1 97.56 240 GLN B O 1
ATOM 5232 N N . ILE B 1 241 ? -8.234 29.359 30.719 1 98.25 241 ILE B N 1
ATOM 5233 C CA . ILE B 1 241 ? -7.148 30.109 30.078 1 98.25 241 ILE B CA 1
ATOM 5234 C C . ILE B 1 241 ? -6.883 31.391 30.859 1 98.25 241 ILE B C 1
ATOM 5236 O O . ILE B 1 241 ? -5.738 31.688 31.219 1 98.25 241 ILE B O 1
ATOM 5240 N N . GLN B 1 242 ? -7.934 32.125 31.25 1 98.25 242 GLN B N 1
ATOM 5241 C CA . GLN B 1 242 ? -7.805 33.375 31.969 1 98.25 242 GLN B CA 1
ATOM 5242 C C . GLN B 1 242 ? -7.16 33.156 33.344 1 98.25 242 GLN B C 1
ATOM 5244 O O . GLN B 1 242 ? -6.305 33.938 33.75 1 98.25 242 GLN B O 1
ATOM 5249 N N . LYS B 1 243 ? -7.52 32.062 33.906 1 97.19 243 LYS B N 1
ATOM 5250 C CA . LYS B 1 243 ? -7.109 31.828 35.281 1 97.19 243 LYS B CA 1
ATOM 5251 C C . LYS B 1 243 ? -5.68 31.297 35.344 1 97.19 243 LYS B C 1
ATOM 5253 O O . LYS B 1 243 ? -4.91 31.672 36.25 1 97.19 243 LYS B O 1
ATOM 5258 N N . HIS B 1 244 ? -5.336 30.453 34.406 1 97.12 244 HIS B N 1
ATOM 5259 C CA . HIS B 1 244 ? -4.121 29.688 34.625 1 97.12 244 HIS B CA 1
ATOM 5260 C C . HIS B 1 244 ? -3.021 30.109 33.656 1 97.12 244 HIS B C 1
ATOM 5262 O O . HIS B 1 244 ? -1.85 29.781 33.844 1 97.12 244 HIS B O 1
ATOM 5268 N N . PHE B 1 245 ? -3.344 30.891 32.594 1 98.31 245 PHE B N 1
ATOM 5269 C CA . PHE B 1 245 ? -2.342 31.141 31.562 1 98.31 245 PHE B CA 1
ATOM 5270 C C . PHE B 1 245 ? -1.898 32.594 31.578 1 98.31 245 PHE B C 1
ATOM 5272 O O . PHE B 1 245 ? -0.838 32.938 31.047 1 98.31 245 PHE B O 1
ATOM 5279 N N . TRP B 1 246 ? -2.695 33.531 32.062 1 98.5 246 TRP B N 1
ATOM 5280 C CA . TRP B 1 246 ? -2.355 34.969 32.031 1 98.5 246 TRP B CA 1
ATOM 5281 C C . TRP B 1 246 ? -1.293 35.281 33.094 1 98.5 246 TRP B C 1
ATOM 5283 O O . TRP B 1 246 ? -1.458 34.969 34.281 1 98.5 246 TRP B O 1
ATOM 5293 N N . ASN B 1 247 ? -0.242 35.938 32.719 1 98.25 247 ASN B N 1
ATOM 5294 C CA . ASN B 1 247 ? 0.827 36.219 33.688 1 98.25 247 ASN B CA 1
ATOM 5295 C C . ASN B 1 247 ? 0.942 37.719 33.938 1 98.25 247 ASN B C 1
ATOM 5297 O O . ASN B 1 247 ? 1.941 38.188 34.5 1 98.25 247 ASN B O 1
ATOM 5301 N N . GLY B 1 248 ? 0.01 38.469 33.406 1 97.88 248 GLY B N 1
ATOM 5302 C CA . GLY B 1 248 ? 0.035 39.906 33.594 1 97.88 248 GLY B CA 1
ATOM 5303 C C . GLY B 1 248 ? 0.46 40.656 32.344 1 97.88 248 GLY B C 1
ATOM 5304 O O . GLY B 1 248 ? 0.184 41.844 32.219 1 97.88 248 GLY B O 1
ATOM 5305 N N . THR B 1 249 ? 1.106 39.969 31.406 1 98.44 249 THR B N 1
ATOM 5306 C CA . THR B 1 249 ? 1.592 40.594 30.188 1 98.44 249 THR B CA 1
ATOM 5307 C C . THR B 1 249 ? 1.068 39.844 28.953 1 98.44 249 THR B C 1
ATOM 5309 O O . THR B 1 249 ? 0.652 40.469 27.969 1 98.44 249 THR B O 1
ATOM 5312 N N . TYR B 1 250 ? 1.141 38.625 29 1 98.62 250 TYR B N 1
ATOM 5313 C CA . TYR B 1 250 ? 0.646 37.75 27.938 1 98.62 250 TYR B CA 1
ATOM 5314 C C . TYR B 1 250 ? 0.194 36.438 28.516 1 98.62 250 TYR B C 1
ATOM 5316 O O . TYR B 1 250 ? 0.4 36.156 29.703 1 98.62 250 TYR B O 1
ATOM 5324 N N . PHE B 1 251 ? -0.514 35.594 27.703 1 98.62 251 PHE B N 1
ATOM 5325 C CA . PHE B 1 251 ? -0.816 34.219 28.094 1 98.62 251 PHE B CA 1
ATOM 5326 C C . PHE B 1 251 ? 0.396 33.312 27.875 1 98.62 251 PHE B C 1
ATOM 5328 O O . PHE B 1 251 ? 0.957 33.25 26.781 1 98.62 251 PHE B O 1
ATOM 5335 N N . VAL B 1 252 ? 0.711 32.594 28.906 1 98.31 252 VAL B N 1
ATOM 5336 C CA . VAL B 1 252 ? 1.894 31.734 28.844 1 98.31 252 VAL B CA 1
ATOM 5337 C C . VAL B 1 252 ? 1.594 30.484 28.031 1 98.31 252 VAL B C 1
ATOM 5339 O O . VAL B 1 252 ? 0.429 30.125 27.844 1 98.31 252 VAL B O 1
ATOM 5342 N N . ASP B 1 253 ? 2.639 29.875 27.562 1 97.19 253 ASP B N 1
ATOM 5343 C CA . ASP B 1 253 ? 2.564 28.703 26.688 1 97.19 253 ASP B CA 1
ATOM 5344 C C . ASP B 1 253 ? 1.816 27.562 27.375 1 97.19 253 ASP B C 1
ATOM 5346 O O . ASP B 1 253 ? 0.954 26.922 26.766 1 97.19 253 ASP B O 1
ATOM 5350 N N . TYR B 1 254 ? 2.164 27.281 28.547 1 96.94 254 TYR B N 1
ATOM 5351 C CA . TYR B 1 254 ? 1.479 26.344 29.453 1 96.94 254 TYR B CA 1
ATOM 5352 C C . TYR B 1 254 ? 1.673 26.75 30.906 1 96.94 254 TYR B C 1
ATOM 5354 O O . TYR B 1 254 ? 2.617 27.469 31.234 1 96.94 254 TYR B O 1
ATOM 5362 N N . PRO B 1 255 ? 0.742 26.312 31.781 1 95.5 255 PRO B N 1
ATOM 5363 C CA . PRO B 1 255 ? 0.804 26.766 33.188 1 95.5 255 PRO B CA 1
ATOM 5364 C C . PRO B 1 255 ? 2.158 26.484 33.812 1 95.5 255 PRO B C 1
ATOM 5366 O O . PRO B 1 255 ? 2.764 25.438 33.594 1 95.5 255 PRO B O 1
ATOM 5369 N N . GLU B 1 256 ? 2.637 27.438 34.594 1 90.81 256 GLU B N 1
ATOM 5370 C CA . GLU B 1 256 ? 3.838 27.391 35.438 1 90.81 256 GLU B CA 1
ATOM 5371 C C . GLU B 1 256 ? 5.098 27.594 34.594 1 90.81 256 GLU B C 1
ATOM 5373 O O . GLU B 1 256 ? 6.199 27.234 35.031 1 90.81 256 GLU B O 1
ATOM 5378 N N . THR B 1 257 ? 4.898 28.047 33.312 1 94.81 257 THR B N 1
ATOM 5379 C CA . THR B 1 257 ? 6.031 28.469 32.5 1 94.81 257 THR B CA 1
ATOM 5380 C C . THR B 1 257 ? 6.023 29.984 32.312 1 94.81 257 THR B C 1
ATOM 5382 O O . THR B 1 257 ? 5.113 30.672 32.781 1 94.81 257 THR B O 1
ATOM 5385 N N . ASP B 1 258 ? 7.082 30.484 31.781 1 94.25 258 ASP B N 1
ATOM 5386 C CA . ASP B 1 258 ? 7.117 31.891 31.406 1 94.25 258 ASP B CA 1
ATOM 5387 C C . ASP B 1 258 ? 7.27 32.062 29.906 1 94.25 258 ASP B C 1
ATOM 5389 O O . ASP B 1 258 ? 7.477 33.188 29.422 1 94.25 258 ASP B O 1
ATOM 5393 N N . LYS B 1 259 ? 7.102 31.016 29.234 1 94.56 259 LYS B N 1
ATOM 5394 C CA . LYS B 1 259 ? 7.363 31.031 27.797 1 94.56 259 LYS B CA 1
ATOM 5395 C C . LYS B 1 259 ? 6.188 31.609 27.031 1 94.56 259 LYS B C 1
ATOM 5397 O O . LYS B 1 259 ? 5.027 31.375 27.375 1 94.56 259 LYS B O 1
ATOM 5402 N N . PHE B 1 260 ? 6.504 32.406 26 1 96.38 260 PHE B N 1
ATOM 5403 C CA . PHE B 1 260 ? 5.512 33.031 25.125 1 96.38 260 PHE B CA 1
ATOM 5404 C C . PHE B 1 260 ? 5.227 32.156 23.906 1 96.38 260 PHE B C 1
ATOM 5406 O O . PHE B 1 260 ? 6.156 31.672 23.25 1 96.38 260 PHE B O 1
ATOM 5413 N N . ASP B 1 261 ? 4.004 31.938 23.672 1 96.19 261 ASP B N 1
ATOM 5414 C CA . ASP B 1 261 ? 3.537 31.203 22.5 1 96.19 261 ASP B CA 1
ATOM 5415 C C . ASP B 1 261 ? 2.898 32.156 21.484 1 96.19 261 ASP B C 1
ATOM 5417 O O . ASP B 1 261 ? 1.762 32.594 21.672 1 96.19 261 ASP B O 1
ATOM 5421 N N . LEU B 1 262 ? 3.598 32.344 20.406 1 97.44 262 LEU B N 1
ATOM 5422 C CA . LEU B 1 262 ? 3.152 33.312 19.422 1 97.44 262 LEU B CA 1
ATOM 5423 C C . LEU B 1 262 ? 1.819 32.906 18.812 1 97.44 262 LEU B C 1
ATOM 5425 O O . LEU B 1 262 ? 0.892 33.719 18.703 1 97.44 262 LEU B O 1
ATOM 5429 N N . LEU B 1 263 ? 1.701 31.656 18.391 1 97.81 263 LEU B N 1
ATOM 5430 C CA . LEU B 1 263 ? 0.463 31.172 17.781 1 97.81 263 LEU B CA 1
ATOM 5431 C C . LEU B 1 263 ? -0.671 31.172 18.812 1 97.81 263 LEU B C 1
ATOM 5433 O O . LEU B 1 263 ? -1.768 31.656 18.516 1 97.81 263 LEU B O 1
ATOM 5437 N N . GLY B 1 264 ? -0.375 30.641 19.953 1 98.25 264 GLY B N 1
ATOM 5438 C CA . GLY B 1 264 ? -1.389 30.594 21 1 98.25 264 GLY B CA 1
ATOM 5439 C C . GLY B 1 264 ? -1.972 31.953 21.328 1 98.25 264 GLY B C 1
ATOM 5440 O O . GLY B 1 264 ? -3.191 32.094 21.453 1 98.25 264 GLY B O 1
ATOM 5441 N N . ASN B 1 265 ? -1.123 32.906 21.484 1 98.75 265 ASN B N 1
ATOM 5442 C CA . ASN B 1 265 ? -1.6 34.25 21.828 1 98.75 265 ASN B CA 1
ATOM 5443 C C . ASN B 1 265 ? -2.355 34.906 20.672 1 98.75 265 ASN B C 1
ATOM 5445 O O . ASN B 1 265 ? -3.311 35.625 20.891 1 98.75 265 ASN B O 1
ATOM 5449 N N . SER B 1 266 ? -1.914 34.656 19.469 1 98.62 266 SER B N 1
ATOM 5450 C CA . SER B 1 266 ? -2.67 35.125 18.312 1 98.62 266 SER B CA 1
ATOM 5451 C C . SER B 1 266 ? -4.082 34.562 18.312 1 98.62 266 SER B C 1
ATOM 5453 O O . SER B 1 266 ? -5.047 35.281 18.031 1 98.62 266 SER B O 1
ATOM 5455 N N . LEU B 1 267 ? -4.172 33.281 18.609 1 98.69 267 LEU B N 1
ATOM 5456 C CA . LEU B 1 267 ? -5.465 32.594 18.641 1 98.69 267 LEU B CA 1
ATOM 5457 C C . LEU B 1 267 ? -6.324 33.125 19.781 1 98.69 267 LEU B C 1
ATOM 5459 O O . LEU B 1 267 ? -7.539 33.281 19.641 1 98.69 267 LEU B O 1
ATOM 5463 N N . ALA B 1 268 ? -5.703 33.344 20.922 1 98.81 268 ALA B N 1
ATOM 5464 C CA . ALA B 1 268 ? -6.434 33.875 22.078 1 98.81 268 ALA B CA 1
ATOM 5465 C C . ALA B 1 268 ? -7.102 35.219 21.719 1 98.81 268 ALA B C 1
ATOM 5467 O O . ALA B 1 268 ? -8.234 35.469 22.141 1 98.81 268 ALA B O 1
ATOM 5468 N N . ILE B 1 269 ? -6.438 36 20.984 1 98.75 269 ILE B N 1
ATOM 5469 C CA . ILE B 1 269 ? -6.961 37.281 20.578 1 98.75 269 ILE B CA 1
ATOM 5470 C C . ILE B 1 269 ? -8.055 37.094 19.531 1 98.75 269 ILE B C 1
ATOM 5472 O O . ILE B 1 269 ? -9.156 37.625 19.672 1 98.75 269 ILE B O 1
ATOM 5476 N N . SER B 1 270 ? -7.789 36.312 18.516 1 97.69 270 SER B N 1
ATOM 5477 C CA . SER B 1 270 ? -8.703 36.156 17.391 1 97.69 270 SER B CA 1
ATOM 5478 C C . SER B 1 270 ? -9.992 35.469 17.812 1 97.69 270 SER B C 1
ATOM 5480 O O . SER B 1 270 ? -11.055 35.719 17.234 1 97.69 270 SER B O 1
ATOM 5482 N N . CYS B 1 271 ? -9.914 34.656 18.859 1 97.06 271 CYS B N 1
ATOM 5483 C CA . CYS B 1 271 ? -11.086 33.906 19.328 1 97.06 271 CYS B CA 1
ATOM 5484 C C . CYS B 1 271 ? -11.875 34.719 20.344 1 97.06 271 CYS B C 1
ATOM 5486 O O . CYS B 1 271 ? -12.938 34.281 20.797 1 97.06 271 CYS B O 1
ATOM 5488 N N . GLY B 1 272 ? -11.312 35.875 20.734 1 97.06 272 GLY B N 1
ATOM 5489 C CA . GLY B 1 272 ? -12.016 36.719 21.688 1 97.06 272 GLY B CA 1
ATOM 5490 C C . GLY B 1 272 ? -11.812 36.281 23.125 1 97.06 272 GLY B C 1
ATOM 5491 O O . GLY B 1 272 ? -12.617 36.625 24 1 97.06 272 GLY B O 1
ATOM 5492 N N . ILE B 1 273 ? -10.844 35.531 23.344 1 98.5 273 ILE B N 1
ATOM 5493 C CA . ILE B 1 273 ? -10.516 35.125 24.703 1 98.5 273 ILE B CA 1
ATOM 5494 C C . ILE B 1 273 ? -9.797 36.25 25.438 1 98.5 273 ILE B C 1
ATOM 5496 O O . ILE B 1 273 ? -10.086 36.531 26.594 1 98.5 273 ILE B O 1
ATOM 5500 N N . ALA B 1 274 ? -8.883 36.875 24.797 1 98.75 274 ALA B N 1
ATOM 5501 C CA . ALA B 1 274 ? -8.148 38 25.359 1 98.75 274 ALA B CA 1
ATOM 5502 C C . ALA B 1 274 ? -9.023 39.25 25.438 1 98.75 274 ALA B C 1
ATOM 5504 O O . ALA B 1 274 ? -9.711 39.594 24.469 1 98.75 274 ALA B O 1
ATOM 5505 N N . SER B 1 275 ? -9.016 39.906 26.5 1 98 275 SER B N 1
ATOM 5506 C CA . SER B 1 275 ? -9.664 41.219 26.609 1 98 275 SER B CA 1
ATOM 5507 C C . SER B 1 275 ? -8.922 42.25 25.797 1 98 275 SER B C 1
ATOM 5509 O O . SER B 1 275 ? -7.816 42 25.312 1 98 275 SER B O 1
ATOM 5511 N N . ASP B 1 276 ? -9.555 43.438 25.719 1 97.5 276 ASP B N 1
ATOM 5512 C CA . ASP B 1 276 ? -8.93 44.531 24.984 1 97.5 276 ASP B CA 1
ATOM 5513 C C . ASP B 1 276 ? -7.594 44.906 25.625 1 97.5 276 ASP B C 1
ATOM 5515 O O . ASP B 1 276 ? -6.609 45.156 24.906 1 97.5 276 ASP B O 1
ATOM 5519 N N . ASP B 1 277 ? -7.617 44.938 26.906 1 98.19 277 ASP B N 1
ATOM 5520 C CA . ASP B 1 277 ? -6.391 45.281 27.625 1 98.19 277 ASP B CA 1
ATOM 5521 C C . ASP B 1 277 ? -5.324 44.219 27.438 1 98.19 277 ASP B C 1
ATOM 5523 O O . ASP B 1 277 ? -4.145 44.531 27.266 1 98.19 277 ASP B O 1
ATOM 5527 N N . GLN B 1 278 ? -5.73 43.062 27.516 1 98.69 278 GLN B N 1
ATOM 5528 C CA . GLN B 1 278 ? -4.812 41.938 27.328 1 98.69 278 GLN B CA 1
ATOM 5529 C C . GLN B 1 278 ? -4.242 41.938 25.906 1 98.69 278 GLN B C 1
ATOM 5531 O O . GLN B 1 278 ? -3.045 41.719 25.719 1 98.69 278 GLN B O 1
ATOM 5536 N N . ARG B 1 279 ? -5.113 42.125 24.953 1 98.62 279 ARG B N 1
ATOM 5537 C CA . ARG B 1 279 ? -4.688 42.219 23.562 1 98.62 279 ARG B CA 1
ATOM 5538 C C . ARG B 1 279 ? -3.613 43.281 23.391 1 98.62 279 ARG B C 1
ATOM 5540 O O . ARG B 1 279 ? -2.584 43.031 22.75 1 98.62 279 ARG B O 1
ATOM 5547 N N . GLU B 1 280 ? -3.869 44.469 23.984 1 98.5 280 GLU B N 1
ATOM 5548 C CA . GLU B 1 280 ? -2.902 45.562 23.906 1 98.5 280 GLU B CA 1
ATOM 5549 C C . GLU B 1 280 ? -1.562 45.156 24.516 1 98.5 280 GLU B C 1
ATOM 5551 O O . GLU B 1 280 ? -0.506 45.438 23.938 1 98.5 280 GLU B O 1
ATOM 5556 N N . SER B 1 281 ? -1.675 44.531 25.625 1 98.75 281 SER B N 1
ATOM 5557 C CA . SER B 1 281 ? -0.471 44.062 26.312 1 98.75 281 SER B CA 1
ATOM 5558 C C . SER B 1 281 ? 0.294 43.031 25.484 1 98.75 281 SER B C 1
ATOM 5560 O O . SER B 1 281 ? 1.519 43.125 25.359 1 98.75 281 SER B O 1
ATOM 5562 N N . ILE B 1 282 ? -0.402 42.125 24.906 1 98.81 282 ILE B N 1
ATOM 5563 C CA . ILE B 1 282 ? 0.2 41.062 24.109 1 98.81 282 ILE B CA 1
ATOM 5564 C C . ILE B 1 282 ? 0.86 41.688 22.859 1 98.81 282 ILE B C 1
ATOM 5566 O O . ILE B 1 282 ? 2.002 41.344 22.531 1 98.81 282 ILE B O 1
ATOM 5570 N N . PHE B 1 283 ? 0.149 42.562 22.156 1 98.75 283 PHE B N 1
ATOM 5571 C CA . PHE B 1 283 ? 0.699 43.219 20.969 1 98.75 283 PHE B CA 1
ATOM 5572 C C . PHE B 1 283 ? 1.979 43.969 21.312 1 98.75 283 PHE B C 1
ATOM 5574 O O . PHE B 1 283 ? 2.971 43.875 20.594 1 98.75 283 PHE B O 1
ATOM 5581 N N . ASN B 1 284 ? 1.922 44.688 22.406 1 98.69 284 ASN B N 1
ATOM 5582 C CA . ASN B 1 284 ? 3.115 45.406 22.828 1 98.69 284 ASN B CA 1
ATOM 5583 C C . ASN B 1 284 ? 4.281 44.469 23.094 1 98.69 284 ASN B C 1
ATOM 5585 O O . ASN B 1 284 ? 5.422 44.75 22.719 1 98.69 284 ASN B O 1
ATOM 5589 N N . TYR B 1 285 ? 4.047 43.375 23.703 1 98.38 285 TYR B N 1
ATOM 5590 C CA . TYR B 1 285 ? 5.098 42.406 23.969 1 98.38 285 TYR B CA 1
ATOM 5591 C C . TYR B 1 285 ? 5.676 41.875 22.672 1 98.38 285 TYR B C 1
ATOM 5593 O O . TYR B 1 285 ? 6.895 41.688 22.547 1 98.38 285 TYR B O 1
ATOM 5601 N N . VAL B 1 286 ? 4.84 41.594 21.688 1 98.19 286 VAL B N 1
ATOM 5602 C CA . VAL B 1 286 ? 5.254 41.031 20.406 1 98.19 286 VAL B CA 1
ATOM 5603 C C . VAL B 1 286 ? 6.227 41.969 19.719 1 98.19 286 VAL B C 1
ATOM 5605 O O . VAL B 1 286 ? 7.164 41.531 19.047 1 98.19 286 VAL B O 1
ATOM 5608 N N . THR B 1 287 ? 6.051 43.281 19.891 1 97.75 287 THR B N 1
ATOM 5609 C CA . THR B 1 287 ? 6.93 44.25 19.25 1 97.75 287 THR B CA 1
ATOM 5610 C C . THR B 1 287 ? 8.359 44.094 19.75 1 97.75 287 THR B C 1
ATOM 5612 O O . THR B 1 287 ? 9.312 44.5 19.078 1 97.75 287 THR B O 1
ATOM 5615 N N . THR B 1 288 ? 8.5 43.438 20.938 1 96.81 288 THR B N 1
ATOM 5616 C CA . THR B 1 288 ? 9.836 43.25 21.5 1 96.81 288 THR B CA 1
ATOM 5617 C C . THR B 1 288 ? 10.492 42.031 20.891 1 96.81 288 THR B C 1
ATOM 5619 O O . THR B 1 288 ? 11.703 41.812 21.062 1 96.81 288 THR B O 1
ATOM 5622 N N . LEU B 1 289 ? 9.742 41.25 20.172 1 95.69 289 LEU B N 1
ATOM 5623 C CA . LEU B 1 289 ? 10.242 40 19.625 1 95.69 289 LEU B CA 1
ATOM 5624 C C . LEU B 1 289 ? 10.617 40.125 18.156 1 95.69 289 LEU B C 1
ATOM 5626 O O . LEU B 1 289 ? 11.195 39.219 17.562 1 95.69 289 LEU B O 1
ATOM 5630 N N . THR B 1 290 ? 10.32 41.188 17.547 1 94.75 290 THR B N 1
ATOM 5631 C CA . THR B 1 290 ? 10.461 41.375 16.109 1 94.75 290 THR B CA 1
ATOM 5632 C C . THR B 1 290 ? 11.906 41.688 15.734 1 94.75 290 THR B C 1
ATOM 5634 O O . THR B 1 290 ? 12.633 42.312 16.516 1 94.75 290 THR B O 1
ATOM 5637 N N . GLY B 1 291 ? 12.383 41.156 14.641 1 93.62 291 GLY B N 1
ATOM 5638 C CA . GLY B 1 291 ? 13.672 41.469 14.039 1 93.62 291 GLY B CA 1
ATOM 5639 C C . GLY B 1 291 ? 13.562 41.938 12.602 1 93.62 291 GLY B C 1
ATOM 5640 O O . GLY B 1 291 ? 12.477 42.281 12.133 1 93.62 291 GLY B O 1
ATOM 5641 N N . PRO B 1 292 ? 14.672 42 11.953 1 95.12 292 PRO B N 1
ATOM 5642 C CA . PRO B 1 292 ? 14.695 42.562 10.602 1 95.12 292 PRO B CA 1
ATOM 5643 C C . PRO B 1 292 ? 13.906 41.719 9.602 1 95.12 292 PRO B C 1
ATOM 5645 O O . PRO B 1 292 ? 13.484 42.219 8.555 1 95.12 292 PRO B O 1
ATOM 5648 N N . HIS B 1 293 ? 13.625 40.5 9.953 1 96.31 293 HIS B N 1
ATOM 5649 C CA . HIS B 1 293 ? 13.031 39.625 8.953 1 96.31 293 HIS B CA 1
ATOM 5650 C C . HIS B 1 293 ? 11.719 39.031 9.445 1 96.31 293 HIS B C 1
ATOM 5652 O O . HIS B 1 293 ? 11.109 38.219 8.766 1 96.31 293 HIS B O 1
ATOM 5658 N N . GLY B 1 294 ? 11.25 39.406 10.617 1 96.75 294 GLY B N 1
ATOM 5659 C CA . GLY B 1 294 ? 9.984 38.938 11.133 1 96.75 294 GLY B CA 1
ATOM 5660 C C . GLY B 1 294 ? 9.984 38.75 12.641 1 96.75 294 GLY B C 1
ATOM 5661 O O . GLY B 1 294 ? 10.922 39.156 13.32 1 96.75 294 GLY B O 1
ATOM 5662 N N . ILE B 1 295 ? 8.938 38.156 13.117 1 96.69 295 ILE B N 1
ATOM 5663 C CA . ILE B 1 295 ? 8.781 37.875 14.547 1 96.69 295 ILE B CA 1
ATOM 5664 C C . ILE B 1 295 ? 9.484 36.562 14.906 1 96.69 295 ILE B C 1
ATOM 5666 O O . ILE B 1 295 ? 9.211 35.531 14.305 1 96.69 295 ILE B O 1
ATOM 5670 N N . LYS B 1 296 ? 10.328 36.625 15.852 1 94.31 296 LYS B N 1
ATOM 5671 C CA . LYS B 1 296 ? 11.117 35.469 16.25 1 94.31 296 LYS B CA 1
ATOM 5672 C C . LYS B 1 296 ? 10.289 34.5 17.094 1 94.31 296 LYS B C 1
ATOM 5674 O O . LYS B 1 296 ? 9.484 34.906 17.922 1 94.31 296 LYS B O 1
ATOM 5679 N N . THR B 1 297 ? 10.383 33.25 16.812 1 90.75 297 THR B N 1
ATOM 5680 C CA . THR B 1 297 ? 9.812 32.188 17.625 1 90.75 297 THR B CA 1
ATOM 5681 C C . THR B 1 297 ? 10.922 31.328 18.234 1 90.75 297 THR B C 1
ATOM 5683 O O . THR B 1 297 ? 11.789 30.828 17.531 1 90.75 297 THR B O 1
ATOM 5686 N N . THR B 1 298 ? 10.805 31.125 19.531 1 82.38 298 THR B N 1
ATOM 5687 C CA . THR B 1 298 ? 11.875 30.438 20.25 1 82.38 298 THR B CA 1
ATOM 5688 C C . THR B 1 298 ? 11.5 28.984 20.5 1 82.38 298 THR B C 1
ATOM 5690 O O . THR B 1 298 ? 10.32 28.641 20.625 1 82.38 298 THR B O 1
ATOM 5693 N N . GLU B 1 299 ? 12.477 28.094 20.547 1 70.12 299 GLU B N 1
ATOM 5694 C CA . GLU B 1 299 ? 12.469 26.75 21.125 1 70.12 299 GLU B CA 1
ATOM 5695 C C . GLU B 1 299 ? 11.633 25.797 20.281 1 70.12 299 GLU B C 1
ATOM 5697 O O . GLU B 1 299 ? 11.07 24.828 20.812 1 70.12 299 GLU B O 1
ATOM 5702 N N . THR B 1 300 ? 11.352 26.094 19.109 1 75.69 300 THR B N 1
ATOM 5703 C CA . THR B 1 300 ? 10.695 25.141 18.219 1 75.69 300 THR B CA 1
ATOM 5704 C C . THR B 1 300 ? 11.539 24.906 16.969 1 75.69 300 THR B C 1
ATOM 5706 O O . THR B 1 300 ? 11.594 25.75 16.078 1 75.69 300 THR B O 1
ATOM 5709 N N . PHE B 1 301 ? 12.234 23.75 17.031 1 77.81 301 PHE B N 1
ATOM 5710 C CA . PHE B 1 301 ? 13.125 23.453 15.914 1 77.81 301 PHE B CA 1
ATOM 5711 C C . PHE B 1 301 ? 12.836 22.078 15.344 1 77.81 301 PHE B C 1
ATOM 5713 O O . PHE B 1 301 ? 12.531 21.141 16.078 1 77.81 301 PHE B O 1
ATOM 5720 N N . LEU B 1 302 ? 12.773 21.984 14.062 1 75.44 302 LEU B N 1
ATOM 5721 C CA . LEU B 1 302 ? 12.742 20.688 13.383 1 75.44 302 LEU B CA 1
ATOM 5722 C C . LEU B 1 302 ? 14.117 20.031 13.383 1 75.44 302 LEU B C 1
ATOM 5724 O O . LEU B 1 302 ? 15.133 20.719 13.523 1 75.44 302 LEU B O 1
ATOM 5728 N N . PRO B 1 303 ? 14.117 18.688 13.32 1 76.62 303 PRO B N 1
ATOM 5729 C CA . PRO B 1 303 ? 15.43 18.078 13.094 1 76.62 303 PRO B CA 1
ATOM 5730 C C . PRO B 1 303 ? 16.141 18.625 11.859 1 76.62 303 PRO B C 1
ATOM 5732 O O . PRO B 1 303 ? 15.539 18.703 10.781 1 76.62 303 PRO B O 1
ATOM 5735 N N . PRO B 1 304 ? 17.312 19.016 12.109 1 81.5 304 PRO B N 1
ATOM 5736 C CA . PRO B 1 304 ? 18 19.641 10.984 1 81.5 304 PRO B CA 1
ATOM 5737 C C . PRO B 1 304 ? 18.203 18.688 9.812 1 81.5 304 PRO B C 1
ATOM 5739 O O . PRO B 1 304 ? 18.516 17.516 10.016 1 81.5 304 PRO B O 1
ATOM 5742 N N . LEU B 1 305 ? 18.062 19.188 8.641 1 77.25 305 LEU B N 1
ATOM 5743 C CA . LEU B 1 305 ? 18.234 18.422 7.422 1 77.25 305 LEU B CA 1
ATOM 5744 C C . LEU B 1 305 ? 19.719 18.375 7.02 1 77.25 305 LEU B C 1
ATOM 5746 O O . LEU B 1 305 ? 20.125 17.5 6.273 1 77.25 305 LEU B O 1
ATOM 5750 N N . ASN B 1 306 ? 20.438 19.453 7.43 1 82.06 306 ASN B N 1
ATOM 5751 C CA . ASN B 1 306 ? 21.859 19.562 7.121 1 82.06 306 ASN B CA 1
ATOM 5752 C C . ASN B 1 306 ? 22.609 20.359 8.188 1 82.06 306 ASN B C 1
ATOM 5754 O O . ASN B 1 306 ? 22 20.828 9.156 1 82.06 306 ASN B O 1
ATOM 5758 N N . ASP B 1 307 ? 23.812 20.5 8.008 1 87.19 307 ASP B N 1
ATOM 5759 C CA . ASP B 1 307 ? 24.672 21.141 8.992 1 87.19 307 ASP B CA 1
ATOM 5760 C C . ASP B 1 307 ? 24.359 22.641 9.086 1 87.19 307 ASP B C 1
ATOM 5762 O O . ASP B 1 307 ? 24.438 23.234 10.164 1 87.19 307 ASP B O 1
ATOM 5766 N N . LYS B 1 308 ? 24.031 23.141 8.016 1 87.94 308 LYS B N 1
ATOM 5767 C CA . LYS B 1 308 ? 23.734 24.578 8.008 1 87.94 308 LYS B CA 1
ATOM 5768 C C . LYS B 1 308 ? 22.484 24.891 8.812 1 87.94 308 LYS B C 1
ATOM 5770 O O . LYS B 1 308 ? 22.453 25.859 9.578 1 87.94 308 LYS B O 1
ATOM 5775 N N . GLU B 1 309 ? 21.484 24.109 8.656 1 88.06 309 GLU B N 1
ATOM 5776 C CA . GLU B 1 309 ? 20.281 24.266 9.453 1 88.06 309 GLU B CA 1
ATOM 5777 C C . GLU B 1 309 ? 20.578 24.125 10.945 1 88.06 309 GLU B C 1
ATOM 5779 O O . GLU B 1 309 ? 20.062 24.906 11.75 1 88.06 309 GLU B O 1
ATOM 5784 N N . LYS B 1 310 ? 21.375 23.156 11.234 1 88.25 310 LYS B N 1
ATOM 5785 C CA . LYS B 1 310 ? 21.75 22.953 12.633 1 88.25 310 LYS B CA 1
ATOM 5786 C C . LYS B 1 310 ? 22.469 24.172 13.195 1 88.25 310 LYS B C 1
ATOM 5788 O O . LYS B 1 310 ? 22.172 24.609 14.312 1 88.25 310 LYS B O 1
ATOM 5793 N N . GLU B 1 311 ? 23.312 24.703 12.453 1 89.94 311 GLU B N 1
ATOM 5794 C CA . GLU B 1 311 ? 24.078 25.875 12.867 1 89.94 311 GLU B CA 1
ATOM 5795 C C . GLU B 1 311 ? 23.156 27.062 13.133 1 89.94 311 GLU B C 1
ATOM 5797 O O . GLU B 1 311 ? 23.312 27.75 14.141 1 89.94 311 GLU B O 1
ATOM 5802 N N . VAL B 1 312 ? 22.219 27.281 12.297 1 88.25 312 VAL B N 1
ATOM 5803 C CA . VAL B 1 312 ? 21.312 28.406 12.414 1 88.25 312 VAL B CA 1
ATOM 5804 C C . VAL B 1 312 ? 20.438 28.25 13.656 1 88.25 312 VAL B C 1
ATOM 5806 O O . VAL B 1 312 ? 20.266 29.203 14.422 1 88.25 312 VAL B O 1
ATOM 5809 N N . MET B 1 313 ? 19.969 27.109 13.867 1 86.31 313 MET B N 1
ATOM 5810 C CA . MET B 1 313 ? 19.094 26.828 15 1 86.31 313 MET B CA 1
ATOM 5811 C C . MET B 1 313 ? 19.844 26.922 16.312 1 86.31 313 MET B C 1
ATOM 5813 O O . MET B 1 313 ? 19.328 27.469 17.297 1 86.31 313 MET B O 1
ATOM 5817 N N . ASP B 1 314 ? 21.047 26.469 16.312 1 86.38 314 ASP B N 1
ATOM 5818 C CA . ASP B 1 314 ? 21.859 26.469 17.516 1 86.38 314 ASP B CA 1
ATOM 5819 C C . ASP B 1 314 ? 22.359 27.875 17.859 1 86.38 314 ASP B C 1
ATOM 5821 O O . ASP B 1 314 ? 22.484 28.234 19.031 1 86.38 314 ASP B O 1
ATOM 5825 N N . ARG B 1 315 ? 22.625 28.625 16.906 1 87 315 ARG B N 1
ATOM 5826 C CA . ARG B 1 315 ? 23.219 29.953 17.062 1 87 315 ARG B CA 1
ATOM 5827 C C . ARG B 1 315 ? 22.266 30.906 17.75 1 87 315 ARG B C 1
ATOM 5829 O O . ARG B 1 315 ? 22.641 31.594 18.703 1 87 315 ARG B O 1
ATOM 5836 N N . ASP B 1 316 ? 21.016 30.969 17.422 1 83.31 316 ASP B N 1
ATOM 5837 C CA . ASP B 1 316 ? 20.109 32.031 17.828 1 83.31 316 ASP B CA 1
ATOM 5838 C C . ASP B 1 316 ? 19.047 31.5 18.781 1 83.31 316 ASP B C 1
ATOM 5840 O O . ASP B 1 316 ? 18.422 32.281 19.516 1 83.31 316 ASP B O 1
ATOM 5844 N N . GLY B 1 317 ? 18.859 30.219 18.688 1 85.81 317 GLY B N 1
ATOM 5845 C CA . GLY B 1 317 ? 17.797 29.641 19.5 1 85.81 317 GLY B CA 1
ATOM 5846 C C . GLY B 1 317 ? 16.422 30.141 19.109 1 85.81 317 GLY B C 1
ATOM 5847 O O . GLY B 1 317 ? 15.508 30.156 19.953 1 85.81 317 GLY B O 1
ATOM 5848 N N . ALA B 1 318 ? 16.328 30.75 17.953 1 91.31 318 ALA B N 1
ATOM 5849 C CA . ALA B 1 318 ? 15.07 31.281 17.438 1 91.31 318 ALA B CA 1
ATOM 5850 C C . ALA B 1 318 ? 15.047 31.266 15.914 1 91.31 318 ALA B C 1
ATOM 5852 O O . ALA B 1 318 ? 16.094 31.359 15.273 1 91.31 318 ALA B O 1
ATOM 5853 N N . VAL B 1 319 ? 13.891 31.109 15.375 1 93.94 319 VAL B N 1
ATOM 5854 C CA . VAL B 1 319 ? 13.695 31.203 13.93 1 93.94 319 VAL B CA 1
ATOM 5855 C C . VAL B 1 319 ? 12.383 31.938 13.625 1 93.94 319 VAL B C 1
ATOM 5857 O O . VAL B 1 319 ? 11.648 32.281 14.539 1 93.94 319 VAL B O 1
ATOM 5860 N N . ILE B 1 320 ? 12.195 32.219 12.383 1 95.38 320 ILE B N 1
ATOM 5861 C CA . ILE B 1 320 ? 10.938 32.812 11.938 1 95.38 320 ILE B CA 1
ATOM 5862 C C . ILE B 1 320 ? 10.07 31.766 11.273 1 95.38 320 ILE B C 1
ATOM 5864 O O . ILE B 1 320 ? 10.461 31.172 10.266 1 95.38 320 ILE B O 1
ATOM 5868 N N . TRP B 1 321 ? 8.961 31.516 11.844 1 95.25 321 TRP B N 1
ATOM 5869 C CA . TRP B 1 321 ? 7.945 30.672 11.234 1 95.25 321 TRP B CA 1
ATOM 5870 C C . TRP B 1 321 ? 6.855 31.516 10.586 1 95.25 321 TRP B C 1
ATOM 5872 O O . TRP B 1 321 ? 6.008 32.094 11.273 1 95.25 321 TRP B O 1
ATOM 5882 N N . PRO B 1 322 ? 6.809 31.547 9.297 1 95.31 322 PRO B N 1
ATOM 5883 C CA . PRO B 1 322 ? 5.82 32.406 8.648 1 95.31 322 PRO B CA 1
ATOM 5884 C C . PRO B 1 322 ? 4.387 32.094 9.055 1 95.31 322 PRO B C 1
ATOM 5886 O O . PRO B 1 322 ? 3.557 32.969 9.195 1 95.31 322 PRO B O 1
ATOM 5889 N N . PHE B 1 323 ? 4.113 30.828 9.234 1 94.44 323 PHE B N 1
ATOM 5890 C CA . PHE B 1 323 ? 2.744 30.438 9.539 1 94.44 323 PHE B CA 1
ATOM 5891 C C . PHE B 1 323 ? 2.293 31.016 10.875 1 94.44 323 PHE B C 1
ATOM 5893 O O . PHE B 1 323 ? 1.197 31.578 10.977 1 94.44 323 PHE B O 1
ATOM 5900 N N . THR B 1 324 ? 3.104 31.031 11.953 1 96.62 324 THR B N 1
A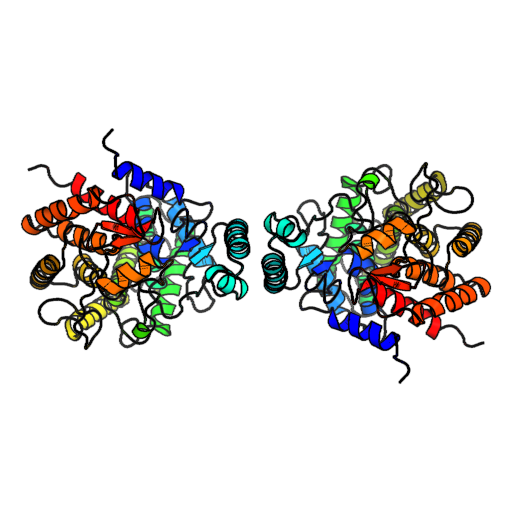TOM 5901 C CA . THR B 1 324 ? 2.709 31.594 13.234 1 96.62 324 THR B CA 1
ATOM 5902 C C . THR B 1 324 ? 2.723 33.125 13.18 1 96.62 324 THR B C 1
ATOM 5904 O O . THR B 1 324 ? 1.866 33.781 13.773 1 96.62 324 THR B O 1
ATOM 5907 N N . ASN B 1 325 ? 3.73 33.688 12.453 1 97.88 325 ASN B N 1
ATOM 5908 C CA . ASN B 1 325 ? 3.75 35.125 12.234 1 97.88 325 ASN B CA 1
ATOM 5909 C C . ASN B 1 325 ? 2.459 35.625 11.578 1 97.88 325 ASN B C 1
ATOM 5911 O O . ASN B 1 325 ? 1.915 36.656 11.969 1 97.88 325 ASN B O 1
ATOM 5915 N N . GLY B 1 326 ? 2.023 34.844 10.625 1 98.25 326 GLY B N 1
ATOM 5916 C CA . GLY B 1 326 ? 0.815 35.219 9.906 1 98.25 326 GLY B CA 1
ATOM 5917 C C . GLY B 1 326 ? -0.402 35.344 10.805 1 98.25 326 GLY B C 1
ATOM 5918 O O . GLY B 1 326 ? -1.198 36.281 10.664 1 98.25 326 GLY B O 1
ATOM 5919 N N . PHE B 1 327 ? -0.534 34.469 11.719 1 98.5 327 PHE B N 1
ATOM 5920 C CA . PHE B 1 327 ? -1.666 34.5 12.633 1 98.5 327 PHE B CA 1
ATOM 5921 C C . PHE B 1 327 ? -1.629 35.781 13.492 1 98.5 327 PHE B C 1
ATOM 5923 O O . PHE B 1 327 ? -2.668 36.375 13.75 1 98.5 327 PHE B O 1
ATOM 5930 N N . MET B 1 328 ? -0.459 36.156 13.938 1 98.69 328 MET B N 1
ATOM 5931 C CA . MET B 1 328 ? -0.336 37.344 14.766 1 98.69 328 MET B CA 1
ATOM 5932 C C . MET B 1 328 ? -0.626 38.594 13.953 1 98.69 328 MET B C 1
ATOM 5934 O O . MET B 1 328 ? -1.321 39.5 14.43 1 98.69 328 MET B O 1
ATOM 5938 N N . LEU B 1 329 ? -0.117 38.625 12.766 1 98.62 329 LEU B N 1
ATOM 5939 C CA . LEU B 1 329 ? -0.396 39.781 11.906 1 98.62 329 LEU B CA 1
ATOM 5940 C C . LEU B 1 329 ? -1.889 39.875 11.609 1 98.62 329 LEU B C 1
ATOM 5942 O O . LEU B 1 329 ? -2.447 40.969 11.609 1 98.62 329 LEU B O 1
ATOM 5946 N N . GLU B 1 330 ? -2.484 38.75 11.359 1 98.31 330 GLU B N 1
ATOM 5947 C CA . GLU B 1 330 ? -3.932 38.75 11.164 1 98.31 330 GLU B CA 1
ATOM 5948 C C . GLU B 1 330 ? -4.652 39.312 12.383 1 98.31 330 GLU B C 1
ATOM 5950 O O . GLU B 1 330 ? -5.598 40.094 12.242 1 98.31 330 GLU B O 1
ATOM 5955 N N . ALA B 1 331 ? -4.223 38.906 13.539 1 98.56 331 ALA B N 1
ATOM 5956 C CA . ALA B 1 331 ? -4.836 39.406 14.773 1 98.56 331 ALA B CA 1
ATOM 5957 C C . ALA B 1 331 ? -4.688 40.906 14.898 1 98.56 331 ALA B C 1
ATOM 5959 O O . ALA B 1 331 ? -5.637 41.594 15.273 1 98.56 331 ALA B O 1
ATOM 5960 N N . MET B 1 332 ? -3.555 41.438 14.523 1 98.69 332 MET B N 1
ATOM 5961 C CA . MET B 1 332 ? -3.303 42.875 14.594 1 98.69 332 MET B CA 1
ATOM 5962 C C . MET B 1 332 ? -4.152 43.625 13.57 1 98.69 332 MET B C 1
ATOM 5964 O O . MET B 1 332 ? -4.75 44.625 13.891 1 98.69 332 MET B O 1
ATOM 5968 N N . LEU B 1 333 ? -4.191 43.094 12.406 1 98.31 333 LEU B N 1
ATOM 5969 C CA . LEU B 1 333 ? -4.93 43.719 11.328 1 98.31 333 LEU B CA 1
ATOM 5970 C C . LEU B 1 333 ? -6.418 43.781 11.641 1 98.31 333 LEU B C 1
ATOM 5972 O O . LEU B 1 333 ? -7.109 44.719 11.242 1 98.31 333 LEU B O 1
ATOM 5976 N N . ASN B 1 334 ? -6.887 42.844 12.391 1 97.06 334 ASN B N 1
ATOM 5977 C CA . ASN B 1 334 ? -8.312 42.781 12.695 1 97.06 334 ASN B CA 1
ATOM 5978 C C . ASN B 1 334 ? -8.633 43.438 14.031 1 97.06 334 ASN B C 1
ATOM 5980 O O . ASN B 1 334 ? -9.758 43.344 14.523 1 97.06 334 ASN B O 1
ATOM 5984 N N . SER B 1 335 ? -7.668 44.062 14.672 1 95.69 335 SER B N 1
ATOM 5985 C CA . SER B 1 335 ? -7.832 44.625 16 1 95.69 335 SER B CA 1
ATOM 5986 C C . SER B 1 335 ? -8.727 45.844 15.977 1 95.69 335 SER B C 1
ATOM 5988 O O . SER B 1 335 ? -9.25 46.281 17.016 1 95.69 335 SER B O 1
ATOM 5990 N N . GLY B 1 336 ? -8.859 46.562 14.758 1 90.75 336 GLY B N 1
ATOM 5991 C CA . GLY B 1 336 ? -9.609 47.781 14.641 1 90.75 336 GLY B CA 1
ATOM 5992 C C . GLY B 1 336 ? -8.812 49 15.062 1 90.75 336 GLY B C 1
ATOM 5993 O O . GLY B 1 336 ? -9.297 50.125 14.961 1 90.75 336 GLY B O 1
ATOM 5994 N N . SER B 1 337 ? -7.637 48.781 15.516 1 95.12 337 SER B N 1
ATOM 5995 C CA . SER B 1 337 ? -6.758 49.875 15.938 1 95.12 337 SER B CA 1
ATOM 5996 C C . SER B 1 337 ? -5.816 50.281 14.82 1 95.12 337 SER B C 1
ATOM 5998 O O . SER B 1 337 ? -5.039 49.469 14.312 1 95.12 337 SER B O 1
ATOM 6000 N N . ASP B 1 338 ? -5.797 51.531 14.516 1 96.25 338 ASP B N 1
ATOM 6001 C CA . ASP B 1 338 ? -4.906 52.031 13.477 1 96.25 338 ASP B CA 1
ATOM 6002 C C . ASP B 1 338 ? -3.447 51.75 13.828 1 96.25 338 ASP B C 1
ATOM 6004 O O . ASP B 1 338 ? -2.637 51.469 12.938 1 96.25 338 ASP B O 1
ATOM 6008 N N . LYS B 1 339 ? -3.223 51.812 15.062 1 97.5 339 LYS B N 1
ATOM 6009 C CA . LYS B 1 339 ? -1.865 51.562 15.547 1 97.5 339 LYS B CA 1
ATOM 6010 C C . LYS B 1 339 ? -1.383 50.188 15.156 1 97.5 339 LYS B C 1
ATOM 6012 O O . LYS B 1 339 ? -0.321 50.031 14.547 1 97.5 339 LYS B O 1
ATOM 6017 N N . TRP B 1 340 ? -2.133 49.312 15.453 1 98.25 340 TRP B N 1
ATOM 6018 C CA . TRP B 1 340 ? -1.717 47.906 15.258 1 98.25 340 TRP B CA 1
ATOM 6019 C C . TRP B 1 340 ? -1.878 47.5 13.797 1 98.25 340 TRP B C 1
ATOM 6021 O O . TRP B 1 340 ? -1.095 46.688 13.289 1 98.25 340 TRP B O 1
ATOM 6031 N N . ILE B 1 341 ? -2.869 48.031 13.102 1 98.06 341 ILE B N 1
ATOM 6032 C CA . ILE B 1 341 ? -2.996 47.781 11.664 1 98.06 341 ILE B CA 1
ATOM 6033 C C . ILE B 1 341 ? -1.744 48.281 10.945 1 98.06 341 ILE B C 1
ATOM 6035 O O . ILE B 1 341 ? -1.146 47.562 10.156 1 98.06 341 ILE B O 1
ATOM 6039 N N . ASN B 1 342 ? -1.327 49.5 11.32 1 97.69 342 ASN B N 1
ATOM 6040 C CA . ASN B 1 342 ? -0.132 50.062 10.703 1 97.69 342 ASN B CA 1
ATOM 6041 C C . ASN B 1 342 ? 1.115 49.25 11.055 1 97.69 342 ASN B C 1
ATOM 6043 O O . ASN B 1 342 ? 1.984 49.031 10.203 1 97.69 342 ASN B O 1
ATOM 6047 N N . TYR B 1 343 ? 1.188 48.844 12.266 1 97.94 343 TYR B N 1
ATOM 6048 C CA . TYR B 1 343 ? 2.316 48 12.672 1 97.94 343 TYR B CA 1
ATOM 6049 C C . TYR B 1 343 ? 2.373 46.719 11.852 1 97.94 343 TYR B C 1
ATOM 6051 O O . TYR B 1 343 ? 3.438 46.344 11.359 1 97.94 343 TYR B O 1
ATOM 6059 N N . ALA B 1 344 ? 1.209 46.094 11.727 1 98.25 344 ALA B N 1
ATOM 6060 C CA . ALA B 1 344 ? 1.128 44.844 11.008 1 98.25 344 ALA B CA 1
ATOM 6061 C C . ALA B 1 344 ? 1.49 45 9.539 1 98.25 344 ALA B C 1
ATOM 6063 O O . ALA B 1 344 ? 2.168 44.156 8.945 1 98.25 344 ALA B O 1
ATOM 6064 N N . VAL B 1 345 ? 1.049 46.062 8.938 1 97.88 345 VAL B N 1
ATOM 6065 C CA . VAL B 1 345 ? 1.356 46.344 7.539 1 97.88 345 VAL B CA 1
ATOM 6066 C C . VAL B 1 345 ? 2.865 46.5 7.363 1 97.88 345 VAL B C 1
ATOM 6068 O O . VAL B 1 345 ? 3.445 46 6.41 1 97.88 345 VAL B O 1
ATOM 6071 N N . ASN B 1 346 ? 3.463 47.219 8.281 1 97.44 346 ASN B N 1
ATOM 6072 C CA . ASN B 1 346 ? 4.906 47.438 8.211 1 97.44 346 ASN B CA 1
ATOM 6073 C C . ASN B 1 346 ? 5.672 46.125 8.445 1 97.44 346 ASN B C 1
ATOM 6075 O O . ASN B 1 346 ? 6.68 45.875 7.785 1 97.44 346 ASN B O 1
ATOM 6079 N N . GLU B 1 347 ? 5.23 45.438 9.438 1 97.31 347 GLU B N 1
ATOM 6080 C CA . GLU B 1 347 ? 5.844 44.125 9.688 1 97.31 347 GLU B CA 1
ATOM 6081 C C . GLU B 1 347 ? 5.73 43.219 8.461 1 97.31 347 GLU B C 1
ATOM 6083 O O . GLU B 1 347 ? 6.66 42.469 8.148 1 97.31 347 GLU B O 1
ATOM 6088 N N . PHE B 1 348 ? 4.621 43.25 7.754 1 97.44 348 PHE B N 1
ATOM 6089 C CA . PHE B 1 348 ? 4.352 42.406 6.598 1 97.44 348 PHE B CA 1
ATOM 6090 C C . PHE B 1 348 ? 5.285 42.75 5.445 1 97.44 348 PHE B C 1
ATOM 6092 O O . PHE B 1 348 ? 5.602 41.875 4.613 1 97.44 348 PHE B O 1
ATOM 6099 N N . LYS B 1 349 ? 5.746 43.969 5.359 1 96.5 349 LYS B N 1
ATOM 6100 C CA . LYS B 1 349 ? 6.68 44.375 4.312 1 96.5 349 LYS B CA 1
ATOM 6101 C C . LYS B 1 349 ? 7.965 43.562 4.375 1 96.5 349 LYS B C 1
ATOM 6103 O O . LYS B 1 349 ? 8.625 43.344 3.355 1 96.5 349 LYS B O 1
ATOM 6108 N N . LYS B 1 350 ? 8.266 43.125 5.57 1 95.69 350 LYS B N 1
ATOM 6109 C CA . LYS B 1 350 ? 9.438 42.281 5.727 1 95.69 350 LYS B CA 1
ATOM 6110 C C . LYS B 1 350 ? 9.258 40.969 4.984 1 95.69 350 LYS B C 1
ATOM 6112 O O . LYS B 1 350 ? 10.219 40.438 4.414 1 95.69 350 LYS B O 1
ATOM 6117 N N . TRP B 1 351 ? 7.977 40.375 4.973 1 93.62 351 TRP B N 1
ATOM 6118 C CA . TRP B 1 351 ? 7.672 39.156 4.27 1 93.62 351 TRP B CA 1
ATOM 6119 C C . TRP B 1 351 ? 7.863 39.312 2.766 1 93.62 351 TRP B C 1
ATOM 6121 O O . TRP B 1 351 ? 8.32 38.375 2.086 1 93.62 351 TRP B O 1
ATOM 6131 N N . GLU B 1 352 ? 7.52 40.469 2.33 1 94.25 352 GLU B N 1
ATOM 6132 C CA . GLU B 1 352 ? 7.629 40.75 0.903 1 94.25 352 GLU B CA 1
ATOM 6133 C C . GLU B 1 352 ? 9.078 40.688 0.435 1 94.25 352 GLU B C 1
ATOM 6135 O O . GLU B 1 352 ? 9.352 40.406 -0.736 1 94.25 352 GLU B O 1
ATOM 6140 N N . LYS B 1 353 ? 9.977 40.812 1.336 1 94.19 353 LYS B N 1
ATOM 6141 C CA . LYS B 1 353 ? 11.391 40.844 0.99 1 94.19 353 LYS B CA 1
ATOM 6142 C C . LYS B 1 353 ? 12.031 39.469 1.121 1 94.19 353 LYS B C 1
ATOM 6144 O O . LYS B 1 353 ? 13.133 39.25 0.611 1 94.19 353 LYS B O 1
ATOM 6149 N N . LEU B 1 354 ? 11.406 38.531 1.83 1 95.81 354 LEU B N 1
ATOM 6150 C CA . LEU B 1 354 ? 11.945 37.188 1.995 1 95.81 354 LEU B CA 1
ATOM 6151 C C . LEU B 1 354 ? 11.93 36.438 0.673 1 95.81 354 LEU B C 1
ATOM 6153 O O . LEU B 1 354 ? 10.992 36.562 -0.115 1 95.81 354 LEU B O 1
ATOM 6157 N N . ASP B 1 355 ? 12.891 35.625 0.5 1 94.88 355 ASP B N 1
ATOM 6158 C CA . ASP B 1 355 ? 12.945 34.781 -0.702 1 94.88 355 ASP B CA 1
ATOM 6159 C C . ASP B 1 355 ? 12.008 33.594 -0.583 1 94.88 355 ASP B C 1
ATOM 6161 O O . ASP B 1 355 ? 12.023 32.875 0.427 1 94.88 355 ASP B O 1
ATOM 6165 N N . GLY B 1 356 ? 11.195 33.438 -1.573 1 95.69 356 GLY B N 1
ATOM 6166 C CA . GLY B 1 356 ? 10.367 32.219 -1.662 1 95.69 356 GLY B CA 1
ATOM 6167 C C . GLY B 1 356 ? 9.477 32.031 -0.453 1 95.69 356 GLY B C 1
ATOM 6168 O O . GLY B 1 356 ? 9.141 33 0.245 1 95.69 356 GLY B O 1
ATOM 6169 N N . PHE B 1 357 ? 8.961 30.859 -0.309 1 97.56 357 PHE B N 1
ATOM 6170 C CA . PHE B 1 357 ? 8.102 30.469 0.8 1 97.56 357 PHE B CA 1
ATOM 6171 C C . PHE B 1 357 ? 8.617 29.188 1.452 1 97.56 357 PHE B C 1
ATOM 6173 O O . PHE B 1 357 ? 8.125 28.094 1.174 1 97.56 357 PHE B O 1
ATOM 6180 N N . TYR B 1 358 ? 9.555 29.375 2.309 1 96.62 358 TYR B N 1
ATOM 6181 C CA . TYR B 1 358 ? 10.18 28.281 3.031 1 96.62 358 TYR B CA 1
ATOM 6182 C C . TYR B 1 358 ? 9.43 27.984 4.32 1 96.62 358 TYR B C 1
ATOM 6184 O O . TYR B 1 358 ? 8.602 28.781 4.766 1 96.62 358 TYR B O 1
ATOM 6192 N N . GLU B 1 359 ? 9.719 26.891 4.859 1 95.31 359 GLU B N 1
ATOM 6193 C CA . GLU B 1 359 ? 9.109 26.453 6.117 1 95.31 359 GLU B CA 1
ATOM 6194 C C . GLU B 1 359 ? 9.469 27.406 7.254 1 95.31 359 GLU B C 1
ATOM 6196 O O . GLU B 1 359 ? 8.625 27.734 8.086 1 95.31 359 GLU B O 1
ATOM 6201 N N . TRP B 1 360 ? 10.727 27.766 7.312 1 95.25 360 TRP B N 1
ATOM 6202 C CA . TRP B 1 360 ? 11.18 28.75 8.297 1 95.25 360 TRP B CA 1
ATOM 6203 C C . TRP B 1 360 ? 12.359 29.547 7.762 1 95.25 360 TRP B C 1
ATOM 6205 O O . TRP B 1 360 ? 12.914 29.234 6.707 1 95.25 360 TRP B O 1
ATOM 6215 N N . TYR B 1 361 ? 12.656 30.688 8.461 1 96.19 361 TYR B N 1
ATOM 6216 C CA . TYR B 1 361 ? 13.719 31.594 8.016 1 96.19 361 TYR B CA 1
ATOM 6217 C C . TYR B 1 361 ? 14.664 31.922 9.164 1 96.19 361 TYR B C 1
ATOM 6219 O O . TYR B 1 361 ? 14.273 31.906 10.328 1 96.19 361 TYR B O 1
ATOM 6227 N N . ASP B 1 362 ? 15.852 32.188 8.797 1 95.06 362 ASP B N 1
ATOM 6228 C CA . ASP B 1 362 ? 16.875 32.656 9.727 1 95.06 362 ASP B CA 1
ATOM 6229 C C . ASP B 1 362 ? 16.562 34.094 10.211 1 95.06 362 ASP B C 1
ATOM 6231 O O . ASP B 1 362 ? 16.25 34.969 9.414 1 95.06 362 ASP B O 1
ATOM 6235 N N . ILE B 1 363 ? 16.734 34.312 11.5 1 94.44 363 ILE B N 1
ATOM 6236 C CA . ILE B 1 363 ? 16.375 35.625 12.078 1 94.44 363 ILE B CA 1
ATOM 6237 C C . ILE B 1 363 ? 17.438 36.656 11.734 1 94.44 363 ILE B C 1
ATOM 6239 O O . ILE B 1 363 ? 17.203 37.844 11.836 1 94.44 363 ILE B O 1
ATOM 6243 N N . VAL B 1 364 ? 18.594 36.25 11.336 1 93.81 364 VAL B N 1
ATOM 6244 C CA . VAL B 1 364 ? 19.734 37.125 11.156 1 93.81 364 VAL B CA 1
ATOM 6245 C C . VAL B 1 364 ? 19.812 37.594 9.695 1 93.81 364 VAL B C 1
ATOM 6247 O O . VAL B 1 364 ? 19.859 38.781 9.406 1 93.81 364 VAL B O 1
ATOM 6250 N N . ASP B 1 365 ? 19.703 36.656 8.773 1 94.44 365 ASP B N 1
ATOM 6251 C CA . ASP B 1 365 ? 19.953 37.031 7.387 1 94.44 365 ASP B CA 1
ATOM 6252 C C . ASP B 1 365 ? 18.703 36.844 6.527 1 94.44 365 ASP B C 1
ATOM 6254 O O . ASP B 1 365 ? 18.688 37.188 5.348 1 94.44 365 ASP B O 1
ATOM 6258 N N . GLY B 1 366 ? 17.719 36.188 7.082 1 95.31 366 GLY B N 1
ATOM 6259 C CA . GLY B 1 366 ? 16.453 36.031 6.367 1 95.31 366 GLY B CA 1
ATOM 6260 C C . GLY B 1 366 ? 16.484 34.906 5.355 1 95.31 366 GLY B C 1
ATOM 6261 O O . GLY B 1 366 ? 15.562 34.781 4.539 1 95.31 366 GLY B O 1
ATOM 6262 N N . ASN B 1 367 ? 17.547 34.031 5.387 1 95.75 367 ASN B N 1
ATOM 6263 C CA . ASN B 1 367 ? 17.578 32.906 4.484 1 95.75 367 ASN B CA 1
ATOM 6264 C C . ASN B 1 367 ? 16.531 31.844 4.871 1 95.75 367 ASN B C 1
ATOM 6266 O O . ASN B 1 367 ? 16.297 31.609 6.055 1 95.75 367 ASN B O 1
ATOM 6270 N N . GLY B 1 368 ? 15.977 31.234 3.801 1 95.69 368 GLY B N 1
ATOM 6271 C CA . GLY B 1 368 ? 14.938 30.234 4.016 1 95.69 368 GLY B CA 1
ATOM 6272 C C . GLY B 1 368 ? 15.5 28.828 4.219 1 95.69 368 GLY B C 1
ATOM 6273 O O . GLY B 1 368 ? 16.5 28.453 3.602 1 95.69 368 GLY B O 1
ATOM 6274 N N . TYR B 1 369 ? 14.812 28.078 5.078 1 94.5 369 TYR B N 1
ATOM 6275 C CA . TYR B 1 369 ? 15.219 26.703 5.375 1 94.5 369 TYR B CA 1
ATOM 6276 C C . TYR B 1 369 ? 14.008 25.797 5.527 1 94.5 369 TYR B C 1
ATOM 6278 O O . TYR B 1 369 ? 12.867 26.25 5.441 1 94.5 369 TYR B O 1
ATOM 6286 N N . GLY B 1 370 ? 14.266 24.469 5.668 1 92.62 370 GLY B N 1
ATOM 6287 C CA . GLY B 1 370 ? 13.188 23.5 5.711 1 92.62 370 GLY B CA 1
ATOM 6288 C C . GLY B 1 370 ? 12.617 23.172 4.344 1 92.62 370 GLY B C 1
ATOM 6289 O O . GLY B 1 370 ? 13.344 23.156 3.35 1 92.62 370 GLY B O 1
ATOM 6290 N N . SER B 1 371 ? 11.375 22.953 4.289 1 93.62 371 SER B N 1
ATOM 6291 C CA . SER B 1 371 ? 10.703 22.641 3.035 1 93.62 371 SER B CA 1
ATOM 6292 C C . SER B 1 371 ? 10.57 23.875 2.15 1 93.62 371 SER B C 1
ATOM 6294 O O . SER B 1 371 ? 10.258 24.969 2.637 1 93.62 371 SER B O 1
ATOM 6296 N N . VAL B 1 372 ? 10.875 23.672 0.921 1 94.75 372 VAL B N 1
ATOM 6297 C CA . VAL B 1 372 ? 10.625 24.719 -0.058 1 94.75 372 VAL B CA 1
ATOM 6298 C C . VAL B 1 372 ? 9.164 24.672 -0.5 1 94.75 372 VAL B C 1
ATOM 6300 O O . VAL B 1 372 ? 8.531 23.609 -0.451 1 94.75 372 VAL B O 1
ATOM 6303 N N . ASN B 1 373 ? 8.633 25.812 -0.844 1 96.62 373 ASN B N 1
ATOM 6304 C CA . ASN B 1 373 ? 7.242 25.906 -1.284 1 96.62 373 ASN B CA 1
ATOM 6305 C C . ASN B 1 373 ? 6.285 25.359 -0.234 1 96.62 373 ASN B C 1
ATOM 6307 O O . ASN B 1 373 ? 5.391 24.562 -0.556 1 96.62 373 ASN B O 1
ATOM 6311 N N . GLN B 1 374 ? 6.527 25.672 0.998 1 97.12 374 GLN B N 1
ATOM 6312 C CA . GLN B 1 374 ? 5.707 25.234 2.121 1 97.12 374 GLN B CA 1
ATOM 6313 C C . GLN B 1 374 ? 4.32 25.875 2.064 1 97.12 374 GLN B C 1
ATOM 6315 O O . GLN B 1 374 ? 4.191 27.109 2.074 1 97.12 374 GLN B O 1
ATOM 6320 N N . VAL B 1 375 ? 3.35 25.109 2.127 1 97.5 375 VAL B N 1
ATOM 6321 C CA . VAL B 1 375 ? 2.002 25.578 1.815 1 97.5 375 VAL B CA 1
ATOM 6322 C C . VAL B 1 375 ? 1.504 26.484 2.928 1 97.5 375 VAL B C 1
ATOM 6324 O O . VAL B 1 375 ? 0.795 27.469 2.666 1 97.5 375 VAL B O 1
ATOM 6327 N N . TRP B 1 376 ? 1.8 26.172 4.176 1 96.94 376 TRP B N 1
ATOM 6328 C CA . TRP B 1 376 ? 1.234 27.016 5.223 1 96.94 376 TRP B CA 1
ATOM 6329 C C . TRP B 1 376 ? 1.895 28.391 5.234 1 96.94 376 TRP B C 1
ATOM 6331 O O . TRP B 1 376 ? 1.29 29.375 5.668 1 96.94 376 TRP B O 1
ATOM 6341 N N . SER B 1 377 ? 3.189 28.531 4.75 1 97.75 377 SER B N 1
ATOM 6342 C CA . SER B 1 377 ? 3.832 29.828 4.586 1 97.75 377 SER B CA 1
ATOM 6343 C C . SER B 1 377 ? 3.156 30.641 3.486 1 97.75 377 SER B C 1
ATOM 6345 O O . SER B 1 377 ? 2.855 31.812 3.678 1 97.75 377 SER B O 1
ATOM 6347 N N . ALA B 1 378 ? 2.918 29.984 2.396 1 98.06 378 ALA B N 1
ATOM 6348 C CA . ALA B 1 378 ? 2.238 30.641 1.286 1 98.06 378 ALA B CA 1
ATOM 6349 C C . ALA B 1 378 ? 0.808 31.016 1.663 1 98.06 378 ALA B C 1
ATOM 6351 O O . ALA B 1 378 ? 0.338 32.094 1.334 1 98.06 378 ALA B O 1
ATOM 6352 N N . ALA B 1 379 ? 0.153 30.156 2.326 1 98.38 379 ALA B N 1
ATOM 6353 C CA . ALA B 1 379 ? -1.244 30.359 2.695 1 98.38 379 ALA B CA 1
ATOM 6354 C C . ALA B 1 379 ? -1.389 31.562 3.627 1 98.38 379 ALA B C 1
ATOM 6356 O O . ALA B 1 379 ? -2.25 32.406 3.416 1 98.38 379 ALA B O 1
ATOM 6357 N N . LEU B 1 380 ? -0.586 31.625 4.664 1 98.31 380 LEU B N 1
ATOM 6358 C CA . LEU B 1 380 ? -0.72 32.719 5.617 1 98.31 380 LEU B CA 1
ATOM 6359 C C . LEU B 1 380 ? -0.291 34.031 4.988 1 98.31 380 LEU B C 1
ATOM 6361 O O . LEU B 1 380 ? -0.835 35.094 5.316 1 98.31 380 LEU B O 1
ATOM 6365 N N . TYR B 1 381 ? 0.72 33.969 4.082 1 98 381 TYR B N 1
ATOM 6366 C CA . TYR B 1 381 ? 1.04 35.156 3.309 1 98 381 TYR B CA 1
ATOM 6367 C C . TYR B 1 381 ? -0.193 35.688 2.582 1 98 381 TYR B C 1
ATOM 6369 O O . TYR B 1 381 ? -0.501 36.875 2.65 1 98 381 TYR B O 1
ATOM 6377 N N . LEU B 1 382 ? -0.876 34.812 1.916 1 98 382 LEU B N 1
ATOM 6378 C CA . LEU B 1 382 ? -2.037 35.219 1.123 1 98 382 LEU B CA 1
ATOM 6379 C C . LEU B 1 382 ? -3.16 35.719 2.018 1 98 382 LEU B C 1
ATOM 6381 O O . LEU B 1 382 ? -3.867 36.656 1.657 1 98 382 LEU B O 1
ATOM 6385 N N . ARG B 1 383 ? -3.355 35.094 3.145 1 97.56 383 ARG B N 1
ATOM 6386 C CA . ARG B 1 383 ? -4.395 35.531 4.074 1 97.56 383 ARG B CA 1
ATOM 6387 C C . ARG B 1 383 ? -4.133 36.938 4.57 1 97.56 383 ARG B C 1
ATOM 6389 O O . ARG B 1 383 ? -5.027 37.781 4.547 1 97.56 383 ARG B O 1
ATOM 6396 N N . VAL B 1 384 ? -2.912 37.188 4.965 1 97.75 384 VAL B N 1
ATOM 6397 C CA . VAL B 1 384 ? -2.541 38.5 5.48 1 97.75 384 VAL B CA 1
ATOM 6398 C C . VAL B 1 384 ? -2.609 39.531 4.359 1 97.75 384 VAL B C 1
ATOM 6400 O O . VAL B 1 384 ? -3.166 40.625 4.539 1 97.75 384 VAL B O 1
ATOM 6403 N N . LYS B 1 385 ? -2.041 39.156 3.203 1 96.88 385 LYS B N 1
ATOM 6404 C CA . LYS B 1 385 ? -2.062 40.062 2.045 1 96.88 385 LYS B CA 1
ATOM 6405 C C . LYS B 1 385 ? -3.492 40.438 1.669 1 96.88 385 LYS B C 1
ATOM 6407 O O . LYS B 1 385 ? -3.766 41.594 1.323 1 96.88 385 LYS B O 1
ATOM 6412 N N . ASN B 1 386 ? -4.34 39.531 1.694 1 95.75 386 ASN B N 1
ATOM 6413 C CA . ASN B 1 386 ? -5.738 39.75 1.355 1 95.75 386 ASN B CA 1
ATOM 6414 C C . ASN B 1 386 ? -6.363 40.812 2.277 1 95.75 386 ASN B C 1
ATOM 6416 O O . ASN B 1 386 ? -7.133 41.656 1.828 1 95.75 386 ASN B O 1
ATOM 6420 N N . ILE B 1 387 ? -6.109 40.719 3.582 1 96.38 387 ILE B N 1
ATOM 6421 C CA . ILE B 1 387 ? -6.637 41.688 4.531 1 96.38 387 ILE B CA 1
ATOM 6422 C C . ILE B 1 387 ? -6.059 43.094 4.23 1 96.38 387 ILE B C 1
ATOM 6424 O O . ILE B 1 387 ? -6.793 44.062 4.195 1 96.38 387 ILE B O 1
ATOM 6428 N N . ILE B 1 388 ? -4.789 43.094 3.971 1 96.5 388 ILE B N 1
ATOM 6429 C CA . ILE B 1 388 ? -4.102 44.375 3.738 1 96.5 388 ILE B CA 1
ATOM 6430 C C . ILE B 1 388 ? -4.641 45.031 2.467 1 96.5 388 ILE B C 1
ATOM 6432 O O . ILE B 1 388 ? -4.887 46.25 2.441 1 96.5 388 ILE B O 1
ATOM 6436 N N . ASP B 1 389 ? -4.828 44.188 1.46 1 94.25 389 ASP B N 1
ATOM 6437 C CA . ASP B 1 389 ? -5.309 44.688 0.179 1 94.25 389 ASP B CA 1
ATOM 6438 C C . ASP B 1 389 ? -6.723 45.25 0.306 1 94.25 389 ASP B C 1
ATOM 6440 O O . ASP B 1 389 ? -7.156 46.062 -0.526 1 94.25 389 ASP B O 1
ATOM 6444 N N . ASN B 1 390 ? -7.434 44.906 1.352 1 92.69 390 ASN B N 1
ATOM 6445 C CA . ASN B 1 390 ? -8.82 45.312 1.485 1 92.69 390 ASN B CA 1
ATOM 6446 C C . ASN B 1 390 ? -9 46.344 2.605 1 92.69 390 ASN B C 1
ATOM 6448 O O . ASN B 1 390 ? -10.125 46.656 3.002 1 92.69 390 ASN B O 1
ATOM 6452 N N . LEU B 1 391 ? -7.883 46.719 3.217 1 92.62 391 LEU B N 1
ATOM 6453 C CA . LEU B 1 391 ? -7.957 47.812 4.191 1 92.62 391 LEU B CA 1
ATOM 6454 C C . LEU B 1 391 ? -8.484 49.094 3.551 1 92.62 391 LEU B C 1
ATOM 6456 O O . LEU B 1 391 ? -8.211 49.375 2.381 1 92.62 391 LEU B O 1
ATOM 6460 N N . PRO B 1 392 ? -9.289 49.75 4.273 1 83.94 392 PRO B N 1
ATOM 6461 C CA . PRO B 1 392 ? -9.766 51.031 3.723 1 83.94 392 PRO B CA 1
ATOM 6462 C C . PRO B 1 392 ? -8.625 52 3.393 1 83.94 392 PRO B C 1
ATOM 6464 O O . PRO B 1 392 ? -7.629 52.031 4.121 1 83.94 392 PRO B O 1
ATOM 6467 N N . LYS B 1 393 ? -8.609 52.312 1.986 1 72.5 393 LYS B N 1
ATOM 6468 C CA . LYS B 1 393 ? -7.633 53.312 1.531 1 72.5 393 LYS B CA 1
ATOM 6469 C C . LYS B 1 393 ? -7.797 54.625 2.279 1 72.5 393 LYS B C 1
ATOM 6471 O O . LYS B 1 393 ? -8.922 55.094 2.51 1 72.5 393 LYS B O 1
ATOM 6476 N N . PRO B 1 394 ? -6.68 55.219 3.158 1 61.31 394 PRO B N 1
ATOM 6477 C CA . PRO B 1 394 ? -6.801 56.531 3.822 1 61.31 394 PRO B CA 1
ATOM 6478 C C . PRO B 1 394 ? -7.496 57.562 2.951 1 61.31 394 PRO B C 1
ATOM 6480 O O . PRO B 1 394 ? -7.422 57.5 1.723 1 61.31 394 PRO B O 1
#

Organism: NCBI:txid2126985

Solvent-accessible surface area (backbone atoms only — not comparable to full-atom values): 40690 Å² total; per-residue (Å²): 125,84,78,54,62,65,56,53,30,52,50,44,51,59,66,17,55,57,93,49,31,48,24,41,10,67,59,80,31,41,41,31,26,33,41,53,49,37,38,76,34,39,46,58,38,24,69,67,34,88,93,49,52,37,60,66,57,52,51,44,32,51,50,53,45,55,74,55,36,45,95,74,30,52,55,32,50,33,48,62,55,40,60,48,61,39,48,49,53,45,50,53,51,13,27,75,70,60,47,76,43,71,68,51,51,33,49,54,69,71,32,51,41,55,70,46,77,46,39,60,41,44,44,40,35,46,32,36,38,50,30,53,49,47,58,57,40,58,71,72,45,76,93,53,77,75,58,49,57,55,51,50,44,34,50,42,20,47,50,28,42,62,72,71,41,39,59,96,74,35,39,43,14,16,44,92,53,64,76,44,69,87,30,37,83,33,50,31,36,45,43,38,40,41,45,29,46,23,28,50,39,46,28,52,45,42,51,52,47,50,58,42,21,76,68,62,74,55,88,61,70,64,82,78,54,54,43,65,60,31,51,52,51,24,50,49,34,48,50,50,44,61,69,54,22,52,74,88,48,44,49,23,29,30,69,96,53,85,46,78,32,64,49,24,46,21,42,26,44,67,72,61,65,42,47,75,67,46,42,53,37,34,53,57,53,50,65,74,42,51,52,84,48,39,50,57,40,66,86,73,68,74,84,58,90,46,68,67,52,41,49,52,46,67,72,65,48,35,32,26,41,45,44,43,46,28,45,36,37,42,36,28,53,68,62,80,41,68,68,42,30,51,49,30,55,56,53,48,52,33,57,72,66,41,65,81,32,26,46,28,28,38,57,84,80,38,51,61,39,82,38,52,48,16,32,37,28,26,31,26,49,50,54,42,49,53,53,61,72,64,48,81,79,132,125,82,77,55,62,65,58,52,29,51,49,44,51,60,67,17,55,55,94,50,30,48,24,41,10,68,59,82,31,41,42,30,26,33,40,54,49,37,40,75,35,40,45,58,38,25,68,67,34,87,93,50,51,37,63,68,56,52,51,44,31,53,49,54,45,54,74,57,36,46,94,76,30,52,53,32,50,32,50,63,53,40,61,48,63,38,47,50,55,45,49,55,51,13,28,76,69,59,46,79,43,73,68,51,52,33,48,56,69,71,32,52,40,54,70,46,76,46,38,60,42,45,44,41,36,46,32,36,37,50,30,54,48,46,57,57,39,57,71,72,40,78,92,48,75,72,55,50,55,52,52,50,44,34,50,41,23,50,50,26,43,62,72,71,42,38,59,98,74,35,40,44,14,18,42,93,52,63,76,44,67,86,30,38,83,32,50,30,36,46,42,40,39,41,45,29,46,24,28,49,38,47,28,51,44,41,50,53,47,50,58,42,22,75,67,63,73,55,89,60,76,64,82,81,54,55,40,66,60,30,50,51,50,24,49,50,34,47,49,50,44,61,68,54,23,51,74,88,48,44,49,22,29,29,70,97,52,85,46,81,31,63,46,24,47,20,42,26,44,67,71,60,64,42,48,74,68,47,42,52,38,34,54,56,54,50,66,72,43,49,53,85,49,39,49,56,40,67,85,72,69,75,84,57,90,46,70,66,52,42,51,52,46,66,71,65,48,35,31,24,40,46,44,42,44,26,44,35,36,42,35,28,53,68,62,80,40,68,67,41,28,52,49,31,56,56,54,48,52,32,58,73,68,41,66,82,32,25,47,28,25,40,56,85,79,37,51,62,38,81,37,52,49,15,32,37,28,23,32,26,49,50,55,41,48,53,52,60,72,65,46,81,80,132

Sequence (788 aa):
MSFDKKKQAIDIIKSCIGKNGVWASTDRYAYQCWTRDFCIATSYLFLYHEDLKNLPLVQKHLFNIVHKRRDNGKLPILFLDNKLKFLEDKIDKSIKCGKKSFMLERYLKGELKDLTPHTRDSEILFISTVCDYLLCYLQYYLYDPLDTHLVKGANISLNYVEKCITTNGLIHGADWRDVRLDLDDKTVLTNACLLYQAYTKLTKVYEAIMTRVHNYEVYFPEKCLDCYDKKQKAEHVKDQIQKHFWNGTYFVDYPETDKFDLLGNSLAISCGIASDDQRESIFNYVTTLTGPHGIKTTETFLPPLNDKEKEVMDRDGAVIWPFTNGFMLEAMLNSGSDKWINYAVNEFKKWEKLDGFYEWYDIVDGNGYGSVNQVWSAALYLRVKNIIDNLPKPMSFDKKKQAIDIIKSCIGKNGVWASTDRYAYQCWTRDFCIATSYLFLYHEDLKNLPLVQKHLFNIVHKRRDNGKLPILFLDNKLKFLEDKIDKSIKCGKKSFMLERYLKGELKDLTPHTRDSEILFISTVCDYLLCYLQYYLYDPLDTHLVKGANISLNYVEKCITTNGLIHGADWRDVRLDLDDKTVLTNACLLYQAYTKLTKVYEAIMTRVHNYEVYFPEKCLDCYDKKQKAEHVKDQIQKHFWNGTYFVDYPETDKFDLLGNSLAISCGIASDDQRESIFNYVTTLTGPHGIKTTETFLPPLNDKEKEVMDRDGAVIWPFTNGFMLEAMLNSGSDKWINYAVNEFKKWEKLDGFYEWYDIVDGNGYGSVNQVWSAALYLRVKNIIDNLPKP

InterPro domains:
  IPR008928 Six-hairpin glycosidase superfamily [SSF48208] (11-389)
  IPR012341 Six-hairpin glycosidase-like superfamily [G3DSA:1.50.10.10] (21-383)

Foldseek 3Di:
DLPPLLVQLVVLQVCQQFDQAGFQGCPPGRQKHFLCLCLVFPLVCCLDPPSRPDLVRLLSNLVVQLVQADPQLHTFRIDGRDPVVVQVVQVVVCVVVVHGDPCNVCVVVVCRRPSQVQADQNLLSSLLSLLSSLVSCVVPDDDDPSNVSSLVSNLSSVVSQVPPADDQLAGFGHHPLRVPPVRSGFRFLLRLLSLLSSLVSLLVSLVSVVVVCVVVVDDDPPVSRPSVVSVVSSVSSLVCQVPFQDPPQAGAGTGPDPHDDLQSRLSCLVSVSADLVNLVSPLVVQVVQAALQAGKDADRADPAPDDVSVCLCVVPRIWAALLSRLSNLVSQCPSPDPVSVVVSVVRLVSVSVAPAQARIARRPPRDHDHDGSRNSNSRSNNVSVVSNVPPDDD/DLPPLLVQLVVLQVCQQFDQAGFQGCPPGRQKHFLCLCLVFPLVCCLDPPSRPDLVRLLSNLVVQLVQADPQLHTFRIDGRDPVVVQVVQVVVCVVVVHGDPCNVCVVVVCRRPSQVLADQNLLSSLLSLLSSLVSCVVPPPDDPSNVSSLVSNLSSVVSQVPPADDQLAGFGHHPLRVPPVRSGFRFLLRLLSLLSSLVSLLVSLVSVVVVCVVVVDDDPPVSRPSVVSNVSSVSSLVCQVVFQDPPQAGAGTGPDPHDDLQSRLSCLVSVSADLVNLVSPLVVQVVQAALQAGKDADRADPAPDDVSVCLCVVPRIWAALLSRLSNLVSQCPSPDPVSVVVSVVRLVSVSVAPAQARIARRPPRDHDHGGSRNSNSRSNNVSVVSNVPPDDD

pLDDT: mean 91.37, std 11.92, range [31.11, 98.81]